Protein AF-0000000068831990 (afdb_homodimer)

Secondary structure (DSSP, 8-state):
-----------------GGGGGSTTTHHHHHTT---STTB--HHHHHHHHHHHHHHHT--HHHHHHHTEEB--TTS-SEEPPPBTTTB-PPEEE--TTS-SSTTS--PPPHHHHHTT--HHHHHHHHHHHHHHHHHTT-SEE--EE----SS-TT-TTGGGSS-S-HHHHHHHHHHHHHHHHHTT---EEEEES----STTTTSSSSSS----GGGPPEEE--HHHIIIIISHHHHHHHHHT--EEEE-SSEETTEEGGG-HIIIIIIIIIIS---PEEEEPTT----HHHHHHTT--EEETTTTTS--SHHHHHHHHHTTSS-THHHHHHHHHHHHHHHHTTGGGSPPP-TT-----HHHHHHHHHHHHHH-EEEEE---SS---SSS--S-SEEEEESGGGS--TTS-GGG-GGGTT--TTS---S---S-BSTT----S----HHHHHHHHHHHSSSPPEEEEE--S-TT-EEEEETTEEEEHHHHHHHT-SEEEEEEE---BTTBPPPTT-PPSTTHHHHHHHHHTT-S-EEEEEE-SS----TTTT-TTEEEEEE-SS--TTHHHHHHHHHTTSS------SSPBPSSGGGS---S--S---SS-EEE-TTTT--THHHHHHHTPPPSB-TT--B-SS-EEEEEEEEEEEEE----SSB-----EEETTEEES-TTSEEEEEEEEEEE-SSS-EEE--EEEEE--TT-SS---S-EEEEE--EEE-TT-EEEEEEEEETGGG-EEETTTTEEEE--SEEEEEEESBTTB--EEEEEE-/--------------TT-TTGGGGTTSHHHHHTT---STTB--HHHHHHHHHHHHHHHT--HHHHHHHTEEB--TTS-SEEPPPBTTTB-PPEEE--TTS-SSTTS--PPPHHHHHTT--HHHHHHHHHHHHHHHHHTT-SEE--EE----SS-TT-TTGGGSS-S-HHHHHHHHHHHHHHHHHTT---EEEEES----STTTTSSSSSS----GGGPPEEE--HHHIIIIISHHHHHHHHHT--EEEE-SSEETTEEGGG-HIIIIIIIIIIS---PEEE--TT----HHHHHHTT--BEET-TTSS--SHHHHHHHHHTTSS-THHHHHHHHHHHHHHHHTTGGGSPPP-TT-----HHHHHHHHHHHHHH-EEEEE---SS---SSS--S-SEEEEESGGGS--TTS-GGG-GGGTT--TTS---S---S-BSTT----S----HHHHHHHHHHHSSSPPEEEEE--S-TT-EEEEETTEEEEHHHHHHHT-SEEEEEEE---BTTBPPPTT-PPSTTHHHHHHHHHTT-S-EEEEEE-SS----TTTT-TTEEEEEE-SS--TTHHHHHHHHHTTSS------SSPBPSSGGGS---S--S---SS-EEE-TTTT--THHHHHHHTPPPSB-TT--B-SS-EEEEEEEEEEEEE----SSB-----EEETTEEES-TTSEEEEEEEEEEE-SSS-EEE--EEEEE--TT-SS---S-EEEEE--EEE-TT-EEEEEEEEETGGG-EEETTTTEEEE--SEEEEEEESBTTB--EEEEEE-

InterPro domains:
  IPR001764 Glycoside hydrolase, family 3, N-terminal [PF00933] (43-336)
  IPR001764 Glycoside hydrolase, family 3, N-terminal [PR00133] (85-101)
  IPR001764 Glycoside hydrolase, family 3, N-terminal [PR00133] (108-127)
  IPR001764 Glycoside hydrolase, family 3, N-terminal [PR00133] (155-171)
  IPR001764 Glycoside hydrolase, family 3, N-terminal [PR00133] (186-202)
  IPR001764 Glycoside hydrolase, family 3, N-terminal [PR00133] (268-286)
  IPR002772 Glycoside hydrolase family 3 C-terminal domain [PF01915] (373-622)
  IPR013783 Immunoglobulin-like fold [G3DSA:2.60.40.10] (649-782)
  IPR017853 Glycoside hydrolase superfamily [SSF51445] (45-372)
  IPR026891 Fibronectin type III-like domain [PF14310] (701-772)
  IPR026891 Fibronectin type III-like domain [SM01217] (701-772)
  IPR036881 Glycoside hydrolase family 3 C-terminal domain superfamily [G3DSA:3.40.50.1700] (359-644)
  IPR036881 Glycoside hydrolase family 3 C-terminal domain superfamily [SSF52279] (373-645)
  IPR036962 Glycoside hydrolase, family 3, N-terminal domain superfamily [G3DSA:3.20.20.300] (15-346)
  IPR050288 Cellulose-degrading glycosyl hydrolase 3 [PTHR42715] (37-781)

pLDDT: mean 91.74, std 15.49, range [17.95, 98.94]

Solvent-accessible surface area (backbone atoms only — not comparable to full-atom values): 77507 Å² total; per-residue (Å²): 144,81,84,79,88,81,76,87,67,92,78,88,71,85,78,75,86,70,77,69,76,67,62,75,66,58,66,71,41,63,80,65,33,58,76,65,71,79,42,54,63,32,70,53,50,48,51,7,41,53,51,19,46,56,56,54,72,73,52,51,69,68,56,51,30,53,42,40,27,20,38,75,55,93,60,67,33,66,20,26,33,49,57,44,87,97,77,40,70,59,47,27,28,23,46,17,43,13,22,48,71,21,46,40,25,57,41,45,50,34,25,39,25,43,45,10,32,50,29,67,66,57,48,30,51,49,21,34,43,46,18,42,52,37,26,70,23,22,32,41,29,42,55,32,42,35,59,33,28,51,47,63,24,76,37,31,16,49,39,29,49,2,37,40,48,45,33,57,58,24,14,54,51,38,20,37,29,23,43,19,15,40,74,40,36,14,38,19,23,44,25,43,48,60,71,53,51,46,27,52,16,27,47,26,34,75,54,60,88,67,75,63,34,82,58,30,18,28,15,34,34,64,53,71,44,35,40,52,70,39,66,41,33,20,53,48,39,20,29,19,40,44,27,30,28,33,26,27,15,48,20,18,50,68,78,31,42,30,27,42,17,39,62,58,40,20,52,45,36,24,43,31,38,36,39,62,34,25,32,28,33,39,75,70,26,64,86,45,36,66,52,18,51,75,16,42,36,38,32,34,33,57,21,52,88,78,62,60,35,36,36,72,52,40,45,49,34,34,74,72,58,79,34,65,71,64,57,58,50,46,34,50,28,22,58,34,17,46,43,50,39,38,49,41,83,73,43,48,76,70,32,54,75,51,79,62,60,52,69,69,53,51,49,50,40,40,52,42,38,37,33,18,26,18,31,76,42,62,52,42,50,97,86,34,84,42,36,61,50,42,77,80,56,53,31,40,30,40,33,28,40,37,28,34,81,25,51,78,21,59,66,52,61,38,79,45,32,63,61,61,53,93,83,54,86,84,58,14,51,61,40,63,51,32,22,73,51,30,27,14,50,37,54,70,41,32,39,51,59,23,36,45,56,56,27,58,71,37,87,74,52,28,37,55,47,40,34,33,54,81,61,74,74,50,59,50,72,68,49,95,85,44,64,47,37,50,58,60,55,49,52,70,70,33,69,33,37,40,38,34,33,35,45,80,36,23,59,26,34,49,43,62,90,72,32,62,50,41,87,54,30,61,58,50,51,53,55,50,36,74,68,35,74,30,22,31,40,39,38,28,29,55,58,67,53,58,53,85,64,66,77,41,84,19,46,16,22,32,38,40,36,30,35,33,26,42,42,27,1,53,28,51,30,32,36,45,55,48,78,37,40,28,35,3,25,34,53,53,44,31,50,65,44,77,82,73,48,65,84,58,62,66,80,72,76,94,40,74,62,32,69,31,70,49,80,61,55,78,41,46,56,55,29,31,29,61,74,70,68,50,79,53,66,40,45,27,35,36,46,41,53,80,43,43,71,46,78,44,79,71,47,75,43,81,48,73,40,90,52,78,45,69,26,24,40,58,58,69,46,28,27,52,90,85,37,81,51,86,54,48,66,14,29,40,30,37,34,36,34,32,41,31,28,72,31,86,44,54,36,45,48,46,56,33,31,29,39,26,73,28,87,68,40,91,60,94,68,56,78,54,40,70,62,38,69,46,55,49,80,34,48,50,71,34,70,50,76,48,78,37,68,34,27,40,52,77,61,33,46,63,34,74,88,77,67,27,34,30,41,58,56,37,56,32,39,41,30,36,23,55,28,76,81,44,54,87,40,73,50,71,49,73,91,128,89,74,75,74,93,73,85,75,89,84,83,78,80,77,71,74,85,68,69,79,73,64,71,68,60,64,70,42,63,78,66,34,57,77,65,71,76,43,54,63,32,68,54,51,47,51,8,41,51,51,20,46,54,56,55,71,72,52,51,70,69,58,50,28,52,44,38,27,18,39,74,55,93,61,66,33,66,21,26,32,51,57,42,87,97,75,40,69,59,47,28,28,23,46,15,43,13,22,47,70,20,46,38,25,56,42,45,50,33,25,39,24,45,44,9,32,50,30,67,64,58,46,30,50,51,20,34,43,47,17,42,52,38,27,67,22,22,32,40,30,42,56,33,42,35,58,34,28,51,48,62,24,74,37,31,17,48,42,29,50,2,37,39,49,43,33,55,58,22,13,53,50,38,21,38,30,24,43,19,14,40,74,40,36,14,38,19,23,43,25,44,48,61,72,53,50,48,26,52,16,27,47,27,34,74,54,57,89,67,75,64,33,83,57,30,19,27,15,34,34,64,54,71,44,35,41,51,70,37,66,40,34,21,54,48,37,20,29,19,40,44,25,29,28,34,27,27,14,48,20,18,49,67,78,32,44,30,27,41,18,38,61,56,40,20,52,45,37,25,43,31,38,36,38,64,35,24,31,27,31,39,75,70,28,64,86,46,38,66,52,19,51,76,16,42,36,38,32,34,32,58,22,52,88,78,62,61,33,36,35,70,52,41,46,49,34,35,74,71,57,79,34,65,69,64,58,59,51,46,33,50,28,24,56,34,17,46,42,51,38,38,49,40,82,72,42,48,76,71,32,54,75,50,80,60,59,51,70,70,54,51,48,51,40,40,52,41,38,36,33,18,26,18,30,77,44,62,52,42,49,99,84,35,83,43,36,62,50,41,77,80,56,54,32,39,30,40,33,30,41,36,28,35,80,25,50,76,21,59,66,52,61,38,81,44,31,60,60,61,52,93,83,54,86,82,58,14,52,61,39,64,54,31,20,73,53,31,27,15,50,36,53,72,40,30,39,49,60,22,35,47,56,55,28,59,69,37,87,73,51,29,37,54,48,40,34,33,53,81,62,75,74,51,58,50,74,68,48,96,83,44,63,47,38,51,58,60,55,48,52,69,68,31,70,34,36,41,38,34,34,36,46,81,34,22,58,28,34,49,43,62,91,71,33,62,49,43,86,57,29,61,59,50,52,52,55,49,36,74,68,36,73,30,24,32,39,39,36,27,29,56,59,66,54,59,51,86,64,67,78,42,83,20,46,15,21,32,38,40,37,30,34,34,25,40,43,27,2,54,28,51,31,31,36,46,56,48,79,37,40,29,34,2,26,34,53,53,46,32,49,64,44,76,83,72,49,65,83,59,62,66,79,73,77,93,39,76,62,34,70,32,69,48,78,61,55,77,42,46,57,56,29,31,30,61,74,69,68,50,79,54,66,42,45,26,34,35,47,40,53,79,41,45,71,48,79,42,80,72,47,73,43,83,47,72,38,88,51,80,45,69,27,23,40,58,58,70,44,27,26,53,90,86,36,81,52,85,55,46,66,12,30,41,30,38,35,37,33,32,41,32,27,73,31,86,43,54,36,45,49,46,55,32,32,28,38,24,74,27,87,68,39,91,60,94,67,54,78,54,38,71,63,39,71,46,55,47,80,33,47,50,69,34,72,49,74,48,77,36,69,34,27,40,51,76,60,32,46,63,33,76,88,77,66,26,33,30,42,60,55,38,56,32,38,43,31,36,22,55,28,77,81,43,54,87,41,71,49,72,49,71,92

Structure (mmCIF, N/CA/C/O backbone):
data_AF-0000000068831990-model_v1
#
loop_
_entity.id
_entity.type
_entity.pdbx_description
1 polymer 'Probable beta-glucosidase G'
#
loop_
_atom_site.group_PDB
_atom_site.id
_atom_site.type_symbol
_atom_site.label_atom_id
_atom_site.label_alt_id
_atom_site.label_comp_id
_atom_site.label_asym_id
_atom_site.label_entity_id
_atom_site.label_seq_id
_atom_site.pdbx_PDB_ins_code
_atom_site.Cartn_x
_atom_site.Cartn_y
_atom_site.Cartn_z
_atom_site.occupancy
_atom_site.B_iso_or_equiv
_atom_site.auth_seq_id
_atom_site.auth_comp_id
_atom_site.auth_asym_id
_atom_site.auth_atom_id
_atom_site.pdbx_PDB_model_num
ATOM 1 N N . MET A 1 1 ? 68.625 -46.031 -69.312 1 20.89 1 MET A N 1
ATOM 2 C CA . MET A 1 1 ? 67.438 -45.281 -69.625 1 20.89 1 MET A CA 1
ATOM 3 C C . MET A 1 1 ? 66.188 -46 -69.125 1 20.89 1 MET A C 1
ATOM 5 O O . MET A 1 1 ? 65.125 -45.406 -69.062 1 20.89 1 MET A O 1
ATOM 9 N N . SER A 1 2 ? 66.062 -47.344 -69.125 1 19.94 2 SER A N 1
ATOM 10 C CA . SER A 1 2 ? 65.188 -48.469 -69.375 1 19.94 2 SER A CA 1
ATOM 11 C C . SER A 1 2 ? 64.125 -48.656 -68.312 1 19.94 2 SER A C 1
ATOM 13 O O . SER A 1 2 ? 63 -49.031 -68.562 1 19.94 2 SER A O 1
ATOM 15 N N . PRO A 1 3 ? 64.312 -48.688 -66.938 1 21.81 3 PRO A N 1
ATOM 16 C CA . PRO A 1 3 ? 63.938 -49.812 -66.125 1 21.81 3 PRO A CA 1
ATOM 17 C C . PRO A 1 3 ? 62.562 -49.656 -65.5 1 21.81 3 PRO A C 1
ATOM 19 O O . PRO A 1 3 ? 62 -50.594 -64.938 1 21.81 3 PRO A O 1
ATOM 22 N N . PRO A 1 4 ? 61.75 -48.375 -65.562 1 19.69 4 PRO A N 1
ATOM 23 C CA . PRO A 1 4 ? 61.281 -48 -64.188 1 19.69 4 PRO A CA 1
ATOM 24 C C . PRO A 1 4 ? 60.062 -48.844 -63.781 1 19.69 4 PRO A C 1
ATOM 26 O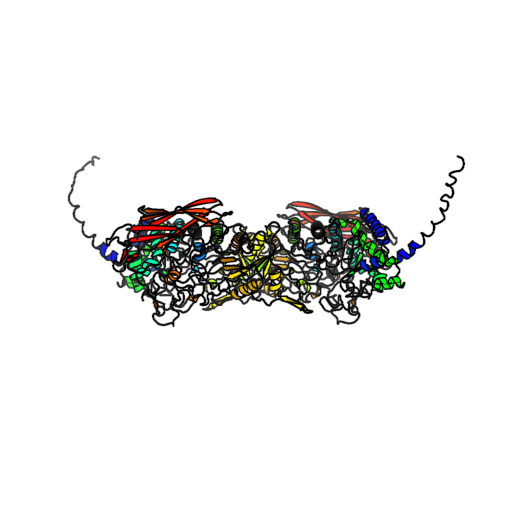 O . PRO A 1 4 ? 60.062 -49.438 -62.688 1 19.69 4 PRO A O 1
ATOM 29 N N . PHE A 1 5 ? 58.688 -48.281 -63.75 1 22.16 5 PHE A N 1
ATOM 30 C CA . PHE A 1 5 ? 57.875 -47.875 -62.625 1 22.16 5 PHE A CA 1
ATOM 31 C C . PHE A 1 5 ? 56.719 -48.875 -62.438 1 22.16 5 PHE A C 1
ATOM 33 O O . PHE A 1 5 ? 55.75 -48.875 -63.188 1 22.16 5 PHE A O 1
ATOM 40 N N . THR A 1 6 ? 56.875 -50.188 -62 1 21.08 6 THR A N 1
ATOM 41 C CA . THR A 1 6 ? 56.031 -51.375 -62.062 1 21.08 6 THR A CA 1
ATOM 42 C C . THR A 1 6 ? 54.812 -51.219 -61.125 1 21.08 6 THR A C 1
ATOM 44 O O . THR A 1 6 ? 54.062 -52.188 -60.938 1 21.08 6 THR A O 1
ATOM 47 N N . LEU A 1 7 ? 54.438 -50.031 -60.375 1 20.3 7 LEU A N 1
ATOM 48 C CA . LEU A 1 7 ? 53.938 -50.188 -59 1 20.3 7 LEU A CA 1
ATOM 49 C C . LEU A 1 7 ? 52.5 -50.656 -59 1 20.3 7 LEU A C 1
ATOM 51 O O . LEU A 1 7 ? 52.031 -51.156 -57.969 1 20.3 7 LEU A O 1
ATOM 55 N N . VAL A 1 8 ? 51.531 -50.562 -60.062 1 21.75 8 VAL A N 1
ATOM 56 C CA . VAL A 1 8 ? 50.25 -49.969 -59.719 1 21.75 8 VAL A CA 1
ATOM 57 C C . VAL A 1 8 ? 49.312 -51.031 -59.188 1 21.75 8 VAL A C 1
ATOM 59 O O . VAL A 1 8 ? 48.281 -51.344 -59.781 1 21.75 8 VAL A O 1
ATOM 62 N N . LEU A 1 9 ? 49.781 -52.25 -58.562 1 19.52 9 LEU A N 1
ATOM 63 C CA . LEU A 1 9 ? 49.062 -53.5 -58.656 1 19.52 9 LEU A CA 1
ATOM 64 C C . LEU A 1 9 ? 47.719 -53.406 -57.938 1 19.52 9 LEU A C 1
ATOM 66 O O . LEU A 1 9 ? 46.688 -53.781 -58.469 1 19.52 9 LEU A O 1
ATOM 70 N N . VAL A 1 10 ? 47.594 -53.531 -56.562 1 22.2 10 VAL A N 1
ATOM 71 C CA . VAL A 1 10 ? 47 -54.656 -55.875 1 22.2 10 VAL A CA 1
ATOM 72 C C . VAL A 1 10 ? 45.562 -54.281 -55.438 1 22.2 10 VAL A C 1
ATOM 74 O O . VAL A 1 10 ? 45.375 -53.531 -54.469 1 22.2 10 VAL A O 1
ATOM 77 N N . ALA A 1 11 ? 44.594 -53.688 -56.312 1 20.44 11 ALA A N 1
ATOM 78 C CA . ALA A 1 11 ? 43.312 -53.062 -56.031 1 20.44 11 ALA A CA 1
ATOM 79 C C . ALA A 1 11 ? 42.438 -53.938 -55.188 1 20.44 11 ALA A C 1
ATOM 81 O O . ALA A 1 11 ? 42.594 -55.156 -55.156 1 20.44 11 ALA A O 1
ATOM 82 N N . LEU A 1 12 ? 41.125 -53.438 -54.688 1 20.97 12 LEU A N 1
ATOM 83 C CA . LEU A 1 12 ? 40.156 -53.125 -53.656 1 20.97 12 LEU A CA 1
ATOM 84 C C . LEU A 1 12 ? 39.031 -54.156 -53.625 1 20.97 12 LEU A C 1
ATOM 86 O O . LEU A 1 12 ? 38.031 -53.969 -54.312 1 20.97 12 LEU A O 1
ATOM 90 N N . PHE A 1 13 ? 39.281 -55.531 -53.812 1 20.08 13 PHE A N 1
ATOM 91 C CA . PHE A 1 13 ? 38.188 -56.406 -54.125 1 20.08 13 PHE A CA 1
ATOM 92 C C . PHE A 1 13 ? 37.156 -56.406 -53 1 20.08 13 PHE A C 1
ATOM 94 O O . PHE A 1 13 ? 35.969 -56.75 -53.219 1 20.08 13 PHE A O 1
ATOM 101 N N . ALA A 1 14 ? 37.438 -56.375 -51.656 1 20.94 14 ALA A N 1
ATOM 102 C CA . ALA A 1 14 ? 36.75 -57.344 -50.812 1 20.94 14 ALA A CA 1
ATOM 103 C C . ALA A 1 14 ? 35.375 -56.875 -50.406 1 20.94 14 ALA A C 1
ATOM 105 O O . ALA A 1 14 ? 35.219 -56.031 -49.5 1 20.94 14 ALA A O 1
ATOM 106 N N . TYR A 1 15 ? 34.406 -56.375 -51.25 1 21.58 15 TYR A N 1
ATOM 107 C CA . TYR A 1 15 ? 33.125 -55.812 -50.906 1 21.58 15 TYR A CA 1
ATOM 108 C C . TYR A 1 15 ? 32.219 -56.844 -50.25 1 21.58 15 TYR A C 1
ATOM 110 O O . TYR A 1 15 ? 31.391 -57.469 -50.906 1 21.58 15 TYR A O 1
ATOM 118 N N . LEU A 1 16 ? 32.812 -57.75 -49.312 1 21.42 16 LEU A N 1
ATOM 119 C CA . LEU A 1 16 ? 32 -58.906 -48.875 1 21.42 16 LEU A CA 1
ATOM 120 C C . LEU A 1 16 ? 30.656 -58.438 -48.312 1 21.42 16 LEU A C 1
ATOM 122 O O . LEU A 1 16 ? 30.516 -57.281 -47.906 1 21.42 16 LEU A O 1
ATOM 126 N N . ASN A 1 17 ? 29.859 -59.438 -47.594 1 23.11 17 ASN A N 1
ATOM 127 C CA . ASN A 1 17 ? 28.547 -60.031 -47.344 1 23.11 17 ASN A CA 1
ATOM 128 C C . ASN A 1 17 ? 27.875 -59.438 -46.125 1 23.11 17 ASN A C 1
ATOM 130 O O . ASN A 1 17 ? 27.719 -60.094 -45.094 1 23.11 17 ASN A O 1
ATOM 134 N N . ALA A 1 18 ? 28.047 -58.156 -45.75 1 25.09 18 ALA A N 1
ATOM 135 C CA . ALA A 1 18 ? 27.734 -57.719 -44.375 1 25.09 18 ALA A CA 1
ATOM 136 C C . ALA A 1 18 ? 26.219 -57.656 -44.188 1 25.09 18 ALA A C 1
ATOM 138 O O . ALA A 1 18 ? 25.75 -57.219 -43.125 1 25.09 18 ALA A O 1
ATOM 139 N N . SER A 1 19 ? 25.406 -57.906 -45.188 1 21.94 19 SER A N 1
ATOM 140 C CA . SER A 1 19 ? 24.219 -57.094 -44.938 1 21.94 19 SER A CA 1
ATOM 141 C C . SER A 1 19 ? 23.328 -57.719 -43.875 1 21.94 19 SER A C 1
ATOM 143 O O . SER A 1 19 ? 22.266 -57.156 -43.562 1 21.94 19 SER A O 1
ATOM 145 N N . THR A 1 20 ? 23.672 -58.969 -43.375 1 22.53 20 THR A N 1
ATOM 146 C CA . THR A 1 20 ? 22.406 -59.562 -42.969 1 22.53 20 THR A CA 1
ATOM 147 C C . THR A 1 20 ? 21.922 -58.969 -41.656 1 22.53 20 THR A C 1
ATOM 149 O O . THR A 1 20 ? 20.766 -59.125 -41.281 1 22.53 20 THR A O 1
ATOM 152 N N . ALA A 1 21 ? 22.906 -58.844 -40.656 1 25.48 21 ALA A N 1
ATOM 153 C CA . ALA A 1 21 ? 22.484 -59.125 -39.281 1 25.48 21 ALA A CA 1
ATOM 154 C C . ALA A 1 21 ? 21.547 -58.062 -38.75 1 25.48 21 ALA A C 1
ATOM 156 O O . ALA A 1 21 ? 21.625 -57.688 -37.562 1 25.48 21 ALA A O 1
ATOM 157 N N . HIS A 1 22 ? 21.047 -57.375 -39.625 1 24.16 22 HIS A N 1
ATOM 158 C CA . HIS A 1 22 ? 20.375 -56.188 -39.094 1 24.16 22 HIS A CA 1
ATOM 159 C C . HIS A 1 22 ? 19.156 -56.594 -38.25 1 24.16 22 HIS A C 1
ATOM 161 O O . HIS A 1 22 ? 18.469 -55.719 -37.719 1 24.16 22 HIS A O 1
ATOM 167 N N . ALA A 1 23 ? 18.75 -57.875 -38.469 1 30.44 23 ALA A N 1
ATOM 168 C CA . ALA A 1 23 ? 17.359 -58.094 -38.062 1 30.44 23 ALA A CA 1
ATOM 169 C C . ALA A 1 23 ? 17.234 -58.219 -36.531 1 30.44 23 ALA A C 1
ATOM 171 O O . ALA A 1 23 ? 16.141 -58.125 -36 1 30.44 23 ALA A O 1
ATOM 172 N N . ALA A 1 24 ? 18.266 -58.875 -36.094 1 33.75 24 ALA A N 1
ATOM 173 C CA . ALA A 1 24 ? 18.031 -59.406 -34.75 1 33.75 24 ALA A CA 1
ATOM 174 C C . ALA A 1 24 ? 17.891 -58.281 -33.719 1 33.75 24 ALA A C 1
ATOM 176 O O . ALA A 1 24 ? 17.641 -58.531 -32.531 1 33.75 24 ALA A O 1
ATOM 177 N N . SER A 1 25 ? 18.375 -57.156 -34.031 1 29.3 25 SER A N 1
ATOM 178 C CA . SER A 1 25 ? 18.438 -56.062 -33.094 1 29.3 25 SER A CA 1
ATOM 179 C C . SER A 1 25 ? 17.047 -55.531 -32.781 1 29.3 25 SER A C 1
ATOM 181 O O . SER A 1 25 ? 16.875 -54.656 -31.938 1 29.3 25 SER A O 1
ATOM 183 N N . SER A 1 26 ? 15.984 -55.75 -33.531 1 32.69 26 SER A N 1
ATOM 184 C CA . SER A 1 26 ? 14.711 -55.062 -33.375 1 32.69 26 SER A CA 1
ATOM 185 C C . SER A 1 26 ? 13.906 -55.625 -32.188 1 32.69 26 SER A C 1
ATOM 187 O O . SER A 1 26 ? 13.07 -54.906 -31.625 1 32.69 26 SER A O 1
ATOM 189 N N . ALA A 1 27 ? 13.922 -56.906 -31.875 1 38.16 27 ALA A N 1
ATOM 190 C CA . ALA A 1 27 ? 12.984 -57.531 -30.953 1 38.16 27 ALA A CA 1
ATOM 191 C C . ALA A 1 27 ? 13.297 -57.156 -29.5 1 38.16 27 ALA A C 1
ATOM 193 O O . ALA A 1 27 ? 12.391 -56.969 -28.703 1 38.16 27 ALA A O 1
ATOM 194 N N . HIS A 1 28 ? 14.477 -57.188 -29.172 1 35.44 28 HIS A N 1
ATOM 195 C CA . HIS A 1 28 ? 14.852 -56.812 -27.812 1 35.44 28 HIS A CA 1
ATOM 196 C C . HIS A 1 28 ? 14.625 -55.312 -27.578 1 35.44 28 HIS A C 1
ATOM 198 O O . HIS A 1 28 ? 14.562 -54.875 -26.422 1 35.44 28 HIS A O 1
ATOM 204 N N . ALA A 1 29 ? 14.633 -54.5 -28.438 1 42.06 29 ALA A N 1
ATOM 205 C CA . ALA A 1 29 ? 14.344 -53.062 -28.359 1 42.06 29 ALA A CA 1
ATOM 206 C C . ALA A 1 29 ? 12.93 -52.812 -27.859 1 42.06 29 ALA A C 1
ATOM 208 O O . ALA A 1 29 ? 12.688 -51.844 -27.125 1 42.06 29 ALA A O 1
ATOM 209 N N . SER A 1 30 ? 11.992 -53.719 -28.172 1 43.09 30 SER A N 1
ATOM 210 C CA . SER A 1 30 ? 10.578 -53.5 -27.906 1 43.09 30 SER A CA 1
ATOM 211 C C . SER A 1 30 ? 10.266 -53.656 -26.422 1 43.09 30 SER A C 1
ATOM 213 O O . SER A 1 30 ? 9.367 -52.969 -25.906 1 43.09 30 SER A O 1
ATOM 215 N N . LYS A 1 31 ? 10.93 -54.469 -25.641 1 53.66 31 LYS A N 1
ATOM 216 C CA . LYS A 1 31 ? 10.492 -54.781 -24.297 1 53.66 31 LYS A CA 1
ATOM 217 C C . LYS A 1 31 ? 10.953 -53.719 -23.297 1 53.66 31 LYS A C 1
ATOM 219 O O . LYS A 1 31 ? 10.43 -53.625 -22.188 1 53.66 31 LYS A O 1
ATOM 224 N N . ILE A 1 32 ? 12 -52.969 -23.672 1 66.75 32 ILE A N 1
ATOM 225 C CA . ILE A 1 32 ? 12.461 -52.031 -22.656 1 66.75 32 ILE A CA 1
ATOM 226 C C . ILE A 1 32 ? 12.07 -50.625 -23.031 1 66.75 32 ILE A C 1
ATOM 228 O O . ILE A 1 32 ? 12.445 -49.656 -22.359 1 66.75 32 ILE A O 1
ATOM 232 N N . GLY A 1 33 ? 11.133 -50.375 -24.047 1 83.19 33 GLY A N 1
ATOM 233 C CA . GLY A 1 33 ? 10.648 -49.031 -24.375 1 83.19 33 GLY A CA 1
ATOM 234 C C . GLY A 1 33 ? 11.711 -48.156 -25 1 83.19 33 GLY A C 1
ATOM 235 O O . GLY A 1 33 ? 11.75 -46.938 -24.766 1 83.19 33 GLY A O 1
ATOM 236 N N . THR A 1 34 ? 12.664 -48.75 -25.766 1 92.62 34 THR A N 1
ATOM 237 C CA . THR A 1 34 ? 13.711 -47.969 -26.422 1 92.62 34 THR A CA 1
ATOM 238 C C . THR A 1 34 ? 13.109 -46.969 -27.406 1 92.62 34 THR A C 1
ATOM 240 O O . THR A 1 34 ? 12.195 -47.312 -28.172 1 92.62 34 THR A O 1
ATOM 243 N N . LEU A 1 35 ? 13.648 -45.75 -27.375 1 95.5 35 LEU A N 1
ATOM 244 C CA . LEU A 1 35 ? 13.125 -44.688 -28.219 1 95.5 35 LEU A CA 1
ATOM 245 C C . LEU A 1 35 ? 13.461 -44.938 -29.688 1 95.5 35 LEU A C 1
ATOM 247 O O . LEU A 1 35 ? 14.602 -45.281 -30.016 1 95.5 35 LEU A O 1
ATOM 251 N N . THR A 1 36 ? 12.5 -44.875 -30.531 1 94.94 36 THR A N 1
ATOM 252 C CA . THR A 1 36 ? 12.672 -44.938 -31.969 1 94.94 36 THR A CA 1
ATOM 253 C C . THR A 1 36 ? 12.062 -43.719 -32.656 1 94.94 36 THR A C 1
ATOM 255 O O . THR A 1 36 ? 11.391 -42.906 -31.984 1 94.94 36 THR A O 1
ATOM 258 N N . ALA A 1 37 ? 12.305 -43.562 -33.875 1 94.56 37 ALA A N 1
ATOM 259 C CA . ALA A 1 37 ? 11.781 -42.438 -34.625 1 94.56 37 ALA A CA 1
ATOM 260 C C . ALA A 1 37 ? 10.281 -42.562 -34.844 1 94.56 37 ALA A C 1
ATOM 262 O O . ALA A 1 37 ? 9.602 -41.594 -35.188 1 94.56 37 ALA A O 1
ATOM 263 N N . HIS A 1 38 ? 9.859 -43.781 -34.75 1 92.56 38 HIS A N 1
ATOM 264 C CA . HIS A 1 38 ? 8.445 -44.062 -35 1 92.56 38 HIS A CA 1
ATOM 265 C C . HIS A 1 38 ? 7.559 -43.25 -34.062 1 92.56 38 HIS A C 1
ATOM 267 O O . HIS A 1 38 ? 7.766 -43.25 -32.844 1 92.56 38 HIS A O 1
ATOM 273 N N . GLY A 1 39 ? 6.613 -42.531 -34.688 1 94.31 39 GLY A N 1
ATOM 274 C CA . GLY A 1 39 ? 5.645 -41.781 -33.906 1 94.31 39 GLY A CA 1
ATOM 275 C C . GLY A 1 39 ? 5.871 -40.281 -33.969 1 94.31 39 GLY A C 1
ATOM 276 O O . GLY A 1 39 ? 4.969 -39.5 -33.656 1 94.31 39 GLY A O 1
ATOM 277 N N . PHE A 1 40 ? 7.125 -39.812 -34.25 1 97.19 40 PHE A N 1
ATOM 278 C CA . PHE A 1 40 ? 7.344 -38.375 -34.406 1 97.19 40 PHE A CA 1
ATOM 279 C C . PHE A 1 40 ? 6.543 -37.844 -35.594 1 97.19 40 PHE A C 1
ATOM 281 O O . PHE A 1 40 ? 6.457 -38.5 -36.625 1 97.19 40 PHE A O 1
ATOM 288 N N . THR A 1 41 ? 5.973 -36.75 -35.406 1 96.94 41 THR A N 1
ATOM 289 C CA . THR A 1 41 ? 5.18 -36.125 -36.469 1 96.94 41 THR A CA 1
ATOM 290 C C . THR A 1 41 ? 5.824 -34.812 -36.938 1 96.94 41 THR A C 1
ATOM 292 O O . THR A 1 41 ? 5.297 -34.156 -37.812 1 96.94 41 THR A O 1
ATOM 295 N N . ASP A 1 42 ? 6.879 -34.406 -36.344 1 95.75 42 ASP A N 1
ATOM 296 C CA . ASP A 1 42 ? 7.574 -33.188 -36.656 1 95.75 42 ASP A CA 1
ATOM 297 C C . ASP A 1 42 ? 9.023 -33.438 -37.062 1 95.75 42 ASP A C 1
ATOM 299 O O . ASP A 1 42 ? 9.773 -34.062 -36.312 1 95.75 42 ASP A O 1
ATOM 303 N N . GLU A 1 43 ? 9.461 -32.875 -38.125 1 96.19 43 GLU A N 1
ATOM 304 C CA . GLU A 1 43 ? 10.781 -33.125 -38.688 1 96.19 43 GLU A CA 1
ATOM 305 C C . GLU A 1 43 ? 11.898 -32.625 -37.781 1 96.19 43 GLU A C 1
ATOM 307 O O . GLU A 1 43 ? 12.969 -33.25 -37.719 1 96.19 43 GLU A O 1
ATOM 312 N N . LYS A 1 44 ? 11.641 -31.578 -37.125 1 96.31 44 LYS A N 1
ATOM 313 C CA . LYS A 1 44 ? 12.664 -31.062 -36.219 1 96.31 44 LYS A CA 1
ATOM 314 C C . LYS A 1 44 ? 12.977 -32.031 -35.125 1 96.31 44 LYS A C 1
ATOM 316 O O . LYS A 1 44 ? 14.125 -32.156 -34.688 1 96.31 44 LYS A O 1
ATOM 321 N N . TRP A 1 45 ? 12.047 -32.75 -34.688 1 97.94 45 TRP A N 1
ATOM 322 C CA . TRP A 1 45 ? 12.234 -33.719 -33.594 1 97.94 45 TRP A CA 1
ATOM 323 C C . TRP A 1 45 ? 12.883 -34.969 -34.125 1 97.94 45 TRP A C 1
ATOM 325 O O . TRP A 1 45 ? 13.656 -35.625 -33.406 1 97.94 45 TRP A O 1
ATOM 335 N N . ILE A 1 46 ? 12.555 -35.375 -35.312 1 97.81 46 ILE A N 1
ATOM 336 C CA . ILE A 1 46 ? 13.242 -36.5 -35.938 1 97.81 46 ILE A CA 1
ATOM 337 C C . ILE A 1 46 ? 14.734 -36.188 -36.062 1 97.81 46 ILE A C 1
ATOM 339 O O . ILE A 1 46 ? 15.586 -37 -35.719 1 97.81 46 ILE A O 1
ATOM 343 N N . LYS A 1 47 ? 14.961 -35 -36.562 1 98.12 47 LYS A N 1
ATOM 344 C CA . LYS A 1 47 ? 16.344 -34.562 -36.688 1 98.12 47 LYS A CA 1
ATOM 345 C C . LYS A 1 47 ? 17.047 -34.5 -35.344 1 98.12 47 LYS A C 1
ATOM 347 O O . LYS A 1 47 ? 18.203 -34.906 -35.219 1 98.12 47 LYS A O 1
ATOM 352 N N . GLY A 1 48 ? 16.375 -34 -34.344 1 98.25 48 GLY A N 1
ATOM 353 C CA . GLY A 1 48 ? 16.922 -33.969 -33 1 98.25 48 GLY A CA 1
ATOM 354 C C . GLY A 1 48 ? 17.266 -35.344 -32.469 1 98.25 48 GLY A C 1
ATOM 355 O O . GLY A 1 48 ? 18.328 -35.531 -31.859 1 98.25 48 GLY A O 1
ATOM 356 N N . PHE A 1 49 ? 16.438 -36.281 -32.719 1 97.88 49 PHE A N 1
ATOM 357 C CA . PHE A 1 49 ? 16.656 -37.688 -32.344 1 97.88 49 PHE A CA 1
ATOM 358 C C . PHE A 1 49 ? 17.891 -38.25 -33 1 97.88 49 PHE A C 1
ATOM 360 O O . PHE A 1 49 ? 18.734 -38.875 -32.344 1 97.88 49 PHE A O 1
ATOM 367 N N . GLU A 1 50 ? 18.031 -37.938 -34.25 1 98.25 50 GLU A N 1
ATOM 368 C CA . GLU A 1 50 ? 19.188 -38.438 -35 1 98.25 50 GLU A CA 1
ATOM 369 C C . GLU A 1 50 ? 20.484 -37.812 -34.5 1 98.25 50 GLU A C 1
ATOM 371 O O . GLU A 1 50 ? 21.5 -38.5 -34.375 1 98.25 50 GLU A O 1
ATOM 376 N N . MET A 1 51 ? 20.406 -36.625 -34.281 1 98.06 51 MET A N 1
ATOM 377 C CA . MET A 1 51 ? 21.578 -35.938 -33.75 1 98.06 51 MET A CA 1
ATOM 378 C C . MET A 1 51 ? 21.953 -36.438 -32.375 1 98.06 51 MET A C 1
ATOM 380 O O . MET A 1 51 ? 23.141 -36.625 -32.062 1 98.06 51 MET A O 1
ATOM 384 N N . ALA A 1 52 ? 20.938 -36.688 -31.531 1 98.25 52 ALA A N 1
ATOM 385 C CA . ALA A 1 52 ? 21.188 -37.25 -30.203 1 98.25 52 ALA A CA 1
ATOM 386 C C . ALA A 1 52 ? 21.875 -38.594 -30.312 1 98.25 52 ALA A C 1
ATOM 388 O O . ALA A 1 52 ? 22.859 -38.875 -29.609 1 98.25 52 ALA A O 1
ATOM 389 N N . LYS A 1 53 ? 21.422 -39.406 -31.172 1 97.31 53 LYS A N 1
ATOM 390 C CA . LYS A 1 53 ? 22 -40.75 -31.375 1 97.31 53 LYS A CA 1
ATOM 391 C C . LYS A 1 53 ? 23.453 -40.625 -31.812 1 97.31 53 LYS A C 1
ATOM 393 O O . LYS A 1 53 ? 24.312 -41.406 -31.359 1 97.31 53 LYS A O 1
ATOM 398 N N . ALA A 1 54 ? 23.688 -39.719 -32.688 1 97.38 54 ALA A N 1
ATOM 399 C CA . ALA A 1 54 ? 25.031 -39.531 -33.219 1 97.38 54 ALA A CA 1
ATOM 400 C C . ALA A 1 54 ? 26 -39.125 -32.094 1 97.38 54 ALA A C 1
ATOM 402 O O . ALA A 1 54 ? 27.125 -39.594 -32.031 1 97.38 54 ALA A O 1
ATOM 403 N N . VAL A 1 55 ? 25.594 -38.25 -31.219 1 97.12 55 VAL A N 1
ATOM 404 C CA . VAL A 1 55 ? 26.422 -37.781 -30.109 1 97.12 55 VAL A CA 1
ATOM 405 C C . VAL A 1 55 ? 26.688 -38.938 -29.141 1 97.12 55 VAL A C 1
ATOM 407 O O . VAL A 1 55 ? 27.828 -39.125 -28.703 1 97.12 55 VAL A O 1
ATOM 410 N N . VAL A 1 56 ? 25.609 -39.688 -28.859 1 96.5 56 VAL A N 1
ATOM 411 C CA . VAL A 1 56 ? 25.719 -40.75 -27.891 1 96.5 56 VAL A CA 1
ATOM 412 C C . VAL A 1 56 ? 26.641 -41.844 -28.422 1 96.5 56 VAL A C 1
ATOM 414 O O . VAL A 1 56 ? 27.406 -42.438 -27.656 1 96.5 56 VAL A O 1
ATOM 417 N N . ALA A 1 57 ? 26.641 -42.125 -29.703 1 95.31 57 ALA A N 1
ATOM 418 C CA . ALA A 1 57 ? 27.469 -43.156 -30.328 1 95.31 57 ALA A CA 1
ATOM 419 C C . ALA A 1 57 ? 28.953 -42.844 -30.141 1 95.31 57 ALA A C 1
ATOM 421 O O . ALA A 1 57 ? 29.781 -43.75 -30.109 1 95.31 57 ALA A O 1
ATOM 422 N N . GLY A 1 58 ? 29.297 -41.594 -29.969 1 93.88 58 GLY A N 1
ATOM 423 C CA . GLY A 1 58 ? 30.672 -41.188 -29.828 1 93.88 58 GLY A CA 1
ATOM 424 C C . GLY A 1 58 ? 31.125 -41.094 -28.391 1 93.88 58 GLY A C 1
ATOM 425 O O . GLY A 1 58 ? 32.281 -40.75 -28.109 1 93.88 58 GLY A O 1
ATOM 426 N N . MET A 1 59 ? 30.328 -41.5 -27.391 1 95.06 59 MET A N 1
ATOM 427 C CA . MET A 1 59 ? 30.641 -41.312 -25.969 1 95.06 59 MET A CA 1
ATOM 428 C C . MET A 1 59 ? 31.281 -42.594 -25.406 1 95.06 59 MET A C 1
ATOM 430 O O . MET A 1 59 ? 30.891 -43.688 -25.766 1 95.06 59 MET A O 1
ATOM 434 N N . SER A 1 60 ? 32.25 -42.312 -24.453 1 92.94 60 SER A N 1
ATOM 435 C CA . SER A 1 60 ? 32.75 -43.438 -23.656 1 92.94 60 SER A CA 1
ATOM 436 C C . SER A 1 60 ? 31.75 -43.781 -22.547 1 92.94 60 SER A C 1
ATOM 438 O O . SER A 1 60 ? 30.844 -43.031 -22.234 1 92.94 60 SER A O 1
ATOM 440 N N . LEU A 1 61 ? 31.922 -44.938 -22.062 1 91.94 61 LEU A N 1
ATOM 441 C CA . LEU A 1 61 ? 31.047 -45.344 -20.953 1 91.94 61 LEU A CA 1
ATOM 442 C C . LEU A 1 61 ? 31.172 -44.375 -19.781 1 91.94 61 LEU A C 1
ATOM 444 O O . LEU A 1 61 ? 30.172 -44.094 -19.125 1 91.94 61 LEU A O 1
ATOM 448 N N . GLU A 1 62 ? 32.406 -43.938 -19.562 1 90.19 62 GLU A N 1
ATOM 449 C CA . GLU A 1 62 ? 32.625 -43 -18.469 1 90.19 62 GLU A CA 1
ATOM 450 C C . GLU A 1 62 ? 31.875 -41.688 -18.703 1 90.19 62 GLU A C 1
ATOM 452 O O . GLU A 1 62 ? 31.266 -41.156 -17.781 1 90.19 62 GLU A O 1
ATOM 457 N N . GLN A 1 63 ? 31.891 -41.219 -19.875 1 91.5 63 GLN A N 1
ATOM 458 C CA . GLN A 1 63 ? 31.156 -40.031 -20.219 1 91.5 63 GLN A CA 1
ATOM 459 C C . GLN A 1 63 ? 29.656 -40.219 -20.062 1 91.5 63 GLN A C 1
ATOM 461 O O . GLN A 1 63 ? 28.953 -39.344 -19.562 1 91.5 63 GLN A O 1
ATOM 466 N N . LYS A 1 64 ? 29.203 -41.344 -20.484 1 92.88 64 LYS A N 1
ATOM 467 C CA . LYS A 1 64 ? 27.781 -41.656 -20.406 1 92.88 64 LYS A CA 1
ATOM 468 C C . LYS A 1 64 ? 27.312 -41.75 -18.953 1 92.88 64 LYS A C 1
ATOM 470 O O . LYS A 1 64 ? 26.297 -41.125 -18.594 1 92.88 64 LYS A O 1
ATOM 475 N N . VAL A 1 65 ? 28 -42.406 -18.141 1 89.5 65 VAL A N 1
ATOM 476 C CA . VAL A 1 65 ? 27.656 -42.594 -16.734 1 89.5 65 VAL A CA 1
ATOM 477 C C . VAL A 1 65 ? 27.641 -41.219 -16.031 1 89.5 65 VAL A C 1
ATOM 479 O O . VAL A 1 65 ? 26.734 -40.938 -15.234 1 89.5 65 VAL A O 1
ATOM 482 N N . ASN A 1 66 ? 28.562 -40.406 -16.328 1 86.56 66 ASN A N 1
ATOM 483 C CA . ASN A 1 66 ? 28.672 -39.094 -15.703 1 86.56 66 ASN A CA 1
ATOM 484 C C . ASN A 1 66 ? 27.516 -38.188 -16.109 1 86.56 66 ASN A C 1
ATOM 486 O O . ASN A 1 66 ? 27.125 -37.281 -15.359 1 86.56 66 ASN A O 1
ATOM 490 N N . PHE A 1 67 ? 26.953 -38.438 -17.172 1 90.38 67 PHE A N 1
ATOM 491 C CA . PHE A 1 67 ? 25.922 -37.562 -17.75 1 90.38 67 PHE A CA 1
ATOM 492 C C . PHE A 1 67 ? 24.562 -37.875 -17.156 1 90.38 67 PHE A C 1
ATOM 494 O O . PHE A 1 67 ? 23.641 -37.062 -17.219 1 90.38 67 PHE A O 1
ATOM 501 N N . THR A 1 68 ? 24.312 -39.031 -16.547 1 85.56 68 THR A N 1
ATOM 502 C CA . THR A 1 68 ? 22.969 -39.469 -16.172 1 85.56 68 THR A CA 1
ATOM 503 C C . THR A 1 68 ? 22.609 -38.938 -14.789 1 85.56 68 THR A C 1
ATOM 505 O O . THR A 1 68 ? 21.5 -39.219 -14.289 1 85.56 68 THR A O 1
ATOM 508 N N . GLY A 1 69 ? 23.344 -38.188 -14.164 1 83.19 69 GLY A N 1
ATOM 509 C CA . GLY A 1 69 ? 23.047 -37.562 -12.883 1 83.19 69 GLY A CA 1
ATOM 510 C C . GLY A 1 69 ? 22.859 -36.062 -12.977 1 83.19 69 GLY A C 1
ATOM 511 O O . GLY A 1 69 ? 23.594 -35.375 -13.695 1 83.19 69 GLY A O 1
ATOM 512 N N . LEU A 1 70 ? 21.703 -35.594 -12.289 1 86.31 70 LEU A N 1
ATOM 513 C CA . LEU A 1 70 ? 21.516 -34.156 -12.133 1 86.31 70 LEU A CA 1
ATOM 514 C C . LEU A 1 70 ? 22.062 -33.688 -10.797 1 86.31 70 LEU A C 1
ATOM 516 O O . LEU A 1 70 ? 21.656 -34.188 -9.742 1 86.31 70 LEU A O 1
ATOM 520 N N . TRP A 1 71 ? 22.922 -32.75 -10.836 1 83.31 71 TRP A N 1
ATOM 521 C CA . TRP A 1 71 ? 23.625 -32.281 -9.641 1 83.31 71 TRP A CA 1
ATOM 522 C C . TRP A 1 71 ? 23.172 -30.891 -9.266 1 83.31 71 TRP A C 1
ATOM 524 O O . TRP A 1 71 ? 22.766 -30.109 -10.133 1 83.31 71 TRP A O 1
ATOM 534 N N . LEU A 1 72 ? 23.203 -30.703 -7.898 1 77.38 72 LEU A N 1
ATOM 535 C CA . LEU A 1 72 ? 22.953 -29.359 -7.418 1 77.38 72 LEU A CA 1
ATOM 536 C C . LEU A 1 72 ? 24.172 -28.469 -7.613 1 77.38 72 LEU A C 1
ATOM 538 O O . LEU A 1 72 ? 25.297 -28.922 -7.402 1 77.38 72 LEU A O 1
ATOM 542 N N . THR A 1 73 ? 23.906 -27.281 -8.266 1 68.44 73 THR A N 1
ATOM 543 C CA . THR A 1 73 ? 25.047 -26.359 -8.43 1 68.44 73 THR A CA 1
ATOM 544 C C . THR A 1 73 ? 24.703 -24.984 -7.859 1 68.44 73 THR A C 1
ATOM 546 O O . THR A 1 73 ? 23.594 -24.766 -7.391 1 68.44 73 THR A O 1
ATOM 549 N N . SER A 1 74 ? 25.75 -24.141 -7.855 1 74.06 74 SER A N 1
ATOM 550 C CA . SER A 1 74 ? 25.641 -22.766 -7.383 1 74.06 74 SER A CA 1
ATOM 551 C C . SER A 1 74 ? 25.031 -21.859 -8.445 1 74.06 74 SER A C 1
ATOM 553 O O . SER A 1 74 ? 24.844 -20.656 -8.219 1 74.06 74 SER A O 1
ATOM 555 N N . THR A 1 75 ? 24.625 -22.422 -9.586 1 71.94 75 THR A N 1
ATOM 556 C CA . THR A 1 75 ? 24.156 -21.625 -10.711 1 71.94 75 THR A CA 1
ATOM 557 C C . THR A 1 75 ? 22.688 -21.234 -10.508 1 71.94 75 THR A C 1
ATOM 559 O O . THR A 1 75 ? 22.156 -20.406 -11.258 1 71.94 75 THR A O 1
ATOM 562 N N . GLY A 1 76 ? 22.062 -21.766 -9.539 1 84.88 76 GLY A N 1
ATOM 563 C CA . GLY A 1 76 ? 20.656 -21.484 -9.32 1 84.88 76 GLY A CA 1
ATOM 564 C C . GLY A 1 76 ? 19.75 -22.516 -9.961 1 84.88 76 GLY A C 1
ATOM 565 O O . GLY A 1 76 ? 18.547 -22.547 -9.695 1 84.88 76 GLY A O 1
ATOM 566 N N . CYS A 1 77 ? 20.375 -23.422 -10.805 1 91.69 77 CYS A N 1
ATOM 567 C CA . CYS A 1 77 ? 19.609 -24.547 -11.336 1 91.69 77 CYS A CA 1
ATOM 568 C C . CYS A 1 77 ? 19.234 -25.531 -10.234 1 91.69 77 CYS A C 1
ATOM 570 O O . CYS A 1 77 ? 20.031 -25.781 -9.32 1 91.69 77 CYS A O 1
ATOM 572 N N . SER A 1 78 ? 18.062 -26.031 -10.289 1 89.75 78 SER A N 1
ATOM 573 C CA . SER A 1 78 ? 17.656 -27.047 -9.32 1 89.75 78 SER A CA 1
ATOM 574 C C . SER A 1 78 ? 18.375 -28.359 -9.555 1 89.75 78 SER A C 1
ATOM 576 O O . SER A 1 78 ? 18.516 -29.172 -8.641 1 89.75 78 SER A O 1
ATOM 578 N N . GLY A 1 79 ? 18.781 -28.641 -10.773 1 90.75 79 GLY A N 1
ATOM 579 C CA . GLY A 1 79 ? 19.594 -29.75 -11.234 1 90.75 79 GLY A CA 1
ATOM 580 C C . GLY A 1 79 ? 20.266 -29.484 -12.57 1 90.75 79 GLY A C 1
ATOM 581 O O . GLY A 1 79 ? 19.734 -28.75 -13.398 1 90.75 79 GLY A O 1
ATOM 582 N N . GLN A 1 80 ? 21.469 -30.016 -12.688 1 92.31 80 GLN A N 1
ATOM 583 C CA . GLN A 1 80 ? 22.141 -29.844 -13.969 1 92.31 80 GLN A CA 1
ATOM 584 C C . GLN A 1 80 ? 22.969 -31.078 -14.328 1 92.31 80 GLN A C 1
ATOM 586 O O . GLN A 1 80 ? 23.484 -31.75 -13.445 1 92.31 80 GLN A O 1
ATOM 591 N N . THR A 1 81 ? 23.094 -31.344 -15.586 1 92.5 81 THR A N 1
ATOM 592 C CA . THR A 1 81 ? 23.969 -32.406 -16.062 1 92.5 81 THR A CA 1
ATOM 593 C C . THR A 1 81 ? 25.422 -31.953 -16.078 1 92.5 81 THR A C 1
ATOM 595 O O . THR A 1 81 ? 25.703 -30.766 -15.938 1 92.5 81 THR A O 1
ATOM 598 N N . ARG A 1 82 ? 26.281 -32.906 -16.203 1 90.06 82 ARG A N 1
ATOM 599 C CA . ARG A 1 82 ? 27.641 -32.562 -16.625 1 90.06 82 ARG A CA 1
ATOM 600 C C . ARG A 1 82 ? 27.703 -32.281 -18.125 1 90.06 82 ARG A C 1
ATOM 602 O O . ARG A 1 82 ? 26.844 -32.75 -18.875 1 90.06 82 ARG A O 1
ATOM 609 N N . PRO A 1 83 ? 28.656 -31.516 -18.531 1 91.88 83 PRO A N 1
ATOM 610 C CA . PRO A 1 83 ? 28.766 -31.25 -19.969 1 91.88 83 PRO A CA 1
ATOM 611 C C . PRO A 1 83 ? 29.359 -32.438 -20.75 1 91.88 83 PRO A C 1
ATOM 613 O O . PRO A 1 83 ? 30.047 -33.281 -20.156 1 91.88 83 PRO A O 1
ATOM 616 N N . ILE A 1 84 ? 28.969 -32.531 -21.938 1 92.44 84 ILE A N 1
ATOM 617 C CA . ILE A 1 84 ? 29.703 -33.312 -22.922 1 92.44 84 ILE A CA 1
ATOM 618 C C . ILE A 1 84 ? 30.641 -32.406 -23.719 1 92.44 84 ILE A C 1
ATOM 620 O O . ILE A 1 84 ? 30.188 -31.672 -24.594 1 92.44 84 ILE A O 1
ATOM 624 N N . GLU A 1 85 ? 31.906 -32.531 -23.453 1 89.38 85 GLU A N 1
ATOM 625 C CA . GLU A 1 85 ? 32.906 -31.578 -23.922 1 89.38 85 GLU A CA 1
ATOM 626 C C . GLU A 1 85 ? 32.812 -31.375 -25.438 1 89.38 85 GLU A C 1
ATOM 628 O O . GLU A 1 85 ? 32.844 -32.344 -26.203 1 89.38 85 GLU A O 1
ATOM 633 N N . GLY A 1 86 ? 32.688 -30.141 -25.797 1 86.44 86 GLY A N 1
ATOM 634 C CA . GLY A 1 86 ? 32.688 -29.719 -27.188 1 86.44 86 GLY A CA 1
ATOM 635 C C . GLY A 1 86 ? 31.391 -30.016 -27.922 1 86.44 86 GLY A C 1
ATOM 636 O O . GLY A 1 86 ? 31.219 -29.625 -29.078 1 86.44 86 GLY A O 1
ATOM 637 N N . LYS A 1 87 ? 30.406 -30.578 -27.172 1 90.31 87 LYS A N 1
ATOM 638 C CA . LYS A 1 87 ? 29.203 -31 -27.891 1 90.31 87 LYS A CA 1
ATOM 639 C C . LYS A 1 87 ? 27.953 -30.453 -27.203 1 90.31 87 LYS A C 1
ATOM 641 O O . LYS A 1 87 ? 27.078 -29.906 -27.875 1 90.31 87 LYS A O 1
ATOM 646 N N . VAL A 1 88 ? 27.812 -30.672 -25.906 1 94.56 88 VAL A N 1
ATOM 647 C CA . VAL A 1 88 ? 26.625 -30.281 -25.141 1 94.56 88 VAL A CA 1
ATOM 648 C C . VAL A 1 88 ? 27.047 -29.609 -23.844 1 94.56 88 VAL A C 1
ATOM 650 O O . VAL A 1 88 ? 27.844 -30.172 -23.094 1 94.56 88 VAL A O 1
ATOM 653 N N . PRO A 1 89 ? 26.625 -28.422 -23.594 1 94.31 89 PRO A N 1
ATOM 654 C CA . PRO A 1 89 ? 26.906 -27.812 -22.281 1 94.31 89 PRO A CA 1
ATOM 655 C C . PRO A 1 89 ? 26.141 -28.484 -21.141 1 94.31 89 PRO A C 1
ATOM 657 O O . PRO A 1 89 ? 25.438 -29.469 -21.359 1 94.31 89 PRO A O 1
ATOM 660 N N . MET A 1 90 ? 26.406 -27.953 -19.969 1 93.38 90 MET A N 1
ATOM 661 C CA . MET A 1 90 ? 25.562 -28.391 -18.859 1 93.38 90 MET A CA 1
ATOM 662 C C . MET A 1 90 ? 24.109 -28.016 -19.109 1 93.38 90 MET A C 1
ATOM 664 O O . MET A 1 90 ? 23.812 -26.891 -19.484 1 93.38 90 MET A O 1
ATOM 668 N N . LEU A 1 91 ? 23.25 -28.953 -18.984 1 96.38 91 LEU A N 1
ATOM 669 C CA . LEU A 1 91 ? 21.828 -28.703 -19.156 1 96.38 91 LEU A CA 1
ATOM 670 C C . LEU A 1 91 ? 21.172 -28.359 -17.812 1 96.38 91 LEU A C 1
ATOM 672 O O . LEU A 1 91 ? 21.203 -29.172 -16.875 1 96.38 91 LEU A O 1
ATOM 676 N N . CYS A 1 92 ? 20.531 -27.203 -17.781 1 96.44 92 CYS A N 1
ATOM 677 C CA . CYS A 1 92 ? 19.984 -26.656 -16.547 1 96.44 92 CYS A CA 1
ATOM 678 C C . CYS A 1 92 ? 18.5 -27.016 -16.406 1 96.44 92 CYS A C 1
ATOM 680 O O . CYS A 1 92 ? 17.688 -26.656 -17.266 1 96.44 92 CYS A O 1
ATOM 682 N N . PHE A 1 93 ? 18.156 -27.719 -15.336 1 96.31 93 PHE A N 1
ATOM 683 C CA . PHE A 1 93 ? 16.797 -27.891 -14.859 1 96.31 93 PHE A CA 1
ATOM 684 C C . PHE A 1 93 ? 16.453 -26.859 -13.805 1 96.31 93 PHE A C 1
ATOM 686 O O . PHE A 1 93 ? 17.156 -26.719 -12.805 1 96.31 93 PHE A O 1
ATOM 693 N N . ALA A 1 94 ? 15.359 -26.156 -14.102 1 94.69 94 ALA A N 1
ATOM 694 C CA . ALA A 1 94 ? 15.102 -25.016 -13.234 1 94.69 94 ALA A CA 1
ATOM 695 C C . ALA A 1 94 ? 13.672 -25.031 -12.695 1 94.69 94 ALA A C 1
ATOM 697 O O . ALA A 1 94 ? 12.742 -25.391 -13.414 1 94.69 94 ALA A O 1
ATOM 698 N N . ASP A 1 95 ? 13.508 -24.797 -11.43 1 89.75 95 ASP A N 1
ATOM 699 C CA . ASP A 1 95 ? 12.219 -24.453 -10.82 1 89.75 95 ASP A CA 1
ATOM 700 C C . ASP A 1 95 ? 11.805 -23.031 -11.164 1 89.75 95 ASP A C 1
ATOM 702 O O . ASP A 1 95 ? 12.648 -22.188 -11.492 1 89.75 95 ASP A O 1
ATOM 706 N N . THR A 1 96 ? 10.359 -22.625 -11.25 1 92.19 96 THR A N 1
ATOM 707 C CA . THR A 1 96 ? 9.234 -23.328 -10.648 1 92.19 96 THR A CA 1
ATOM 708 C C . THR A 1 96 ? 8.016 -23.281 -11.562 1 92.19 96 THR A C 1
ATOM 710 O O . THR A 1 96 ? 8.039 -22.625 -12.602 1 92.19 96 THR A O 1
ATOM 713 N N . PRO A 1 97 ? 6.887 -23.859 -10.992 1 95.88 97 PRO A N 1
ATOM 714 C CA . PRO A 1 97 ? 5.617 -23.797 -11.719 1 95.88 97 PRO A CA 1
ATOM 715 C C . PRO A 1 97 ? 5.078 -22.375 -11.836 1 95.88 97 PRO A C 1
ATOM 717 O O . PRO A 1 97 ? 4.168 -22.125 -12.633 1 95.88 97 PRO A O 1
ATOM 720 N N . THR A 1 98 ? 5.637 -21.484 -11.086 1 96.81 98 THR A N 1
ATOM 721 C CA . THR A 1 98 ? 5.086 -20.125 -11.117 1 96.81 98 THR A CA 1
ATOM 722 C C . THR A 1 98 ? 6.133 -19.125 -11.602 1 96.81 98 THR A C 1
ATOM 724 O O . THR A 1 98 ? 5.996 -17.922 -11.383 1 96.81 98 THR A O 1
ATOM 727 N N . GLY A 1 99 ? 7.238 -19.625 -12.156 1 96.62 99 GLY A N 1
ATOM 728 C CA . GLY A 1 99 ? 8.234 -18.75 -12.758 1 96.62 99 GLY A CA 1
ATOM 729 C C . GLY A 1 99 ? 9.648 -19.062 -12.312 1 96.62 99 GLY A C 1
ATOM 730 O O . GLY A 1 99 ? 9.867 -19.984 -11.531 1 96.62 99 GLY A O 1
ATOM 731 N N . VAL A 1 100 ? 10.602 -18.266 -12.844 1 96.12 100 VAL A N 1
ATOM 732 C CA . VAL A 1 100 ? 12.008 -18.422 -12.484 1 96.12 100 VAL A CA 1
ATOM 733 C C . VAL A 1 100 ? 12.18 -18.188 -10.984 1 96.12 100 VAL A C 1
ATOM 735 O O . VAL A 1 100 ? 11.578 -17.281 -10.414 1 96.12 100 VAL A O 1
ATOM 738 N N . ASN A 1 101 ? 12.953 -19.031 -10.344 1 93.31 101 ASN A N 1
ATOM 739 C CA . ASN A 1 101 ? 13.203 -18.906 -8.914 1 93.31 101 ASN A CA 1
ATOM 740 C C . ASN A 1 101 ? 14.109 -17.719 -8.602 1 93.31 101 ASN A C 1
ATOM 742 O O . ASN A 1 101 ? 15.203 -17.906 -8.055 1 93.31 101 ASN A O 1
ATOM 746 N N . SER A 1 102 ? 13.609 -16.547 -8.93 1 93.56 102 SER A N 1
ATOM 747 C CA . SER A 1 102 ? 14.328 -15.289 -8.766 1 93.56 102 SER A CA 1
ATOM 748 C C . SER A 1 102 ? 13.375 -14.117 -8.609 1 93.56 102 SER A C 1
ATOM 750 O O . SER A 1 102 ? 12.375 -14.023 -9.336 1 93.56 102 SER A O 1
ATOM 752 N N . ARG A 1 103 ? 13.664 -13.242 -7.691 1 93.62 103 ARG A N 1
ATOM 753 C CA . ARG A 1 103 ? 12.805 -12.07 -7.5 1 93.62 103 ARG A CA 1
ATOM 754 C C . ARG A 1 103 ? 12.977 -11.078 -8.641 1 93.62 103 ARG A C 1
ATOM 756 O O . ARG A 1 103 ? 12.242 -10.094 -8.734 1 93.62 103 ARG A O 1
ATOM 763 N N . TYR A 1 104 ? 13.945 -11.344 -9.57 1 96 104 TYR A N 1
ATOM 764 C CA . TYR A 1 104 ? 14.242 -10.438 -10.672 1 96 104 TYR A CA 1
ATOM 765 C C . TYR A 1 104 ? 13.453 -10.82 -11.922 1 96 104 TYR A C 1
ATOM 767 O O . TYR A 1 104 ? 13.703 -10.297 -13.008 1 96 104 TYR A O 1
ATOM 775 N N . SER A 1 105 ? 12.523 -11.766 -11.734 1 96.75 105 SER A N 1
ATOM 776 C CA . SER A 1 105 ? 11.633 -12.242 -12.789 1 96.75 105 SER A CA 1
ATOM 777 C C . SER A 1 105 ? 10.172 -12.109 -12.375 1 96.75 105 SER A C 1
ATOM 779 O O . SER A 1 105 ? 9.867 -11.641 -11.273 1 96.75 105 SER A O 1
ATOM 781 N N . THR A 1 106 ? 9.266 -12.445 -13.312 1 97.81 106 THR A N 1
ATOM 782 C CA . THR A 1 106 ? 7.832 -12.414 -13.055 1 97.81 106 THR A CA 1
ATOM 783 C C . THR A 1 106 ? 7.41 -13.594 -12.18 1 97.81 106 THR A C 1
ATOM 785 O O . THR A 1 106 ? 7.875 -14.719 -12.383 1 97.81 106 THR A O 1
ATOM 788 N N . GLN A 1 107 ? 6.684 -13.328 -11.141 1 97.44 107 GLN A N 1
ATOM 789 C CA . GLN A 1 107 ? 5.918 -14.398 -10.508 1 97.44 107 GLN A CA 1
ATOM 790 C C . GLN A 1 107 ? 4.586 -14.609 -11.219 1 97.44 107 GLN A C 1
ATOM 792 O O . GLN A 1 107 ? 3.674 -13.789 -11.109 1 97.44 107 GLN A O 1
ATOM 797 N N . PHE A 1 108 ? 4.5 -15.641 -11.938 1 98.44 108 PHE A N 1
ATOM 798 C CA . PHE A 1 108 ? 3.301 -15.914 -12.719 1 98.44 108 PHE A CA 1
ATOM 799 C C . PHE A 1 108 ? 2.211 -16.516 -11.836 1 98.44 108 PHE A C 1
ATOM 801 O O . PHE A 1 108 ? 2.502 -17.109 -10.789 1 98.44 108 PHE A O 1
ATOM 808 N N . PRO A 1 109 ? 0.936 -16.359 -12.25 1 98.31 109 PRO A N 1
ATOM 809 C CA . PRO A 1 109 ? -0.169 -16.938 -11.477 1 98.31 109 PRO A CA 1
ATOM 810 C C . PRO A 1 109 ? -0.068 -18.453 -11.328 1 98.31 109 PRO A C 1
ATOM 812 O O . PRO A 1 109 ? 0.329 -19.141 -12.273 1 98.31 109 PRO A O 1
ATOM 815 N N . ALA A 1 110 ? -0.415 -18.969 -10.172 1 97.69 110 ALA A N 1
ATOM 816 C CA . ALA A 1 110 ? -0.454 -20.406 -9.914 1 97.69 110 ALA A CA 1
ATOM 817 C C . ALA A 1 110 ? -1.376 -21.109 -10.898 1 97.69 110 ALA A C 1
ATOM 819 O O . ALA A 1 110 ? -2.232 -20.484 -11.523 1 97.69 110 ALA A O 1
ATOM 820 N N . GLY A 1 111 ? -1.158 -22.438 -11.023 1 97.75 111 GLY A N 1
ATOM 821 C CA . GLY A 1 111 ? -2.01 -23.219 -11.898 1 97.75 111 GLY A CA 1
ATOM 822 C C . GLY A 1 111 ? -3.486 -23.078 -11.578 1 97.75 111 GLY A C 1
ATOM 823 O O . GLY A 1 111 ? -4.305 -22.891 -12.484 1 97.75 111 GLY A O 1
ATOM 824 N N . VAL A 1 112 ? -3.807 -23.062 -10.328 1 97.38 112 VAL A N 1
ATOM 825 C CA . VAL A 1 112 ? -5.203 -23 -9.906 1 97.38 112 VAL A CA 1
ATOM 826 C C . VAL A 1 112 ? -5.816 -21.672 -10.305 1 97.38 112 VAL A C 1
ATOM 828 O O . VAL A 1 112 ? -6.977 -21.609 -10.711 1 97.38 112 VAL A O 1
ATOM 831 N N . THR A 1 113 ? -5.035 -20.578 -10.156 1 98.5 113 THR A N 1
ATOM 832 C CA . THR A 1 113 ? -5.508 -19.266 -10.555 1 98.5 113 THR A CA 1
ATOM 833 C C . THR A 1 113 ? -5.684 -19.188 -12.07 1 98.5 113 THR A C 1
ATOM 835 O O . THR A 1 113 ? -6.684 -18.656 -12.562 1 98.5 113 THR A O 1
ATOM 838 N N . THR A 1 114 ? -4.781 -19.734 -12.766 1 98.62 114 THR A N 1
ATOM 839 C CA . THR A 1 114 ? -4.801 -19.703 -14.219 1 98.62 114 THR A CA 1
ATOM 840 C C . THR A 1 114 ? -5.984 -20.5 -14.766 1 98.62 114 THR A C 1
ATOM 842 O O . THR A 1 114 ? -6.715 -20.016 -15.633 1 98.62 114 THR A O 1
ATOM 845 N N . ILE A 1 115 ? -6.203 -21.641 -14.219 1 98.06 115 ILE A N 1
ATOM 846 C CA . ILE A 1 115 ? -7.246 -22.5 -14.773 1 98.06 115 ILE A CA 1
ATOM 847 C C . ILE A 1 115 ? -8.617 -21.953 -14.391 1 98.06 115 ILE A C 1
ATOM 849 O O . ILE A 1 115 ? -9.617 -22.25 -15.055 1 98.06 115 ILE A O 1
ATOM 853 N N . ALA A 1 116 ? -8.68 -21.156 -13.367 1 98.62 116 ALA A N 1
ATOM 854 C CA . ALA A 1 116 ? -9.938 -20.516 -12.961 1 98.62 116 ALA A CA 1
ATOM 855 C C . ALA A 1 116 ? -10.406 -19.516 -14.016 1 98.62 116 ALA A C 1
ATOM 857 O O . ALA A 1 116 ? -11.562 -19.078 -14 1 98.62 116 ALA A O 1
ATOM 858 N N . THR A 1 117 ? -9.57 -19.125 -14.922 1 98.69 117 THR A N 1
ATOM 859 C CA . THR A 1 117 ? -9.977 -18.25 -16.016 1 98.69 117 THR A CA 1
ATOM 860 C C . THR A 1 117 ? -10.805 -19.031 -17.047 1 98.69 117 THR A C 1
ATOM 862 O O . THR A 1 117 ? -11.555 -18.438 -17.828 1 98.69 117 THR A O 1
ATOM 865 N N . TRP A 1 118 ? -10.508 -20.359 -17.141 1 98.56 118 TRP A N 1
ATOM 866 C CA . TRP A 1 118 ? -11.109 -21.219 -18.156 1 98.56 118 TRP A CA 1
ATOM 867 C C . TRP A 1 118 ? -10.852 -20.688 -19.562 1 98.56 118 TRP A C 1
ATOM 869 O O . TRP A 1 118 ? -11.711 -20.797 -20.438 1 98.56 118 TRP A O 1
ATOM 879 N N . SER A 1 119 ? -9.766 -19.984 -19.703 1 98.62 119 SER A N 1
ATOM 880 C CA . SER A 1 119 ? -9.391 -19.375 -20.969 1 98.62 119 SER A CA 1
ATOM 881 C C . SER A 1 119 ? -8.203 -20.109 -21.594 1 98.62 119 SER A C 1
ATOM 883 O O . SER A 1 119 ? -7.074 -20 -21.109 1 98.62 119 SER A O 1
ATOM 885 N N . ARG A 1 120 ? -8.469 -20.797 -22.703 1 98.38 120 ARG A N 1
ATOM 886 C CA . ARG A 1 120 ? -7.391 -21.453 -23.422 1 98.38 120 ARG A CA 1
ATOM 887 C C . ARG A 1 120 ? -6.328 -20.453 -23.859 1 98.38 120 ARG A C 1
ATOM 889 O O . ARG A 1 120 ? -5.133 -20.75 -23.812 1 98.38 120 ARG A O 1
ATOM 896 N N . ASP A 1 121 ? -6.746 -19.297 -24.203 1 98.44 121 ASP A N 1
ATOM 897 C CA . ASP A 1 121 ? -5.836 -18.234 -24.625 1 98.44 121 ASP A CA 1
ATOM 898 C C . ASP A 1 121 ? -4.902 -17.828 -23.484 1 98.44 121 ASP A C 1
ATOM 900 O O . ASP A 1 121 ? -3.688 -17.719 -23.672 1 98.44 121 ASP A O 1
ATOM 904 N N . LEU A 1 122 ? -5.469 -17.609 -22.297 1 98.75 122 LEU A N 1
ATOM 905 C CA . LEU A 1 122 ? -4.664 -17.141 -21.172 1 98.75 122 LEU A CA 1
ATOM 906 C C . LEU A 1 122 ? -3.717 -18.234 -20.688 1 98.75 122 LEU A C 1
ATOM 908 O O . LEU A 1 122 ? -2.604 -17.938 -20.25 1 98.75 122 LEU A O 1
ATOM 912 N N . ILE A 1 123 ? -4.145 -19.5 -20.75 1 98.62 123 ILE A N 1
ATOM 913 C CA . ILE A 1 123 ? -3.25 -20.609 -20.438 1 98.62 123 ILE A CA 1
ATOM 914 C C . ILE A 1 123 ? -2.049 -20.594 -21.375 1 98.62 123 ILE A C 1
ATOM 916 O O . ILE A 1 123 ? -0.903 -20.688 -20.938 1 98.62 123 ILE A O 1
ATOM 920 N N . SER A 1 124 ? -2.311 -20.406 -22.641 1 98.69 124 SER A N 1
ATOM 921 C CA . SER A 1 124 ? -1.262 -20.359 -23.656 1 98.69 124 SER A CA 1
ATOM 922 C C . SER A 1 124 ? -0.338 -19.172 -23.453 1 98.69 124 SER A C 1
ATOM 924 O O . SER A 1 124 ? 0.885 -19.297 -23.547 1 98.69 124 SER A O 1
ATOM 926 N N . ARG A 1 125 ? -0.912 -18.016 -23.172 1 98.75 125 ARG A N 1
ATOM 927 C CA . ARG A 1 125 ? -0.118 -16.797 -22.984 1 98.75 125 ARG A CA 1
ATOM 928 C C . ARG A 1 125 ? 0.778 -16.922 -21.766 1 98.75 125 ARG A C 1
ATOM 930 O O . ARG A 1 125 ? 1.908 -16.422 -21.766 1 98.75 125 ARG A O 1
ATOM 937 N N . ARG A 1 126 ? 0.277 -17.484 -20.703 1 98.69 126 ARG A N 1
ATOM 938 C CA . ARG A 1 126 ? 1.088 -17.719 -19.516 1 98.69 126 ARG A CA 1
ATOM 939 C C . ARG A 1 126 ? 2.295 -18.594 -19.844 1 98.69 126 ARG A C 1
ATOM 941 O O . ARG A 1 126 ? 3.416 -18.297 -19.438 1 98.69 126 ARG A O 1
ATOM 948 N N . ALA A 1 127 ? 2.01 -19.656 -20.578 1 98.75 127 ALA A N 1
ATOM 949 C CA . ALA A 1 127 ? 3.078 -20.594 -20.922 1 98.75 127 ALA A CA 1
ATOM 950 C C . ALA A 1 127 ? 4.109 -19.922 -21.828 1 98.75 127 ALA A C 1
ATOM 952 O O . ALA A 1 127 ? 5.316 -20.109 -21.656 1 98.75 127 ALA A O 1
ATOM 953 N N . ASP A 1 128 ? 3.656 -19.188 -22.781 1 98.75 128 ASP A N 1
ATOM 954 C CA . ASP A 1 128 ? 4.531 -18.469 -23.703 1 98.75 128 ASP A CA 1
ATOM 955 C C . ASP A 1 128 ? 5.426 -17.484 -22.969 1 98.75 128 ASP A C 1
ATOM 957 O O . ASP A 1 128 ? 6.645 -17.469 -23.156 1 98.75 128 ASP A O 1
ATOM 961 N N . ALA A 1 129 ? 4.809 -16.719 -22.094 1 98.75 129 ALA A N 1
ATOM 962 C CA . ALA A 1 129 ? 5.551 -15.703 -21.344 1 98.75 129 ALA A CA 1
ATOM 963 C C . ALA A 1 129 ? 6.539 -16.344 -20.375 1 98.75 129 ALA A C 1
ATOM 965 O O . ALA A 1 129 ? 7.684 -15.898 -20.25 1 98.75 129 ALA A O 1
ATOM 966 N N . MET A 1 130 ? 6.121 -17.312 -19.703 1 98.62 130 MET A N 1
ATOM 967 C CA . MET A 1 130 ? 6.98 -18.016 -18.75 1 98.62 130 MET A CA 1
ATOM 968 C C . MET A 1 130 ? 8.125 -18.719 -19.469 1 98.62 130 MET A C 1
ATOM 970 O O . MET A 1 130 ? 9.273 -18.656 -19.031 1 98.62 130 MET A O 1
ATOM 974 N N . GLY A 1 131 ? 7.828 -19.391 -20.562 1 98.75 131 GLY A N 1
ATOM 975 C CA . GLY A 1 131 ? 8.867 -20 -21.391 1 98.75 131 GLY A CA 1
ATOM 976 C C . GLY A 1 131 ? 9.906 -19.016 -21.875 1 98.75 131 GLY A C 1
ATOM 977 O O . GLY A 1 131 ? 11.102 -19.297 -21.859 1 98.75 131 GLY A O 1
ATOM 978 N N . HIS A 1 132 ? 9.391 -17.859 -22.234 1 98.69 132 HIS A N 1
ATOM 979 C CA . HIS A 1 132 ? 10.289 -16.797 -22.688 1 98.69 132 HIS A CA 1
ATOM 980 C C . HIS A 1 132 ? 11.242 -16.375 -21.562 1 98.69 132 HIS A C 1
ATOM 982 O O . HIS A 1 132 ? 12.438 -16.219 -21.797 1 98.69 132 HIS A O 1
ATOM 988 N N . GLU A 1 133 ? 10.75 -16.266 -20.375 1 98.56 133 GLU A N 1
ATOM 989 C CA . GLU A 1 133 ? 11.609 -15.836 -19.281 1 98.56 133 GLU A CA 1
ATOM 990 C C . GLU A 1 133 ? 12.625 -16.906 -18.922 1 98.56 133 GLU A C 1
ATOM 992 O O . GLU A 1 133 ? 13.789 -16.609 -18.656 1 98.56 133 GLU A O 1
ATOM 997 N N . PHE A 1 134 ? 12.211 -18.125 -18.906 1 98.62 134 PHE A N 1
ATOM 998 C CA . PHE A 1 134 ? 13.164 -19.203 -18.672 1 98.62 134 PHE A CA 1
ATOM 999 C C . PHE A 1 134 ? 14.234 -19.219 -19.75 1 98.62 134 PHE A C 1
ATOM 1001 O O . PHE A 1 134 ? 15.406 -19.484 -19.469 1 98.62 134 PHE A O 1
ATOM 1008 N N . SER A 1 135 ? 13.867 -18.938 -21 1 98.69 135 SER A N 1
ATOM 1009 C CA . SER A 1 135 ? 14.844 -18.891 -22.094 1 98.69 135 SER A CA 1
ATOM 1010 C C . SER A 1 135 ? 15.852 -17.766 -21.875 1 98.69 135 SER A C 1
ATOM 1012 O O . SER A 1 135 ? 17.031 -17.922 -22.172 1 98.69 135 SER A O 1
ATOM 1014 N N . LEU A 1 136 ? 15.398 -16.703 -21.312 1 98.19 136 LEU A N 1
ATOM 1015 C CA . LEU A 1 136 ? 16.25 -15.539 -21.109 1 98.19 136 LEU A CA 1
ATOM 1016 C C . LEU A 1 136 ? 17.312 -15.828 -20.047 1 98.19 136 LEU A C 1
ATOM 1018 O O . LEU A 1 136 ? 18.406 -15.266 -20.078 1 98.19 136 LEU A O 1
ATOM 1022 N N . VAL A 1 137 ? 17 -16.719 -19.109 1 97.75 137 VAL A N 1
ATOM 1023 C CA . VAL A 1 137 ? 17.969 -17 -18.062 1 97.75 137 VAL A CA 1
ATOM 1024 C C . VAL A 1 137 ? 18.781 -18.234 -18.438 1 97.75 137 VAL A C 1
ATOM 1026 O O . VAL A 1 137 ? 19.625 -18.688 -17.656 1 97.75 137 VAL A O 1
ATOM 1029 N N . GLY A 1 138 ? 18.531 -18.859 -19.562 1 97.75 138 GLY A N 1
ATOM 1030 C CA . GLY A 1 138 ? 19.328 -19.953 -20.094 1 97.75 138 GLY A CA 1
ATOM 1031 C C . GLY A 1 138 ? 18.938 -21.297 -19.5 1 97.75 138 GLY A C 1
ATOM 1032 O O . GLY A 1 138 ? 19.734 -22.25 -19.516 1 97.75 138 GLY A O 1
ATOM 1033 N N . ALA A 1 139 ? 17.797 -21.422 -18.922 1 97.81 139 ALA A N 1
ATOM 1034 C CA . ALA A 1 139 ? 17.344 -22.688 -18.375 1 97.81 139 ALA A CA 1
ATOM 1035 C C . ALA A 1 139 ? 16.828 -23.609 -19.469 1 97.81 139 ALA A C 1
ATOM 1037 O O . ALA A 1 139 ? 15.969 -23.203 -20.266 1 97.81 139 ALA A O 1
ATOM 1038 N N . HIS A 1 140 ? 17.312 -24.766 -19.531 1 98.25 140 HIS A N 1
ATOM 1039 C CA . HIS A 1 140 ? 16.969 -25.688 -20.609 1 98.25 140 HIS A CA 1
ATOM 1040 C C . HIS A 1 140 ? 15.625 -26.344 -20.359 1 98.25 140 HIS A C 1
ATOM 1042 O O . HIS A 1 140 ? 14.828 -26.516 -21.281 1 98.25 140 HIS A O 1
ATOM 1048 N N . THR A 1 141 ? 15.43 -26.719 -19.109 1 98.19 141 THR A N 1
ATOM 1049 C CA . THR A 1 141 ? 14.219 -27.453 -18.766 1 98.19 141 THR A CA 1
ATOM 1050 C C . THR A 1 141 ? 13.555 -26.859 -17.531 1 98.19 141 THR A C 1
ATOM 1052 O O . THR A 1 141 ? 13.891 -27.25 -16.406 1 98.19 141 THR A O 1
ATOM 1055 N N . PRO A 1 142 ? 12.547 -26.031 -17.719 1 97.94 142 PRO A N 1
ATOM 1056 C CA . PRO A 1 142 ? 11.727 -25.609 -16.578 1 97.94 142 PRO A CA 1
ATOM 1057 C C . PRO A 1 142 ? 10.898 -26.734 -16 1 97.94 142 PRO A C 1
ATOM 1059 O O . PRO A 1 142 ? 10.195 -27.438 -16.734 1 97.94 142 PRO A O 1
ATOM 1062 N N . MET A 1 143 ? 11.023 -26.922 -14.781 1 97 143 MET A N 1
ATOM 1063 C CA . MET A 1 143 ? 10.188 -27.906 -14.086 1 97 143 MET A CA 1
ATOM 1064 C C . MET A 1 143 ? 8.867 -27.266 -13.656 1 97 143 MET A C 1
ATOM 1066 O O . MET A 1 143 ? 8.594 -27.141 -12.461 1 97 143 MET A O 1
ATOM 1070 N N . ALA A 1 144 ? 7.973 -27.016 -14.656 1 97.25 144 ALA A N 1
ATOM 1071 C CA . ALA A 1 144 ? 6.965 -25.984 -14.398 1 97.25 144 ALA A CA 1
ATOM 1072 C C . ALA A 1 144 ? 5.562 -26.516 -14.672 1 97.25 144 ALA A C 1
ATOM 1074 O O . ALA A 1 144 ? 4.57 -25.922 -14.242 1 97.25 144 ALA A O 1
ATOM 1075 N N . ILE A 1 145 ? 5.398 -27.594 -15.406 1 98.38 145 ILE A N 1
ATOM 1076 C CA . ILE A 1 145 ? 4.066 -28.016 -15.82 1 98.38 145 ILE A CA 1
ATOM 1077 C C . ILE A 1 145 ? 3.564 -29.125 -14.891 1 98.38 145 ILE A C 1
ATOM 1079 O O . ILE A 1 145 ? 4.066 -30.25 -14.922 1 98.38 145 ILE A O 1
ATOM 1083 N N . VAL A 1 146 ? 2.574 -28.75 -14.117 1 97.81 146 VAL A N 1
ATOM 1084 C CA . VAL A 1 146 ? 2.092 -29.672 -13.094 1 97.81 146 VAL A CA 1
ATOM 1085 C C . VAL A 1 146 ? 0.763 -30.281 -13.531 1 97.81 146 VAL A C 1
ATOM 1087 O O . VAL A 1 146 ? -0.245 -29.578 -13.641 1 97.81 146 VAL A O 1
ATOM 1090 N N . ALA A 1 147 ? 0.848 -31.578 -13.828 1 94.94 147 ALA A N 1
ATOM 1091 C CA . ALA A 1 147 ? -0.341 -32.344 -14.188 1 94.94 147 ALA A CA 1
ATOM 1092 C C . ALA A 1 147 ? -0.848 -33.156 -13.008 1 94.94 147 ALA A C 1
ATOM 1094 O O . ALA A 1 147 ? -0.541 -34.344 -12.883 1 94.94 147 ALA A O 1
ATOM 1095 N N . GLY A 1 148 ? -1.483 -32.719 -11.984 1 83.69 148 GLY A N 1
ATOM 1096 C CA . GLY A 1 148 ? -1.916 -33.25 -10.695 1 83.69 148 GLY A CA 1
ATOM 1097 C C . GLY A 1 148 ? -1.376 -32.438 -9.523 1 83.69 148 GLY A C 1
ATOM 1098 O O . GLY A 1 148 ? -0.594 -31.5 -9.719 1 83.69 148 GLY A O 1
ATOM 1099 N N . PRO A 1 149 ? -1.717 -32.719 -8.398 1 92.56 149 PRO A N 1
ATOM 1100 C CA . PRO A 1 149 ? -2.76 -33.656 -7.984 1 92.56 149 PRO A CA 1
ATOM 1101 C C . PRO A 1 149 ? -4.109 -33.375 -8.641 1 92.56 149 PRO A C 1
ATOM 1103 O O . PRO A 1 149 ? -4.398 -32.219 -8.984 1 92.56 149 PRO A O 1
ATOM 1106 N N . MET A 1 150 ? -4.855 -34.406 -8.781 1 93.75 150 MET A N 1
ATOM 1107 C CA . MET A 1 150 ? -6.105 -34.312 -9.531 1 93.75 150 MET A CA 1
ATOM 1108 C C . MET A 1 150 ? -7.285 -34.062 -8.602 1 93.75 150 MET A C 1
ATOM 1110 O O . MET A 1 150 ? -8.445 -34.188 -9.008 1 93.75 150 MET A O 1
ATOM 1114 N N . GLY A 1 151 ? -7.055 -33.781 -7.352 1 90.81 151 GLY A N 1
ATOM 1115 C CA . GLY A 1 151 ? -8.109 -33.312 -6.465 1 90.81 151 GLY A CA 1
ATOM 1116 C C . GLY A 1 151 ? -8.797 -34.438 -5.711 1 90.81 151 GLY A C 1
ATOM 1117 O O . GLY A 1 151 ? -9.898 -34.25 -5.191 1 90.81 151 GLY A O 1
ATOM 1118 N N . ARG A 1 152 ? -8.211 -35.594 -5.703 1 93.31 152 ARG A N 1
ATOM 1119 C CA . ARG A 1 152 ? -8.75 -36.688 -4.91 1 93.31 152 ARG A CA 1
ATOM 1120 C C . ARG A 1 152 ? -8.945 -36.281 -3.455 1 93.31 152 ARG A C 1
ATOM 1122 O O . ARG A 1 152 ? -9.922 -36.656 -2.814 1 93.31 152 ARG A O 1
ATOM 1129 N N . SER A 1 153 ? -7.988 -35.562 -2.977 1 93.5 153 SER A N 1
ATOM 1130 C CA . SER A 1 153 ? -8.062 -35.031 -1.623 1 93.5 153 SER A CA 1
ATOM 1131 C C . SER A 1 153 ? -8.062 -33.5 -1.635 1 93.5 153 SER A C 1
ATOM 1133 O O . SER A 1 153 ? -7.113 -32.875 -2.121 1 93.5 153 SER A O 1
ATOM 1135 N N . VAL A 1 154 ? -9.031 -32.906 -0.967 1 94.81 154 VAL A N 1
ATOM 1136 C CA . VAL A 1 154 ? -9.133 -31.453 -0.911 1 94.81 154 VAL A CA 1
ATOM 1137 C C . VAL A 1 154 ? -8.094 -30.906 0.068 1 94.81 154 VAL A C 1
ATOM 1139 O O . VAL A 1 154 ? -7.824 -29.703 0.087 1 94.81 154 VAL A O 1
ATOM 1142 N N . PHE A 1 155 ? -7.391 -31.781 0.818 1 95 155 PHE A N 1
ATOM 1143 C CA . PHE A 1 155 ? -6.445 -31.375 1.849 1 95 155 PHE A CA 1
ATOM 1144 C C . PHE A 1 155 ? -5.027 -31.312 1.288 1 95 155 PHE A C 1
ATOM 1146 O O . PHE A 1 155 ? -4.105 -30.844 1.963 1 95 155 PHE A O 1
ATOM 1153 N N . ASP A 1 156 ? -4.879 -31.797 0.065 1 95.06 156 ASP A N 1
ATOM 1154 C CA . ASP A 1 156 ? -3.537 -31.875 -0.507 1 95.06 156 ASP A CA 1
ATOM 1155 C C . ASP A 1 156 ? -2.875 -30.5 -0.531 1 95.06 156 ASP A C 1
ATOM 1157 O O . ASP A 1 156 ? -3.504 -29.5 -0.908 1 95.06 156 ASP A O 1
ATOM 1161 N N . GLY A 1 157 ? -1.613 -30.453 -0.163 1 94.12 157 GLY A N 1
ATOM 1162 C CA . GLY A 1 157 ? -0.893 -29.203 -0.025 1 94.12 157 GLY A CA 1
ATOM 1163 C C . GLY A 1 157 ? -0.364 -28.672 -1.344 1 94.12 157 GLY A C 1
ATOM 1164 O O . GLY A 1 157 ? 0.12 -27.531 -1.413 1 94.12 157 GLY A O 1
ATOM 1165 N N . ARG A 1 158 ? -0.54 -29.375 -2.467 1 94.69 158 ARG A N 1
ATOM 1166 C CA . ARG A 1 158 ? 0.11 -28.953 -3.703 1 94.69 158 ARG A CA 1
ATOM 1167 C C . ARG A 1 158 ? -0.896 -28.859 -4.844 1 94.69 158 ARG A C 1
ATOM 1169 O O . ARG A 1 158 ? -0.516 -28.641 -6 1 94.69 158 ARG A O 1
ATOM 1176 N N . THR A 1 159 ? -2.172 -28.953 -4.57 1 93.31 159 THR A N 1
ATOM 1177 C CA . THR A 1 159 ? -3.184 -28.906 -5.621 1 93.31 159 THR A CA 1
ATOM 1178 C C . THR A 1 159 ? -3.137 -27.562 -6.344 1 93.31 159 THR A C 1
ATOM 1180 O O . THR A 1 159 ? -3.414 -27.484 -7.543 1 93.31 159 THR A O 1
ATOM 1183 N N . TRP A 1 160 ? -2.689 -26.5 -5.672 1 95.62 160 TRP A N 1
ATOM 1184 C CA . TRP A 1 160 ? -2.682 -25.141 -6.219 1 95.62 160 TRP A CA 1
ATOM 1185 C C . TRP A 1 160 ? -1.716 -25.031 -7.391 1 95.62 160 TRP A C 1
ATOM 1187 O O . TRP A 1 160 ? -1.813 -24.109 -8.203 1 95.62 160 TRP A O 1
ATOM 1197 N N . GLU A 1 161 ? -0.779 -25.984 -7.527 1 96.19 161 GLU A N 1
ATOM 1198 C CA . GLU A 1 161 ? 0.257 -25.906 -8.555 1 96.19 161 GLU A CA 1
ATOM 1199 C C . GLU A 1 161 ? -0.291 -26.328 -9.914 1 96.19 161 GLU A C 1
ATOM 1201 O O . GLU A 1 161 ? 0.269 -25.953 -10.953 1 96.19 161 GLU A O 1
ATOM 1206 N N . GLY A 1 162 ? -1.353 -27.094 -9.93 1 95.06 162 GLY A N 1
ATOM 1207 C CA . GLY A 1 162 ? -1.798 -27.703 -11.172 1 95.06 162 GLY A CA 1
ATOM 1208 C C . GLY A 1 162 ? -3.025 -27.031 -11.758 1 95.06 162 GLY A C 1
ATOM 1209 O O . GLY A 1 162 ? -3.383 -25.922 -11.359 1 95.06 162 GLY A O 1
ATOM 1210 N N . PHE A 1 163 ? -3.555 -27.703 -12.797 1 94.5 163 PHE A N 1
ATOM 1211 C CA . PHE A 1 163 ? -4.594 -27.141 -13.648 1 94.5 163 PHE A CA 1
ATOM 1212 C C . PHE A 1 163 ? -5.941 -27.797 -13.367 1 94.5 163 PHE A C 1
ATOM 1214 O O . PHE A 1 163 ? -6.625 -28.25 -14.289 1 94.5 163 PHE A O 1
ATOM 1221 N N . GLY A 1 164 ? -6.32 -27.953 -12.133 1 85.5 164 GLY A N 1
ATOM 1222 C CA . GLY A 1 164 ? -7.68 -28.344 -11.797 1 85.5 164 GLY A CA 1
ATOM 1223 C C . GLY A 1 164 ? -7.828 -29.828 -11.539 1 85.5 164 GLY A C 1
ATOM 1224 O O . GLY A 1 164 ? -6.836 -30.562 -11.484 1 85.5 164 GLY A O 1
ATOM 1225 N N . VAL A 1 165 ? -9.133 -30.25 -11.484 1 91.25 165 VAL A N 1
ATOM 1226 C CA . VAL A 1 165 ? -9.445 -31.578 -10.953 1 91.25 165 VAL A CA 1
ATOM 1227 C C . VAL A 1 165 ? -10.039 -32.438 -12.062 1 91.25 165 VAL A C 1
ATOM 1229 O O . VAL A 1 165 ? -10.391 -33.594 -11.82 1 91.25 165 VAL A O 1
ATOM 1232 N N . ASP A 1 166 ? -10.188 -31.891 -13.234 1 96.94 166 ASP A N 1
ATOM 1233 C CA . ASP A 1 166 ? -10.773 -32.625 -14.359 1 96.94 166 ASP A CA 1
ATOM 1234 C C . ASP A 1 166 ? -9.703 -33.031 -15.359 1 96.94 166 ASP A C 1
ATOM 1236 O O . ASP A 1 166 ? -8.891 -32.219 -15.789 1 96.94 166 ASP A O 1
ATOM 1240 N N . PRO A 1 167 ? -9.727 -34.312 -15.75 1 97.69 167 PRO A N 1
ATOM 1241 C CA . PRO A 1 167 ? -8.656 -34.781 -16.609 1 97.69 167 PRO A CA 1
ATOM 1242 C C . PRO A 1 167 ? -8.664 -34.125 -18 1 97.69 167 PRO A C 1
ATOM 1244 O O . PRO A 1 167 ? -7.602 -33.906 -18.578 1 97.69 167 PRO A O 1
ATOM 1247 N N . TYR A 1 168 ? -9.859 -33.844 -18.609 1 98.06 168 TYR A N 1
ATOM 1248 C CA . TYR A 1 168 ? -9.938 -33.188 -19.906 1 98.06 168 TYR A CA 1
ATOM 1249 C C . TYR A 1 168 ? -9.328 -31.781 -19.828 1 98.06 168 TYR A C 1
ATOM 1251 O O . TYR A 1 168 ? -8.477 -31.438 -20.656 1 98.06 168 TYR A O 1
ATOM 1259 N N . MET A 1 169 ? -9.766 -31.031 -18.812 1 97.56 169 MET A N 1
ATOM 1260 C CA . MET A 1 169 ? -9.258 -29.672 -18.625 1 97.56 169 MET A CA 1
ATOM 1261 C C . MET A 1 169 ? -7.762 -29.688 -18.344 1 97.56 169 MET A C 1
ATOM 1263 O O . MET A 1 169 ? -7.016 -28.891 -18.922 1 97.56 169 MET A O 1
ATOM 1267 N N . SER A 1 170 ? -7.34 -30.516 -17.453 1 97.88 170 SER A N 1
ATOM 1268 C CA . SER A 1 170 ? -5.918 -30.625 -17.141 1 97.88 170 SER A CA 1
ATOM 1269 C C . SER A 1 170 ? -5.113 -31.016 -18.375 1 97.88 170 SER A C 1
ATOM 1271 O O . SER A 1 170 ? -3.979 -30.578 -18.547 1 97.88 170 SER A O 1
ATOM 1273 N N . GLY A 1 171 ? -5.688 -31.922 -19.188 1 98.44 171 GLY A N 1
ATOM 1274 C CA . GLY A 1 171 ? -5.031 -32.312 -20.422 1 98.44 171 GLY A CA 1
ATOM 1275 C C . GLY A 1 171 ? -4.84 -31.156 -21.375 1 98.44 171 GLY A C 1
ATOM 1276 O O . GLY A 1 171 ? -3.756 -30.969 -21.938 1 98.44 171 GLY A O 1
ATOM 1277 N N . VAL A 1 172 ? -5.895 -30.375 -21.547 1 98.12 172 VAL A N 1
ATOM 1278 C CA . VAL A 1 172 ? -5.836 -29.203 -22.422 1 98.12 172 VAL A CA 1
ATOM 1279 C C . VAL A 1 172 ? -4.762 -28.25 -21.922 1 98.12 172 VAL A C 1
ATOM 1281 O O . VAL A 1 172 ? -3.914 -27.797 -22.703 1 98.12 172 VAL A O 1
ATOM 1284 N N . ALA A 1 173 ? -4.785 -27.984 -20.641 1 98.5 173 ALA A N 1
ATOM 1285 C CA . ALA A 1 173 ? -3.848 -27.031 -20.062 1 98.5 173 ALA A CA 1
ATOM 1286 C C . ALA A 1 173 ? -2.412 -27.547 -20.172 1 98.5 173 ALA A C 1
ATOM 1288 O O . ALA A 1 173 ? -1.489 -26.766 -20.422 1 98.5 173 ALA A O 1
ATOM 1289 N N . THR A 1 174 ? -2.193 -28.781 -19.938 1 98.69 174 THR A N 1
ATOM 1290 C CA . THR A 1 174 ? -0.87 -29.391 -20.031 1 98.69 174 THR A CA 1
ATOM 1291 C C . THR A 1 174 ? -0.316 -29.281 -21.438 1 98.69 174 THR A C 1
ATOM 1293 O O . THR A 1 174 ? 0.826 -28.859 -21.641 1 98.69 174 THR A O 1
ATOM 1296 N N . ALA A 1 175 ? -1.128 -29.641 -22.406 1 98.75 175 ALA A N 1
ATOM 1297 C CA . ALA A 1 175 ? -0.692 -29.594 -23.797 1 98.75 175 ALA A CA 1
ATOM 1298 C C . ALA A 1 175 ? -0.32 -28.172 -24.203 1 98.75 175 ALA A C 1
ATOM 1300 O O . ALA A 1 175 ? 0.734 -27.938 -24.812 1 98.75 175 ALA A O 1
ATOM 1301 N N . LEU A 1 176 ? -1.2 -27.188 -23.875 1 98.62 176 LEU A N 1
ATOM 1302 C CA . LEU A 1 176 ? -0.956 -25.797 -24.219 1 98.62 176 LEU A CA 1
ATOM 1303 C C . LEU A 1 176 ? 0.304 -25.281 -23.531 1 98.62 176 LEU A C 1
ATOM 1305 O O . LEU A 1 176 ? 1.03 -24.453 -24.094 1 98.62 176 LEU A O 1
ATOM 1309 N N . SER A 1 177 ? 0.562 -25.734 -22.344 1 98.81 177 SER A N 1
ATOM 1310 C CA . SER A 1 177 ? 1.763 -25.328 -21.609 1 98.81 177 SER A CA 1
ATOM 1311 C C . SER A 1 177 ? 3.021 -25.875 -22.281 1 98.81 177 SER A C 1
ATOM 1313 O O . SER A 1 177 ? 4 -25.141 -22.469 1 98.81 177 SER A O 1
ATOM 1315 N N . VAL A 1 178 ? 2.996 -27.141 -22.656 1 98.81 178 VAL A N 1
ATOM 1316 C CA . VAL A 1 178 ? 4.137 -27.734 -23.344 1 98.81 178 VAL A CA 1
ATOM 1317 C C . VAL A 1 178 ? 4.441 -26.969 -24.625 1 98.81 178 VAL A C 1
ATOM 1319 O O . VAL A 1 178 ? 5.594 -26.609 -24.891 1 98.81 178 VAL A O 1
ATOM 1322 N N . GLU A 1 179 ? 3.43 -26.703 -25.359 1 98.62 179 GLU A N 1
ATOM 1323 C CA . GLU A 1 179 ? 3.592 -25.969 -26.609 1 98.62 179 GLU A CA 1
ATOM 1324 C C . GLU A 1 179 ? 4.188 -24.578 -26.375 1 98.62 179 GLU A C 1
ATOM 1326 O O . GLU A 1 179 ? 5.094 -24.156 -27.078 1 98.62 179 GLU A O 1
ATOM 1331 N N . GLY A 1 180 ? 3.637 -23.875 -25.359 1 98.5 180 GLY A N 1
ATOM 1332 C CA . GLY A 1 180 ? 4.125 -22.547 -25.047 1 98.5 180 GLY A CA 1
ATOM 1333 C C . GLY A 1 180 ? 5.586 -22.531 -24.641 1 98.5 180 GLY A C 1
ATOM 1334 O O . GLY A 1 180 ? 6.348 -21.672 -25.094 1 98.5 180 GLY A O 1
ATOM 1335 N N . PHE A 1 181 ? 5.996 -23.438 -23.797 1 98.62 181 PHE A N 1
ATOM 1336 C CA . PHE A 1 181 ? 7.387 -23.516 -23.375 1 98.62 181 PHE A CA 1
ATOM 1337 C C . PHE A 1 181 ? 8.297 -23.828 -24.547 1 98.62 181 PHE A C 1
ATOM 1339 O O . PHE A 1 181 ? 9.305 -23.141 -24.766 1 98.62 181 PHE A O 1
ATOM 1346 N N . GLN A 1 182 ? 7.938 -24.781 -25.359 1 97.62 182 GLN A N 1
ATOM 1347 C CA . GLN A 1 182 ? 8.828 -25.281 -26.391 1 97.62 182 GLN A CA 1
ATOM 1348 C C . GLN A 1 182 ? 8.883 -24.328 -27.578 1 97.62 182 GLN A C 1
ATOM 1350 O O . GLN A 1 182 ? 9.867 -24.312 -28.328 1 97.62 182 GLN A O 1
ATOM 1355 N N . LYS A 1 183 ? 7.828 -23.516 -27.719 1 97.56 183 LYS A N 1
ATOM 1356 C CA . LYS A 1 183 ? 7.875 -22.422 -28.688 1 97.56 183 LYS A CA 1
ATOM 1357 C C . LYS A 1 183 ? 9.023 -21.453 -28.375 1 97.56 183 LYS A C 1
ATOM 1359 O O . LYS A 1 183 ? 9.57 -20.828 -29.281 1 97.56 183 LYS A O 1
ATOM 1364 N N . ASN A 1 184 ? 9.422 -21.422 -27.109 1 98.25 184 ASN A N 1
ATOM 1365 C CA . ASN A 1 184 ? 10.469 -20.5 -26.672 1 98.25 184 ASN A CA 1
ATOM 1366 C C . ASN A 1 184 ? 11.812 -21.203 -26.531 1 98.25 184 ASN A C 1
ATOM 1368 O O . ASN A 1 184 ? 12.75 -20.656 -25.938 1 98.25 184 ASN A O 1
ATOM 1372 N N . GLY A 1 185 ? 11.875 -22.422 -26.984 1 98.38 185 GLY A N 1
ATOM 1373 C CA . GLY A 1 185 ? 13.141 -23.141 -27.031 1 98.38 185 GLY A CA 1
ATOM 1374 C C . GLY A 1 185 ? 13.484 -23.844 -25.734 1 98.38 185 GLY A C 1
ATOM 1375 O O . GLY A 1 185 ? 14.609 -24.312 -25.562 1 98.38 185 GLY A O 1
ATOM 1376 N N . VAL A 1 186 ? 12.617 -23.859 -24.812 1 98.69 186 VAL A N 1
ATOM 1377 C CA . VAL A 1 186 ? 12.852 -24.594 -23.578 1 98.69 186 VAL A CA 1
ATOM 1378 C C . VAL A 1 186 ? 11.938 -25.812 -23.516 1 98.69 186 VAL A C 1
ATOM 1380 O O . VAL A 1 186 ? 10.844 -25.812 -24.078 1 98.69 186 VAL A O 1
ATOM 1383 N N . SER A 1 187 ? 12.391 -26.859 -22.859 1 98.31 187 SER A N 1
ATOM 1384 C CA . SER A 1 187 ? 11.68 -28.141 -22.875 1 98.31 187 SER A CA 1
ATOM 1385 C C . SER A 1 187 ? 10.508 -28.125 -21.891 1 98.31 187 SER A C 1
ATOM 1387 O O . SER A 1 187 ? 10.625 -27.578 -20.781 1 98.31 187 SER A O 1
ATOM 1389 N N . GLY A 1 188 ? 9.391 -28.672 -22.328 1 98.38 188 GLY A N 1
ATOM 1390 C CA . GLY A 1 188 ? 8.289 -28.891 -21.406 1 98.38 188 GLY A CA 1
ATOM 1391 C C . GLY A 1 188 ? 8.477 -30.109 -20.531 1 98.38 188 GLY A C 1
ATOM 1392 O O . GLY A 1 188 ? 8.68 -31.219 -21.031 1 98.38 188 GLY A O 1
ATOM 1393 N N . MET A 1 189 ? 8.469 -29.922 -19.266 1 98.44 189 MET A N 1
ATOM 1394 C CA . MET A 1 189 ? 8.484 -31.031 -18.328 1 98.44 189 MET A CA 1
ATOM 1395 C C . MET A 1 189 ? 7.156 -31.141 -17.578 1 98.44 189 MET A C 1
ATOM 1397 O O . MET A 1 189 ? 6.73 -30.203 -16.922 1 98.44 189 MET A O 1
ATOM 1401 N N . ILE A 1 190 ? 6.512 -32.281 -17.719 1 98.5 190 ILE A N 1
ATOM 1402 C CA . ILE A 1 190 ? 5.258 -32.531 -17.031 1 98.5 190 ILE A CA 1
ATOM 1403 C C . ILE A 1 190 ? 5.523 -33.344 -15.758 1 98.5 190 ILE A C 1
ATOM 1405 O O . ILE A 1 190 ? 6.355 -34.25 -15.758 1 98.5 190 ILE A O 1
ATOM 1409 N N . LYS A 1 191 ? 4.855 -33 -14.672 1 97.38 191 LYS A N 1
ATOM 1410 C CA . LYS A 1 191 ? 5.098 -33.656 -13.383 1 97.38 191 LYS A CA 1
ATOM 1411 C C . LYS A 1 191 ? 3.84 -33.625 -12.516 1 97.38 191 LYS A C 1
ATOM 1413 O O . LYS A 1 191 ? 2.924 -32.844 -12.758 1 97.38 191 LYS A O 1
ATOM 1418 N N . HIS A 1 192 ? 3.686 -34.438 -11.477 1 96.88 192 HIS A N 1
ATOM 1419 C CA . HIS A 1 192 ? 4.48 -35.625 -11.18 1 96.88 192 HIS A CA 1
ATOM 1420 C C . HIS A 1 192 ? 3.811 -36.906 -11.711 1 96.88 192 HIS A C 1
ATOM 1422 O O . HIS A 1 192 ? 2.641 -37.156 -11.422 1 96.88 192 HIS A O 1
ATOM 1428 N N . TYR A 1 193 ? 4.539 -37.719 -12.305 1 97.81 193 TYR A N 1
ATOM 1429 C CA . TYR A 1 193 ? 3.996 -38.906 -13 1 97.81 193 TYR A CA 1
ATOM 1430 C C . TYR A 1 193 ? 3.994 -40.125 -12.102 1 97.81 193 TYR A C 1
ATOM 1432 O O . TYR A 1 193 ? 5.035 -40.75 -11.891 1 97.81 193 TYR A O 1
ATOM 1440 N N . PHE A 1 194 ? 2.887 -40.688 -11.594 1 96 194 PHE A N 1
ATOM 1441 C CA . PHE A 1 194 ? 1.604 -40.062 -11.258 1 96 194 PHE A CA 1
ATOM 1442 C C . PHE A 1 194 ? 1.087 -40.594 -9.922 1 96 194 PHE A C 1
ATOM 1444 O O . PHE A 1 194 ? 1.792 -41.312 -9.219 1 96 194 PHE A O 1
ATOM 1451 N N . GLY A 1 195 ? 0.04 -40.156 -9.523 1 95.75 195 GLY A N 1
ATOM 1452 C CA . GLY A 1 195 ? -0.643 -40.688 -8.344 1 95.75 195 GLY A CA 1
ATOM 1453 C C . GLY A 1 195 ? -0.184 -40.031 -7.055 1 95.75 195 GLY A C 1
ATOM 1454 O O . GLY A 1 195 ? -0.409 -40.562 -5.965 1 95.75 195 GLY A O 1
ATOM 1455 N N . ASN A 1 196 ? 0.534 -38.938 -7.152 1 95.19 196 ASN A N 1
ATOM 1456 C CA . ASN A 1 196 ? 0.972 -38.156 -6 1 95.19 196 ASN A CA 1
ATOM 1457 C C . ASN A 1 196 ? -0.151 -37.281 -5.457 1 95.19 196 ASN A C 1
ATOM 1459 O O . ASN A 1 196 ? -0.126 -36.062 -5.629 1 95.19 196 ASN A O 1
ATOM 1463 N N . GLU A 1 197 ? -1.079 -37.812 -4.676 1 96 197 GLU A N 1
ATOM 1464 C CA . GLU A 1 197 ? -2.361 -37.188 -4.426 1 96 197 GLU A CA 1
ATOM 1465 C C . GLU A 1 197 ? -2.502 -36.781 -2.957 1 96 197 GLU A C 1
ATOM 1467 O O . GLU A 1 197 ? -3.607 -36.5 -2.488 1 96 197 GLU A O 1
ATOM 1472 N N . GLN A 1 198 ? -1.467 -36.812 -2.129 1 95.75 198 GLN A N 1
ATOM 1473 C CA . GLN A 1 198 ? -1.383 -36.312 -0.766 1 95.75 198 GLN A CA 1
ATOM 1474 C C . GLN A 1 198 ? 0.069 -36.094 -0.35 1 95.75 198 GLN A C 1
ATOM 1476 O O . GLN A 1 198 ? 0.987 -36.625 -0.967 1 95.75 198 GLN A O 1
ATOM 1481 N N . GLU A 1 199 ? 0.245 -35.25 0.666 1 94.75 199 GLU A N 1
ATOM 1482 C CA . GLU A 1 199 ? 1.593 -34.969 1.15 1 94.75 199 GLU A CA 1
ATOM 1483 C C . GLU A 1 199 ? 1.992 -35.938 2.258 1 94.75 199 GLU A C 1
ATOM 1485 O O . GLU A 1 199 ? 3.164 -36.312 2.379 1 94.75 199 GLU A O 1
ATOM 1490 N N . TYR A 1 200 ? 1.02 -36.312 3.043 1 95.44 200 TYR A N 1
ATOM 1491 C CA . TYR A 1 200 ? 1.283 -37.25 4.125 1 95.44 200 TYR A CA 1
ATOM 1492 C C . TYR A 1 200 ? 1.876 -38.562 3.586 1 95.44 200 TYR A C 1
ATOM 1494 O O . TYR A 1 200 ? 1.236 -39.25 2.801 1 95.44 200 TYR A O 1
ATOM 1502 N N . LEU A 1 201 ? 3.127 -38.906 3.932 1 95.69 201 LEU A N 1
ATOM 1503 C CA . LEU A 1 201 ? 3.893 -40.094 3.635 1 95.69 201 LEU A CA 1
ATOM 1504 C C . LEU A 1 201 ? 4.273 -40.156 2.16 1 95.69 201 LEU A C 1
ATOM 1506 O O . LEU A 1 201 ? 4.648 -41.219 1.647 1 95.69 201 LEU A O 1
ATOM 1510 N N . ARG A 1 202 ? 4.18 -39.094 1.486 1 93.31 202 ARG A N 1
ATOM 1511 C CA . ARG A 1 202 ? 4.582 -39.031 0.085 1 93.31 202 ARG A CA 1
ATOM 1512 C C . ARG A 1 202 ? 6.02 -39.531 -0.087 1 93.31 202 ARG A C 1
ATOM 1514 O O . ARG A 1 202 ? 6.328 -40.25 -1.051 1 93.31 202 ARG A O 1
ATOM 1521 N N . ILE A 1 203 ? 6.871 -39.125 0.896 1 92.69 203 ILE A N 1
ATOM 1522 C CA . ILE A 1 203 ? 8.266 -39.562 0.888 1 92.69 203 ILE A CA 1
ATOM 1523 C C . ILE A 1 203 ? 8.523 -40.469 2.098 1 92.69 203 ILE A C 1
ATOM 1525 O O . ILE A 1 203 ? 9.656 -40.531 2.59 1 92.69 203 ILE A O 1
ATOM 1529 N N . GLY A 1 204 ? 7.473 -40.906 2.676 1 93.81 204 GLY A N 1
ATOM 1530 C CA . GLY A 1 204 ? 7.57 -41.875 3.76 1 93.81 204 GLY A CA 1
ATOM 1531 C C . GLY A 1 204 ? 7.605 -41.25 5.133 1 93.81 204 GLY A C 1
ATOM 1532 O O . GLY A 1 204 ? 7.855 -41.906 6.133 1 93.81 204 GLY A O 1
ATOM 1533 N N . VAL A 1 205 ? 7.422 -39.969 5.18 1 91.56 205 VAL A N 1
ATOM 1534 C CA . VAL A 1 205 ? 7.391 -39.25 6.457 1 91.56 205 VAL A CA 1
ATOM 1535 C C . VAL A 1 205 ? 6.113 -38.406 6.555 1 91.56 205 VAL A C 1
ATOM 1537 O O . VAL A 1 205 ? 5.469 -38.125 5.539 1 91.56 205 VAL A O 1
ATOM 1540 N N . ALA A 1 206 ? 5.762 -38.031 7.77 1 90.25 206 ALA A N 1
ATOM 1541 C CA . ALA A 1 206 ? 4.484 -37.375 8.023 1 90.25 206 ALA A CA 1
ATOM 1542 C C . ALA A 1 206 ? 4.449 -35.969 7.391 1 90.25 206 ALA A C 1
ATOM 1544 O O . ALA A 1 206 ? 3.381 -35.5 7.012 1 90.25 206 ALA A O 1
ATOM 1545 N N . GLY A 1 207 ? 5.574 -35.344 7.348 1 87.44 207 GLY A N 1
ATOM 1546 C CA . GLY A 1 207 ? 5.688 -34 6.785 1 87.44 207 GLY A CA 1
ATOM 1547 C C . GLY A 1 207 ? 7.125 -33.562 6.547 1 87.44 207 GLY A C 1
ATOM 1548 O O . GLY A 1 207 ? 8.055 -34.188 7.086 1 87.44 207 GLY A O 1
ATOM 1549 N N . GLY A 1 208 ? 7.199 -32.469 5.637 1 82.75 208 GLY A N 1
ATOM 1550 C CA . GLY A 1 208 ? 8.531 -31.938 5.402 1 82.75 208 GLY A CA 1
ATOM 1551 C C . GLY A 1 208 ? 9.195 -32.5 4.164 1 82.75 208 GLY A C 1
ATOM 1552 O O . GLY A 1 208 ? 8.523 -33 3.258 1 82.75 208 GLY A O 1
ATOM 1553 N N . TYR A 1 209 ? 10.578 -32.344 4.16 1 76.88 209 TYR A N 1
ATOM 1554 C CA . TYR A 1 209 ? 11.281 -32.594 2.912 1 76.88 209 TYR A CA 1
ATOM 1555 C C . TYR A 1 209 ? 12.359 -33.656 3.098 1 76.88 209 TYR A C 1
ATOM 1557 O O . TYR A 1 209 ? 12.93 -34.156 2.123 1 76.88 209 TYR A O 1
ATOM 1565 N N . PHE A 1 210 ? 12.711 -34.125 4.211 1 75.75 210 PHE A N 1
ATOM 1566 C CA . PHE A 1 210 ? 13.797 -35.062 4.465 1 75.75 210 PHE A CA 1
ATOM 1567 C C . PHE A 1 210 ? 13.758 -35.562 5.91 1 75.75 210 PHE A C 1
ATOM 1569 O O . PHE A 1 210 ? 13.273 -34.844 6.797 1 75.75 210 PHE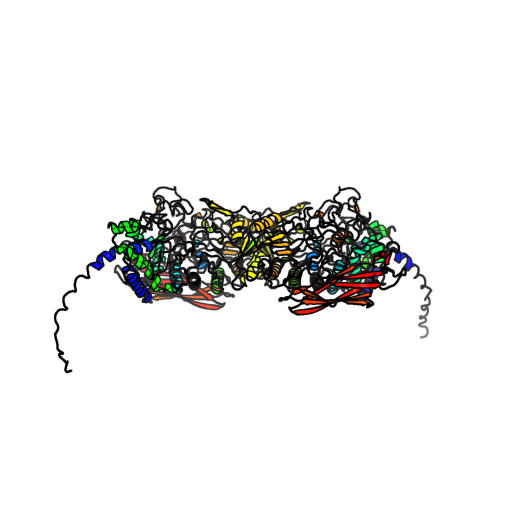 A O 1
ATOM 1576 N N . PRO A 1 211 ? 14.273 -36.625 6.102 1 79.62 211 PRO A N 1
ATOM 1577 C CA . PRO A 1 211 ? 14.719 -37.656 5.137 1 79.62 211 PRO A CA 1
ATOM 1578 C C . PRO A 1 211 ? 13.562 -38.438 4.539 1 79.62 211 PRO A C 1
ATOM 1580 O O . PRO A 1 211 ? 12.492 -38.531 5.141 1 79.62 211 PRO A O 1
ATOM 1583 N N . SER A 1 212 ? 13.852 -39 3.344 1 86.06 212 SER A N 1
ATOM 1584 C CA . SER A 1 212 ? 12.859 -39.875 2.748 1 86.06 212 SER A CA 1
ATOM 1585 C C . SER A 1 212 ? 13.047 -41.312 3.223 1 86.06 212 SER A C 1
ATOM 1587 O O . SER A 1 212 ? 14.141 -41.688 3.648 1 86.06 212 SER A O 1
ATOM 1589 N N . ASN A 1 213 ? 11.969 -42.031 3.285 1 91.69 213 ASN A N 1
ATOM 1590 C CA . ASN A 1 213 ? 11.969 -43.438 3.672 1 91.69 213 ASN A CA 1
ATOM 1591 C C . ASN A 1 213 ? 11.133 -44.281 2.711 1 91.69 213 ASN A C 1
ATOM 1593 O O . ASN A 1 213 ? 9.906 -44.188 2.705 1 91.69 213 ASN A O 1
ATOM 1597 N N . LYS A 1 214 ? 11.812 -45.188 1.963 1 91.75 214 LYS A N 1
ATOM 1598 C CA . LYS A 1 214 ? 11.141 -45.969 0.926 1 91.75 214 LYS A CA 1
ATOM 1599 C C . LYS A 1 214 ? 10.117 -46.938 1.533 1 91.75 214 LYS A C 1
ATOM 1601 O O . LYS A 1 214 ? 9.086 -47.219 0.923 1 91.75 214 LYS A O 1
ATOM 1606 N N . ASP A 1 215 ? 10.367 -47.438 2.748 1 94.75 215 ASP A N 1
ATOM 1607 C CA . ASP A 1 215 ? 9.547 -48.469 3.342 1 94.75 215 ASP A CA 1
ATOM 1608 C C . ASP A 1 215 ? 8.211 -47.938 3.816 1 94.75 215 ASP A C 1
ATOM 1610 O O . ASP A 1 215 ? 7.223 -48.656 3.9 1 94.75 215 ASP A O 1
ATOM 1614 N N . THR A 1 216 ? 8.195 -46.719 4.129 1 96.19 216 THR A N 1
ATOM 1615 C CA . THR A 1 216 ? 6.98 -46.125 4.672 1 96.19 216 THR A CA 1
ATOM 1616 C C . THR A 1 216 ? 6.367 -45.156 3.676 1 96.19 216 THR A C 1
ATOM 1618 O O . THR A 1 216 ? 5.469 -44.375 4.027 1 96.19 216 THR A O 1
ATOM 1621 N N . THR A 1 217 ? 6.883 -45.156 2.459 1 96.5 217 THR A N 1
ATOM 1622 C CA . THR A 1 217 ? 6.285 -44.375 1.393 1 96.5 217 THR A CA 1
ATOM 1623 C C . THR A 1 217 ? 4.922 -44.938 0.998 1 96.5 217 THR A C 1
ATOM 1625 O O . THR A 1 217 ? 4.77 -46.125 0.823 1 96.5 217 THR A O 1
ATOM 1628 N N . ILE A 1 218 ? 3.969 -44.062 0.892 1 97.25 218 ILE A N 1
ATOM 1629 C CA . ILE A 1 218 ? 2.582 -44.438 0.659 1 97.25 218 ILE A CA 1
ATOM 1630 C C . ILE A 1 218 ? 2.443 -45.031 -0.736 1 97.25 218 ILE A C 1
ATOM 1632 O O . ILE A 1 218 ? 3.096 -44.594 -1.682 1 97.25 218 ILE A O 1
ATOM 1636 N N . SER A 1 219 ? 1.631 -46.094 -0.855 1 97.75 219 SER A N 1
ATOM 1637 C CA . SER A 1 219 ? 1.313 -46.719 -2.141 1 97.75 219 SER A CA 1
ATOM 1638 C C . SER A 1 219 ? -0.052 -46.25 -2.646 1 97.75 219 SER A C 1
ATOM 1640 O O . SER A 1 219 ? -1.071 -46.5 -1.995 1 97.75 219 SER A O 1
ATOM 1642 N N . SER A 1 220 ? -0.091 -45.625 -3.707 1 97.56 220 SER A N 1
ATOM 1643 C CA . SER A 1 220 ? -1.335 -45.375 -4.422 1 97.56 220 SER A CA 1
ATOM 1644 C C . SER A 1 220 ? -1.772 -46.562 -5.234 1 97.56 220 SER A C 1
ATOM 1646 O O . SER A 1 220 ? -1.158 -46.906 -6.25 1 97.56 220 SER A O 1
ATOM 1648 N N . ASN A 1 221 ? -2.764 -47.188 -4.785 1 97.88 221 ASN A N 1
ATOM 1649 C CA . ASN A 1 221 ? -3.299 -48.312 -5.504 1 97.88 221 ASN A CA 1
ATOM 1650 C C . ASN A 1 221 ? -4.469 -47.938 -6.398 1 97.88 221 ASN A C 1
ATOM 1652 O O . ASN A 1 221 ? -5.582 -47.719 -5.914 1 97.88 221 ASN A O 1
ATOM 1656 N N . ILE A 1 222 ? -4.223 -47.969 -7.633 1 97.94 222 ILE A N 1
ATOM 1657 C CA . ILE A 1 222 ? -5.156 -47.438 -8.625 1 97.94 222 ILE A CA 1
ATOM 1658 C C . ILE A 1 222 ? -5.449 -48.5 -9.68 1 97.94 222 ILE A C 1
ATOM 1660 O O . ILE A 1 222 ? -4.531 -49.125 -10.188 1 97.94 222 ILE A O 1
ATOM 1664 N N . ASP A 1 223 ? -6.691 -48.688 -10 1 97.44 223 ASP A N 1
ATOM 1665 C CA . ASP A 1 223 ? -7.043 -49.656 -11.039 1 97.44 223 ASP A CA 1
ATOM 1666 C C . ASP A 1 223 ? -6.734 -49.094 -12.43 1 97.44 223 ASP A C 1
ATOM 1668 O O . ASP A 1 223 ? -6.57 -47.875 -12.602 1 97.44 223 ASP A O 1
ATOM 1672 N N . ALA A 1 224 ? -6.727 -49.906 -13.477 1 97.62 224 ALA A N 1
ATOM 1673 C CA . ALA A 1 224 ? -6.25 -49.562 -14.82 1 97.62 224 ALA A CA 1
ATOM 1674 C C . ALA A 1 224 ? -7.164 -48.562 -15.484 1 97.62 224 ALA A C 1
ATOM 1676 O O . ALA A 1 224 ? -6.695 -47.656 -16.203 1 97.62 224 ALA A O 1
ATOM 1677 N N . ALA A 1 225 ? -8.453 -48.719 -15.312 1 98 225 ALA A N 1
ATOM 1678 C CA . ALA A 1 225 ? -9.391 -47.781 -15.93 1 98 225 ALA A CA 1
ATOM 1679 C C . ALA A 1 225 ? -9.188 -46.344 -15.375 1 98 225 ALA A C 1
ATOM 1681 O O . ALA A 1 225 ? -9.133 -45.375 -16.141 1 98 225 ALA A O 1
ATOM 1682 N N . THR A 1 226 ? -9.133 -46.281 -14.047 1 97.62 226 THR A N 1
ATOM 1683 C CA . THR A 1 226 ? -8.922 -45 -13.383 1 97.62 226 THR A CA 1
ATOM 1684 C C . THR A 1 226 ? -7.578 -44.406 -13.789 1 97.62 226 THR A C 1
ATOM 1686 O O . THR A 1 226 ? -7.48 -43.188 -14.023 1 97.62 226 THR A O 1
ATOM 1689 N N . VAL A 1 227 ? -6.508 -45.188 -13.875 1 98.25 227 VAL A N 1
ATOM 1690 C CA . VAL A 1 227 ? -5.191 -44.719 -14.297 1 98.25 227 VAL A CA 1
ATOM 1691 C C . VAL A 1 227 ? -5.305 -44 -15.648 1 98.25 227 VAL A C 1
ATOM 1693 O O . VAL A 1 227 ? -4.805 -42.906 -15.82 1 98.25 227 VAL A O 1
ATOM 1696 N N . HIS A 1 228 ? -6.016 -44.625 -16.594 1 98.44 228 HIS A N 1
ATOM 1697 C CA . HIS A 1 228 ? -6.055 -44.125 -17.969 1 98.44 228 HIS A CA 1
ATOM 1698 C C . HIS A 1 228 ? -7.031 -42.969 -18.094 1 98.44 228 HIS A C 1
ATOM 1700 O O . HIS A 1 228 ? -6.734 -41.969 -18.766 1 98.44 228 HIS A O 1
ATOM 1706 N N . GLU A 1 229 ? -8.164 -43.031 -17.484 1 98.25 229 GLU A N 1
ATOM 1707 C CA . GLU A 1 229 ? -9.258 -42.094 -17.703 1 98.25 229 GLU A CA 1
ATOM 1708 C C . GLU A 1 229 ? -9.07 -40.844 -16.859 1 98.25 229 GLU A C 1
ATOM 1710 O O . GLU A 1 229 ? -9.672 -39.812 -17.141 1 98.25 229 GLU A O 1
ATOM 1715 N N . GLU A 1 230 ? -8.242 -40.938 -15.82 1 97.31 230 GLU A N 1
ATOM 1716 C CA . GLU A 1 230 ? -8.078 -39.812 -14.914 1 97.31 230 GLU A CA 1
ATOM 1717 C C . GLU A 1 230 ? -6.617 -39.375 -14.859 1 97.31 230 GLU A C 1
ATOM 1719 O O . GLU A 1 230 ? -6.285 -38.25 -15.312 1 97.31 230 GLU A O 1
ATOM 1724 N N . TYR A 1 231 ? -5.699 -40.156 -14.508 1 97.75 231 TYR A N 1
ATOM 1725 C CA . TYR A 1 231 ? -4.379 -39.719 -14.078 1 97.75 231 TYR A CA 1
ATOM 1726 C C . TYR A 1 231 ? -3.404 -39.656 -15.25 1 97.75 231 TYR A C 1
ATOM 1728 O O . TYR A 1 231 ? -2.488 -38.844 -15.273 1 97.75 231 TYR A O 1
ATOM 1736 N N . LEU A 1 232 ? -3.547 -40.5 -16.266 1 98.12 232 LEU A N 1
ATOM 1737 C CA . LEU A 1 232 ? -2.643 -40.562 -17.406 1 98.12 232 LEU A CA 1
ATOM 1738 C C . LEU A 1 232 ? -3.09 -39.562 -18.484 1 98.12 232 LEU A C 1
ATOM 1740 O O . LEU A 1 232 ? -2.316 -39.25 -19.391 1 98.12 232 LEU A O 1
ATOM 1744 N N . TRP A 1 233 ? -4.328 -39.156 -18.406 1 98.25 233 TRP A N 1
ATOM 1745 C CA . TRP A 1 233 ? -4.938 -38.375 -19.469 1 98.25 233 TRP A CA 1
ATOM 1746 C C . TRP A 1 233 ? -4.105 -37.125 -19.766 1 98.25 233 TRP A C 1
ATOM 1748 O O . TRP A 1 233 ? -3.732 -36.906 -20.922 1 98.25 233 TRP A O 1
ATOM 1758 N N . PRO A 1 234 ? -3.727 -36.312 -18.75 1 98.38 234 PRO A N 1
ATOM 1759 C CA . PRO A 1 234 ? -2.932 -35.125 -19.062 1 98.38 234 PRO A CA 1
ATOM 1760 C C . PRO A 1 234 ? -1.552 -35.469 -19.625 1 98.38 234 PRO A C 1
ATOM 1762 O O . PRO A 1 234 ? -1.015 -34.719 -20.453 1 98.38 234 PRO A O 1
ATOM 1765 N N . PHE A 1 235 ? -0.96 -36.5 -19.188 1 98.56 235 PHE A N 1
ATOM 1766 C CA . PHE A 1 235 ? 0.359 -36.906 -19.656 1 98.56 235 PHE A CA 1
ATOM 1767 C C . PHE A 1 235 ? 0.3 -37.344 -21.109 1 98.56 235 PHE A C 1
ATOM 1769 O O . PHE A 1 235 ? 1.213 -37.062 -21.891 1 98.56 235 PHE A O 1
ATOM 1776 N N . ALA A 1 236 ? -0.762 -38.031 -21.438 1 98.75 236 ALA A N 1
ATOM 1777 C CA . ALA A 1 236 ? -0.938 -38.406 -22.844 1 98.75 236 ALA A CA 1
ATOM 1778 C C . ALA A 1 236 ? -0.992 -37.188 -23.734 1 98.75 236 ALA A C 1
ATOM 1780 O O . ALA A 1 236 ? -0.345 -37.156 -24.781 1 98.75 236 ALA A O 1
ATOM 1781 N N . GLU A 1 237 ? -1.81 -36.25 -23.297 1 98.56 237 GLU A N 1
ATOM 1782 C CA . GLU A 1 237 ? -1.912 -35 -24.047 1 98.56 237 GLU A CA 1
ATOM 1783 C C . GLU A 1 237 ? -0.564 -34.281 -24.125 1 98.56 237 GLU A C 1
ATOM 1785 O O . GLU A 1 237 ? -0.22 -33.719 -25.156 1 98.56 237 GLU A O 1
ATOM 1790 N N . GLY A 1 238 ? 0.198 -34.281 -23.031 1 98.69 238 GLY A N 1
ATOM 1791 C CA . GLY A 1 238 ? 1.513 -33.656 -22.984 1 98.69 238 GLY A CA 1
ATOM 1792 C C . GLY A 1 238 ? 2.52 -34.344 -23.906 1 98.69 238 GLY A C 1
ATOM 1793 O O . GLY A 1 238 ? 3.318 -33.656 -24.562 1 98.69 238 GLY A O 1
ATOM 1794 N N . VAL A 1 239 ? 2.488 -35.625 -23.953 1 98.56 239 VAL A N 1
ATOM 1795 C CA . VAL A 1 239 ? 3.375 -36.406 -24.812 1 98.56 239 VAL A CA 1
ATOM 1796 C C . VAL A 1 239 ? 3.092 -36.062 -26.281 1 98.56 239 VAL A C 1
ATOM 1798 O O . VAL A 1 239 ? 4.016 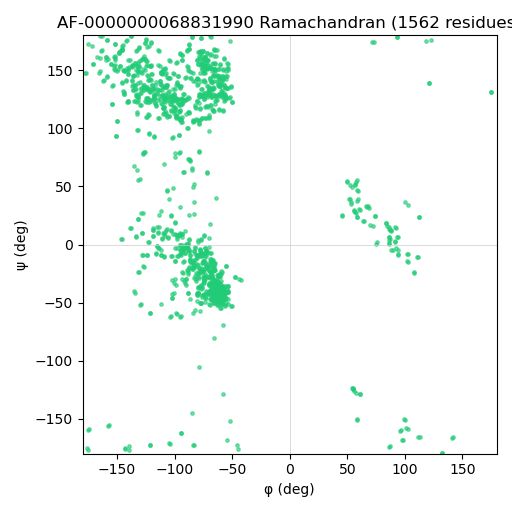-35.812 -27.062 1 98.56 239 VAL A O 1
ATOM 1801 N N . ARG A 1 240 ? 1.837 -36 -26.594 1 98.62 240 ARG A N 1
ATOM 1802 C CA . ARG A 1 240 ? 1.461 -35.688 -27.969 1 98.62 240 ARG A CA 1
ATOM 1803 C C . ARG A 1 240 ? 1.916 -34.25 -28.344 1 98.62 240 ARG A C 1
ATOM 1805 O O . ARG A 1 240 ? 2.281 -34 -29.484 1 98.62 240 ARG A O 1
ATOM 1812 N N . ALA A 1 241 ? 1.868 -33.344 -27.375 1 98.62 241 ALA A N 1
ATOM 1813 C CA . ALA A 1 241 ? 2.324 -31.969 -27.578 1 98.62 241 ALA A CA 1
ATOM 1814 C C . ALA A 1 241 ? 3.844 -31.906 -27.688 1 98.62 241 ALA A C 1
ATOM 1816 O O . ALA A 1 241 ? 4.398 -30.922 -28.156 1 98.62 241 ALA A O 1
ATOM 1817 N N . GLY A 1 242 ? 4.547 -32.969 -27.188 1 98.56 242 GLY A N 1
ATOM 1818 C CA . GLY A 1 242 ? 5.988 -33.031 -27.375 1 98.56 242 GLY A CA 1
ATOM 1819 C C . GLY A 1 242 ? 6.773 -32.875 -26.094 1 98.56 242 GLY A C 1
ATOM 1820 O O . GLY A 1 242 ? 7.938 -32.469 -26.109 1 98.56 242 GLY A O 1
ATOM 1821 N N . ALA A 1 243 ? 6.207 -33.156 -24.984 1 98.62 243 ALA A N 1
ATOM 1822 C CA . ALA A 1 243 ? 6.914 -32.969 -23.719 1 98.62 243 ALA A CA 1
ATOM 1823 C C . ALA A 1 243 ? 8.289 -33.625 -23.766 1 98.62 243 ALA A C 1
ATOM 1825 O O . ALA A 1 243 ? 8.398 -34.844 -23.922 1 98.62 243 ALA A O 1
ATOM 1826 N N . GLY A 1 244 ? 9.281 -32.812 -23.531 1 98.44 244 GLY A N 1
ATOM 1827 C CA . GLY A 1 244 ? 10.641 -33.344 -23.594 1 98.44 244 GLY A CA 1
ATOM 1828 C C . GLY A 1 244 ? 11.055 -34.094 -22.344 1 98.44 244 GLY A C 1
ATOM 1829 O O . GLY A 1 244 ? 11.945 -34.938 -22.391 1 98.44 244 GLY A O 1
ATOM 1830 N N . HIS A 1 245 ? 10.43 -33.75 -21.297 1 98.38 245 HIS A N 1
ATOM 1831 C CA . HIS A 1 245 ? 10.789 -34.375 -20.031 1 98.38 245 HIS A CA 1
ATOM 1832 C C . HIS A 1 245 ? 9.555 -34.688 -19.203 1 98.38 245 HIS A C 1
ATOM 1834 O O . HIS A 1 245 ? 8.523 -34.031 -19.328 1 98.38 245 HIS A O 1
ATOM 1840 N N . ILE A 1 246 ? 9.648 -35.688 -18.359 1 98.44 246 ILE A N 1
ATOM 1841 C CA . ILE A 1 246 ? 8.625 -36.094 -17.391 1 98.44 246 ILE A CA 1
ATOM 1842 C C . ILE A 1 246 ? 9.281 -36.406 -16.047 1 98.44 246 ILE A C 1
ATOM 1844 O O . ILE A 1 246 ? 10.344 -37.031 -16 1 98.44 246 ILE A O 1
ATOM 1848 N N . MET A 1 247 ? 8.68 -35.938 -15.016 1 98 247 MET A N 1
ATOM 1849 C CA . MET A 1 247 ? 9.188 -36.219 -13.68 1 98 247 MET A CA 1
ATOM 1850 C C . MET A 1 247 ? 8.336 -37.312 -13.008 1 98 247 MET A C 1
ATOM 1852 O O . MET A 1 247 ? 7.117 -37.156 -12.898 1 98 247 MET A O 1
ATOM 1856 N N . SER A 1 248 ? 9 -38.344 -12.547 1 97.31 248 SER A N 1
ATOM 1857 C CA . SER A 1 248 ? 8.289 -39.375 -11.805 1 97.31 248 SER A CA 1
ATOM 1858 C C . SER A 1 248 ? 7.879 -38.875 -10.422 1 97.31 248 SER A C 1
ATOM 1860 O O . SER A 1 248 ? 8.469 -37.906 -9.898 1 97.31 248 SER A O 1
ATOM 1862 N N . SER A 1 249 ? 6.828 -39.469 -9.891 1 96.5 249 SER A N 1
ATOM 1863 C CA . SER A 1 249 ? 6.328 -39.062 -8.586 1 96.5 249 SER A CA 1
ATOM 1864 C C . SER A 1 249 ? 7.078 -39.781 -7.461 1 96.5 249 SER A C 1
ATOM 1866 O O . SER A 1 249 ? 7.934 -40.625 -7.719 1 96.5 249 SER A O 1
ATOM 1868 N N . TYR A 1 250 ? 6.742 -39.469 -6.23 1 94.88 250 TYR A N 1
ATOM 1869 C CA . TYR A 1 250 ? 7.418 -39.969 -5.039 1 94.88 250 TYR A CA 1
ATOM 1870 C C . TYR A 1 250 ? 6.816 -41.281 -4.586 1 94.88 250 TYR A C 1
ATOM 1872 O O . TYR A 1 250 ? 7.539 -42.188 -4.164 1 94.88 250 TYR A O 1
ATOM 1880 N N . ASN A 1 251 ? 5.559 -41.375 -4.617 1 96.12 251 ASN A N 1
ATOM 1881 C CA . ASN A 1 251 ? 4.758 -42.438 -4.035 1 96.12 251 ASN A CA 1
ATOM 1882 C C . ASN A 1 251 ? 5.027 -43.781 -4.719 1 96.12 251 ASN A C 1
ATOM 1884 O O . ASN A 1 251 ? 5.738 -43.844 -5.727 1 96.12 251 ASN A O 1
ATOM 1888 N N . LYS A 1 252 ? 4.543 -44.781 -4.074 1 97.56 252 LYS A N 1
ATOM 1889 C CA . LYS A 1 252 ? 4.449 -46.094 -4.746 1 97.56 252 LYS A CA 1
ATOM 1890 C C . LYS A 1 252 ? 3.176 -46.188 -5.582 1 97.56 252 LYS A C 1
ATOM 1892 O O . LYS A 1 252 ? 2.186 -45.5 -5.293 1 97.56 252 LYS A O 1
ATOM 1897 N N . LEU A 1 253 ? 3.283 -46.906 -6.641 1 97.94 253 LEU A N 1
ATOM 1898 C CA . LEU A 1 253 ? 2.145 -47.25 -7.48 1 97.94 253 LEU A CA 1
ATOM 1899 C C . LEU A 1 253 ? 1.874 -48.75 -7.43 1 97.94 253 LEU A C 1
ATOM 1901 O O . LEU A 1 253 ? 2.645 -49.562 -7.973 1 97.94 253 LEU A O 1
ATOM 1905 N N . ASN A 1 254 ? 0.775 -49.062 -6.758 1 97.25 254 ASN A N 1
ATOM 1906 C CA . ASN A 1 254 ? 0.398 -50.469 -6.582 1 97.25 254 ASN A CA 1
ATOM 1907 C C . ASN A 1 254 ? 1.553 -51.312 -6.023 1 97.25 254 ASN A C 1
ATOM 1909 O O . ASN A 1 254 ? 1.871 -52.375 -6.551 1 97.25 254 ASN A O 1
ATOM 1913 N N . GLY A 1 255 ? 2.215 -50.688 -5.148 1 96.56 255 GLY A N 1
ATOM 1914 C CA . GLY A 1 255 ? 3.186 -51.438 -4.352 1 96.56 255 GLY A CA 1
ATOM 1915 C C . GLY A 1 255 ? 4.617 -51.219 -4.797 1 96.56 255 GLY A C 1
ATOM 1916 O O . GLY A 1 255 ? 5.559 -51.625 -4.117 1 96.56 255 GLY A O 1
ATOM 1917 N N . THR A 1 256 ? 4.793 -50.562 -5.891 1 96.75 256 THR A N 1
ATOM 1918 C CA . THR A 1 256 ? 6.133 -50.312 -6.418 1 96.75 256 THR A CA 1
ATOM 1919 C C . THR A 1 256 ? 6.418 -48.844 -6.512 1 96.75 256 THR A C 1
ATOM 1921 O O . THR A 1 256 ? 5.559 -48.062 -6.922 1 96.75 256 THR A O 1
ATOM 1924 N N . LEU A 1 257 ? 7.664 -48.469 -6.098 1 96.75 257 LEU A N 1
ATOM 1925 C CA . LEU A 1 257 ? 8.016 -47.062 -6.211 1 96.75 257 LEU A CA 1
ATOM 1926 C C . LEU A 1 257 ? 7.832 -46.562 -7.641 1 96.75 257 LEU A C 1
ATOM 1928 O O . LEU A 1 257 ? 8.289 -47.188 -8.586 1 96.75 257 LEU A O 1
ATOM 1932 N N . ALA A 1 258 ? 7.199 -45.375 -7.738 1 97.81 258 ALA A N 1
ATOM 1933 C CA . ALA A 1 258 ? 6.883 -44.844 -9.055 1 97.81 258 ALA A CA 1
ATOM 1934 C C . ALA A 1 258 ? 8.148 -44.688 -9.898 1 97.81 258 ALA A C 1
ATOM 1936 O O . ALA A 1 258 ? 8.141 -44.969 -11.102 1 97.81 258 ALA A O 1
ATOM 1937 N N . SER A 1 259 ? 9.234 -44.312 -9.289 1 96.62 259 SER A N 1
ATOM 1938 C CA . SER A 1 259 ? 10.492 -44.062 -9.992 1 96.62 259 SER A CA 1
ATOM 1939 C C . SER A 1 259 ? 11.188 -45.375 -10.344 1 96.62 259 SER A C 1
ATOM 1941 O O . SER A 1 259 ? 12.203 -45.375 -11.039 1 96.62 259 SER A O 1
ATOM 1943 N N . GLU A 1 260 ? 10.648 -46.438 -9.922 1 96.5 260 GLU A N 1
ATOM 1944 C CA . GLU A 1 260 ? 11.234 -47.75 -10.164 1 96.5 260 GLU A CA 1
ATOM 1945 C C . GLU A 1 260 ? 10.195 -48.719 -10.688 1 96.5 260 GLU A C 1
ATOM 1947 O O . GLU A 1 260 ? 10.359 -49.938 -10.562 1 96.5 260 GLU A O 1
ATOM 1952 N N . SER A 1 261 ? 9.172 -48.219 -11.227 1 97.69 261 SER A N 1
ATOM 1953 C CA . SER A 1 261 ? 8.07 -49.031 -11.688 1 97.69 261 SER A CA 1
ATOM 1954 C C . SER A 1 261 ? 8.141 -49.281 -13.195 1 97.69 261 SER A C 1
ATOM 1956 O O . SER A 1 261 ? 7.863 -48.375 -13.984 1 97.69 261 SER A O 1
ATOM 1958 N N . CYS A 1 262 ? 8.391 -50.5 -13.547 1 97.19 262 CYS A N 1
ATOM 1959 C CA . CYS A 1 262 ? 8.406 -50.844 -14.961 1 97.19 262 CYS A CA 1
ATOM 1960 C C . CYS A 1 262 ? 7.035 -50.625 -15.594 1 97.19 262 CYS A C 1
ATOM 1962 O O . CYS A 1 262 ? 6.941 -50.125 -16.719 1 97.19 262 CYS A O 1
ATOM 1964 N N . HIS A 1 263 ? 6.039 -50.969 -14.867 1 97.5 263 HIS A N 1
ATOM 1965 C CA . HIS A 1 263 ? 4.684 -50.812 -15.383 1 97.5 263 HIS A CA 1
ATOM 1966 C C . HIS A 1 263 ? 4.395 -49.344 -15.688 1 97.5 263 HIS A C 1
ATOM 1968 O O . HIS A 1 263 ? 3.855 -49 -16.75 1 97.5 263 HIS A O 1
ATOM 1974 N N . ALA A 1 264 ? 4.727 -48.469 -14.781 1 98.06 264 ALA A N 1
ATOM 1975 C CA . ALA A 1 264 ? 4.422 -47.062 -14.953 1 98.06 264 ALA A CA 1
ATOM 1976 C C . ALA A 1 264 ? 5.34 -46.406 -15.992 1 98.06 264 ALA A C 1
ATOM 1978 O O . ALA A 1 264 ? 4.871 -45.75 -16.922 1 98.06 264 ALA A O 1
ATOM 1979 N N . LEU A 1 265 ? 6.648 -46.656 -15.938 1 98.31 265 LEU A N 1
ATOM 1980 C CA . LEU A 1 265 ? 7.613 -45.875 -16.719 1 98.31 265 LEU A CA 1
ATOM 1981 C C . LEU A 1 265 ? 7.84 -46.5 -18.094 1 98.31 265 LEU A C 1
ATOM 1983 O O . LEU A 1 265 ? 8.125 -45.781 -19.047 1 98.31 265 LEU A O 1
ATOM 1987 N N . VAL A 1 266 ? 7.707 -47.781 -18.203 1 97.5 266 VAL A N 1
ATOM 1988 C CA . VAL A 1 266 ? 7.98 -48.438 -19.484 1 97.5 266 VAL A CA 1
ATOM 1989 C C . VAL A 1 266 ? 6.664 -48.781 -20.172 1 97.5 266 VAL A C 1
ATOM 1991 O O . VAL A 1 266 ? 6.266 -48.125 -21.141 1 97.5 266 VAL A O 1
ATOM 1994 N N . ASP A 1 267 ? 5.859 -49.625 -19.516 1 97.75 267 ASP A N 1
ATOM 1995 C CA . ASP A 1 267 ? 4.652 -50.125 -20.172 1 97.75 267 ASP A CA 1
ATOM 1996 C C . ASP A 1 267 ? 3.711 -48.969 -20.531 1 97.75 267 ASP A C 1
ATOM 1998 O O . ASP A 1 267 ? 3.281 -48.875 -21.688 1 97.75 267 ASP A O 1
ATOM 2002 N N . LEU A 1 268 ? 3.389 -48.219 -19.562 1 98.25 268 LEU A N 1
ATOM 2003 C CA . LEU A 1 268 ? 2.406 -47.156 -19.781 1 98.25 268 LEU A CA 1
ATOM 2004 C C . LEU A 1 268 ? 3.037 -45.969 -20.5 1 98.25 268 LEU A C 1
ATOM 2006 O O . LEU A 1 268 ? 2.523 -45.5 -21.516 1 98.25 268 LEU A O 1
ATOM 2010 N N . LEU A 1 269 ? 4.152 -45.438 -20.062 1 98.44 269 LEU A N 1
ATOM 2011 C CA . LEU A 1 269 ? 4.699 -44.188 -20.547 1 98.44 269 LEU A CA 1
ATOM 2012 C C . LEU A 1 269 ? 5.477 -44.375 -21.844 1 98.44 269 LEU A C 1
ATOM 2014 O O . LEU A 1 269 ? 5.137 -43.812 -22.875 1 98.44 269 LEU A O 1
ATOM 2018 N N . LYS A 1 270 ? 6.473 -45.219 -21.891 1 97.88 270 LYS A N 1
ATOM 2019 C CA . LYS A 1 270 ? 7.379 -45.312 -23.031 1 97.88 270 LYS A CA 1
ATOM 2020 C C . LYS A 1 270 ? 6.781 -46.188 -24.141 1 97.88 270 LYS A C 1
ATOM 2022 O O . LYS A 1 270 ? 7.027 -45.938 -25.312 1 97.88 270 LYS A O 1
ATOM 2027 N N . VAL A 1 271 ? 5.969 -47.125 -23.734 1 97.44 271 VAL A N 1
ATOM 2028 C CA . VAL A 1 271 ? 5.426 -48.031 -24.75 1 97.44 271 VAL A CA 1
ATOM 2029 C C . VAL A 1 271 ? 4.027 -47.594 -25.156 1 97.44 271 VAL A C 1
ATOM 2031 O O . VAL A 1 271 ? 3.807 -47.188 -26.297 1 97.44 271 VAL A O 1
ATOM 2034 N N . GLU A 1 272 ? 3.152 -47.531 -24.25 1 97.69 272 GLU A N 1
ATOM 2035 C CA . GLU A 1 272 ? 1.768 -47.188 -24.578 1 97.69 272 GLU A CA 1
ATOM 2036 C C . GLU A 1 272 ? 1.629 -45.75 -25.016 1 97.69 272 GLU A C 1
ATOM 2038 O O . GLU A 1 272 ? 1.058 -45.469 -26.078 1 97.69 272 GLU A O 1
ATOM 2043 N N . LEU A 1 273 ? 2.117 -44.812 -24.266 1 98.25 273 LEU A N 1
ATOM 2044 C CA . LEU A 1 273 ? 2.023 -43.406 -24.641 1 98.25 273 LEU A CA 1
ATOM 2045 C C . LEU A 1 273 ? 3.104 -43.031 -25.656 1 98.25 273 LEU A C 1
ATOM 2047 O O . LEU A 1 273 ? 3.066 -41.938 -26.234 1 98.25 273 LEU A O 1
ATOM 2051 N N . ASN A 1 274 ? 4.047 -44 -25.781 1 97.94 274 ASN A N 1
ATOM 2052 C CA . ASN A 1 274 ? 5.109 -43.812 -26.766 1 97.94 274 ASN A CA 1
ATOM 2053 C C . ASN A 1 274 ? 5.906 -42.531 -26.484 1 97.94 274 ASN A C 1
ATOM 2055 O O . ASN A 1 274 ? 6.266 -41.812 -27.422 1 97.94 274 ASN A O 1
ATOM 2059 N N . ALA A 1 275 ? 6.152 -42.25 -25.281 1 98.38 275 ALA A N 1
ATOM 2060 C CA . ALA A 1 275 ? 6.828 -41 -24.906 1 98.38 275 ALA A CA 1
ATOM 2061 C C . ALA A 1 275 ? 8.289 -41.031 -25.328 1 98.38 275 ALA A C 1
ATOM 2063 O O . ALA A 1 275 ? 8.969 -42.031 -25.203 1 98.38 275 ALA A O 1
ATOM 2064 N N . HIS A 1 276 ? 8.727 -39.938 -25.922 1 98.12 276 HIS A N 1
ATOM 2065 C CA . HIS A 1 276 ? 10.148 -39.75 -26.203 1 98.12 276 HIS A CA 1
ATOM 2066 C C . HIS A 1 276 ? 10.844 -39.031 -25.031 1 98.12 276 HIS A C 1
ATOM 2068 O O . HIS A 1 276 ? 12.07 -38.906 -25.047 1 98.12 276 HIS A O 1
ATOM 2074 N N . SER A 1 277 ? 10.172 -38.656 -23.984 1 98.31 277 SER A N 1
ATOM 2075 C CA . SER A 1 277 ? 10.617 -37.812 -22.875 1 98.31 277 SER A CA 1
ATOM 2076 C C . SER A 1 277 ? 11.672 -38.531 -22.047 1 98.31 277 SER A C 1
ATOM 2078 O O . SER A 1 277 ? 11.586 -39.75 -21.828 1 98.31 277 SER A O 1
ATOM 2080 N N . ALA A 1 278 ? 12.641 -37.812 -21.625 1 98 278 ALA A N 1
ATOM 2081 C CA . ALA A 1 278 ? 13.484 -38.344 -20.547 1 98 278 ALA A CA 1
ATOM 2082 C C . ALA A 1 278 ? 12.758 -38.312 -19.203 1 98 278 ALA A C 1
ATOM 2084 O O . ALA A 1 278 ? 12.18 -37.281 -18.844 1 98 278 ALA A O 1
ATOM 2085 N N . VAL A 1 279 ? 12.742 -39.438 -18.547 1 97.88 279 VAL A N 1
ATOM 2086 C CA . VAL A 1 279 ? 12.109 -39.5 -17.234 1 97.88 279 VAL A CA 1
ATOM 2087 C C . VAL A 1 279 ? 13.133 -39.188 -16.141 1 97.88 279 VAL A C 1
ATOM 2089 O O . VAL A 1 279 ? 14.172 -39.844 -16.047 1 97.88 279 VAL A O 1
ATOM 2092 N N . VAL A 1 280 ? 12.805 -38.219 -15.336 1 96.44 280 VAL A N 1
ATOM 2093 C CA . VAL A 1 280 ? 13.68 -37.75 -14.258 1 96.44 280 VAL A CA 1
ATOM 2094 C C . VAL A 1 280 ? 12.984 -37.969 -12.914 1 96.44 280 VAL A C 1
ATOM 2096 O O . VAL A 1 280 ? 11.805 -37.625 -12.766 1 96.44 280 VAL A O 1
ATOM 2099 N N . SER A 1 281 ? 13.703 -38.5 -11.969 1 94.38 281 SER A N 1
ATOM 2100 C CA . SER A 1 281 ? 13.125 -38.594 -10.633 1 94.38 281 SER A CA 1
ATOM 2101 C C . SER A 1 281 ? 13.102 -37.25 -9.945 1 94.38 281 SER A C 1
ATOM 2103 O O . SER A 1 281 ? 13.898 -36.344 -10.289 1 94.38 281 SER A O 1
ATOM 2105 N N . ASP A 1 282 ? 12.172 -37.094 -9 1 91.62 282 ASP A N 1
ATOM 2106 C CA . ASP A 1 282 ? 12.281 -35.969 -8.062 1 91.62 282 ASP A CA 1
ATOM 2107 C C . ASP A 1 282 ? 13.328 -36.25 -6.992 1 91.62 282 ASP A C 1
ATOM 2109 O O . ASP A 1 282 ? 13.844 -37.375 -6.898 1 91.62 282 ASP A O 1
ATOM 2113 N N . TRP A 1 283 ? 13.672 -35.219 -6.301 1 86.88 283 TRP A N 1
ATOM 2114 C CA . TRP A 1 283 ? 14.68 -35.375 -5.25 1 86.88 283 TRP A CA 1
ATOM 2115 C C . TRP A 1 283 ? 14.219 -36.344 -4.188 1 86.88 283 TRP A C 1
ATOM 2117 O O . TRP A 1 283 ? 13.172 -36.156 -3.561 1 86.88 283 TRP A O 1
ATOM 2127 N N . GLY A 1 284 ? 14.945 -37.406 -4.082 1 83.94 284 GLY A N 1
ATOM 2128 C CA . GLY A 1 284 ? 14.664 -38.406 -3.041 1 83.94 284 GLY A CA 1
ATOM 2129 C C . GLY A 1 284 ? 13.609 -39.406 -3.439 1 83.94 284 GLY A C 1
ATOM 2130 O O . GLY A 1 284 ? 13.125 -40.156 -2.604 1 83.94 284 GLY A O 1
ATOM 2131 N N . ALA A 1 285 ? 13.305 -39.5 -4.691 1 91.31 285 ALA A N 1
ATOM 2132 C CA . ALA A 1 285 ? 12.195 -40.344 -5.117 1 91.31 285 ALA A CA 1
ATOM 2133 C C . ALA A 1 285 ? 12.695 -41.688 -5.633 1 91.31 285 ALA A C 1
ATOM 2135 O O . ALA A 1 285 ? 11.906 -42.625 -5.805 1 91.31 285 ALA A O 1
ATOM 2136 N N . ALA A 1 286 ? 13.969 -41.844 -5.914 1 91.75 286 ALA A N 1
ATOM 2137 C CA . ALA A 1 286 ? 14.562 -43.094 -6.332 1 91.75 286 ALA A CA 1
ATOM 2138 C C . ALA A 1 286 ? 15.516 -43.656 -5.266 1 91.75 286 ALA A C 1
ATOM 2140 O O . ALA A 1 286 ? 16.219 -42.875 -4.613 1 91.75 286 ALA A O 1
ATOM 2141 N N . TYR A 1 287 ? 15.586 -45.062 -5.207 1 90.19 287 TYR A N 1
ATOM 2142 C CA . TYR A 1 287 ? 16.312 -45.625 -4.07 1 90.19 287 TYR A CA 1
ATOM 2143 C C . TYR A 1 287 ? 17.328 -46.688 -4.527 1 90.19 287 TYR A C 1
ATOM 2145 O O . TYR A 1 287 ? 18.281 -46.969 -3.809 1 90.19 287 TYR A O 1
ATOM 2153 N N . ASP A 1 288 ? 17.109 -47.281 -5.672 1 92.06 288 ASP A N 1
ATOM 2154 C CA . ASP A 1 288 ? 17.953 -48.375 -6.133 1 92.06 288 ASP A CA 1
ATOM 2155 C C . ASP A 1 288 ? 18.391 -48.188 -7.586 1 92.06 288 ASP A C 1
ATOM 2157 O O . ASP A 1 288 ? 17.547 -48.062 -8.477 1 92.06 288 ASP A O 1
ATOM 2161 N N . THR A 1 289 ? 19.703 -48.281 -7.84 1 92.75 289 THR A N 1
ATOM 2162 C CA . THR A 1 289 ? 20.266 -47.969 -9.156 1 92.75 289 THR A CA 1
ATOM 2163 C C . THR A 1 289 ? 19.781 -48.969 -10.188 1 92.75 289 THR A C 1
ATOM 2165 O O . THR A 1 289 ? 19.344 -48.594 -11.273 1 92.75 289 THR A O 1
ATOM 2168 N N . VAL A 1 290 ? 19.906 -50.188 -9.898 1 94.06 290 VAL A N 1
ATOM 2169 C CA . VAL A 1 290 ? 19.594 -51.25 -10.867 1 94.06 290 VAL A CA 1
ATOM 2170 C C . VAL A 1 290 ? 18.094 -51.25 -11.164 1 94.06 290 VAL A C 1
ATOM 2172 O O . VAL A 1 290 ? 17.688 -51.25 -12.32 1 94.06 290 VAL A O 1
ATOM 2175 N N . GLU A 1 291 ? 17.281 -51.188 -10.062 1 94 291 GLU A N 1
ATOM 2176 C CA . GLU A 1 291 ? 15.836 -51.188 -10.242 1 94 291 GLU A CA 1
ATOM 2177 C C . GLU A 1 291 ? 15.391 -49.938 -11.016 1 94 291 GLU A C 1
ATOM 2179 O O . GLU A 1 291 ? 14.547 -50.031 -11.906 1 94 291 GLU A O 1
ATOM 2184 N N . ALA A 1 292 ? 15.922 -48.844 -10.688 1 94.44 292 ALA A N 1
ATOM 2185 C CA . ALA A 1 292 ? 15.57 -47.594 -11.359 1 94.44 292 ALA A CA 1
ATOM 2186 C C . ALA A 1 292 ? 15.969 -47.625 -12.836 1 94.44 292 ALA A C 1
ATOM 2188 O O . ALA A 1 292 ? 15.18 -47.25 -13.711 1 94.44 292 ALA A O 1
ATOM 2189 N N . ALA A 1 293 ? 17.156 -48.094 -13.109 1 94.12 293 ALA A N 1
ATOM 2190 C CA . ALA A 1 293 ? 17.703 -48.094 -14.461 1 94.12 293 ALA A CA 1
ATOM 2191 C C . ALA A 1 293 ? 16.938 -49.062 -15.359 1 94.12 293 ALA A C 1
ATOM 2193 O O . ALA A 1 293 ? 16.578 -48.75 -16.484 1 94.12 293 ALA A O 1
ATOM 2194 N N . LYS A 1 294 ? 16.734 -50.219 -14.898 1 94.12 294 LYS A N 1
ATOM 2195 C CA . LYS A 1 294 ? 16.125 -51.281 -15.727 1 94.12 294 LYS A CA 1
ATOM 2196 C C . LYS A 1 294 ? 14.633 -51 -15.922 1 94.12 294 LYS A C 1
ATOM 2198 O O . LYS A 1 294 ? 14.047 -51.438 -16.922 1 94.12 294 LYS A O 1
ATOM 2203 N N . ASN A 1 295 ? 14.062 -50.281 -14.945 1 95.69 295 ASN A N 1
ATOM 2204 C CA . ASN A 1 295 ? 12.617 -50.094 -14.969 1 95.69 295 ASN A CA 1
ATOM 2205 C C . ASN A 1 295 ? 12.242 -48.719 -15.555 1 95.69 295 ASN A C 1
ATOM 2207 O O . ASN A 1 295 ? 11.125 -48.25 -15.344 1 95.69 295 ASN A O 1
ATOM 2211 N N . GLY A 1 296 ? 13.086 -48.062 -16.25 1 95.62 296 GLY A N 1
ATOM 2212 C CA . GLY A 1 296 ? 12.656 -47 -17.156 1 95.62 296 GLY A CA 1
ATOM 2213 C C . GLY A 1 296 ? 13.078 -45.625 -16.688 1 95.62 296 GLY A C 1
ATOM 2214 O O . GLY A 1 296 ? 12.953 -44.656 -17.438 1 95.62 296 GLY A O 1
ATOM 2215 N N . LEU A 1 297 ? 13.594 -45.438 -15.398 1 96.19 297 LEU A N 1
ATOM 2216 C CA . LEU A 1 297 ? 14.102 -44.125 -15 1 96.19 297 LEU A CA 1
ATOM 2217 C C . LEU A 1 297 ? 15.344 -43.781 -15.797 1 96.19 297 LEU A C 1
ATOM 2219 O O . LEU A 1 297 ? 16.234 -44.594 -16.016 1 96.19 297 LEU A O 1
ATOM 2223 N N . ASP A 1 298 ? 15.391 -42.562 -16.266 1 95.94 298 ASP A N 1
ATOM 2224 C CA . ASP A 1 298 ? 16.5 -42.188 -17.141 1 95.94 298 ASP A CA 1
ATOM 2225 C C . ASP A 1 298 ? 17.531 -41.375 -16.375 1 95.94 298 ASP A C 1
ATOM 2227 O O . ASP A 1 298 ? 18.734 -41.594 -16.516 1 95.94 298 ASP A O 1
ATOM 2231 N N . PHE A 1 299 ? 17.031 -40.406 -15.609 1 94.56 299 PHE A N 1
ATOM 2232 C CA . PHE A 1 299 ? 17.922 -39.531 -14.844 1 94.56 299 PHE A CA 1
ATOM 2233 C C . PHE A 1 299 ? 17.438 -39.406 -13.398 1 94.56 299 PHE A C 1
ATOM 2235 O O . PHE A 1 299 ? 16.25 -39.594 -13.125 1 94.56 299 PHE A O 1
ATOM 2242 N N . VAL A 1 300 ? 18.375 -39.125 -12.492 1 91.25 300 VAL A N 1
ATOM 2243 C CA . VAL A 1 300 ? 18.047 -38.969 -11.078 1 91.25 300 VAL A CA 1
ATOM 2244 C C . VAL A 1 300 ? 18.453 -37.562 -10.602 1 91.25 300 VAL A C 1
ATOM 2246 O O . VAL A 1 300 ? 19.609 -37.156 -10.789 1 91.25 300 VAL A O 1
ATOM 2249 N N . GLU A 1 301 ? 17.438 -36.875 -10.062 1 85.5 301 GLU A N 1
ATOM 2250 C CA . GLU A 1 301 ? 17.797 -35.625 -9.383 1 85.5 301 GLU A CA 1
ATOM 2251 C C . GLU A 1 301 ? 18.469 -35.906 -8.039 1 85.5 301 GLU A C 1
ATOM 2253 O O . GLU A 1 301 ? 18 -36.75 -7.27 1 85.5 301 GLU A O 1
ATOM 2258 N N . GLY A 1 302 ? 19.391 -35.031 -7.633 1 70.19 302 GLY A N 1
ATOM 2259 C CA . GLY A 1 302 ? 20.125 -35.219 -6.383 1 70.19 302 GLY A CA 1
ATOM 2260 C C . GLY A 1 302 ? 20.984 -36.438 -6.359 1 70.19 302 GLY A C 1
ATOM 2261 O O . GLY A 1 302 ? 21.188 -37.062 -5.309 1 70.19 302 GLY A O 1
ATOM 2262 N N . GLY A 1 303 ? 21.328 -36.969 -7.551 1 52.47 303 GLY A N 1
ATOM 2263 C CA . GLY A 1 303 ? 22.141 -38.156 -7.645 1 52.47 303 GLY A CA 1
ATOM 2264 C C . GLY A 1 303 ? 23.344 -38.156 -6.734 1 52.47 303 GLY A C 1
ATOM 2265 O O . GLY A 1 303 ? 23.672 -37.125 -6.137 1 52.47 303 GLY A O 1
ATOM 2266 N N . ALA A 1 304 ? 24.25 -39.062 -6.695 1 47.41 304 ALA A N 1
ATOM 2267 C CA . ALA A 1 304 ? 25.375 -39.375 -5.824 1 47.41 304 ALA A CA 1
ATOM 2268 C C . ALA A 1 304 ? 26.297 -38.188 -5.645 1 47.41 304 ALA A C 1
ATOM 2270 O O . ALA A 1 304 ? 26.344 -37.312 -6.504 1 47.41 304 ALA A O 1
ATOM 2271 N N . PRO A 1 305 ? 27.188 -38 -4.449 1 44.47 305 PRO A N 1
ATOM 2272 C CA . PRO A 1 305 ? 27.484 -38.844 -3.281 1 44.47 305 PRO A CA 1
ATOM 2273 C C . PRO A 1 305 ? 26.328 -38.875 -2.281 1 44.47 305 PRO A C 1
ATOM 2275 O O . PRO A 1 305 ? 26.406 -39.562 -1.266 1 44.47 305 PRO A O 1
ATOM 2278 N N . ALA A 1 306 ? 25.219 -38.094 -2.551 1 45.44 306 ALA A N 1
ATOM 2279 C CA . ALA A 1 306 ? 24.312 -38.219 -1.426 1 45.44 306 ALA A CA 1
ATOM 2280 C C . ALA A 1 306 ? 23.547 -39.562 -1.509 1 45.44 306 ALA A C 1
ATOM 2282 O O . ALA A 1 306 ? 23.359 -40.219 -0.497 1 45.44 306 ALA A O 1
ATOM 2283 N N . SER A 1 307 ? 22.953 -39.875 -2.668 1 54.34 307 SER A N 1
ATOM 2284 C CA . SER A 1 307 ? 22.078 -41.031 -2.57 1 54.34 307 SER A CA 1
ATOM 2285 C C . SER A 1 307 ? 22.656 -42.25 -3.291 1 54.34 307 SER A C 1
ATOM 2287 O O . SER A 1 307 ? 22.172 -43.375 -3.139 1 54.34 307 SER A O 1
ATOM 2289 N N . ASN A 1 308 ? 24.062 -42.188 -3.805 1 64.62 308 ASN A N 1
ATOM 2290 C CA . ASN A 1 308 ? 24.719 -43.281 -4.512 1 64.62 308 ASN A CA 1
ATOM 2291 C C . ASN A 1 308 ? 23.797 -43.875 -5.562 1 64.62 308 ASN A C 1
ATOM 2293 O O . ASN A 1 308 ? 23.875 -45.094 -5.832 1 64.62 308 ASN A O 1
ATOM 2297 N N . ILE A 1 309 ? 22.766 -43.188 -6.133 1 83.31 309 ILE A N 1
ATOM 2298 C CA . ILE A 1 309 ? 21.938 -43.75 -7.203 1 83.31 309 ILE A CA 1
ATOM 2299 C C . ILE A 1 309 ? 22.453 -43.25 -8.555 1 83.31 309 ILE A C 1
ATOM 2301 O O . ILE A 1 309 ? 22.797 -42.062 -8.703 1 83.31 309 ILE A O 1
ATOM 2305 N N . PHE A 1 310 ? 22.531 -44.156 -9.547 1 88.44 310 PHE A N 1
ATOM 2306 C CA . PHE A 1 310 ? 23.156 -43.969 -10.852 1 88.44 310 PHE A CA 1
ATOM 2307 C C . PHE A 1 310 ? 24.625 -43.594 -10.695 1 88.44 310 PHE A C 1
ATOM 2309 O O . PHE A 1 310 ? 25.328 -44.125 -9.844 1 88.44 310 PHE A O 1
ATOM 2316 N N . GLY A 1 311 ? 25.281 -42.844 -11.578 1 82.44 311 GLY A N 1
ATOM 2317 C CA . GLY A 1 311 ? 26.703 -42.562 -11.477 1 82.44 311 GLY A CA 1
ATOM 2318 C C . GLY A 1 311 ? 27.547 -43.812 -11.453 1 82.44 311 GLY A C 1
ATOM 2319 O O . GLY A 1 311 ? 27.391 -44.688 -12.312 1 82.44 311 GLY A O 1
ATOM 2320 N N . GLY A 1 312 ? 28.391 -43.844 -10.414 1 83.25 312 GLY A N 1
ATOM 2321 C CA . GLY A 1 312 ? 29.312 -44.969 -10.305 1 83.25 312 GLY A CA 1
ATOM 2322 C C . GLY A 1 312 ? 28.609 -46.281 -10.203 1 83.25 312 GLY A C 1
ATOM 2323 O O . GLY A 1 312 ? 29.078 -47.281 -10.75 1 83.25 312 GLY A O 1
ATOM 2324 N N . ALA A 1 313 ? 27.484 -46.312 -9.516 1 89.12 313 ALA A N 1
ATOM 2325 C CA . ALA A 1 313 ? 26.734 -47.562 -9.352 1 89.12 313 ALA A CA 1
ATOM 2326 C C . ALA A 1 313 ? 26.172 -48.031 -10.688 1 89.12 313 ALA A C 1
ATOM 2328 O O . ALA A 1 313 ? 26.156 -49.25 -10.953 1 89.12 313 ALA A O 1
ATOM 2329 N N . LEU A 1 314 ? 25.719 -47.156 -11.469 1 91.5 314 LEU A N 1
ATOM 2330 C CA . LEU A 1 314 ? 25.219 -47.5 -12.797 1 91.5 314 LEU A CA 1
ATOM 2331 C C . LEU A 1 314 ? 26.359 -48.031 -13.68 1 91.5 314 LEU A C 1
ATOM 2333 O O . LEU A 1 314 ? 26.172 -49.031 -14.375 1 91.5 314 LEU A O 1
ATOM 2337 N N . GLY A 1 315 ? 27.516 -47.406 -13.648 1 90.75 315 GLY A N 1
ATOM 2338 C CA . GLY A 1 315 ? 28.688 -47.875 -14.391 1 90.75 315 GLY A CA 1
ATOM 2339 C C . GLY A 1 315 ? 29.109 -49.281 -14.008 1 90.75 315 GLY A C 1
ATOM 2340 O O . GLY A 1 315 ? 29.422 -50.094 -14.875 1 90.75 315 GLY A O 1
ATOM 2341 N N . ALA A 1 316 ? 29.125 -49.5 -12.797 1 92.56 316 ALA A N 1
ATOM 2342 C CA . ALA A 1 316 ? 29.516 -50.812 -12.289 1 92.56 316 ALA A CA 1
ATOM 2343 C C . ALA A 1 316 ? 28.531 -51.875 -12.75 1 92.56 316 ALA A C 1
ATOM 2345 O O . ALA A 1 316 ? 28.953 -52.969 -13.117 1 92.56 316 ALA A O 1
ATOM 2346 N N . ALA A 1 317 ? 27.266 -51.562 -12.672 1 94.19 317 ALA A N 1
ATOM 2347 C CA . ALA A 1 317 ? 26.234 -52.531 -13.07 1 94.19 317 ALA A CA 1
ATOM 2348 C C . ALA A 1 317 ? 26.344 -52.844 -14.555 1 94.19 317 ALA A C 1
ATOM 2350 O O . ALA A 1 317 ? 26.062 -53.969 -14.977 1 94.19 317 ALA A O 1
ATOM 2351 N N . ILE A 1 318 ? 26.703 -51.906 -15.359 1 93.44 318 ILE A N 1
ATOM 2352 C CA . ILE A 1 318 ? 26.859 -52.125 -16.797 1 93.44 318 ILE A CA 1
ATOM 2353 C C . ILE A 1 318 ? 28.125 -52.938 -17.062 1 93.44 318 ILE A C 1
ATOM 2355 O O . ILE A 1 318 ? 28.109 -53.906 -17.828 1 93.44 318 ILE A O 1
ATOM 2359 N N . LYS A 1 319 ? 29.172 -52.656 -16.422 1 93.94 319 LYS A N 1
ATOM 2360 C CA . LYS A 1 319 ? 30.453 -53.312 -16.625 1 93.94 319 LYS A CA 1
ATOM 2361 C C . LYS A 1 319 ? 30.391 -54.781 -16.219 1 93.94 319 LYS A C 1
ATOM 2363 O O . LYS A 1 319 ? 31 -55.625 -16.859 1 93.94 319 LYS A O 1
ATOM 2368 N N . ASN A 1 320 ? 29.672 -54.969 -15.195 1 95.44 320 ASN A N 1
ATOM 2369 C CA . ASN A 1 320 ? 29.641 -56.344 -14.719 1 95.44 320 ASN A CA 1
ATOM 2370 C C . ASN A 1 320 ? 28.516 -57.156 -15.383 1 95.44 320 ASN A C 1
ATOM 2372 O O . ASN A 1 320 ? 28.297 -58.312 -15.047 1 95.44 320 ASN A O 1
ATOM 2376 N N . GLY A 1 321 ? 27.719 -56.5 -16.25 1 93.56 321 GLY A N 1
ATOM 2377 C CA . GLY A 1 321 ? 26.75 -57.219 -17.062 1 93.56 321 GLY A CA 1
ATOM 2378 C C . GLY A 1 321 ? 25.375 -57.281 -16.438 1 93.56 321 GLY A C 1
ATOM 2379 O O . GLY A 1 321 ? 24.438 -57.812 -17.047 1 93.56 321 GLY A O 1
ATOM 2380 N N . THR A 1 322 ? 25.266 -56.781 -15.25 1 94.5 322 THR A N 1
ATOM 2381 C CA . THR A 1 322 ? 23.969 -56.75 -14.594 1 94.5 322 THR A CA 1
ATOM 2382 C C . THR A 1 322 ? 22.969 -55.938 -15.438 1 94.5 322 THR A C 1
ATOM 2384 O O . THR A 1 322 ? 21.781 -56.281 -15.477 1 94.5 322 THR A O 1
ATOM 2387 N N . LEU A 1 323 ? 23.422 -54.875 -16.016 1 94 323 LEU A N 1
ATOM 2388 C CA . LEU A 1 323 ? 22.625 -54.062 -16.938 1 94 323 LEU A CA 1
ATOM 2389 C C . LEU A 1 323 ? 23.234 -54.062 -18.328 1 94 323 LEU A C 1
ATOM 2391 O O . LEU A 1 323 ? 24.469 -54.031 -18.469 1 94 323 LEU A O 1
ATOM 2395 N N . PRO A 1 324 ? 22.328 -54.188 -19.312 1 91.12 324 PRO A N 1
ATOM 2396 C CA . PRO A 1 324 ? 22.875 -54.094 -20.672 1 91.12 324 PRO A CA 1
ATOM 2397 C C . PRO A 1 324 ? 23.453 -52.719 -21 1 91.12 324 PRO A C 1
ATOM 2399 O O . PRO A 1 324 ? 22.953 -51.719 -20.516 1 91.12 324 PRO A O 1
ATOM 2402 N N . LYS A 1 325 ? 24.422 -52.688 -21.828 1 83.69 325 LYS A N 1
ATOM 2403 C CA . LYS A 1 325 ? 25.141 -51.469 -22.188 1 83.69 325 LYS A CA 1
ATOM 2404 C C . LYS A 1 325 ? 24.219 -50.5 -22.906 1 83.69 325 LYS A C 1
ATOM 2406 O O . LYS A 1 325 ? 24.359 -49.281 -22.75 1 83.69 325 LYS A O 1
ATOM 2411 N N . ASP A 1 326 ? 23.328 -50.969 -23.656 1 88.88 326 ASP A N 1
ATOM 2412 C CA . ASP A 1 326 ? 22.5 -50.125 -24.5 1 88.88 326 ASP A CA 1
ATOM 2413 C C . ASP A 1 326 ? 21.484 -49.344 -23.672 1 88.88 326 ASP A C 1
ATOM 2415 O O . ASP A 1 326 ? 20.906 -48.375 -24.156 1 88.88 326 ASP A O 1
ATOM 2419 N N . ILE A 1 327 ? 21.266 -49.75 -22.469 1 91.81 327 ILE A N 1
ATOM 2420 C CA . ILE A 1 327 ? 20.281 -49.094 -21.625 1 91.81 327 ILE A CA 1
ATOM 2421 C C . ILE A 1 327 ? 20.672 -47.625 -21.375 1 91.81 327 ILE A C 1
ATOM 2423 O O . ILE A 1 327 ? 19.828 -46.75 -21.344 1 91.81 327 ILE A O 1
ATOM 2427 N N . ILE A 1 328 ? 21.906 -47.375 -21.203 1 94.25 328 ILE A N 1
ATOM 2428 C CA . ILE A 1 328 ? 22.375 -46.031 -20.891 1 94.25 328 ILE A CA 1
ATOM 2429 C C . ILE A 1 328 ? 22.312 -45.156 -22.156 1 94.25 328 ILE A C 1
ATOM 2431 O O . ILE A 1 328 ? 22.062 -43.938 -22.062 1 94.25 328 ILE A O 1
ATOM 2435 N N . ASP A 1 329 ? 22.484 -45.75 -23.312 1 95.25 329 ASP A N 1
ATOM 2436 C CA . ASP A 1 329 ? 22.375 -44.969 -24.562 1 95.25 329 ASP A CA 1
ATOM 2437 C C . ASP A 1 329 ? 20.984 -44.406 -24.719 1 95.25 329 ASP A C 1
ATOM 2439 O O . ASP A 1 329 ? 20.828 -43.219 -25.062 1 95.25 329 ASP A O 1
ATOM 2443 N N . ASP A 1 330 ? 20.016 -45.219 -24.469 1 95.56 330 ASP A N 1
ATOM 2444 C CA . ASP A 1 330 ? 18.625 -44.75 -24.609 1 95.56 330 ASP A CA 1
ATOM 2445 C C . ASP A 1 330 ? 18.344 -43.594 -23.672 1 95.56 330 ASP A C 1
ATOM 2447 O O . ASP A 1 330 ? 17.672 -42.625 -24.062 1 95.56 330 ASP A O 1
ATOM 2451 N N . LYS A 1 331 ? 18.828 -43.688 -22.453 1 96.06 331 LYS A N 1
ATOM 2452 C CA . LYS A 1 331 ? 18.625 -42.625 -21.469 1 96.06 331 LYS A CA 1
ATOM 2453 C C . LYS A 1 331 ? 19.188 -41.312 -21.969 1 96.06 331 LYS A C 1
ATOM 2455 O O . LYS A 1 331 ? 18.531 -40.281 -21.859 1 96.06 331 LYS A O 1
ATOM 2460 N N . ILE A 1 332 ? 20.344 -41.281 -22.516 1 96.75 332 ILE A N 1
ATOM 2461 C CA . ILE A 1 332 ? 21.016 -40.062 -22.938 1 96.75 332 ILE A CA 1
ATOM 2462 C C . ILE A 1 332 ? 20.391 -39.562 -24.219 1 96.75 332 ILE A C 1
ATOM 2464 O O . ILE A 1 332 ? 20.266 -38.344 -24.406 1 96.75 332 ILE A O 1
ATOM 2468 N N . VAL A 1 333 ? 19.984 -40.438 -25.125 1 97.44 333 VAL A N 1
ATOM 2469 C CA . VAL A 1 333 ? 19.328 -40.031 -26.344 1 97.44 333 VAL A CA 1
ATOM 2470 C C . VAL A 1 333 ? 18.047 -39.25 -26.016 1 97.44 333 VAL A C 1
ATOM 2472 O O . VAL A 1 333 ? 17.766 -38.219 -26.609 1 97.44 333 VAL A O 1
ATOM 2475 N N . ARG A 1 334 ? 17.297 -39.719 -25.094 1 97.88 334 ARG A N 1
ATOM 2476 C CA . ARG A 1 334 ? 16.062 -39.062 -24.688 1 97.88 334 ARG A CA 1
ATOM 2477 C C . ARG A 1 334 ? 16.359 -37.688 -24.109 1 97.88 334 ARG A C 1
ATOM 2479 O O . ARG A 1 334 ? 15.602 -36.75 -24.359 1 97.88 334 ARG A O 1
ATOM 2486 N N . MET A 1 335 ? 17.422 -37.562 -23.344 1 97.81 335 MET A N 1
ATOM 2487 C CA . MET A 1 335 ? 17.797 -36.281 -22.75 1 97.81 335 MET A CA 1
ATOM 2488 C C . MET A 1 335 ? 18.219 -35.281 -23.812 1 97.81 335 MET A C 1
ATOM 2490 O O . MET A 1 335 ? 17.891 -34.125 -23.734 1 97.81 335 MET A O 1
ATOM 2494 N N . LEU A 1 336 ? 18.891 -35.75 -24.812 1 98.19 336 LEU A N 1
ATOM 2495 C CA . LEU A 1 336 ? 19.516 -34.875 -25.797 1 98.19 336 LEU A CA 1
ATOM 2496 C C . LEU A 1 336 ? 18.547 -34.562 -26.938 1 98.19 336 LEU A C 1
ATOM 2498 O O . LEU A 1 336 ? 18.734 -33.594 -27.672 1 98.19 336 LEU A O 1
ATOM 2502 N N . THR A 1 337 ? 17.562 -35.375 -27.141 1 98.5 337 THR A N 1
ATOM 2503 C CA . THR A 1 337 ? 16.625 -35.156 -28.234 1 98.5 337 THR A CA 1
ATOM 2504 C C . THR A 1 337 ? 15.977 -33.781 -28.141 1 98.5 337 THR A C 1
ATOM 2506 O O . THR A 1 337 ? 16 -33.031 -29.094 1 98.5 337 THR A O 1
ATOM 2509 N N . PRO A 1 338 ? 15.391 -33.375 -27.031 1 98.31 338 PRO A N 1
ATOM 2510 C CA . PRO A 1 338 ? 14.836 -32.031 -26.953 1 98.31 338 PRO A CA 1
ATOM 2511 C C . PRO A 1 338 ? 15.906 -30.953 -27.078 1 98.31 338 PRO A C 1
ATOM 2513 O O . PRO A 1 338 ? 15.641 -29.875 -27.609 1 98.31 338 PRO A O 1
ATOM 2516 N N . TYR A 1 339 ? 17.125 -31.172 -26.594 1 98.06 339 TYR A N 1
ATOM 2517 C CA . TYR A 1 339 ? 18.203 -30.188 -26.719 1 98.06 339 TYR A CA 1
ATOM 2518 C C . TYR A 1 339 ? 18.438 -29.812 -28.172 1 98.06 339 TYR A C 1
ATOM 2520 O O . TYR A 1 339 ? 18.531 -28.625 -28.5 1 98.06 339 TYR A O 1
ATOM 2528 N N . PHE A 1 340 ? 18.469 -30.828 -28.969 1 98.31 340 PHE A N 1
ATOM 2529 C CA . PHE A 1 340 ? 18.75 -30.578 -30.391 1 98.31 340 PHE A CA 1
ATOM 2530 C C . PHE A 1 340 ? 17.484 -30.109 -31.094 1 98.31 340 PHE A C 1
ATOM 2532 O O . PHE A 1 340 ? 17.531 -29.172 -31.906 1 98.31 340 PHE A O 1
ATOM 2539 N N . ALA A 1 341 ? 16.359 -30.703 -30.828 1 98.5 341 ALA A N 1
ATOM 2540 C CA . ALA A 1 341 ? 15.117 -30.375 -31.516 1 98.5 341 ALA A CA 1
ATOM 2541 C C . ALA A 1 341 ? 14.727 -28.922 -31.281 1 98.5 341 ALA A C 1
ATOM 2543 O O . ALA A 1 341 ? 14.164 -28.266 -32.156 1 98.5 341 ALA A O 1
ATOM 2544 N N . LEU A 1 342 ? 15.016 -28.422 -30.094 1 98.44 342 LEU A N 1
ATOM 2545 C CA . LEU A 1 342 ? 14.609 -27.062 -29.719 1 98.44 342 LEU A CA 1
ATOM 2546 C C . LEU A 1 342 ? 15.758 -26.078 -29.906 1 98.44 342 LEU A C 1
ATOM 2548 O O . LEU A 1 342 ? 15.656 -24.922 -29.5 1 98.44 342 LEU A O 1
ATOM 2552 N N . ASP A 1 343 ? 16.844 -26.531 -30.469 1 97.75 343 ASP A N 1
ATOM 2553 C CA . ASP A 1 343 ? 18.031 -25.719 -30.75 1 97.75 343 ASP A CA 1
ATOM 2554 C C . ASP A 1 343 ? 18.5 -24.984 -29.5 1 97.75 343 ASP A C 1
ATOM 2556 O O . ASP A 1 343 ? 18.688 -23.766 -29.516 1 97.75 343 ASP A O 1
ATOM 2560 N N . GLN A 1 344 ? 18.688 -25.656 -28.375 1 98.19 344 GLN A N 1
ATOM 2561 C CA . GLN A 1 344 ? 18.953 -25.047 -27.078 1 98.19 344 GLN A CA 1
ATOM 2562 C C . GLN A 1 344 ? 20.391 -24.547 -27 1 98.19 344 GLN A C 1
ATOM 2564 O O . GLN A 1 344 ? 20.766 -23.844 -26.047 1 98.19 344 GLN A O 1
ATOM 2569 N N . LYS A 1 345 ? 21.203 -24.859 -27.969 1 96.31 345 LYS A N 1
ATOM 2570 C CA . LYS A 1 345 ? 22.516 -24.25 -28.062 1 96.31 345 LYS A CA 1
ATOM 2571 C C . LYS A 1 345 ? 22.422 -22.734 -28.172 1 96.31 345 LYS A C 1
ATOM 2573 O O . LYS A 1 345 ? 23.344 -22.016 -27.781 1 96.31 345 LYS A O 1
ATOM 2578 N N . LYS A 1 346 ? 21.328 -22.281 -28.625 1 96.75 346 LYS A N 1
ATOM 2579 C CA . LYS A 1 346 ? 21.141 -20.859 -28.859 1 96.75 346 LYS A CA 1
ATOM 2580 C C . LYS A 1 346 ? 20.75 -20.141 -27.562 1 96.75 346 LYS A C 1
ATOM 2582 O O . LYS A 1 346 ? 20.812 -18.906 -27.484 1 96.75 346 LYS A O 1
ATOM 2587 N N . LEU A 1 347 ? 20.391 -20.844 -26.547 1 97.81 347 LEU A N 1
ATOM 2588 C CA . LEU A 1 347 ? 20.078 -20.219 -25.266 1 97.81 347 LEU A CA 1
ATOM 2589 C C . LEU A 1 347 ? 21.297 -19.516 -24.688 1 97.81 347 LEU A C 1
ATOM 2591 O O . LEU A 1 347 ? 22.422 -19.969 -24.891 1 97.81 347 LEU A O 1
ATOM 2595 N N . PRO A 1 348 ? 21.109 -18.422 -24.031 1 97.56 348 PRO A N 1
ATOM 2596 C CA . PRO A 1 348 ? 22.234 -17.781 -23.359 1 97.56 348 PRO A CA 1
ATOM 2597 C C . PRO A 1 348 ? 22.797 -18.625 -22.219 1 97.56 348 PRO A C 1
ATOM 2599 O O . PRO A 1 348 ? 22.203 -19.641 -21.844 1 97.56 348 PRO A O 1
ATOM 2602 N N . ALA A 1 349 ? 24.031 -18.219 -21.703 1 96 349 ALA A N 1
ATOM 2603 C CA . ALA A 1 349 ? 24.594 -18.891 -20.516 1 96 349 ALA A CA 1
ATOM 2604 C C . ALA A 1 349 ? 23.641 -18.797 -19.344 1 96 349 ALA A C 1
ATOM 2606 O O . ALA A 1 349 ? 22.969 -17.781 -19.141 1 96 349 ALA A O 1
ATOM 2607 N N . VAL A 1 350 ? 23.609 -19.812 -18.547 1 96.25 350 VAL A N 1
ATOM 2608 C CA . VAL A 1 350 ? 22.703 -19.906 -17.422 1 96.25 350 VAL A CA 1
ATOM 2609 C C . VAL A 1 350 ? 23.016 -18.797 -16.406 1 96.25 350 VAL A C 1
ATOM 2611 O O . VAL A 1 350 ? 24.141 -18.672 -15.945 1 96.25 350 VAL A O 1
ATOM 2614 N N . ASN A 1 351 ? 22.047 -18 -16.078 1 96.25 351 ASN A N 1
ATOM 2615 C CA . ASN A 1 351 ? 22.047 -17 -15.031 1 96.25 351 ASN A CA 1
ATOM 2616 C C . ASN A 1 351 ? 20.641 -16.766 -14.469 1 96.25 351 ASN A C 1
ATOM 2618 O O . ASN A 1 351 ? 19.922 -15.883 -14.93 1 96.25 351 ASN A O 1
ATOM 2622 N N . ILE A 1 352 ? 20.375 -17.516 -13.398 1 95.69 352 ILE A N 1
ATOM 2623 C CA . ILE A 1 352 ? 19.031 -17.516 -12.828 1 95.69 352 ILE A CA 1
ATOM 2624 C C . ILE A 1 352 ? 18.719 -16.125 -12.25 1 95.69 352 ILE A C 1
ATOM 2626 O O . ILE A 1 352 ? 17.547 -15.734 -12.172 1 95.69 352 ILE A O 1
ATOM 2630 N N . GLN A 1 353 ? 19.719 -15.359 -11.938 1 94.38 353 GLN A N 1
ATOM 2631 C CA . GLN A 1 353 ? 19.531 -14.07 -11.273 1 94.38 353 GLN A CA 1
ATOM 2632 C C . GLN A 1 353 ? 19.516 -12.93 -12.289 1 94.38 353 GLN A C 1
ATOM 2634 O O . GLN A 1 353 ? 19.547 -11.758 -11.906 1 94.38 353 GLN A O 1
ATOM 2639 N N . ARG A 1 354 ? 19.5 -13.289 -13.617 1 96.12 354 ARG A N 1
ATOM 2640 C CA . ARG A 1 354 ? 19.406 -12.25 -14.633 1 96.12 354 ARG A CA 1
ATOM 2641 C C . ARG A 1 354 ? 18.141 -11.414 -14.461 1 96.12 354 ARG A C 1
ATOM 2643 O O . ARG A 1 354 ? 17.062 -11.969 -14.25 1 96.12 354 ARG A O 1
ATOM 2650 N N . LYS A 1 355 ? 18.234 -10.117 -14.445 1 96.38 355 LYS A N 1
ATOM 2651 C CA . LYS A 1 355 ? 17.078 -9.234 -14.328 1 96.38 355 LYS A CA 1
ATOM 2652 C C . LYS A 1 355 ? 16.266 -9.203 -15.617 1 96.38 355 LYS A C 1
ATOM 2654 O O . LYS A 1 355 ? 16.672 -8.562 -16.594 1 96.38 355 LYS A O 1
ATOM 2659 N N . ILE A 1 356 ? 15.016 -9.859 -15.523 1 97.31 356 ILE A N 1
ATOM 2660 C CA . ILE A 1 356 ? 14.328 -10.055 -16.797 1 97.31 356 ILE A CA 1
ATOM 2661 C C . ILE A 1 356 ? 12.867 -9.656 -16.656 1 97.31 356 ILE A C 1
ATOM 2663 O O . ILE A 1 356 ? 12.047 -9.953 -17.531 1 97.31 356 ILE A O 1
ATOM 2667 N N . LEU A 1 357 ? 12.484 -9.086 -15.516 1 96.81 357 LEU A N 1
ATOM 2668 C CA . LEU A 1 357 ? 11.117 -8.602 -15.383 1 96.81 357 LEU A CA 1
ATOM 2669 C C . LEU A 1 357 ? 10.742 -7.711 -16.562 1 96.81 357 LEU A C 1
ATOM 2671 O O . LEU A 1 357 ? 11.531 -6.863 -16.984 1 96.81 357 LEU A O 1
ATOM 2675 N N . ASN A 1 358 ? 9.547 -7.887 -17.141 1 95.38 358 ASN A N 1
ATOM 2676 C CA . ASN A 1 358 ? 9.156 -7.102 -18.312 1 95.38 358 ASN A CA 1
ATOM 2677 C C . ASN A 1 358 ? 7.652 -6.836 -18.328 1 95.38 358 ASN A C 1
ATOM 2679 O O . ASN A 1 358 ? 6.883 -7.543 -17.672 1 95.38 358 ASN A O 1
ATOM 2683 N N . LYS A 1 359 ? 7.246 -5.922 -19.172 1 94.62 359 LYS A N 1
ATOM 2684 C CA . LYS A 1 359 ? 5.871 -5.434 -19.188 1 94.62 359 LYS A CA 1
ATOM 2685 C C . LYS A 1 359 ? 4.938 -6.457 -19.828 1 94.62 359 LYS A C 1
ATOM 2687 O O . LYS A 1 359 ? 3.771 -6.566 -19.453 1 94.62 359 LYS A O 1
ATOM 2692 N N . LYS A 1 360 ? 5.414 -7.148 -20.75 1 95.81 360 LYS A N 1
ATOM 2693 C CA . LYS A 1 360 ? 4.582 -8.148 -21.422 1 95.81 360 LYS A CA 1
ATOM 2694 C C . LYS A 1 360 ? 4.117 -9.219 -20.438 1 95.81 360 LYS A C 1
ATOM 2696 O O . LYS A 1 360 ? 2.93 -9.555 -20.391 1 95.81 360 LYS A O 1
ATOM 2701 N N . SER A 1 361 ? 5.059 -9.773 -19.641 1 97.75 361 SER A N 1
ATOM 2702 C CA . SER A 1 361 ? 4.727 -10.797 -18.641 1 97.75 361 SER A CA 1
ATOM 2703 C C . SER A 1 361 ? 3.811 -10.242 -17.562 1 97.75 361 SER A C 1
ATOM 2705 O O . SER A 1 361 ? 2.873 -10.914 -17.125 1 97.75 361 SER A O 1
ATOM 2707 N N . THR A 1 362 ? 4.051 -9 -17.203 1 97 362 THR A N 1
ATOM 2708 C CA . THR A 1 362 ? 3.248 -8.414 -16.125 1 97 362 THR A CA 1
ATOM 2709 C C . THR A 1 362 ? 1.813 -8.18 -16.594 1 97 362 THR A C 1
ATOM 2711 O O . THR A 1 362 ? 0.873 -8.297 -15.812 1 97 362 THR A O 1
ATOM 2714 N N . GLN A 1 363 ? 1.637 -7.867 -17.828 1 98.12 363 GLN A N 1
ATOM 2715 C CA . GLN A 1 363 ? 0.288 -7.719 -18.359 1 98.12 363 GLN A CA 1
ATOM 2716 C C . GLN A 1 363 ? -0.456 -9.055 -18.359 1 98.12 363 GLN A C 1
ATOM 2718 O O . GLN A 1 363 ? -1.653 -9.102 -18.062 1 98.12 363 GLN A O 1
ATOM 2723 N N . VAL A 1 364 ? 0.236 -10.141 -18.672 1 98.69 364 VAL A N 1
ATOM 2724 C CA . VAL A 1 364 ? -0.369 -11.469 -18.609 1 98.69 364 VAL A CA 1
ATOM 2725 C C . VAL A 1 364 ? -0.812 -11.781 -17.188 1 98.69 364 VAL A C 1
ATOM 2727 O O . VAL A 1 364 ? -1.896 -12.328 -16.969 1 98.69 364 VAL A O 1
ATOM 2730 N N . VAL A 1 365 ? 0.015 -11.406 -16.25 1 98.75 365 VAL A N 1
ATOM 2731 C CA . VAL A 1 365 ? -0.304 -11.617 -14.836 1 98.75 365 VAL A CA 1
ATOM 2732 C C . VAL A 1 365 ? -1.589 -10.867 -14.477 1 98.75 365 VAL A C 1
ATOM 2734 O O . VAL A 1 365 ? -2.488 -11.43 -13.852 1 98.75 365 VAL A O 1
ATOM 2737 N N . LEU A 1 366 ? -1.715 -9.625 -14.914 1 98.75 366 LEU A N 1
ATOM 2738 C CA . LEU A 1 366 ? -2.895 -8.82 -14.609 1 98.75 366 LEU A CA 1
ATOM 2739 C C . LEU A 1 366 ? -4.133 -9.398 -15.281 1 98.75 366 LEU A C 1
ATOM 2741 O O . LEU A 1 366 ? -5.199 -9.477 -14.672 1 98.75 366 LEU A O 1
ATOM 2745 N N . ASP A 1 367 ? -4.008 -9.781 -16.547 1 98.75 367 ASP A N 1
ATOM 2746 C CA . ASP A 1 367 ? -5.141 -10.344 -17.266 1 98.75 367 ASP A CA 1
ATOM 2747 C C . ASP A 1 367 ? -5.676 -11.594 -16.578 1 98.75 367 ASP A C 1
ATOM 2749 O O . ASP A 1 367 ? -6.887 -11.75 -16.406 1 98.75 367 ASP A O 1
ATOM 2753 N N . ILE A 1 368 ? -4.781 -12.469 -16.141 1 98.88 368 ILE A N 1
ATOM 2754 C CA . ILE A 1 368 ? -5.199 -13.695 -15.484 1 98.88 368 ILE A CA 1
ATOM 2755 C C . ILE A 1 368 ? -5.785 -13.367 -14.109 1 98.88 368 ILE A C 1
ATOM 2757 O O . ILE A 1 368 ? -6.789 -13.961 -13.703 1 98.88 368 ILE A O 1
ATOM 2761 N N . ALA A 1 369 ? -5.137 -12.438 -13.438 1 98.75 369 ALA A N 1
ATOM 2762 C CA . ALA A 1 369 ? -5.668 -12.031 -12.133 1 98.75 369 ALA A CA 1
ATOM 2763 C C . ALA A 1 369 ? -7.113 -11.555 -12.258 1 98.75 369 ALA A C 1
ATOM 2765 O O . ALA A 1 369 ? -7.98 -12 -11.5 1 98.75 369 ALA A O 1
ATOM 2766 N N . GLU A 1 370 ? -7.406 -10.734 -13.211 1 98.75 370 GLU A N 1
ATOM 2767 C CA . GLU A 1 370 ? -8.742 -10.172 -13.398 1 98.75 370 GLU A CA 1
ATOM 2768 C C . GLU A 1 370 ? -9.734 -11.242 -13.836 1 98.75 370 GLU A C 1
ATOM 2770 O O . GLU A 1 370 ? -10.836 -11.336 -13.297 1 98.75 370 GLU A O 1
ATOM 2775 N N . GLU A 1 371 ? -9.336 -12.102 -14.734 1 98.75 371 GLU A N 1
ATOM 2776 C CA . GLU A 1 371 ? -10.289 -13.016 -15.359 1 98.75 371 GLU A CA 1
ATOM 2777 C C . GLU A 1 371 ? -10.461 -14.289 -14.531 1 98.75 371 GLU A C 1
ATOM 2779 O O . GLU A 1 371 ? -11.352 -15.094 -14.805 1 98.75 371 GLU A O 1
ATOM 2784 N N . SER A 1 372 ? -9.602 -14.445 -13.516 1 98.75 372 SER A N 1
ATOM 2785 C CA . SER A 1 372 ? -9.75 -15.602 -12.648 1 98.75 372 SER A CA 1
ATOM 2786 C C . SER A 1 372 ? -10.703 -15.312 -11.492 1 98.75 372 SER A C 1
ATOM 2788 O O . SER A 1 372 ? -11.211 -16.234 -10.852 1 98.75 372 SER A O 1
ATOM 2790 N N . ILE A 1 373 ? -10.852 -14.07 -11.156 1 98.88 373 ILE A N 1
ATOM 2791 C CA . ILE A 1 373 ? -11.703 -13.727 -10.023 1 98.88 373 ILE A CA 1
ATOM 2792 C C . ILE A 1 373 ? -13.109 -14.281 -10.242 1 98.88 373 ILE A C 1
ATOM 2794 O O . ILE A 1 373 ? -13.742 -13.992 -11.266 1 98.88 373 ILE A O 1
ATOM 2798 N N . THR A 1 374 ? -13.609 -15.086 -9.312 1 98.94 374 THR A N 1
ATOM 2799 C CA . THR A 1 374 ? -14.898 -15.766 -9.414 1 98.94 374 THR A CA 1
ATOM 2800 C C . THR A 1 374 ? -15.891 -15.172 -8.422 1 98.94 374 THR A C 1
ATOM 2802 O O . THR A 1 374 ? -15.648 -15.156 -7.215 1 98.94 374 THR A O 1
ATOM 2805 N N . LEU A 1 375 ? -16.938 -14.625 -8.969 1 98.94 375 LEU A N 1
ATOM 2806 C CA . LEU A 1 375 ? -18.047 -14.141 -8.148 1 98.94 375 LEU A CA 1
ATOM 2807 C C . LEU A 1 375 ? -18.984 -15.281 -7.762 1 98.94 375 LEU A C 1
ATOM 2809 O O . LEU A 1 375 ? -19.609 -15.891 -8.625 1 98.94 375 LEU A O 1
ATOM 2813 N N . LEU A 1 376 ? -19.094 -15.523 -6.48 1 98.88 376 LEU A N 1
ATOM 2814 C CA . LEU A 1 376 ? -19.812 -16.688 -6.008 1 98.88 376 LEU A CA 1
ATOM 2815 C C . LEU A 1 376 ? -21.219 -16.312 -5.547 1 98.88 376 LEU A C 1
ATOM 2817 O O . LEU A 1 376 ? -22.141 -17.125 -5.602 1 98.88 376 LEU A O 1
ATOM 2821 N N . LYS A 1 377 ? -21.312 -15.172 -5.031 1 98.62 377 LYS A N 1
ATOM 2822 C CA . LYS A 1 377 ? -22.547 -14.633 -4.492 1 98.62 377 LYS A CA 1
ATOM 2823 C C . LYS A 1 377 ? -22.672 -13.141 -4.781 1 98.62 377 LYS A C 1
ATOM 2825 O O . LYS A 1 377 ? -21.688 -12.406 -4.73 1 98.62 377 LYS A O 1
ATOM 2830 N N . ASN A 1 378 ? -23.875 -12.766 -5.086 1 98.5 378 ASN A N 1
ATOM 2831 C CA . ASN A 1 378 ? -24.141 -11.352 -5.293 1 98.5 378 ASN A CA 1
ATOM 2832 C C . ASN A 1 378 ? -25.609 -11.016 -5.023 1 98.5 378 ASN A C 1
ATOM 2834 O O . ASN A 1 378 ? -26.5 -11.523 -5.703 1 98.5 378 ASN A O 1
ATOM 2838 N N . ALA A 1 379 ? -25.781 -10.18 -4.133 1 97 379 ALA A N 1
ATOM 2839 C CA . ALA A 1 379 ? -27.141 -9.836 -3.738 1 97 379 ALA A CA 1
ATOM 2840 C C . ALA A 1 379 ? -27.719 -8.758 -4.641 1 97 379 ALA A C 1
ATOM 2842 O O . ALA A 1 379 ? -28.938 -8.547 -4.668 1 97 379 ALA A O 1
ATOM 2843 N N . ARG A 1 380 ? -26.891 -8.102 -5.391 1 94 380 ARG A N 1
ATOM 2844 C CA . ARG A 1 380 ? -27.312 -6.914 -6.121 1 94 380 ARG A CA 1
ATOM 2845 C C . ARG A 1 380 ? -28.359 -7.262 -7.172 1 94 380 ARG A C 1
ATOM 2847 O O . ARG A 1 380 ? -28.172 -8.18 -7.969 1 94 380 ARG A O 1
ATOM 2854 N N . THR A 1 381 ? -29.453 -6.527 -7.105 1 92.5 381 THR A N 1
ATOM 2855 C CA . THR A 1 381 ? -30.547 -6.531 -8.078 1 92.5 381 THR A CA 1
ATOM 2856 C C . THR A 1 381 ? -31.047 -5.117 -8.328 1 92.5 381 THR A C 1
ATOM 2858 O O . THR A 1 381 ? -30.438 -4.145 -7.883 1 92.5 381 THR A O 1
ATOM 2861 N N . LYS A 1 382 ? -32.031 -4.996 -9.094 1 88.81 382 LYS A N 1
ATOM 2862 C CA . LYS A 1 382 ? -32.656 -3.695 -9.281 1 88.81 382 LYS A CA 1
ATOM 2863 C C . LYS A 1 382 ? -33.219 -3.154 -7.965 1 88.81 382 LYS A C 1
ATOM 2865 O O . LYS A 1 382 ? -33.25 -1.941 -7.746 1 88.81 382 LYS A O 1
ATOM 2870 N N . LYS A 1 383 ? -33.562 -4 -7.062 1 91.38 383 LYS A N 1
ATOM 2871 C CA . LYS A 1 383 ? -34.219 -3.627 -5.809 1 91.38 383 LYS A CA 1
ATOM 2872 C C . LYS A 1 383 ? -33.219 -3.578 -4.66 1 91.38 383 LYS A C 1
ATOM 2874 O O . LYS A 1 383 ? -33.375 -2.811 -3.709 1 91.38 383 LYS A O 1
ATOM 2879 N N . ASP A 1 384 ? -32.188 -4.398 -4.746 1 94.06 384 ASP A N 1
ATOM 2880 C CA . ASP A 1 384 ? -31.172 -4.473 -3.713 1 94.06 384 ASP A CA 1
ATOM 2881 C C . ASP A 1 384 ? -29.859 -3.859 -4.195 1 94.06 384 ASP A C 1
ATOM 2883 O O . ASP A 1 384 ? -29.188 -4.41 -5.082 1 94.06 384 ASP A O 1
ATOM 2887 N N . LYS A 1 385 ? -29.469 -2.828 -3.605 1 93 385 LYS A N 1
ATOM 2888 C CA . LYS A 1 385 ? -28.297 -2.094 -4.066 1 93 385 LYS A CA 1
ATOM 2889 C C . LYS A 1 385 ? -27.031 -2.611 -3.396 1 93 385 LYS A C 1
ATOM 2891 O O . LYS A 1 385 ? -25.938 -2.135 -3.686 1 93 385 LYS A O 1
ATOM 2896 N N . ARG A 1 386 ? -27.312 -3.578 -2.498 1 96.31 386 ARG A N 1
ATOM 2897 C CA . ARG A 1 386 ? -26.156 -4.199 -1.854 1 96.31 386 ARG A CA 1
ATOM 2898 C C . ARG A 1 386 ? -25.438 -5.129 -2.818 1 96.31 386 ARG A C 1
ATOM 2900 O O . ARG A 1 386 ? -26.047 -5.684 -3.734 1 96.31 386 ARG A O 1
ATOM 2907 N N . GLY A 1 387 ? -24.047 -5.312 -2.559 1 98.06 387 GLY A N 1
ATOM 2908 C CA . GLY A 1 387 ? -23.234 -6.223 -3.355 1 98.06 387 GLY A CA 1
ATOM 2909 C C . GLY A 1 387 ? -22.422 -5.52 -4.43 1 98.06 387 GLY A C 1
ATOM 2910 O O . GLY A 1 387 ? -21.922 -4.414 -4.211 1 98.06 387 GLY A O 1
ATOM 2911 N N . LEU A 1 388 ? -22.188 -6.262 -5.527 1 98.56 388 LEU A N 1
ATOM 2912 C CA . LEU A 1 388 ? -21.234 -5.797 -6.531 1 98.56 388 LEU A CA 1
ATOM 2913 C C . LEU A 1 388 ? -21.906 -5.648 -7.891 1 98.56 388 LEU A C 1
ATOM 2915 O O . LEU A 1 388 ? -22.891 -6.336 -8.18 1 98.56 388 LEU A O 1
ATOM 2919 N N . PRO A 1 389 ? -21.375 -4.754 -8.766 1 98.19 389 PRO A N 1
ATOM 2920 C CA . PRO A 1 389 ? -20.234 -3.877 -8.492 1 98.19 389 PRO A CA 1
ATOM 2921 C C . PRO A 1 389 ? -20.594 -2.715 -7.566 1 98.19 389 PRO A C 1
ATOM 2923 O O . PRO A 1 389 ? -21.766 -2.369 -7.434 1 98.19 389 PRO A O 1
ATOM 2926 N N . LEU A 1 390 ? -19.547 -2.16 -6.969 1 97.88 390 LEU A N 1
ATOM 2927 C CA . LEU A 1 390 ? -19.766 -0.957 -6.176 1 97.88 390 LEU A CA 1
ATOM 2928 C C . LEU A 1 390 ? -20.172 0.214 -7.059 1 97.88 390 LEU A C 1
ATOM 2930 O O . LEU A 1 390 ? -19.438 0.597 -7.973 1 97.88 390 LEU A O 1
ATOM 2934 N N . GLU A 1 391 ? -21.297 0.737 -6.914 1 94.5 391 GLU A N 1
ATOM 2935 C CA . GLU A 1 391 ? -21.781 1.867 -7.699 1 94.5 391 GLU A CA 1
ATOM 2936 C C . GLU A 1 391 ? -21.562 3.186 -6.965 1 94.5 391 GLU A C 1
ATOM 2938 O O . GLU A 1 391 ? -22.422 3.607 -6.176 1 94.5 391 GLU A O 1
ATOM 2943 N N . LYS A 1 392 ? -20.484 3.818 -7.25 1 93.62 392 LYS A N 1
ATOM 2944 C CA . LYS A 1 392 ? -20.078 5.105 -6.691 1 93.62 392 LYS A CA 1
ATOM 2945 C C . LYS A 1 392 ? -20.172 5.102 -5.168 1 93.62 392 LYS A C 1
ATOM 2947 O O . LYS A 1 392 ? -20.828 5.965 -4.578 1 93.62 392 LYS A O 1
ATOM 2952 N N . PRO A 1 393 ? -19.5 4.09 -4.617 1 96 393 PRO A N 1
ATOM 2953 C CA . PRO A 1 393 ? -19.5 4.07 -3.152 1 96 393 PRO A CA 1
ATOM 2954 C C . PRO A 1 393 ? -18.922 5.348 -2.545 1 96 393 PRO A C 1
ATOM 2956 O O . PRO A 1 393 ? -18.156 6.047 -3.195 1 96 393 PRO A O 1
ATOM 2959 N N . SER A 1 394 ? -19.438 5.676 -1.336 1 96.25 394 SER A N 1
ATOM 2960 C CA . SER A 1 394 ? -18.875 6.812 -0.614 1 96.25 394 SER A CA 1
ATOM 2961 C C . SER A 1 394 ? -17.797 6.371 0.374 1 96.25 394 SER A C 1
ATOM 2963 O O . SER A 1 394 ? -16.625 6.68 0.197 1 96.25 394 SER A O 1
ATOM 2965 N N . ASP A 1 395 ? -18.266 5.48 1.419 1 97.38 395 ASP A N 1
ATOM 2966 C CA . ASP A 1 395 ? -17.375 5.031 2.486 1 97.38 395 ASP A CA 1
ATOM 2967 C C . ASP A 1 395 ? -17.172 3.518 2.43 1 97.38 395 ASP A C 1
ATOM 2969 O O . ASP A 1 395 ? -18.125 2.752 2.59 1 97.38 395 ASP A O 1
ATOM 2973 N N . ILE A 1 396 ? -15.938 3.107 2.252 1 98.5 396 ILE A N 1
ATOM 2974 C CA . ILE A 1 396 ? -15.594 1.692 2.18 1 98.5 396 ILE A CA 1
ATOM 2975 C C . ILE A 1 396 ? -14.656 1.329 3.328 1 98.5 396 ILE A C 1
ATOM 2977 O O . ILE A 1 396 ? -13.664 2.023 3.57 1 98.5 396 ILE A O 1
ATOM 2981 N N . LEU A 1 397 ? -14.938 0.305 4.086 1 98.56 397 LEU A N 1
ATOM 2982 C CA . LEU A 1 397 ? -14.039 -0.224 5.109 1 98.56 397 LEU A CA 1
ATOM 2983 C C . LEU A 1 397 ? -13.406 -1.53 4.648 1 98.56 397 LEU A C 1
ATOM 2985 O O . LEU A 1 397 ? -14.102 -2.457 4.234 1 98.56 397 LEU A O 1
ATOM 2989 N N . ILE A 1 398 ? -12.102 -1.608 4.633 1 98.81 398 ILE A N 1
ATOM 2990 C CA . ILE A 1 398 ? -11.336 -2.814 4.324 1 98.81 398 ILE A CA 1
ATOM 2991 C C . ILE A 1 398 ? -10.914 -3.504 5.621 1 98.81 398 ILE A C 1
ATOM 2993 O O . ILE A 1 398 ? -10.297 -2.883 6.484 1 98.81 398 ILE A O 1
ATOM 2997 N N . VAL A 1 399 ? -11.242 -4.766 5.762 1 98.62 399 VAL A N 1
ATOM 2998 C CA . VAL A 1 399 ? -10.961 -5.488 7 1 98.62 399 VAL A CA 1
ATOM 2999 C C . VAL A 1 399 ? -10.141 -6.738 6.695 1 98.62 399 VAL A C 1
ATOM 3001 O O . VAL A 1 399 ? -10.414 -7.445 5.723 1 98.62 399 VAL A O 1
ATOM 3004 N N . GLY A 1 400 ? -9.094 -7.008 7.473 1 97.88 400 GLY A N 1
ATOM 3005 C CA . GLY A 1 400 ? -8.359 -8.266 7.406 1 97.88 400 GLY A CA 1
ATOM 3006 C C . GLY A 1 400 ? -6.891 -8.078 7.082 1 97.88 400 GLY A C 1
ATOM 3007 O O . GLY A 1 400 ? -6.539 -7.297 6.191 1 97.88 400 GLY A O 1
ATOM 3008 N N . PRO A 1 401 ? -5.992 -8.828 7.75 1 96 401 PRO A N 1
ATOM 3009 C CA . PRO A 1 401 ? -4.551 -8.672 7.543 1 96 401 PRO A CA 1
ATOM 3010 C C . PRO A 1 401 ? -4.113 -9.055 6.129 1 96 401 PRO A C 1
ATOM 3012 O O . PRO A 1 401 ? -3.033 -8.656 5.684 1 96 401 PRO A O 1
ATOM 3015 N N . GLN A 1 402 ? -4.941 -9.758 5.387 1 95.25 402 GLN A N 1
ATOM 3016 C CA . GLN A 1 402 ? -4.598 -10.227 4.047 1 95.25 402 GLN A CA 1
ATOM 3017 C C . GLN A 1 402 ? -4.688 -9.086 3.031 1 95.25 402 GLN A C 1
ATOM 3019 O O . GLN A 1 402 ? -4.219 -9.227 1.898 1 95.25 402 GLN A O 1
ATOM 3024 N N . ALA A 1 403 ? -5.246 -7.965 3.469 1 97.69 403 ALA A N 1
ATOM 3025 C CA . ALA A 1 403 ? -5.445 -6.84 2.559 1 97.69 403 ALA A CA 1
ATOM 3026 C C . ALA A 1 403 ? -4.211 -5.945 2.512 1 97.69 403 ALA A C 1
ATOM 3028 O O . ALA A 1 403 ? -4.141 -5.016 1.707 1 97.69 403 ALA A O 1
ATOM 3029 N N . VAL A 1 404 ? -3.184 -6.234 3.375 1 97.06 404 VAL A N 1
ATOM 3030 C CA . VAL A 1 404 ? -2.049 -5.332 3.535 1 97.06 404 VAL A CA 1
ATOM 3031 C C . VAL A 1 404 ? -0.744 -6.117 3.428 1 97.06 404 VAL A C 1
ATOM 3033 O O . VAL A 1 404 ? -0.753 -7.352 3.42 1 97.06 404 VAL A O 1
ATOM 3036 N N . PRO A 1 405 ? 0.465 -5.367 3.33 1 95.38 405 PRO A N 1
ATOM 3037 C CA . PRO A 1 405 ? 1.754 -6.066 3.352 1 95.38 405 PRO A CA 1
ATOM 3038 C C . PRO A 1 405 ? 1.988 -6.832 4.652 1 95.38 405 PRO A C 1
ATOM 3040 O O . PRO A 1 405 ? 1.619 -6.355 5.727 1 95.38 405 PRO A O 1
ATOM 3043 N N . GLY A 1 406 ? 2.66 -7.996 4.551 1 93.38 406 GLY A N 1
ATOM 3044 C CA . GLY A 1 406 ? 3.031 -8.742 5.746 1 93.38 406 GLY A CA 1
ATOM 3045 C C . GLY A 1 406 ? 4.145 -8.078 6.539 1 93.38 406 GLY A C 1
ATOM 3046 O O . GLY A 1 406 ? 4.918 -7.289 5.992 1 93.38 406 GLY A O 1
ATOM 3047 N N . PRO A 1 407 ? 4.281 -8.391 7.789 1 93.5 407 PRO A N 1
ATOM 3048 C CA . PRO A 1 407 ? 5.219 -7.66 8.648 1 93.5 407 PRO A CA 1
ATOM 3049 C C . PRO A 1 407 ? 6.68 -7.992 8.352 1 93.5 407 PRO A C 1
ATOM 3051 O O . PRO A 1 407 ? 7.574 -7.219 8.703 1 93.5 407 PRO A O 1
ATOM 3054 N N . TYR A 1 408 ? 6.969 -9.125 7.676 1 92.06 408 TYR A N 1
ATOM 3055 C CA . TYR A 1 408 ? 8.344 -9.586 7.516 1 92.06 408 TYR A CA 1
ATOM 3056 C C . TYR A 1 408 ? 8.789 -9.461 6.062 1 92.06 408 TYR A C 1
ATOM 3058 O O . TYR A 1 408 ? 9.859 -9.953 5.695 1 92.06 408 TYR A O 1
ATOM 3066 N N . GLY A 1 409 ? 7.965 -8.883 5.211 1 92.62 409 GLY A N 1
ATOM 3067 C CA . GLY A 1 409 ? 8.289 -8.719 3.805 1 92.62 409 GLY A CA 1
ATOM 3068 C C . GLY A 1 409 ? 7.426 -9.57 2.891 1 92.62 409 GLY A C 1
ATOM 3069 O O . GLY A 1 409 ? 6.344 -10.008 3.285 1 92.62 409 GLY A O 1
ATOM 3070 N N . ILE A 1 410 ? 7.844 -9.688 1.675 1 89.5 410 ILE A N 1
ATOM 3071 C CA . ILE A 1 410 ? 7.145 -10.531 0.713 1 89.5 410 ILE A CA 1
ATOM 3072 C C . ILE A 1 410 ? 7.309 -12 1.1 1 89.5 410 ILE A C 1
ATOM 3074 O O . ILE A 1 410 ? 8.43 -12.516 1.129 1 89.5 410 ILE A O 1
ATOM 3078 N N . THR A 1 411 ? 6.234 -12.555 1.315 1 79.94 411 THR A N 1
ATOM 3079 C CA . THR A 1 411 ? 6.211 -13.914 1.846 1 79.94 411 THR A CA 1
ATOM 3080 C C . THR A 1 411 ? 6.941 -14.875 0.911 1 79.94 411 THR A C 1
ATOM 3082 O O . THR A 1 411 ? 7.691 -15.742 1.364 1 79.94 411 THR A O 1
ATOM 3085 N N . SER A 1 412 ? 6.82 -14.688 -0.328 1 80.25 412 SER A N 1
ATOM 3086 C CA . SER A 1 412 ? 7.383 -15.602 -1.313 1 80.25 412 SER A CA 1
ATOM 3087 C C . SER A 1 412 ? 8.883 -15.406 -1.457 1 80.25 412 SER A C 1
ATOM 3089 O O . SER A 1 412 ? 9.562 -16.188 -2.129 1 80.25 412 SER A O 1
ATOM 3091 N N . ASN A 1 413 ? 9.461 -14.391 -0.879 1 78.44 413 ASN A N 1
ATOM 3092 C CA . ASN A 1 413 ? 10.883 -14.102 -1.029 1 78.44 413 ASN A CA 1
ATOM 3093 C C . ASN A 1 413 ? 11.703 -14.719 0.096 1 78.44 413 ASN A C 1
ATOM 3095 O O . ASN A 1 413 ? 12.93 -14.633 0.096 1 78.44 413 ASN A O 1
ATOM 3099 N N . PHE A 1 414 ? 11.031 -15.359 0.96 1 67.12 414 PHE A N 1
ATOM 3100 C CA . PHE A 1 414 ? 11.773 -15.984 2.051 1 67.12 414 PHE A CA 1
ATOM 3101 C C . PHE A 1 414 ? 12.344 -17.328 1.617 1 67.12 414 PHE A C 1
ATOM 3103 O O . PHE A 1 414 ? 11.68 -18.094 0.924 1 67.12 414 PHE A O 1
ATOM 3110 N N . ALA A 1 415 ? 13.688 -17.375 1.709 1 55.16 415 ALA A N 1
ATOM 3111 C CA . ALA A 1 415 ? 14.336 -18.656 1.452 1 55.16 415 ALA A CA 1
ATOM 3112 C C . ALA A 1 415 ? 13.562 -19.797 2.102 1 55.16 415 ALA A C 1
ATOM 3114 O O . ALA A 1 415 ? 13.562 -20.922 1.599 1 55.16 415 ALA A O 1
ATOM 3115 N N . SER A 1 416 ? 12.969 -19.281 3.203 1 51.59 416 SER A N 1
ATOM 3116 C CA . SER A 1 416 ? 12.305 -20.234 4.074 1 51.59 416 SER A CA 1
ATOM 3117 C C . SER A 1 416 ? 11.016 -20.766 3.443 1 51.59 416 SER A C 1
ATOM 3119 O O . SER A 1 416 ? 10.336 -21.625 4.016 1 51.59 416 SER A O 1
ATOM 3121 N N . ALA A 1 417 ? 10.742 -20.109 2.328 1 53.19 417 ALA A N 1
ATOM 3122 C CA . ALA A 1 417 ? 9.555 -20.625 1.656 1 53.19 417 ALA A CA 1
ATOM 3123 C C . ALA A 1 417 ? 9.594 -22.156 1.551 1 53.19 417 ALA A C 1
ATOM 3125 O O . ALA A 1 417 ? 8.57 -22.812 1.727 1 53.19 417 ALA A O 1
ATOM 3126 N N . PHE A 1 418 ? 10.789 -22.641 1.513 1 51.31 418 PHE A N 1
ATOM 3127 C CA . PHE A 1 418 ? 10.969 -24.078 1.507 1 51.31 418 PHE A CA 1
ATOM 3128 C C . PHE A 1 418 ? 10.867 -24.641 2.92 1 51.31 418 PHE A C 1
ATOM 3130 O O . PHE A 1 418 ? 10.383 -25.766 3.113 1 51.31 418 PHE A O 1
ATOM 3137 N N . PHE A 1 419 ? 11.156 -23.75 3.869 1 56.22 419 PHE A N 1
ATOM 3138 C CA . PHE A 1 419 ? 11.156 -24.312 5.215 1 56.22 419 PHE A CA 1
ATOM 3139 C C . PHE A 1 419 ? 10.023 -23.734 6.051 1 56.22 419 PHE A C 1
ATOM 3141 O O . PHE A 1 419 ? 10.094 -23.719 7.281 1 56.22 419 PHE A O 1
ATOM 3148 N N . ALA A 1 420 ? 9.109 -23.359 5.301 1 64.12 420 ALA A N 1
ATOM 3149 C CA . ALA A 1 420 ? 7.949 -22.812 5.992 1 64.12 420 ALA A CA 1
ATOM 3150 C C . A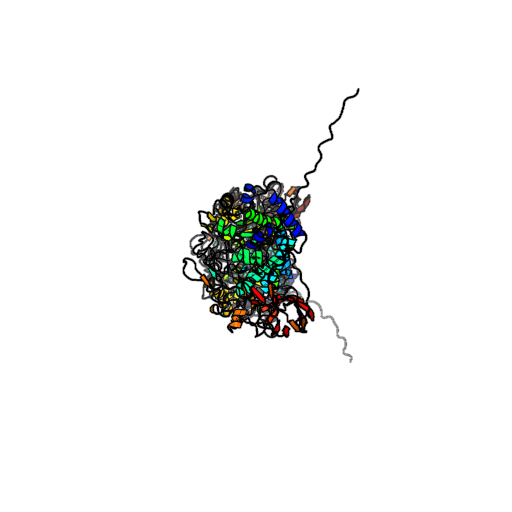LA A 1 420 ? 7.133 -23.906 6.668 1 64.12 420 ALA A C 1
ATOM 3152 O O . ALA A 1 420 ? 7.121 -25.062 6.203 1 64.12 420 ALA A O 1
ATOM 3153 N N . LEU A 1 421 ? 6.66 -23.609 7.852 1 70.06 421 LEU A N 1
ATOM 3154 C CA . LEU A 1 421 ? 5.777 -24.5 8.586 1 70.06 421 LEU A CA 1
ATOM 3155 C C . LEU A 1 421 ? 4.332 -24.016 8.531 1 70.06 421 LEU A C 1
ATOM 3157 O O . LEU A 1 421 ? 4.086 -22.812 8.5 1 70.06 421 LEU A O 1
ATOM 3161 N N . PRO A 1 422 ? 3.445 -25 8.453 1 74.06 422 PRO A N 1
ATOM 3162 C CA . PRO A 1 422 ? 2.033 -24.609 8.422 1 74.06 422 PRO A CA 1
ATOM 3163 C C . PRO A 1 422 ? 1.633 -23.734 9.609 1 74.06 422 PRO A C 1
ATOM 3165 O O . PRO A 1 422 ? 0.635 -23.016 9.539 1 74.06 422 PRO A O 1
ATOM 3168 N N . THR A 1 423 ? 2.449 -23.75 10.672 1 72.44 423 THR A N 1
ATOM 3169 C CA . THR A 1 423 ? 2.092 -23.047 11.906 1 72.44 423 THR A CA 1
ATOM 3170 C C . THR A 1 423 ? 2.596 -21.609 11.875 1 72.44 423 THR A C 1
ATOM 3172 O O . THR A 1 423 ? 2.32 -20.828 12.789 1 72.44 423 THR A O 1
ATOM 3175 N N . ASN A 1 424 ? 3.297 -21.281 10.773 1 76.19 424 ASN A N 1
ATOM 3176 C CA . ASN A 1 424 ? 3.783 -19.906 10.695 1 76.19 424 ASN A CA 1
ATOM 3177 C C . ASN A 1 424 ? 2.635 -18.906 10.562 1 76.19 424 ASN A C 1
ATOM 3179 O O . ASN A 1 424 ? 1.512 -19.297 10.227 1 76.19 424 ASN A O 1
ATOM 3183 N N . ASP A 1 425 ? 2.965 -17.719 10.969 1 75.75 425 ASP A N 1
ATOM 3184 C CA . ASP A 1 425 ? 1.994 -16.641 10.797 1 75.75 425 ASP A CA 1
ATOM 3185 C C . ASP A 1 425 ? 1.991 -16.125 9.352 1 75.75 425 ASP A C 1
ATOM 3187 O O . ASP A 1 425 ? 2.947 -15.492 8.914 1 75.75 425 ASP A O 1
ATOM 3191 N N . TYR A 1 426 ? 0.999 -16.516 8.664 1 85.19 426 TYR A N 1
ATOM 3192 C CA . TYR A 1 426 ? 0.887 -16.078 7.281 1 85.19 426 TYR A CA 1
ATOM 3193 C C . TYR A 1 426 ? -0.031 -14.859 7.164 1 85.19 426 TYR A C 1
ATOM 3195 O O . TYR A 1 426 ? -1.196 -14.992 6.785 1 85.19 426 TYR A O 1
ATOM 3203 N N . ASN A 1 427 ? 0.556 -13.75 7.516 1 87.38 427 ASN A N 1
ATOM 3204 C CA . ASN A 1 427 ? -0.126 -12.469 7.379 1 87.38 427 ASN A CA 1
ATOM 3205 C C . ASN A 1 427 ? 0.288 -11.75 6.098 1 87.38 427 ASN A C 1
ATOM 3207 O O . ASN A 1 427 ? 1.312 -12.086 5.496 1 87.38 427 ASN A O 1
ATOM 3211 N N . GLY A 1 428 ? -0.622 -10.852 5.672 1 93.31 428 GLY A N 1
ATOM 3212 C CA . GLY A 1 428 ? -0.332 -10.094 4.469 1 93.31 428 GLY A CA 1
ATOM 3213 C C . GLY A 1 428 ? -0.892 -10.727 3.211 1 93.31 428 GLY A C 1
ATOM 3214 O O . GLY A 1 428 ? -1.518 -11.789 3.27 1 93.31 428 GLY A O 1
ATOM 3215 N N . THR A 1 429 ? -0.696 -10.086 2.086 1 95.69 429 THR A N 1
ATOM 3216 C CA . THR A 1 429 ? -1.174 -10.578 0.799 1 95.69 429 THR A CA 1
ATOM 3217 C C . THR A 1 429 ? -0.333 -11.766 0.328 1 95.69 429 THR A C 1
ATOM 3219 O O . THR A 1 429 ? 0.875 -11.633 0.119 1 95.69 429 THR A O 1
ATOM 3222 N N . ILE A 1 430 ? -0.958 -12.891 0.17 1 93.19 430 ILE A N 1
ATOM 3223 C CA . ILE A 1 430 ? -0.296 -14.117 -0.246 1 93.19 430 ILE A CA 1
ATOM 3224 C C . ILE A 1 430 ? -0.523 -14.352 -1.738 1 93.19 430 ILE A C 1
ATOM 3226 O O . ILE A 1 430 ? -1.647 -14.617 -2.168 1 93.19 430 ILE A O 1
ATOM 3230 N N . THR A 1 431 ? 0.574 -14.32 -2.469 1 95.12 431 THR A N 1
ATOM 3231 C CA . THR A 1 431 ? 0.421 -14.281 -3.92 1 95.12 431 THR A CA 1
ATOM 3232 C C . THR A 1 431 ? 0.694 -15.656 -4.523 1 95.12 431 THR A C 1
ATOM 3234 O O . THR A 1 431 ? 0.453 -15.875 -5.715 1 95.12 431 THR A O 1
ATOM 3237 N N . ASN A 1 432 ? 1.21 -16.562 -3.707 1 92.19 432 ASN A N 1
ATOM 3238 C CA . ASN A 1 432 ? 1.63 -17.875 -4.176 1 92.19 432 ASN A CA 1
ATOM 3239 C C . ASN A 1 432 ? 1.71 -18.875 -3.031 1 92.19 432 ASN A C 1
ATOM 3241 O O . ASN A 1 432 ? 1.672 -18.5 -1.86 1 92.19 432 ASN A O 1
ATOM 3245 N N . GLY A 1 433 ? 1.695 -20.219 -3.393 1 92.31 433 GLY A N 1
ATOM 3246 C CA . GLY A 1 433 ? 1.971 -21.234 -2.387 1 92.31 433 GLY A CA 1
ATOM 3247 C C . GLY A 1 433 ? 3.445 -21.359 -2.057 1 92.31 433 GLY A C 1
ATOM 3248 O O . GLY A 1 433 ? 4.273 -20.609 -2.584 1 92.31 433 GLY A O 1
ATOM 3249 N N . LEU A 1 434 ? 3.758 -22.266 -1.078 1 89.62 434 LEU A N 1
ATOM 3250 C CA . LEU A 1 434 ? 5.141 -22.406 -0.637 1 89.62 434 LEU A CA 1
ATOM 3251 C C . LEU A 1 434 ? 5.695 -23.781 -1.003 1 89.62 434 LEU A C 1
ATOM 3253 O O . LEU A 1 434 ? 4.949 -24.656 -1.449 1 89.62 434 LEU A O 1
ATOM 3257 N N . GLY A 1 435 ? 6.992 -23.891 -0.893 1 88.25 435 GLY A N 1
ATOM 3258 C CA . GLY A 1 435 ? 7.703 -25.078 -1.363 1 88.25 435 GLY A CA 1
ATOM 3259 C C . GLY A 1 435 ? 8.406 -24.859 -2.691 1 88.25 435 GLY A C 1
ATOM 3260 O O . GLY A 1 435 ? 8.648 -23.719 -3.094 1 88.25 435 GLY A O 1
ATOM 3261 N N . SER A 1 436 ? 8.688 -25.906 -3.383 1 87.5 436 SER A N 1
ATOM 3262 C CA . SER A 1 436 ? 9.43 -25.812 -4.637 1 87.5 436 SER A CA 1
ATOM 3263 C C . SER A 1 436 ? 8.555 -25.266 -5.758 1 87.5 436 SER A C 1
ATOM 3265 O O . SER A 1 436 ? 9.055 -24.859 -6.805 1 87.5 436 SER A O 1
ATOM 3267 N N . GLY A 1 437 ? 7.246 -25.234 -5.496 1 90.88 437 GLY A N 1
ATOM 3268 C CA . GLY A 1 437 ? 6.332 -24.766 -6.523 1 90.88 437 GLY A CA 1
ATOM 3269 C C . GLY A 1 437 ? 6.219 -23.25 -6.562 1 90.88 437 GLY A C 1
ATOM 3270 O O . GLY A 1 437 ? 5.727 -22.688 -7.539 1 90.88 437 GLY A O 1
ATOM 3271 N N . GLY A 1 438 ? 6.637 -22.625 -5.512 1 91.75 438 GLY A N 1
ATOM 3272 C CA . GLY A 1 438 ? 6.543 -21.188 -5.434 1 91.75 438 GLY A CA 1
ATOM 3273 C C . GLY A 1 438 ? 7.766 -20.484 -5.992 1 91.75 438 GLY A C 1
ATOM 3274 O O . GLY A 1 438 ? 8.844 -21.062 -6.074 1 91.75 438 GLY A O 1
ATOM 3275 N N . SER A 1 439 ? 7.59 -19.219 -6.48 1 93.44 439 SER A N 1
ATOM 3276 C CA . SER A 1 439 ? 8.703 -18.375 -6.91 1 93.44 439 SER A CA 1
ATOM 3277 C C . SER A 1 439 ? 8.656 -17.016 -6.223 1 93.44 439 SER A C 1
ATOM 3279 O O . SER A 1 439 ? 7.594 -16.578 -5.785 1 93.44 439 SER A O 1
ATOM 3281 N N . PRO A 1 440 ? 9.789 -16.422 -6.035 1 93.56 440 PRO A N 1
ATOM 3282 C CA . PRO A 1 440 ? 9.805 -15.086 -5.445 1 93.56 440 PRO A CA 1
ATOM 3283 C C . PRO A 1 440 ? 9.055 -14.055 -6.285 1 93.56 440 PRO A C 1
ATOM 3285 O O . PRO A 1 440 ? 8.859 -14.258 -7.488 1 93.56 440 PRO A O 1
ATOM 3288 N N . ALA A 1 441 ? 8.586 -13.023 -5.676 1 96.06 441 ALA A N 1
ATOM 3289 C CA . ALA A 1 441 ? 7.863 -11.953 -6.352 1 96.06 441 ALA A CA 1
ATOM 3290 C C . ALA A 1 441 ? 8.727 -10.695 -6.461 1 96.06 441 ALA A C 1
ATOM 3292 O O . ALA A 1 441 ? 9.406 -10.32 -5.504 1 96.06 441 ALA A O 1
ATOM 3293 N N . PRO A 1 442 ? 8.703 -10.039 -7.617 1 96.62 442 PRO A N 1
ATOM 3294 C CA . PRO A 1 442 ? 9.453 -8.789 -7.766 1 96.62 442 PRO A CA 1
ATOM 3295 C C . PRO A 1 442 ? 8.805 -7.621 -7.031 1 96.62 442 PRO A C 1
ATOM 3297 O O . PRO A 1 442 ? 9.492 -6.656 -6.672 1 96.62 442 PRO A O 1
ATOM 3300 N N . TYR A 1 443 ? 7.516 -7.672 -6.875 1 96.44 443 TYR A N 1
ATOM 3301 C CA . TYR A 1 443 ? 6.688 -6.684 -6.195 1 96.44 443 TYR A CA 1
ATOM 3302 C C . TYR A 1 443 ? 5.316 -7.266 -5.859 1 96.44 443 TYR A C 1
ATOM 3304 O O . TYR A 1 443 ? 4.973 -8.359 -6.309 1 96.44 443 TYR A O 1
ATOM 3312 N N . VAL A 1 444 ? 4.547 -6.578 -5.008 1 97.06 444 VAL A N 1
ATOM 3313 C CA . VAL A 1 444 ? 3.158 -6.926 -4.734 1 97.06 444 VAL A CA 1
ATOM 3314 C C . VAL A 1 444 ? 2.322 -5.656 -4.613 1 97.06 444 VAL A C 1
ATOM 3316 O O . VAL A 1 444 ? 2.682 -4.734 -3.873 1 97.06 444 VAL A O 1
ATOM 3319 N N . VAL A 1 445 ? 1.272 -5.508 -5.406 1 98.12 445 VAL A N 1
ATOM 3320 C CA . VAL A 1 445 ? 0.223 -4.523 -5.16 1 98.12 445 VAL A CA 1
ATOM 3321 C C . VAL A 1 445 ? -0.861 -5.133 -4.273 1 98.12 445 VAL A C 1
ATOM 3323 O O . VAL A 1 445 ? -1.701 -5.902 -4.754 1 98.12 445 VAL A O 1
ATOM 3326 N N . ASP A 1 446 ? -0.827 -4.824 -2.992 1 98.12 446 ASP A N 1
ATOM 3327 C CA . ASP A 1 446 ? -1.774 -5.422 -2.057 1 98.12 446 ASP A CA 1
ATOM 3328 C C . ASP A 1 446 ? -3.172 -4.832 -2.238 1 98.12 446 ASP A C 1
ATOM 3330 O O . ASP A 1 446 ? -3.326 -3.752 -2.812 1 98.12 446 ASP A O 1
ATOM 3334 N N . PRO A 1 447 ? -4.23 -5.453 -1.782 1 98.69 447 PRO A N 1
ATOM 3335 C CA . PRO A 1 447 ? -5.617 -5.035 -1.993 1 98.69 447 PRO A CA 1
ATOM 3336 C C . PRO A 1 447 ? -5.895 -3.629 -1.467 1 98.69 447 PRO A C 1
ATOM 3338 O O . PRO A 1 447 ? -6.582 -2.842 -2.127 1 98.69 447 PRO A O 1
ATOM 3341 N N . LEU A 1 448 ? -5.398 -3.273 -0.307 1 98.75 448 LEU A N 1
ATOM 3342 C CA . LEU A 1 448 ? -5.637 -1.937 0.223 1 98.75 448 LEU A CA 1
ATOM 3343 C C . LEU A 1 448 ? -5.094 -0.872 -0.724 1 98.75 448 LEU A C 1
ATOM 3345 O O . LEU A 1 448 ? -5.77 0.123 -0.999 1 98.75 448 LEU A O 1
ATOM 3349 N N . THR A 1 449 ? -3.889 -1.056 -1.175 1 98.44 449 THR A N 1
ATOM 3350 C CA . THR A 1 449 ? -3.262 -0.111 -2.094 1 98.44 449 THR A CA 1
ATOM 3351 C C . THR A 1 449 ? -4.09 0.034 -3.367 1 98.44 449 THR A C 1
ATOM 3353 O O . THR A 1 449 ? -4.41 1.149 -3.779 1 98.44 449 THR A O 1
ATOM 3356 N N . GLY A 1 450 ? -4.445 -1.089 -4.004 1 98.69 450 GLY A N 1
ATOM 3357 C CA . GLY A 1 450 ? -5.184 -1.047 -5.258 1 98.69 450 GLY A CA 1
ATOM 3358 C C . GLY A 1 450 ? -6.559 -0.423 -5.121 1 98.69 450 GLY A C 1
ATOM 3359 O O . GLY A 1 450 ? -6.961 0.391 -5.953 1 98.69 450 GLY A O 1
ATOM 3360 N N . ILE A 1 451 ? -7.281 -0.785 -4.086 1 98.81 451 ILE A N 1
ATOM 3361 C CA . ILE A 1 451 ? -8.633 -0.283 -3.859 1 98.81 451 ILE A CA 1
ATOM 3362 C C . ILE A 1 451 ? -8.586 1.211 -3.549 1 98.81 451 ILE A C 1
ATOM 3364 O O . ILE A 1 451 ? -9.391 1.986 -4.07 1 98.81 451 ILE A O 1
ATOM 3368 N N . SER A 1 452 ? -7.621 1.608 -2.652 1 98.31 452 SER A N 1
ATOM 3369 C CA . SER A 1 452 ? -7.484 3.018 -2.303 1 98.31 452 SER A CA 1
ATOM 3370 C C . SER A 1 452 ? -7.172 3.865 -3.531 1 98.31 452 SER A C 1
ATOM 3372 O O . SER A 1 452 ? -7.711 4.961 -3.691 1 98.31 452 SER A O 1
ATOM 3374 N N . GLU A 1 453 ? -6.27 3.416 -4.352 1 97.75 453 GLU A N 1
ATOM 3375 C CA . GLU A 1 453 ? -5.906 4.141 -5.562 1 97.75 453 GLU A CA 1
ATOM 3376 C C . GLU A 1 453 ? -7.109 4.301 -6.488 1 97.75 453 GLU A C 1
ATOM 3378 O O . GLU A 1 453 ? -7.355 5.391 -7.016 1 97.75 453 GLU A O 1
ATOM 3383 N N . ARG A 1 454 ? -7.824 3.193 -6.723 1 98.31 454 ARG A N 1
ATOM 3384 C CA . ARG A 1 454 ? -8.984 3.264 -7.602 1 98.31 454 ARG A CA 1
ATOM 3385 C C . ARG A 1 454 ? -10.07 4.16 -7.004 1 98.31 454 ARG A C 1
ATOM 3387 O O . ARG A 1 454 ? -10.766 4.867 -7.734 1 98.31 454 ARG A O 1
ATOM 3394 N N . ALA A 1 455 ? -10.281 4.07 -5.711 1 98.12 455 ALA A N 1
ATOM 3395 C CA . ALA A 1 455 ? -11.273 4.879 -5.004 1 98.12 455 ALA A CA 1
ATOM 3396 C C . ALA A 1 455 ? -11.008 6.367 -5.195 1 98.12 455 ALA A C 1
ATOM 3398 O O . ALA A 1 455 ? -11.938 7.152 -5.395 1 98.12 455 ALA A O 1
ATOM 3399 N N . ARG A 1 456 ? -9.797 6.812 -5.125 1 96.19 456 ARG A N 1
ATOM 3400 C CA . ARG A 1 456 ? -9.422 8.219 -5.242 1 96.19 456 ARG A CA 1
ATOM 3401 C C . ARG A 1 456 ? -9.703 8.742 -6.645 1 96.19 456 ARG A C 1
ATOM 3403 O O . ARG A 1 456 ? -9.867 9.953 -6.84 1 96.19 456 ARG A O 1
ATOM 3410 N N . LYS A 1 457 ? -9.805 7.863 -7.625 1 95.81 457 LYS A N 1
ATOM 3411 C CA . LYS A 1 457 ? -10.031 8.266 -9.016 1 95.81 457 LYS A CA 1
ATOM 3412 C C . LYS A 1 457 ? -11.508 8.492 -9.289 1 95.81 457 LYS A C 1
ATOM 3414 O O . LYS A 1 457 ? -11.875 9.086 -10.305 1 95.81 457 LYS A O 1
ATOM 3419 N N . GLN A 1 458 ? -12.312 8 -8.391 1 95.94 458 GLN A N 1
ATOM 3420 C CA . GLN A 1 458 ? -13.75 8.242 -8.531 1 95.94 458 GLN A CA 1
ATOM 3421 C C . GLN A 1 458 ? -14.07 9.727 -8.375 1 95.94 458 GLN A C 1
ATOM 3423 O O . GLN A 1 458 ? -13.391 10.445 -7.645 1 95.94 458 GLN A O 1
ATOM 3428 N N . ASP A 1 459 ? -15.117 10.25 -8.992 1 91.94 459 ASP A N 1
ATOM 3429 C CA . ASP A 1 459 ? -15.602 11.617 -8.859 1 91.94 459 ASP A CA 1
ATOM 3430 C C . ASP A 1 459 ? -17.062 11.641 -8.398 1 91.94 459 ASP A C 1
ATOM 3432 O O . ASP A 1 459 ? -17.969 11.328 -9.18 1 91.94 459 ASP A O 1
ATOM 3436 N N . PRO A 1 460 ? -17.328 12.117 -7.18 1 91.94 460 PRO A N 1
ATOM 3437 C CA . PRO A 1 460 ? -16.375 12.414 -6.105 1 91.94 460 PRO A CA 1
ATOM 3438 C C . PRO A 1 460 ? -15.656 11.172 -5.598 1 91.94 460 PRO A C 1
ATOM 3440 O O . PRO A 1 460 ? -16.125 10.047 -5.809 1 91.94 460 PRO A O 1
ATOM 3443 N N . PRO A 1 461 ? -14.57 11.344 -4.922 1 95.56 461 PRO A N 1
ATOM 3444 C CA . PRO A 1 461 ? -13.797 10.188 -4.461 1 95.56 461 PRO A CA 1
ATOM 3445 C C . PRO A 1 461 ? -14.555 9.344 -3.438 1 95.56 461 PRO A C 1
ATOM 3447 O O . PRO A 1 461 ? -15.422 9.859 -2.723 1 95.56 461 PRO A O 1
ATOM 3450 N N . ALA A 1 462 ? -14.227 8.055 -3.463 1 97.06 462 ALA A N 1
ATOM 3451 C CA . ALA A 1 462 ? -14.625 7.207 -2.346 1 97.06 462 ALA A CA 1
ATOM 3452 C C . ALA A 1 462 ? -13.602 7.266 -1.215 1 97.06 462 ALA A C 1
ATOM 3454 O O . ALA A 1 462 ? -12.398 7.355 -1.464 1 97.06 462 ALA A O 1
ATOM 3455 N N . TYR A 1 463 ? -14.109 7.223 -0.014 1 97.38 463 TYR A N 1
ATOM 3456 C CA . TYR A 1 463 ? -13.266 7.305 1.169 1 97.38 463 TYR A CA 1
ATOM 3457 C C . TYR A 1 463 ? -13.016 5.922 1.762 1 97.38 463 TYR A C 1
ATOM 3459 O O . TYR A 1 463 ? -13.945 5.262 2.225 1 97.38 463 TYR A O 1
ATOM 3467 N N . VAL A 1 464 ? -11.711 5.512 1.771 1 98.06 464 VAL A N 1
ATOM 3468 C CA . VAL A 1 464 ? -11.344 4.168 2.197 1 98.06 464 VAL A CA 1
ATOM 3469 C C . VAL A 1 464 ? -10.641 4.23 3.555 1 98.06 464 VAL A C 1
ATOM 3471 O O . VAL A 1 464 ? -9.703 5.008 3.742 1 98.06 464 VAL A O 1
ATOM 3474 N N . ASP A 1 465 ? -11.086 3.494 4.543 1 96.62 465 ASP A N 1
ATOM 3475 C CA . ASP A 1 465 ? -10.406 3.199 5.801 1 96.62 465 ASP A CA 1
ATOM 3476 C C . ASP A 1 465 ? -10.203 1.695 5.973 1 96.62 465 ASP A C 1
ATOM 3478 O O . ASP A 1 465 ? -10.57 0.908 5.102 1 96.62 465 ASP A O 1
ATOM 3482 N N . TRP A 1 466 ? -9.484 1.314 7.008 1 97.75 466 TRP A N 1
ATOM 3483 C CA . TRP A 1 466 ? -9.164 -0.106 7.113 1 97.75 466 TRP A CA 1
ATOM 3484 C C . TRP A 1 466 ? -9.062 -0.533 8.578 1 97.75 466 TRP A C 1
ATOM 3486 O O . TRP A 1 466 ? -9.094 0.307 9.477 1 97.75 466 TRP A O 1
ATOM 3496 N N . TYR A 1 467 ? -9.086 -1.754 8.805 1 96.75 467 TYR A N 1
ATOM 3497 C CA . TYR A 1 467 ? -8.812 -2.447 10.062 1 96.75 467 TYR A CA 1
ATOM 3498 C C . TYR A 1 467 ? -8.234 -3.832 9.805 1 96.75 467 TYR A C 1
ATOM 3500 O O . TYR A 1 467 ? -8.953 -4.758 9.422 1 96.75 467 TYR A O 1
ATOM 3508 N N . TYR A 1 468 ? -6.895 -4.008 10.055 1 96.06 468 TYR A N 1
ATOM 3509 C CA . TYR A 1 468 ? -6.363 -5.316 9.688 1 96.06 468 TYR A CA 1
ATOM 3510 C C . TYR A 1 468 ? -5.816 -6.051 10.906 1 96.06 468 TYR A C 1
ATOM 3512 O O . TYR A 1 468 ? -5.23 -7.129 10.773 1 96.06 468 TYR A O 1
ATOM 3520 N N . SER A 1 469 ? -6.02 -5.523 12.133 1 92.88 469 SER A N 1
ATOM 3521 C CA . SER A 1 469 ? -5.766 -6.281 13.352 1 92.88 469 SER A CA 1
ATOM 3522 C C . SER A 1 469 ? -6.781 -7.406 13.531 1 92.88 469 SER A C 1
ATOM 3524 O O . SER A 1 469 ? -7.957 -7.242 13.203 1 92.88 469 SER A O 1
ATOM 3526 N N . SER A 1 470 ? -6.273 -8.516 14.055 1 91.25 470 SER A N 1
ATOM 3527 C CA . SER A 1 470 ? -7.188 -9.617 14.359 1 91.25 470 SER A CA 1
ATOM 3528 C C . SER A 1 470 ? -7.906 -9.383 15.68 1 91.25 470 SER A C 1
ATOM 3530 O O . SER A 1 470 ? -8.844 -10.109 16.016 1 91.25 470 SER A O 1
ATOM 3532 N N . ASP A 1 471 ? -7.488 -8.359 16.422 1 91.44 471 ASP A N 1
ATOM 3533 C CA . ASP A 1 471 ? -8.078 -8.023 17.719 1 91.44 471 ASP A CA 1
ATOM 3534 C C . ASP A 1 471 ? -9.328 -7.16 17.531 1 91.44 471 ASP A C 1
ATOM 3536 O O . ASP A 1 471 ? -9.234 -5.941 17.359 1 91.44 471 ASP A O 1
ATOM 3540 N N . THR A 1 472 ? -10.523 -7.77 17.766 1 93.12 472 THR A N 1
ATOM 3541 C CA . THR A 1 472 ? -11.781 -7.047 17.594 1 93.12 472 THR A CA 1
ATOM 3542 C C . THR A 1 472 ? -12.094 -6.223 18.844 1 93.12 472 THR A C 1
ATOM 3544 O O . THR A 1 472 ? -13.055 -5.445 18.859 1 93.12 472 THR A O 1
ATOM 3547 N N . SER A 1 473 ? -11.25 -6.383 19.906 1 91.12 473 SER A N 1
ATOM 3548 C CA . SER A 1 473 ? -11.555 -5.727 21.188 1 91.12 473 SER A CA 1
ATOM 3549 C C . SER A 1 473 ? -10.781 -4.418 21.328 1 91.12 473 SER A C 1
ATOM 3551 O O . SER A 1 473 ? -11.055 -3.629 22.234 1 91.12 473 SER A O 1
ATOM 3553 N N . ALA A 1 474 ? -9.836 -4.207 20.391 1 86.69 474 ALA A N 1
ATOM 3554 C CA . ALA A 1 474 ? -9.062 -2.971 20.5 1 86.69 474 ALA A CA 1
ATOM 3555 C C . ALA A 1 474 ? -9.984 -1.752 20.5 1 86.69 474 ALA A C 1
ATOM 3557 O O . ALA A 1 474 ? -10.977 -1.719 19.766 1 86.69 474 ALA A O 1
ATOM 3558 N N . GLY A 1 475 ? -9.742 -0.807 21.375 1 83.12 475 GLY A N 1
ATOM 3559 C CA . GLY A 1 475 ? -10.555 0.392 21.484 1 83.12 475 GLY A CA 1
ATOM 3560 C C . GLY A 1 475 ? -10.016 1.384 22.5 1 83.12 475 GLY A C 1
ATOM 3561 O O . GLY A 1 475 ? -8.828 1.355 22.828 1 83.12 475 GLY A O 1
ATOM 3562 N N . VAL A 1 476 ? -10.719 2.432 22.734 1 74.94 476 VAL A N 1
ATOM 3563 C CA . VAL A 1 476 ? -10.336 3.455 23.703 1 74.94 476 VAL A CA 1
ATOM 3564 C C . VAL A 1 476 ? -11.484 3.686 24.688 1 74.94 476 VAL A C 1
ATOM 3566 O O . VAL A 1 476 ? -12.656 3.547 24.328 1 74.94 476 VAL A O 1
ATOM 3569 N N . ASP A 1 477 ? -11.07 3.75 25.922 1 70.62 477 ASP A N 1
ATOM 3570 C CA . ASP A 1 477 ? -12 4.184 26.953 1 70.62 477 ASP A CA 1
ATOM 3571 C C . ASP A 1 477 ? -11.867 5.684 27.219 1 70.62 477 ASP A C 1
ATOM 3573 O O . ASP A 1 477 ? -10.836 6.148 27.703 1 70.62 477 ASP A O 1
ATOM 3577 N N . LEU A 1 478 ? -12.805 6.469 26.75 1 62.41 478 LEU A N 1
ATOM 3578 C CA . LEU A 1 478 ? -12.766 7.922 26.859 1 62.41 478 LEU A CA 1
ATOM 3579 C C . LEU A 1 478 ? -13.141 8.375 28.266 1 62.41 478 LEU A C 1
ATOM 3581 O O . LEU A 1 478 ? -13.078 9.562 28.578 1 62.41 478 LEU A O 1
ATOM 3585 N N . GLY A 1 479 ? -13.328 7.414 29.031 1 61.88 479 GLY A N 1
ATOM 3586 C CA . GLY A 1 479 ? -13.844 7.742 30.344 1 61.88 479 GLY A CA 1
ATOM 3587 C C . GLY A 1 479 ? -15.305 8.156 30.328 1 61.88 479 GLY A C 1
ATOM 3588 O O . GLY A 1 479 ? -15.898 8.305 29.25 1 61.88 479 GLY A O 1
ATOM 3589 N N . PHE A 1 480 ? -15.883 8.359 31.328 1 56.66 480 PHE A N 1
ATOM 3590 C CA . PHE A 1 480 ? -17.234 8.844 31.547 1 56.66 480 PHE A CA 1
ATOM 3591 C C . PHE A 1 480 ? -18.266 7.926 30.891 1 56.66 480 PHE A C 1
ATOM 3593 O O . PHE A 1 480 ? -19.281 8.391 30.359 1 56.66 480 PHE A O 1
ATOM 3600 N N . GLY A 1 481 ? -17.828 6.684 30.719 1 59.5 481 GLY A N 1
ATOM 3601 C CA . GLY A 1 481 ? -18.75 5.699 30.172 1 59.5 481 GLY A CA 1
ATOM 3602 C C . GLY A 1 481 ? -18.688 5.594 28.656 1 59.5 481 GLY A C 1
ATOM 3603 O O . GLY A 1 481 ? -19.453 4.848 28.062 1 59.5 481 GLY A O 1
ATOM 3604 N N . PHE A 1 482 ? -17.766 6.359 28.125 1 64.94 482 PHE A N 1
ATOM 3605 C CA . PHE A 1 482 ? -17.688 6.32 26.672 1 64.94 482 PHE A CA 1
ATOM 3606 C C . PHE A 1 482 ? -16.516 5.469 26.219 1 64.94 482 PHE A C 1
ATOM 3608 O O . PHE A 1 482 ? -15.359 5.801 26.484 1 64.94 482 PHE A O 1
ATOM 3615 N N . ALA A 1 483 ? -16.812 4.219 26.016 1 73.5 483 ALA A N 1
ATOM 3616 C CA . ALA A 1 483 ? -15.836 3.316 25.406 1 73.5 483 ALA A CA 1
ATOM 3617 C C . ALA A 1 483 ? -16.266 2.918 24 1 73.5 483 ALA A C 1
ATOM 3619 O O . ALA A 1 483 ? -17.453 2.783 23.719 1 73.5 483 ALA A O 1
ATOM 3620 N N . THR A 1 484 ? -15.328 2.951 23.078 1 81.88 484 THR A N 1
ATOM 3621 C CA . THR A 1 484 ? -15.641 2.568 21.703 1 81.88 484 THR A CA 1
ATOM 3622 C C . THR A 1 484 ? -14.594 1.607 21.156 1 81.88 484 THR A C 1
ATOM 3624 O O . THR A 1 484 ? -13.398 1.776 21.406 1 81.88 484 THR A O 1
ATOM 3627 N N . LYS A 1 485 ? -15.125 0.521 20.625 1 88.62 485 LYS A N 1
ATOM 3628 C CA . LYS A 1 485 ? -14.242 -0.36 19.859 1 88.62 485 LYS A CA 1
ATOM 3629 C C . LYS A 1 485 ? -13.961 0.217 18.469 1 88.62 485 LYS A C 1
ATOM 3631 O O . LYS A 1 485 ? -14.875 0.666 17.781 1 88.62 485 LYS A O 1
ATOM 3636 N N . PHE A 1 486 ? -12.68 0.19 18.109 1 89.5 486 PHE A N 1
ATOM 3637 C CA . PHE A 1 486 ? -12.266 0.807 16.859 1 89.5 486 PHE A CA 1
ATOM 3638 C C . PHE A 1 486 ? -12.992 0.175 15.68 1 89.5 486 PHE A C 1
ATOM 3640 O O . PHE A 1 486 ? -13.539 0.882 14.828 1 89.5 486 PHE A O 1
ATOM 3647 N N . LEU A 1 487 ? -13.023 -1.133 15.68 1 94.69 487 LEU A N 1
ATOM 3648 C CA . LEU A 1 487 ? -13.617 -1.825 14.539 1 94.69 487 LEU A CA 1
ATOM 3649 C C . LEU A 1 487 ? -15.117 -1.558 14.461 1 94.69 487 LEU A C 1
ATOM 3651 O O . LEU A 1 487 ? -15.648 -1.297 13.375 1 94.69 487 LEU A O 1
ATOM 3655 N N . ASP A 1 488 ? -15.867 -1.603 15.594 1 94.5 488 ASP A N 1
ATOM 3656 C CA . ASP A 1 488 ? -17.297 -1.341 15.609 1 94.5 488 ASP A CA 1
ATOM 3657 C C . ASP A 1 488 ? -17.609 0.062 15.086 1 94.5 488 ASP A C 1
ATOM 3659 O O . ASP A 1 488 ? -18.562 0.254 14.328 1 94.5 488 ASP A O 1
ATOM 3663 N N . ALA A 1 489 ? -16.797 1.017 15.531 1 91.31 489 ALA A N 1
ATOM 3664 C CA . ALA A 1 489 ? -17 2.396 15.094 1 91.31 489 ALA A CA 1
ATOM 3665 C C . ALA A 1 489 ? -16.797 2.521 13.578 1 91.31 489 ALA A C 1
ATOM 3667 O O . ALA A 1 489 ? -17.562 3.217 12.906 1 91.31 489 ALA A O 1
ATOM 3668 N N . LYS A 1 490 ? -15.867 1.909 13.07 1 94.44 490 LYS A N 1
ATOM 3669 C CA . LYS A 1 490 ? -15.57 1.978 11.641 1 94.44 490 LYS A CA 1
ATOM 3670 C C . LYS A 1 490 ? -16.641 1.253 10.828 1 94.44 490 LYS A C 1
ATOM 3672 O O . LYS A 1 490 ? -17.031 1.718 9.758 1 94.44 490 LYS A O 1
ATOM 3677 N N . ILE A 1 491 ? -17.078 0.098 11.32 1 97.12 491 ILE A N 1
ATOM 3678 C CA . ILE A 1 491 ? -18.141 -0.64 10.656 1 97.12 491 ILE A CA 1
ATOM 3679 C C . ILE A 1 491 ? -19.391 0.236 10.555 1 97.12 491 ILE A C 1
ATOM 3681 O O . ILE A 1 491 ? -20 0.344 9.484 1 97.12 491 ILE A O 1
ATOM 3685 N N . SER A 1 492 ? -19.703 0.94 11.648 1 94.56 492 SER A N 1
ATOM 3686 C CA . SER A 1 492 ? -20.922 1.737 11.711 1 94.56 492 SER A CA 1
ATOM 3687 C C . SER A 1 492 ? -20.844 2.945 10.789 1 94.56 492 SER A C 1
ATOM 3689 O O . SER A 1 492 ? -21.875 3.455 10.336 1 94.56 492 SER A O 1
ATOM 3691 N N . SER A 1 493 ? -19.625 3.385 10.453 1 92 493 SER A N 1
ATOM 3692 C CA . SER A 1 493 ? -19.453 4.594 9.656 1 92 493 SER A CA 1
ATOM 3693 C C . SER A 1 493 ? -19.234 4.266 8.188 1 92 493 SER A C 1
ATOM 3695 O O . SER A 1 493 ? -18.953 5.152 7.379 1 92 493 SER A O 1
ATOM 3697 N N . SER A 1 494 ? -19.391 3.027 7.777 1 96.5 494 SER A N 1
ATOM 3698 C CA . SER A 1 494 ? -19.078 2.627 6.41 1 96.5 494 SER A CA 1
ATOM 3699 C C . SER A 1 494 ? -20.344 2.254 5.645 1 96.5 494 SER A C 1
ATOM 3701 O O . SER A 1 494 ? -21.359 1.877 6.246 1 96.5 494 SER A O 1
ATOM 3703 N N . GLY A 1 495 ? -20.312 2.533 4.312 1 97.44 495 GLY A N 1
ATOM 3704 C CA . GLY A 1 495 ? -21.375 2.086 3.445 1 97.44 495 GLY A CA 1
ATOM 3705 C C . GLY A 1 495 ? -21.266 0.626 3.049 1 97.44 495 GLY A C 1
ATOM 3706 O O . GLY A 1 495 ? -22.266 -0.07 2.906 1 97.44 495 GLY A O 1
ATOM 3707 N N . GLN A 1 496 ? -20.078 0.142 2.828 1 98.12 496 GLN A N 1
ATOM 3708 C CA . GLN A 1 496 ? -19.75 -1.25 2.541 1 98.12 496 GLN A CA 1
ATOM 3709 C C . GLN A 1 496 ? -18.516 -1.695 3.332 1 98.12 496 GLN A C 1
ATOM 3711 O O . GLN A 1 496 ? -17.609 -0.897 3.588 1 98.12 496 GLN A O 1
ATOM 3716 N N . VAL A 1 497 ? -18.516 -2.904 3.727 1 98.81 497 VAL A N 1
ATOM 3717 C CA . VAL A 1 497 ? -17.344 -3.5 4.367 1 98.81 497 VAL A CA 1
ATOM 3718 C C . VAL A 1 497 ? -16.812 -4.652 3.516 1 98.81 497 VAL A C 1
ATOM 3720 O O . VAL A 1 497 ? -17.562 -5.578 3.18 1 98.81 497 VAL A O 1
ATOM 3723 N N . VAL A 1 498 ? -15.594 -4.598 3.092 1 98.94 498 VAL A N 1
ATOM 3724 C CA . VAL A 1 498 ? -14.938 -5.672 2.35 1 98.94 498 VAL A CA 1
ATOM 3725 C C . VAL A 1 498 ? -13.984 -6.43 3.27 1 98.94 498 VAL A C 1
ATOM 3727 O O . VAL A 1 498 ? -13 -5.871 3.752 1 98.94 498 VAL A O 1
ATOM 3730 N N . VAL A 1 499 ? -14.227 -7.652 3.533 1 98.88 499 VAL A N 1
ATOM 3731 C CA . VAL A 1 499 ? -13.414 -8.484 4.418 1 98.88 499 VAL A CA 1
ATOM 3732 C C . VAL A 1 499 ? -12.516 -9.398 3.588 1 98.88 499 VAL A C 1
ATOM 3734 O O . VAL A 1 499 ? -13.008 -10.164 2.752 1 98.88 499 VAL A O 1
ATOM 3737 N N . PHE A 1 500 ? -11.227 -9.312 3.834 1 98.69 500 PHE A N 1
ATOM 3738 C CA . PHE A 1 500 ? -10.242 -10.148 3.152 1 98.69 500 PHE A CA 1
ATOM 3739 C C . PHE A 1 500 ? -9.82 -11.312 4.035 1 98.69 500 PHE A C 1
ATOM 3741 O O . PHE A 1 500 ? -9.453 -11.117 5.195 1 98.69 500 PHE A O 1
ATOM 3748 N N . ALA A 1 501 ? -9.875 -12.523 3.482 1 97.62 501 ALA A N 1
ATOM 3749 C CA . ALA A 1 501 ? -9.516 -13.758 4.172 1 97.62 501 ALA A CA 1
ATOM 3750 C C . ALA A 1 501 ? -8.688 -14.672 3.275 1 97.62 501 ALA A C 1
ATOM 3752 O O . ALA A 1 501 ? -8.914 -14.734 2.064 1 97.62 501 ALA A O 1
ATOM 3753 N N . SER A 1 502 ? -7.715 -15.305 3.889 1 96.12 502 SER A N 1
ATOM 3754 C CA . SER A 1 502 ? -6.867 -16.172 3.082 1 96.12 502 SER A CA 1
ATOM 3755 C C . SER A 1 502 ? -6.41 -17.391 3.879 1 96.12 502 SER A C 1
ATOM 3757 O O . SER A 1 502 ? -6.617 -17.469 5.094 1 96.12 502 SER A O 1
ATOM 3759 N N . THR A 1 503 ? -5.887 -18.312 3.197 1 94.94 503 THR A N 1
ATOM 3760 C CA . THR A 1 503 ? -5.129 -19.438 3.76 1 94.94 503 THR A CA 1
ATOM 3761 C C . THR A 1 503 ? -4.004 -19.844 2.82 1 94.94 503 THR A C 1
ATOM 3763 O O . THR A 1 503 ? -3.904 -19.344 1.699 1 94.94 503 THR A O 1
ATOM 3766 N N . MET A 1 504 ? -3.107 -20.703 3.363 1 92.19 504 MET A N 1
ATOM 3767 C CA . MET A 1 504 ? -1.876 -21.078 2.67 1 92.19 504 MET A CA 1
ATOM 3768 C C . MET A 1 504 ? -1.814 -22.578 2.432 1 92.19 504 MET A C 1
ATOM 3770 O O . MET A 1 504 ? -2.529 -23.344 3.082 1 92.19 504 MET A O 1
ATOM 3774 N N . ALA A 1 505 ? -1.11 -22.969 1.429 1 93.06 505 ALA A N 1
ATOM 3775 C CA . ALA A 1 505 ? -0.741 -24.359 1.181 1 93.06 505 ALA A CA 1
ATOM 3776 C C . ALA A 1 505 ? 0.72 -24.469 0.755 1 93.06 505 ALA A C 1
ATOM 3778 O O . ALA A 1 505 ? 1.296 -23.516 0.23 1 93.06 505 ALA A O 1
ATOM 3779 N N . MET A 1 506 ? 1.312 -25.641 1.032 1 91.69 506 MET A N 1
ATOM 3780 C CA . MET A 1 506 ? 2.736 -25.812 0.75 1 91.69 506 MET A CA 1
ATOM 3781 C C . MET A 1 506 ? 3.086 -27.281 0.537 1 91.69 506 MET A C 1
ATOM 3783 O O . MET A 1 506 ? 2.396 -28.156 1.045 1 91.69 506 MET A O 1
ATOM 3787 N N . GLU A 1 507 ? 4.121 -27.453 -0.174 1 91.56 507 GLU A N 1
ATOM 3788 C CA . GLU A 1 507 ? 4.73 -28.766 -0.301 1 91.56 507 GLU A CA 1
ATOM 3789 C C . GLU A 1 507 ? 5.184 -29.297 1.057 1 91.56 507 GLU A C 1
ATOM 3791 O O . GLU A 1 507 ? 5.715 -28.547 1.878 1 91.56 507 GLU A O 1
ATOM 3796 N N . GLY A 1 508 ? 4.93 -30.562 1.261 1 91.06 508 GLY A N 1
ATOM 3797 C CA . GLY A 1 508 ? 5.414 -31.219 2.469 1 91.06 508 GLY A CA 1
ATOM 3798 C C . GLY A 1 508 ? 4.336 -31.391 3.521 1 91.06 508 GLY A C 1
ATOM 3799 O O . GLY A 1 508 ? 4.492 -32.188 4.445 1 91.06 508 GLY A O 1
ATOM 3800 N N . TYR A 1 509 ? 3.217 -30.672 3.318 1 92.69 509 TYR A N 1
ATOM 3801 C CA . TYR A 1 509 ? 2.166 -30.734 4.328 1 92.69 509 TYR A CA 1
ATOM 3802 C C . TYR A 1 509 ? 0.786 -30.672 3.684 1 92.69 509 TYR A C 1
ATOM 3804 O O . TYR A 1 509 ? 0.517 -29.812 2.854 1 92.69 509 TYR A O 1
ATOM 3812 N N . ASP A 1 510 ? -0.089 -31.625 4.133 1 95.06 510 ASP A N 1
ATOM 3813 C CA . ASP A 1 510 ? -1.503 -31.469 3.811 1 95.06 510 ASP A CA 1
ATOM 3814 C C . ASP A 1 510 ? -2.121 -30.312 4.605 1 95.06 510 ASP A C 1
ATOM 3816 O O . ASP A 1 510 ? -1.626 -29.969 5.676 1 95.06 510 ASP A O 1
ATOM 3820 N N . ARG A 1 511 ? -3.125 -29.734 4.043 1 93.94 511 ARG A N 1
ATOM 3821 C CA . ARG A 1 511 ? -3.828 -28.656 4.73 1 93.94 511 ARG A CA 1
ATOM 3822 C C . ARG A 1 511 ? -4.594 -29.188 5.938 1 93.94 511 ARG A C 1
ATOM 3824 O O . ARG A 1 511 ? -4.82 -30.391 6.055 1 93.94 511 ARG A O 1
ATOM 3831 N N . ASP A 1 512 ? -4.961 -28.266 6.793 1 92.81 512 ASP A N 1
ATOM 3832 C CA . ASP A 1 512 ? -5.719 -28.625 7.988 1 92.81 512 ASP A CA 1
ATOM 3833 C C . ASP A 1 512 ? -7.062 -29.25 7.625 1 92.81 512 ASP A C 1
ATOM 3835 O O . ASP A 1 512 ? -7.734 -28.797 6.699 1 92.81 512 ASP A O 1
ATOM 3839 N N . ALA A 1 513 ? -7.484 -30.219 8.398 1 93.5 513 ALA A N 1
ATOM 3840 C CA . ALA A 1 513 ? -8.688 -31 8.117 1 93.5 513 ALA A CA 1
ATOM 3841 C C . ALA A 1 513 ? -9.938 -30.125 8.211 1 93.5 513 ALA A C 1
ATOM 3843 O O . ALA A 1 513 ? -10.992 -30.484 7.676 1 93.5 513 ALA A O 1
ATOM 3844 N N . SER A 1 514 ? -9.836 -29.047 8.906 1 94.81 514 SER A N 1
ATOM 3845 C CA . SER A 1 514 ? -11 -28.172 9.055 1 94.81 514 SER A CA 1
ATOM 3846 C C . SER A 1 514 ? -11.211 -27.312 7.812 1 94.81 514 SER A C 1
ATOM 3848 O O . SER A 1 514 ? -12.281 -26.75 7.617 1 94.81 514 SER A O 1
ATOM 3850 N N . LEU A 1 515 ? -10.148 -27.141 6.996 1 96.38 515 LEU A N 1
ATOM 3851 C CA . LEU A 1 515 ? -10.148 -26.281 5.812 1 96.38 515 LEU A CA 1
ATOM 3852 C C . LEU A 1 515 ? -10.555 -24.859 6.172 1 96.38 515 LEU A C 1
ATOM 3854 O O . LEU A 1 515 ? -11.117 -24.141 5.34 1 96.38 515 LEU A O 1
ATOM 3858 N N . LYS A 1 516 ? -10.258 -24.422 7.426 1 96.12 516 LYS A N 1
ATOM 3859 C CA . LYS A 1 516 ? -10.57 -23.078 7.879 1 96.12 516 LYS A CA 1
ATOM 3860 C C . LYS A 1 516 ? -9.594 -22.047 7.297 1 96.12 516 LYS A C 1
ATOM 3862 O O . LYS A 1 516 ? -8.484 -22.406 6.898 1 96.12 516 LYS A O 1
ATOM 3867 N N . LEU A 1 517 ? -10.047 -20.844 7.203 1 96.31 517 LEU A N 1
ATOM 3868 C CA . LEU A 1 517 ? -9.195 -19.719 6.812 1 96.31 517 LEU A CA 1
ATOM 3869 C C . LEU A 1 517 ? -8.227 -19.359 7.93 1 96.31 517 LEU A C 1
ATOM 3871 O O . LEU A 1 517 ? -8.445 -19.719 9.086 1 96.31 517 LEU A O 1
ATOM 3875 N N . SER A 1 518 ? -7.148 -18.688 7.59 1 93 518 SER A N 1
ATOM 3876 C CA . SER A 1 518 ? -6.062 -18.391 8.516 1 93 518 SER A CA 1
ATOM 3877 C C . SER A 1 518 ? -6.387 -17.188 9.391 1 93 518 SER A C 1
ATOM 3879 O O . SER A 1 518 ? -7.25 -16.391 9.039 1 93 518 SER A O 1
ATOM 3881 N N . ASN A 1 519 ? -5.711 -17.062 10.539 1 91.62 519 ASN A N 1
ATOM 3882 C CA . ASN A 1 519 ? -5.66 -15.906 11.414 1 91.62 519 ASN A CA 1
ATOM 3883 C C . ASN A 1 519 ? -7.043 -15.523 11.938 1 91.62 519 ASN A C 1
ATOM 3885 O O . ASN A 1 519 ? -7.363 -14.344 12.062 1 91.62 519 ASN A O 1
ATOM 3889 N N . GLY A 1 520 ? -7.914 -16.516 12.086 1 94.19 520 GLY A N 1
ATOM 3890 C CA . GLY A 1 520 ? -9.227 -16.266 12.648 1 94.19 520 GLY A CA 1
ATOM 3891 C C . GLY A 1 520 ? -10.164 -15.547 11.695 1 94.19 520 GLY A C 1
ATOM 3892 O O . GLY A 1 520 ? -11.117 -14.898 12.117 1 94.19 520 GLY A O 1
ATOM 3893 N N . ALA A 1 521 ? -9.938 -15.664 10.438 1 96.81 521 ALA A N 1
ATOM 3894 C CA . ALA A 1 521 ? -10.688 -14.898 9.438 1 96.81 521 ALA A CA 1
ATOM 3895 C C . ALA A 1 521 ? -12.156 -15.32 9.414 1 96.81 521 ALA A C 1
ATOM 3897 O O . ALA A 1 521 ? -13.039 -14.492 9.164 1 96.81 521 ALA A O 1
ATOM 3898 N N . ASP A 1 522 ? -12.445 -16.625 9.68 1 97.94 522 ASP A N 1
ATOM 3899 C CA . ASP A 1 522 ? -13.836 -17.062 9.727 1 97.94 522 ASP A CA 1
ATOM 3900 C C . ASP A 1 522 ? -14.617 -16.312 10.797 1 97.94 522 ASP A C 1
ATOM 3902 O O . ASP A 1 522 ? -15.727 -15.828 10.539 1 97.94 522 ASP A O 1
ATOM 3906 N N . GLU A 1 523 ? -14.008 -16.172 11.953 1 97.81 523 GLU A N 1
ATOM 3907 C CA . GLU A 1 523 ? -14.633 -15.453 13.055 1 97.81 523 GLU A CA 1
ATOM 3908 C C . GLU A 1 523 ? -14.773 -13.969 12.742 1 97.81 523 GLU A C 1
ATOM 3910 O O . GLU A 1 523 ? -15.766 -13.336 13.109 1 97.81 523 GLU A O 1
ATOM 3915 N N . MET A 1 524 ? -13.797 -13.406 12.086 1 98.12 524 MET A N 1
ATOM 3916 C CA . MET A 1 524 ? -13.852 -12 11.703 1 98.12 524 MET A CA 1
ATOM 3917 C C . MET A 1 524 ? -14.984 -11.75 10.711 1 98.12 524 MET A C 1
ATOM 3919 O O . MET A 1 524 ? -15.703 -10.758 10.828 1 98.12 524 MET A O 1
ATOM 3923 N N . ILE A 1 525 ? -15.18 -12.633 9.711 1 98.75 525 ILE A N 1
ATOM 3924 C CA . ILE A 1 525 ? -16.266 -12.516 8.742 1 98.75 525 ILE A CA 1
ATOM 3925 C C . ILE A 1 525 ? -17.609 -12.516 9.477 1 98.75 525 ILE A C 1
ATOM 3927 O O . ILE A 1 525 ? -18.453 -11.648 9.227 1 98.75 525 ILE A O 1
ATOM 3931 N N . LYS A 1 526 ? -17.797 -13.438 10.383 1 98.69 526 LYS A N 1
ATOM 3932 C CA . LYS A 1 526 ? -19.031 -13.523 11.148 1 98.69 526 LYS A CA 1
ATOM 3933 C C . LYS A 1 526 ? -19.234 -12.281 12.008 1 98.69 526 LYS A C 1
ATOM 3935 O O . LYS A 1 526 ? -20.359 -11.789 12.141 1 98.69 526 LYS A O 1
ATOM 3940 N N . TYR A 1 527 ? -18.109 -11.797 12.602 1 98.56 527 TYR A N 1
ATOM 3941 C CA . TYR A 1 527 ? -18.156 -10.602 13.445 1 98.56 527 TYR A CA 1
ATOM 3942 C C . TYR A 1 527 ? -18.672 -9.406 12.656 1 98.56 527 TYR A C 1
ATOM 3944 O O . TYR A 1 527 ? -19.578 -8.703 13.109 1 98.56 527 TYR A O 1
ATOM 3952 N N . VAL A 1 528 ? -18.109 -9.18 11.5 1 98.75 528 VAL A N 1
ATOM 3953 C CA . VAL A 1 528 ? -18.469 -8.039 10.664 1 98.75 528 VAL A CA 1
ATOM 3954 C C . VAL A 1 528 ? -19.891 -8.227 10.117 1 98.75 528 VAL A C 1
ATOM 3956 O O . VAL A 1 528 ? -20.688 -7.285 10.117 1 98.75 528 VAL A O 1
ATOM 3959 N N . ALA A 1 529 ? -20.266 -9.43 9.68 1 98.75 529 ALA A N 1
ATOM 3960 C CA . ALA A 1 529 ? -21.594 -9.711 9.109 1 98.75 529 ALA A CA 1
ATOM 3961 C C . ALA A 1 529 ? -22.688 -9.492 10.133 1 98.75 529 ALA A C 1
ATOM 3963 O O . ALA A 1 529 ? -23.812 -9.133 9.781 1 98.75 529 ALA A O 1
ATOM 3964 N N . ALA A 1 530 ? -22.375 -9.711 11.344 1 98.56 530 ALA A N 1
ATOM 3965 C CA . ALA A 1 530 ? -23.344 -9.508 12.406 1 98.56 530 ALA A CA 1
ATOM 3966 C C . ALA A 1 530 ? -23.594 -8.023 12.656 1 98.56 530 ALA A C 1
ATOM 3968 O O . ALA A 1 530 ? -24.578 -7.648 13.297 1 98.56 530 ALA A O 1
ATOM 3969 N N . ARG A 1 531 ? -22.828 -7.105 12.078 1 98.25 531 ARG A N 1
ATOM 3970 C CA . ARG A 1 531 ? -22.844 -5.707 12.492 1 98.25 531 ARG A CA 1
ATOM 3971 C C . ARG A 1 531 ? -23.062 -4.785 11.297 1 98.25 531 ARG A C 1
ATOM 3973 O O . ARG A 1 531 ? -23.219 -3.572 11.469 1 98.25 531 ARG A O 1
ATOM 3980 N N . HIS A 1 532 ? -23.016 -5.32 10.125 1 98.62 532 HIS A N 1
ATOM 3981 C CA . HIS A 1 532 ? -23.203 -4.496 8.938 1 98.62 532 HIS A CA 1
ATOM 3982 C C . HIS A 1 532 ? -24.047 -5.219 7.891 1 98.62 532 HIS A C 1
ATOM 3984 O O . HIS A 1 532 ? -23.875 -6.426 7.688 1 98.62 532 HIS A O 1
ATOM 3990 N N . LYS A 1 533 ? -24.844 -4.559 7.129 1 98.19 533 LYS A N 1
ATOM 3991 C CA . LYS A 1 533 ? -25.828 -5.176 6.254 1 98.19 533 LYS A CA 1
ATOM 3992 C C . LYS A 1 533 ? -25.266 -5.414 4.859 1 98.19 533 LYS A C 1
ATOM 3994 O O . LYS A 1 533 ? -25.891 -6.086 4.035 1 98.19 533 LYS A O 1
ATOM 3999 N N . ASP A 1 534 ? -24.125 -4.828 4.457 1 98.62 534 ASP A N 1
ATOM 4000 C CA . ASP A 1 534 ? -23.5 -4.965 3.141 1 98.62 534 ASP A CA 1
ATOM 4001 C C . ASP A 1 534 ? -22.047 -5.375 3.264 1 98.62 534 ASP A C 1
ATOM 4003 O O . ASP A 1 534 ? -21.141 -4.547 3.09 1 98.62 534 ASP A O 1
ATOM 4007 N N . VAL A 1 535 ? -21.844 -6.664 3.527 1 98.88 535 VAL A N 1
ATOM 4008 C CA . VAL A 1 535 ? -20.516 -7.23 3.717 1 98.88 535 VAL A CA 1
ATOM 4009 C C . VAL A 1 535 ? -20.094 -7.992 2.463 1 98.88 535 VAL A C 1
ATOM 4011 O O . VAL A 1 535 ? -20.797 -8.891 2.008 1 98.88 535 VAL A O 1
ATOM 4014 N N . ILE A 1 536 ? -19.016 -7.629 1.843 1 98.94 536 ILE A N 1
ATOM 4015 C CA . ILE A 1 536 ? -18.391 -8.32 0.721 1 98.94 536 ILE A CA 1
ATOM 4016 C C . ILE A 1 536 ? -17.188 -9.117 1.214 1 98.94 536 ILE A C 1
ATOM 4018 O O . ILE A 1 536 ? -16.297 -8.57 1.871 1 98.94 536 ILE A O 1
ATOM 4022 N N . VAL A 1 537 ? -17.109 -10.375 0.991 1 98.94 537 VAL A N 1
ATOM 4023 C CA . VAL A 1 537 ? -16 -11.219 1.427 1 98.94 537 VAL A CA 1
ATOM 4024 C C . VAL A 1 537 ? -15.133 -11.594 0.228 1 98.94 537 VAL A C 1
ATOM 4026 O O . VAL A 1 537 ? -15.648 -12.047 -0.798 1 98.94 537 VAL A O 1
ATOM 4029 N N . VAL A 1 538 ? -13.852 -11.359 0.292 1 98.88 538 VAL A N 1
ATOM 4030 C CA . VAL A 1 538 ? -12.867 -11.789 -0.703 1 98.88 538 VAL A CA 1
ATOM 4031 C C . VAL A 1 538 ? -12 -12.906 -0.13 1 98.88 538 VAL A C 1
ATOM 4033 O O . VAL A 1 538 ? -11.266 -12.695 0.833 1 98.88 538 VAL A O 1
ATOM 4036 N N . VAL A 1 539 ? -12.031 -14.047 -0.704 1 98.75 539 VAL A N 1
ATOM 4037 C CA . VAL A 1 539 ? -11.305 -15.227 -0.237 1 98.75 539 VAL A CA 1
ATOM 4038 C C . VAL A 1 539 ? -10.156 -15.531 -1.192 1 98.75 539 VAL A C 1
ATOM 4040 O O . VAL A 1 539 ? -10.367 -15.703 -2.395 1 98.75 539 VAL A O 1
ATOM 4043 N N . SER A 1 540 ? -8.984 -15.586 -0.703 1 97.75 540 SER A N 1
ATOM 4044 C CA . SER A 1 540 ? -7.816 -16.094 -1.425 1 97.75 540 SER A CA 1
ATOM 4045 C C . SER A 1 540 ? -7.348 -17.422 -0.861 1 97.75 540 SER A C 1
ATOM 4047 O O . SER A 1 540 ? -6.773 -17.484 0.229 1 97.75 540 SER A O 1
ATOM 4049 N N . ALA A 1 541 ? -7.477 -18.469 -1.613 1 97.06 541 ALA A N 1
ATOM 4050 C CA . ALA A 1 541 ? -7.184 -19.812 -1.092 1 97.06 541 ALA A CA 1
ATOM 4051 C C . ALA A 1 541 ? -6.629 -20.719 -2.186 1 97.06 541 ALA A C 1
ATOM 4053 O O . ALA A 1 541 ? -6.926 -20.531 -3.367 1 97.06 541 ALA A O 1
ATOM 4054 N N . PRO A 1 542 ? -5.824 -21.734 -1.792 1 95.44 542 PRO A N 1
ATOM 4055 C CA . PRO A 1 542 ? -5.203 -22.656 -2.744 1 95.44 542 PRO A CA 1
ATOM 4056 C C . PRO A 1 542 ? -6.195 -23.672 -3.312 1 95.44 542 PRO A C 1
ATOM 4058 O O . PRO A 1 542 ? -5.895 -24.344 -4.301 1 95.44 542 PRO A O 1
ATOM 4061 N N . GLY A 1 543 ? -7.297 -23.844 -2.785 1 95.69 543 GLY A N 1
ATOM 4062 C CA . GLY A 1 543 ? -8.359 -24.797 -3.068 1 95.69 543 GLY A CA 1
ATOM 4063 C C . GLY A 1 543 ? -9.602 -24.562 -2.229 1 95.69 543 GLY A C 1
ATOM 4064 O O . GLY A 1 543 ? -9.797 -23.469 -1.688 1 95.69 543 GLY A O 1
ATOM 4065 N N . PRO A 1 544 ? -10.422 -25.562 -2.113 1 96.94 544 PRO A N 1
ATOM 4066 C CA . PRO A 1 544 ? -11.664 -25.422 -1.352 1 96.94 544 PRO A CA 1
ATOM 4067 C C . PRO A 1 544 ? -11.414 -25.078 0.116 1 96.94 544 PRO A C 1
ATOM 4069 O O . PRO A 1 544 ? -10.484 -25.594 0.729 1 96.94 544 PRO A O 1
ATOM 4072 N N . VAL A 1 545 ? -12.203 -24.25 0.635 1 97.94 545 VAL A N 1
ATOM 4073 C CA . VAL A 1 545 ? -12.211 -23.906 2.055 1 97.94 545 VAL A CA 1
ATOM 4074 C C . VAL A 1 545 ? -13.625 -24.031 2.615 1 97.94 545 VAL A C 1
ATOM 4076 O O . VAL A 1 545 ? -14.594 -24.047 1.858 1 97.94 545 VAL A O 1
ATOM 4079 N N . ALA A 1 546 ? -13.656 -24.172 3.943 1 98 546 ALA A N 1
ATOM 4080 C CA . ALA A 1 546 ? -14.953 -24.141 4.609 1 98 546 ALA A CA 1
ATOM 4081 C C . ALA A 1 546 ? -15.547 -22.734 4.594 1 98 546 ALA A C 1
ATOM 4083 O O . ALA A 1 546 ? -14.844 -21.75 4.844 1 98 546 ALA A O 1
ATOM 4084 N N . MET A 1 547 ? -16.797 -22.656 4.211 1 98.19 547 MET A N 1
ATOM 4085 C CA . MET A 1 547 ? -17.469 -21.359 4.133 1 98.19 547 MET A CA 1
ATOM 4086 C C . MET A 1 547 ? -18.828 -21.406 4.824 1 98.19 547 MET A C 1
ATOM 4088 O O . MET A 1 547 ? -19.844 -21.031 4.227 1 98.19 547 MET A O 1
ATOM 4092 N N . ASP A 1 548 ? -18.859 -21.797 6.082 1 97.12 548 ASP A N 1
ATOM 4093 C CA . ASP A 1 548 ? -20.109 -21.953 6.809 1 97.12 548 ASP A CA 1
ATOM 4094 C C . ASP A 1 548 ? -20.781 -20.609 7.062 1 97.12 548 ASP A C 1
ATOM 4096 O O . ASP A 1 548 ? -21.938 -20.547 7.496 1 97.12 548 ASP A O 1
ATOM 4100 N N . TRP A 1 549 ? -20.125 -19.5 6.746 1 98.25 549 TRP A N 1
ATOM 4101 C CA . TRP A 1 549 ? -20.625 -18.141 6.879 1 98.25 549 TRP A CA 1
ATOM 4102 C C . TRP A 1 549 ? -21.25 -17.672 5.574 1 98.25 549 TRP A C 1
ATOM 4104 O O . TRP A 1 549 ? -21.891 -16.609 5.535 1 98.25 549 TRP A O 1
ATOM 4114 N N . ALA A 1 550 ? -21.219 -18.391 4.473 1 98.56 550 ALA A N 1
ATOM 4115 C CA . ALA A 1 550 ? -21.531 -17.922 3.123 1 98.56 550 ALA A CA 1
ATOM 4116 C C . ALA A 1 550 ? -23.016 -17.562 2.998 1 98.56 550 ALA A C 1
ATOM 4118 O O . ALA A 1 550 ? -23.375 -16.703 2.205 1 98.56 550 ALA A O 1
ATOM 4119 N N . SER A 1 551 ? -23.859 -18.219 3.756 1 97.31 551 SER A N 1
ATOM 4120 C CA . SER A 1 551 ? -25.297 -18.031 3.611 1 97.31 551 SER A CA 1
ATOM 4121 C C . SER A 1 551 ? -25.797 -16.891 4.477 1 97.31 551 SER A C 1
ATOM 4123 O O . SER A 1 551 ? -26.984 -16.547 4.445 1 97.31 551 SER A O 1
ATOM 4125 N N . HIS A 1 552 ? -24.938 -16.297 5.277 1 98.12 552 HIS A N 1
ATOM 4126 C CA . HIS A 1 552 ? -25.359 -15.18 6.113 1 98.12 552 HIS A CA 1
ATOM 4127 C C . HIS A 1 552 ? -26 -14.078 5.277 1 98.12 552 HIS A C 1
ATOM 4129 O O . HIS A 1 552 ? -25.453 -13.664 4.258 1 98.12 552 HIS A O 1
ATOM 4135 N N . ALA A 1 553 ? -27.109 -13.531 5.672 1 97.69 553 ALA A N 1
ATOM 4136 C CA . ALA A 1 553 ? -27.938 -12.633 4.879 1 97.69 553 ALA A CA 1
ATOM 4137 C C . ALA A 1 553 ? -27.234 -11.305 4.621 1 97.69 553 ALA A C 1
ATOM 4139 O O . ALA A 1 553 ? -27.469 -10.648 3.607 1 97.69 553 ALA A O 1
ATOM 4140 N N . ASN A 1 554 ? -26.328 -10.945 5.535 1 98.62 554 ASN A N 1
ATOM 4141 C CA . ASN A 1 554 ? -25.641 -9.656 5.426 1 98.62 554 ASN A CA 1
ATOM 4142 C C . ASN A 1 554 ? -24.406 -9.75 4.539 1 98.62 554 ASN A C 1
ATOM 4144 O O . ASN A 1 554 ? -23.797 -8.734 4.191 1 98.62 554 ASN A O 1
ATOM 4148 N N . ILE A 1 555 ? -23.984 -10.93 4.219 1 98.81 555 ILE A N 1
ATOM 4149 C CA . ILE A 1 555 ? -22.953 -11.102 3.205 1 98.81 555 ILE A CA 1
ATOM 4150 C C . ILE A 1 555 ? -23.562 -10.969 1.814 1 98.81 555 ILE A C 1
ATOM 4152 O O . ILE A 1 555 ? -24.281 -11.867 1.352 1 98.81 555 ILE A O 1
ATOM 4156 N N . SER A 1 556 ? -23.266 -9.883 1.197 1 98.75 556 SER A N 1
ATOM 4157 C CA . SER A 1 556 ? -23.969 -9.5 -0.02 1 98.75 556 SER A CA 1
ATOM 4158 C C . SER A 1 556 ? -23.234 -9.992 -1.264 1 98.75 556 SER A C 1
ATOM 4160 O O . SER A 1 556 ? -23.844 -10.125 -2.332 1 98.75 556 SER A O 1
ATOM 4162 N N . ALA A 1 557 ? -21.953 -10.203 -1.162 1 98.88 557 ALA A N 1
ATOM 4163 C CA . ALA A 1 557 ? -21.172 -10.742 -2.275 1 98.88 557 ALA A CA 1
ATOM 4164 C C . ALA A 1 557 ? -19.969 -11.531 -1.771 1 98.88 557 ALA A C 1
ATOM 4166 O O . ALA A 1 557 ? -19.469 -11.273 -0.677 1 98.88 557 ALA A O 1
ATOM 4167 N N . ILE A 1 558 ? -19.531 -12.5 -2.486 1 98.94 558 ILE A N 1
ATOM 4168 C CA . ILE A 1 558 ? -18.328 -13.289 -2.209 1 98.94 558 ILE A CA 1
ATOM 4169 C C . ILE A 1 558 ? -17.484 -13.406 -3.477 1 98.94 558 ILE A C 1
ATOM 4171 O O . ILE A 1 558 ? -17.984 -13.82 -4.523 1 98.94 558 ILE A O 1
ATOM 4175 N N . LEU A 1 559 ? -16.25 -12.992 -3.412 1 98.94 559 LEU A N 1
ATOM 4176 C CA . LEU A 1 559 ? -15.266 -13.188 -4.473 1 98.94 559 LEU A CA 1
ATOM 4177 C C . LEU A 1 559 ? -14.242 -14.242 -4.066 1 98.94 559 LEU A C 1
ATOM 4179 O O . LEU A 1 559 ? -13.805 -14.281 -2.916 1 98.94 559 LEU A O 1
ATOM 4183 N N . TYR A 1 560 ? -13.922 -15.102 -4.918 1 98.88 560 TYR A N 1
ATOM 4184 C CA . TYR A 1 560 ? -12.844 -16.078 -4.777 1 98.88 560 TYR A CA 1
ATOM 4185 C C . TYR A 1 560 ? -11.688 -15.742 -5.711 1 98.88 560 TYR A C 1
ATOM 4187 O O . TYR A 1 560 ? -11.867 -15.617 -6.922 1 98.88 560 TYR A O 1
ATOM 4195 N N . THR A 1 561 ? -10.453 -15.609 -5.121 1 98.62 561 THR A N 1
ATOM 4196 C CA . THR A 1 561 ? -9.352 -15.094 -5.926 1 98.62 561 THR A CA 1
ATOM 4197 C C . THR A 1 561 ? -8.188 -16.078 -5.961 1 98.62 561 THR A C 1
ATOM 4199 O O . THR A 1 561 ? -7.125 -15.781 -6.5 1 98.62 561 THR A O 1
ATOM 4202 N N . TYR A 1 562 ? -8.352 -17.312 -5.293 1 97.94 562 TYR A N 1
ATOM 4203 C CA . TYR A 1 562 ? -7.293 -18.312 -5.27 1 97.94 562 TYR A CA 1
ATOM 4204 C C . TYR A 1 562 ? -5.992 -17.734 -4.734 1 97.94 562 TYR A C 1
ATOM 4206 O O . TYR A 1 562 ? -5.961 -17.172 -3.631 1 97.94 562 TYR A O 1
ATOM 4214 N N . PHE A 1 563 ? -4.863 -17.797 -5.461 1 95.62 563 PHE A N 1
ATOM 4215 C CA . PHE A 1 563 ? -3.758 -16.875 -5.211 1 95.62 563 PHE A CA 1
ATOM 4216 C C . PHE A 1 563 ? -3.826 -15.68 -6.152 1 95.62 563 PHE A C 1
ATOM 4218 O O . PHE A 1 563 ? -3.766 -15.836 -7.371 1 95.62 563 PHE A O 1
ATOM 4225 N N . PRO A 1 564 ? -4.027 -14.547 -5.621 1 93.94 564 PRO A N 1
ATOM 4226 C CA . PRO A 1 564 ? -4.449 -13.391 -6.422 1 93.94 564 PRO A CA 1
ATOM 4227 C C . PRO A 1 564 ? -3.303 -12.781 -7.227 1 93.94 564 PRO A C 1
ATOM 4229 O O . PRO A 1 564 ? -3.527 -11.883 -8.047 1 93.94 564 PRO A O 1
ATOM 4232 N N . THR A 1 565 ? -2.041 -13.164 -7.098 1 95.12 565 THR A N 1
ATOM 4233 C CA . THR A 1 565 ? -0.874 -12.766 -7.883 1 95.12 565 THR A CA 1
ATOM 4234 C C . THR A 1 565 ? -0.254 -11.492 -7.32 1 95.12 565 THR A C 1
ATOM 4236 O O . THR A 1 565 ? -0.681 -10.992 -6.273 1 95.12 565 THR A O 1
ATOM 4239 N N . THR A 1 566 ? 0.731 -10.984 -8.055 1 97.25 566 THR A N 1
ATOM 4240 C CA . THR A 1 566 ? 1.415 -9.758 -7.66 1 97.25 566 THR A CA 1
ATOM 4241 C C . THR A 1 566 ? 0.551 -8.539 -7.957 1 97.25 566 THR A C 1
ATOM 4243 O O . THR A 1 566 ? 0.8 -7.449 -7.434 1 97.25 566 THR A O 1
ATOM 4246 N N . GLU A 1 567 ? -0.493 -8.695 -8.797 1 98 567 GLU A N 1
ATOM 4247 C CA . GLU A 1 567 ? -1.401 -7.613 -9.164 1 98 567 GLU A CA 1
ATOM 4248 C C . GLU A 1 567 ? -2.727 -7.719 -8.422 1 98 567 GLU A C 1
ATOM 4250 O O . GLU A 1 567 ? -3.748 -7.203 -8.875 1 98 567 GLU A O 1
ATOM 4255 N N . ALA A 1 568 ? -2.721 -8.352 -7.273 1 98.25 568 ALA A N 1
ATOM 4256 C CA . ALA A 1 568 ? -3.928 -8.625 -6.492 1 98.25 568 ALA A CA 1
ATOM 4257 C C . ALA A 1 568 ? -4.758 -7.359 -6.312 1 98.25 568 ALA A C 1
ATOM 4259 O O . ALA A 1 568 ? -5.953 -7.344 -6.621 1 98.25 568 ALA A O 1
ATOM 4260 N N . GLY A 1 569 ? -4.109 -6.281 -5.805 1 98.62 569 GLY A N 1
ATOM 4261 C CA . GLY A 1 569 ? -4.828 -5.047 -5.52 1 98.62 569 GLY A CA 1
ATOM 4262 C C . GLY A 1 569 ? -5.488 -4.445 -6.746 1 98.62 569 GLY A C 1
ATOM 4263 O O . GLY A 1 569 ? -6.656 -4.055 -6.699 1 98.62 569 GLY A O 1
ATOM 4264 N N . THR A 1 570 ? -4.809 -4.352 -7.836 1 98.44 570 THR A N 1
ATOM 4265 C CA . THR A 1 570 ? -5.316 -3.764 -9.07 1 98.44 570 THR A CA 1
ATOM 4266 C C . THR A 1 570 ? -6.492 -4.57 -9.609 1 98.44 570 THR A C 1
ATOM 4268 O O . THR A 1 570 ? -7.523 -4.004 -9.977 1 98.44 570 THR A O 1
ATOM 4271 N N . ALA A 1 571 ? -6.32 -5.895 -9.617 1 98.81 571 ALA A N 1
ATOM 4272 C CA . ALA A 1 571 ? -7.344 -6.766 -10.188 1 98.81 571 ALA A CA 1
ATOM 4273 C C . ALA A 1 571 ? -8.609 -6.754 -9.344 1 98.81 571 ALA A C 1
ATOM 4275 O O . ALA A 1 571 ? -9.719 -6.633 -9.867 1 98.81 571 ALA A O 1
ATOM 4276 N N . ILE A 1 572 ? -8.492 -6.883 -8.086 1 98.88 572 ILE A N 1
ATOM 4277 C CA . ILE A 1 572 ? -9.648 -6.926 -7.195 1 98.88 572 ILE A CA 1
ATOM 4278 C C . ILE A 1 572 ? -10.391 -5.59 -7.25 1 98.88 572 ILE A C 1
ATOM 4280 O O . ILE A 1 572 ? -11.625 -5.559 -7.289 1 98.88 572 ILE A O 1
ATOM 4284 N N . ALA A 1 573 ? -9.617 -4.477 -7.246 1 98.88 573 ALA A N 1
ATOM 4285 C CA . ALA A 1 573 ? -10.242 -3.162 -7.359 1 98.88 573 ALA A CA 1
ATOM 4286 C C . ALA A 1 573 ? -11.047 -3.049 -8.648 1 98.88 573 ALA A C 1
ATOM 4288 O O . ALA A 1 573 ? -12.172 -2.537 -8.641 1 98.88 573 ALA A O 1
ATOM 4289 N N . SER A 1 574 ? -10.508 -3.506 -9.766 1 98.62 574 SER A N 1
ATOM 4290 C CA . SER A 1 574 ? -11.195 -3.436 -11.047 1 98.62 574 SER A CA 1
ATOM 4291 C C . SER A 1 574 ? -12.539 -4.164 -10.992 1 98.62 574 SER A C 1
ATOM 4293 O O . SER A 1 574 ? -13.531 -3.688 -11.547 1 98.62 574 SER A O 1
ATOM 4295 N N . VAL A 1 575 ? -12.539 -5.27 -10.344 1 98.81 575 VAL A N 1
ATOM 4296 C CA . VAL A 1 575 ? -13.758 -6.059 -10.258 1 98.81 575 VAL A CA 1
ATOM 4297 C C . VAL A 1 575 ? -14.727 -5.418 -9.266 1 98.81 575 VAL A C 1
ATOM 4299 O O . VAL A 1 575 ? -15.922 -5.289 -9.539 1 98.81 575 VAL A O 1
ATOM 4302 N N . LEU A 1 576 ? -14.211 -4.969 -8.109 1 98.88 576 LEU A N 1
ATOM 4303 C CA . LEU A 1 576 ? -15.062 -4.352 -7.098 1 98.88 576 LEU A CA 1
ATOM 4304 C C . LEU A 1 576 ? -15.812 -3.16 -7.676 1 98.88 576 LEU A C 1
ATOM 4306 O O . LEU A 1 576 ? -17.016 -3.006 -7.434 1 98.88 576 LEU A O 1
ATOM 4310 N N . PHE A 1 577 ? -15.148 -2.35 -8.43 1 98.5 577 PHE A N 1
ATOM 4311 C CA . PHE A 1 577 ? -15.719 -1.092 -8.898 1 98.5 577 PHE A CA 1
ATOM 4312 C C . PHE A 1 577 ? -16.422 -1.276 -10.242 1 98.5 577 PHE A C 1
ATOM 4314 O O . PHE A 1 577 ? -17.016 -0.336 -10.766 1 98.5 577 PHE A O 1
ATOM 4321 N N . GLY A 1 578 ? -16.297 -2.496 -10.883 1 98.25 578 GLY A N 1
ATOM 4322 C CA . GLY A 1 578 ? -17.031 -2.809 -12.102 1 98.25 578 GLY A CA 1
ATOM 4323 C C . GLY A 1 578 ? -16.297 -2.373 -13.359 1 98.25 578 GLY A C 1
ATOM 4324 O O . GLY A 1 578 ? -16.891 -2.312 -14.438 1 98.25 578 GLY A O 1
ATOM 4325 N N . ASP A 1 579 ? -15.008 -2.006 -13.172 1 98.12 579 ASP A N 1
ATOM 4326 C CA . ASP A 1 579 ? -14.211 -1.728 -14.359 1 98.12 579 ASP A CA 1
ATOM 4327 C C . ASP A 1 579 ? -14.086 -2.973 -15.242 1 98.12 579 ASP A C 1
ATOM 4329 O O . ASP A 1 579 ? -13.969 -2.867 -16.469 1 98.12 579 ASP A O 1
ATOM 4333 N N . VAL A 1 580 ? -14.07 -4.129 -14.562 1 98.12 580 VAL A N 1
ATOM 4334 C CA . VAL A 1 580 ? -14.055 -5.441 -15.203 1 98.12 580 VAL A CA 1
ATOM 4335 C C . VAL A 1 580 ? -15.156 -6.32 -14.617 1 98.12 580 VAL A C 1
ATOM 4337 O O . VAL A 1 580 ? -15.336 -6.367 -13.398 1 98.12 580 VAL A O 1
ATOM 4340 N N . SER A 1 581 ? -15.953 -6.926 -15.516 1 98.75 581 SER A N 1
ATOM 4341 C CA . SER A 1 581 ? -16.906 -7.922 -15.039 1 98.75 581 SER A CA 1
ATOM 4342 C C . SER A 1 581 ? -16.203 -9.227 -14.672 1 98.75 581 SER A C 1
ATOM 4344 O O . SER A 1 581 ? -15.406 -9.75 -15.445 1 98.75 581 SER A O 1
ATOM 4346 N N . PRO A 1 582 ? -16.422 -9.695 -13.438 1 98.81 582 PRO A N 1
ATOM 4347 C CA . PRO A 1 582 ? -15.828 -11 -13.141 1 98.81 582 PRO A CA 1
ATOM 4348 C C . PRO A 1 582 ? -16.25 -12.078 -14.141 1 98.81 582 PRO A C 1
ATOM 4350 O O . PRO A 1 582 ? -17.375 -12.062 -14.633 1 98.81 582 PRO A O 1
ATOM 4353 N N . SER A 1 583 ? -15.328 -12.969 -14.406 1 98.81 583 SER A N 1
ATOM 4354 C CA . SER A 1 583 ? -15.617 -13.992 -15.406 1 98.81 583 SER A CA 1
ATOM 4355 C C . SER A 1 583 ? -14.945 -15.312 -15.055 1 98.81 583 SER A C 1
ATOM 4357 O O . SER A 1 583 ? -14.914 -16.234 -15.875 1 98.81 583 SER A O 1
ATOM 4359 N N . GLY A 1 584 ? -14.297 -15.406 -13.891 1 98.88 584 GLY A N 1
ATOM 4360 C CA . GLY A 1 584 ? -13.711 -16.656 -13.453 1 98.88 584 GLY A CA 1
ATOM 4361 C C . GLY A 1 584 ? -14.734 -17.734 -13.164 1 98.88 584 GLY A C 1
ATOM 4362 O O . GLY A 1 584 ? -15.883 -17.438 -12.836 1 98.88 584 GLY A O 1
ATOM 4363 N N . LYS A 1 585 ? -14.383 -18.953 -13.336 1 98.81 585 LYS A N 1
ATOM 4364 C CA . LYS A 1 585 ? -15.188 -20.125 -13.008 1 98.81 585 LYS A CA 1
ATOM 4365 C C . LYS A 1 585 ? -14.445 -21.047 -12.055 1 98.81 585 LYS A C 1
ATOM 4367 O O . LYS A 1 585 ? -13.227 -21.219 -12.164 1 98.81 585 LYS A O 1
ATOM 4372 N N . LEU A 1 586 ? -15.172 -21.672 -11.18 1 98.69 586 LEU A N 1
ATOM 4373 C CA . LEU A 1 586 ? -14.57 -22.562 -10.195 1 98.69 586 LEU A CA 1
ATOM 4374 C C . LEU A 1 586 ? -13.914 -23.75 -10.867 1 98.69 586 LEU A C 1
ATOM 4376 O O . LEU A 1 586 ? -14.555 -24.469 -11.633 1 98.69 586 LEU A O 1
ATOM 4380 N N . PRO A 1 587 ? -12.648 -24 -10.531 1 97.62 587 PRO A N 1
ATOM 4381 C CA . PRO A 1 587 ? -11.992 -25.203 -11.039 1 97.62 587 PRO A CA 1
ATOM 4382 C C . PRO A 1 587 ? -12.203 -26.422 -10.148 1 97.62 587 PRO A C 1
ATOM 4384 O O . PRO A 1 587 ? -11.672 -27.484 -10.422 1 97.62 587 PRO A O 1
ATOM 4387 N N . SER A 1 588 ? -12.906 -26.281 -9.086 1 97.56 588 SER A N 1
ATOM 4388 C CA . SER A 1 588 ? -13.328 -27.344 -8.172 1 97.56 588 SER A CA 1
ATOM 4389 C C . SER A 1 588 ? -14.641 -26.984 -7.484 1 97.56 588 SER A C 1
ATOM 4391 O O . SER A 1 588 ? -14.969 -25.812 -7.328 1 97.56 588 SER A O 1
ATOM 4393 N N . THR A 1 589 ? -15.336 -28 -7.086 1 97.94 589 THR A N 1
ATOM 4394 C CA . THR A 1 589 ? -16.594 -27.844 -6.379 1 97.94 589 THR A CA 1
ATOM 4395 C C . THR A 1 589 ? -16.359 -27.344 -4.957 1 97.94 589 THR A C 1
ATOM 4397 O O . THR A 1 589 ? -15.414 -27.766 -4.293 1 97.94 589 THR A O 1
ATOM 4400 N N . LEU A 1 590 ? -17.156 -26.375 -4.504 1 98.44 590 LEU A N 1
ATOM 4401 C CA . LEU A 1 590 ? -17.172 -25.984 -3.1 1 98.44 590 LEU A CA 1
ATOM 4402 C C . LEU A 1 590 ? -18.359 -26.594 -2.373 1 98.44 590 LEU A C 1
ATOM 4404 O O . LEU A 1 590 ? -19.516 -26.406 -2.781 1 98.44 590 LEU A O 1
ATOM 4408 N N . ALA A 1 591 ? -18.078 -27.234 -1.301 1 97.94 591 ALA A N 1
ATOM 4409 C CA . ALA A 1 591 ? -19.109 -28 -0.592 1 97.94 591 ALA A CA 1
ATOM 4410 C C . ALA A 1 591 ? -19.75 -27.156 0.509 1 97.94 591 ALA A C 1
ATOM 4412 O O . ALA A 1 591 ? -19.188 -26.156 0.94 1 97.94 591 ALA A O 1
ATOM 4413 N N . ASN A 1 592 ? -20.938 -27.656 0.951 1 97.5 592 ASN A N 1
ATOM 4414 C CA . ASN A 1 592 ? -21.594 -27.047 2.105 1 97.5 592 ASN A CA 1
ATOM 4415 C C . ASN A 1 592 ? -20.859 -27.391 3.402 1 97.5 592 ASN A C 1
ATOM 4417 O O . ASN A 1 592 ? -20.75 -26.531 4.293 1 97.5 592 ASN A O 1
ATOM 4421 N N . LYS A 1 593 ? -20.422 -28.594 3.48 1 96.25 593 LYS A N 1
ATOM 4422 C CA . LYS A 1 593 ? -19.688 -29.094 4.637 1 96.25 593 LYS A CA 1
ATOM 4423 C C . LYS A 1 593 ? -18.438 -29.859 4.207 1 96.25 593 LYS A C 1
ATOM 4425 O O . LYS A 1 593 ? -18.438 -30.516 3.16 1 96.25 593 LYS A O 1
ATOM 4430 N N . VAL A 1 594 ? -17.484 -29.797 5.047 1 96.06 594 VAL A N 1
ATOM 4431 C CA . VAL A 1 594 ? -16.219 -30.453 4.738 1 96.06 594 VAL A CA 1
ATOM 4432 C C . VAL A 1 594 ? -16.438 -31.953 4.566 1 96.06 594 VAL A C 1
ATOM 4434 O O . VAL A 1 594 ? -15.789 -32.594 3.738 1 96.06 594 VAL A O 1
ATOM 4437 N N . SER A 1 595 ? -17.391 -32.531 5.316 1 95.5 595 SER A N 1
ATOM 4438 C CA . SER A 1 595 ? -17.656 -33.969 5.285 1 95.5 595 SER A CA 1
ATOM 4439 C C . SER A 1 595 ? -18.266 -34.375 3.951 1 95.5 595 SER A C 1
ATOM 4441 O O . SER A 1 595 ? -18.344 -35.562 3.648 1 95.5 595 SER A O 1
ATOM 4443 N N . ASP A 1 596 ? -18.703 -33.406 3.123 1 96.44 596 ASP A N 1
ATOM 4444 C CA . ASP A 1 596 ? -19.281 -33.719 1.823 1 96.44 596 ASP A CA 1
ATOM 4445 C C . ASP A 1 596 ? -18.203 -34.125 0.817 1 96.44 596 ASP A C 1
ATOM 4447 O O . ASP A 1 596 ? -18.5 -34.75 -0.208 1 96.44 596 ASP A O 1
ATOM 4451 N N . TYR A 1 597 ? -16.984 -33.719 1.06 1 94.81 597 TYR A N 1
ATOM 4452 C CA . TYR A 1 597 ? -15.891 -34.125 0.199 1 94.81 597 TYR A CA 1
ATOM 4453 C C . TYR A 1 597 ? -15.531 -35.594 0.436 1 94.81 597 TYR A C 1
ATOM 4455 O O . TYR A 1 597 ? -15.773 -36.125 1.519 1 94.81 597 TYR A O 1
ATOM 4463 N N . PRO A 1 598 ? -14.867 -36.125 -0.611 1 86.69 598 PRO A N 1
ATOM 4464 C CA . PRO A 1 598 ? -14.383 -37.5 -0.338 1 86.69 598 PRO A CA 1
ATOM 4465 C C . PRO A 1 598 ? -13.219 -37.5 0.642 1 86.69 598 PRO A C 1
ATOM 4467 O O . PRO A 1 598 ? -12.297 -36.688 0.531 1 86.69 598 PRO A O 1
ATOM 4470 N N . LEU A 1 599 ? -13.305 -38.094 1.736 1 78 599 LEU A N 1
ATOM 4471 C CA . LEU A 1 599 ? -12.227 -38.156 2.709 1 78 599 LEU A CA 1
ATOM 4472 C C . LEU A 1 599 ? -11.273 -39.312 2.379 1 78 599 LEU A C 1
ATOM 4474 O O . LEU A 1 599 ? -11.07 -40.219 3.201 1 78 599 LEU A O 1
ATOM 4478 N N . ASN A 1 600 ? -10.586 -39.219 1.208 1 77.75 600 ASN A N 1
ATOM 4479 C CA . ASN A 1 600 ? -9.828 -40.312 0.605 1 77.75 600 ASN A CA 1
ATOM 4480 C C . ASN A 1 600 ? -8.359 -40.281 1.035 1 77.75 600 ASN A C 1
ATOM 4482 O O . ASN A 1 600 ? -7.605 -41.188 0.735 1 77.75 600 ASN A O 1
ATOM 4486 N N . LYS A 1 601 ? -7.957 -39.312 1.743 1 81 601 LYS A N 1
ATOM 4487 C CA . LYS A 1 601 ? -6.578 -39.219 2.209 1 81 601 LYS A CA 1
ATOM 4488 C C . LYS A 1 601 ? -6.273 -40.312 3.238 1 81 601 LYS A C 1
ATOM 4490 O O . LYS A 1 601 ? -7.059 -40.531 4.164 1 81 601 LYS A O 1
ATOM 4495 N N . TYR A 1 602 ? -5.168 -41.031 2.955 1 88.44 602 TYR A N 1
ATOM 4496 C CA . TYR A 1 602 ? -4.668 -41.906 4.008 1 88.44 602 TYR A CA 1
ATOM 4497 C C . TYR A 1 602 ? -4.199 -41.094 5.211 1 88.44 602 TYR A C 1
ATOM 4499 O O . TYR A 1 602 ? -3.355 -40.219 5.078 1 88.44 602 TYR A O 1
ATOM 4507 N N . ASP A 1 603 ? -4.809 -41.438 6.34 1 87.38 603 ASP A N 1
ATOM 4508 C CA . ASP A 1 603 ? -4.438 -40.719 7.566 1 87.38 603 ASP A CA 1
ATOM 4509 C C . ASP A 1 603 ? -4.102 -41.719 8.68 1 87.38 603 ASP A C 1
ATOM 4511 O O . ASP A 1 603 ? -4.23 -41.406 9.867 1 87.38 603 ASP A O 1
ATOM 4515 N N . GLY A 1 604 ? -3.672 -42.875 8.258 1 91.31 604 GLY A N 1
ATOM 4516 C CA . GLY A 1 604 ? -3.348 -43.938 9.219 1 91.31 604 GLY A CA 1
ATOM 4517 C C . GLY A 1 604 ? -1.944 -43.812 9.781 1 91.31 604 GLY A C 1
ATOM 4518 O O . GLY A 1 604 ? -1.272 -42.781 9.57 1 91.31 604 GLY A O 1
ATOM 4519 N N . PRO A 1 605 ? -1.544 -44.812 10.531 1 93.25 605 PRO A N 1
ATOM 4520 C CA . PRO A 1 605 ? -0.218 -44.812 11.156 1 93.25 605 PRO A CA 1
ATOM 4521 C C . PRO A 1 605 ? 0.914 -44.938 10.141 1 93.25 605 PRO A C 1
ATOM 4523 O O . PRO A 1 605 ? 0.713 -45.469 9.047 1 93.25 605 PRO A O 1
ATOM 4526 N N . ILE A 1 606 ? 1.992 -44.406 10.492 1 94.12 606 ILE A N 1
ATOM 4527 C CA . ILE A 1 606 ? 3.209 -44.625 9.711 1 94.12 606 ILE A CA 1
ATOM 4528 C C . ILE A 1 606 ? 3.678 -46.062 9.883 1 94.12 606 ILE A C 1
ATOM 4530 O O . ILE A 1 606 ? 4.105 -46.469 10.977 1 94.12 606 ILE A O 1
ATOM 4534 N N . LYS A 1 607 ? 3.555 -46.781 8.922 1 94.25 607 LYS A N 1
ATOM 4535 C CA . LYS A 1 607 ? 3.92 -48.219 8.914 1 94.25 607 LYS A CA 1
ATOM 4536 C C . LYS A 1 607 ? 4.547 -48.625 7.582 1 94.25 607 LYS A C 1
ATOM 4538 O O . LYS A 1 607 ? 4.617 -47.812 6.656 1 94.25 607 LYS A O 1
ATOM 4543 N N . SER A 1 608 ? 4.961 -49.812 7.578 1 94.62 608 SER A N 1
ATOM 4544 C CA . SER A 1 608 ? 5.535 -50.312 6.332 1 94.62 608 SER A CA 1
ATOM 4545 C C . SER A 1 608 ? 4.461 -50.5 5.266 1 94.62 608 SER A C 1
ATOM 4547 O O . SER A 1 608 ? 3.389 -51.031 5.547 1 94.62 608 SER A O 1
ATOM 4549 N N . ASN A 1 609 ? 4.691 -50.031 4.184 1 92.94 609 ASN A N 1
ATOM 4550 C CA . ASN A 1 609 ? 3.879 -50.156 2.98 1 92.94 609 ASN A CA 1
ATOM 4551 C C . ASN A 1 609 ? 2.453 -49.656 3.207 1 92.94 609 ASN A C 1
ATOM 4553 O O . ASN A 1 609 ? 1.492 -50.406 2.961 1 92.94 609 ASN A O 1
ATOM 4557 N N . PRO A 1 610 ? 2.348 -48.469 3.715 1 96.38 610 PRO A N 1
ATOM 4558 C CA . PRO A 1 610 ? 1.001 -47.906 3.809 1 96.38 610 PRO A CA 1
ATOM 4559 C C . PRO A 1 610 ? 0.313 -47.781 2.451 1 96.38 610 PRO A C 1
ATOM 4561 O O . PRO A 1 610 ? 0.967 -47.469 1.447 1 96.38 610 PRO A O 1
ATOM 4564 N N . VAL A 1 611 ? -1.047 -48.031 2.416 1 96.06 611 VAL A N 1
ATOM 4565 C CA . VAL A 1 611 ? -1.756 -48.125 1.143 1 96.06 611 VAL A CA 1
ATOM 4566 C C . VAL A 1 611 ? -2.896 -47.094 1.128 1 96.06 611 VAL A C 1
ATOM 4568 O O . VAL A 1 611 ? -3.734 -47.094 2.031 1 96.06 611 VAL A O 1
ATOM 4571 N N . ALA A 1 612 ? -2.918 -46.281 0.244 1 96.38 612 ALA A N 1
ATOM 4572 C CA . ALA A 1 612 ? -4.078 -45.5 -0.121 1 96.38 612 ALA A CA 1
ATOM 4573 C C . ALA A 1 612 ? -4.848 -46.125 -1.276 1 96.38 612 ALA A C 1
ATOM 4575 O O . ALA A 1 612 ? -4.352 -46.156 -2.406 1 96.38 612 ALA A O 1
ATOM 4576 N N . LYS A 1 613 ? -6.008 -46.531 -1.024 1 95.94 613 LYS A N 1
ATOM 4577 C CA . LYS A 1 613 ? -6.828 -47.188 -2.051 1 95.94 613 LYS A CA 1
ATOM 4578 C C . LYS A 1 613 ? -7.629 -46.125 -2.834 1 95.94 613 LYS A C 1
ATOM 4580 O O . LYS A 1 613 ? -8.359 -45.344 -2.248 1 95.94 613 LYS A O 1
ATOM 4585 N N . PHE A 1 614 ? -7.48 -46.188 -4.07 1 96.94 614 PHE A N 1
ATOM 4586 C CA . PHE A 1 614 ? -8.188 -45.281 -4.953 1 96.94 614 PHE A CA 1
ATOM 4587 C C . PHE A 1 614 ? -9.516 -45.875 -5.406 1 96.94 614 PHE A C 1
ATOM 4589 O O . PHE A 1 614 ? -9.773 -45.969 -6.605 1 96.94 614 PHE A O 1
ATOM 4596 N N . SER A 1 615 ? -10.352 -46.094 -4.469 1 94.75 615 SER A N 1
ATOM 4597 C CA . SER A 1 615 ? -11.586 -46.844 -4.715 1 94.75 615 SER A CA 1
ATOM 4598 C C . SER A 1 615 ? -12.656 -45.938 -5.344 1 94.75 615 SER A C 1
ATOM 4600 O O . SER A 1 615 ? -13.625 -46.438 -5.914 1 94.75 615 SER A O 1
ATOM 4602 N N . GLU A 1 616 ? -12.492 -44.656 -5.273 1 94.62 616 GLU A N 1
ATOM 4603 C CA . GLU A 1 616 ? -13.453 -43.719 -5.852 1 94.62 616 GLU A CA 1
ATOM 4604 C C . GLU A 1 616 ? -13.406 -43.75 -7.375 1 94.62 616 GLU A C 1
ATOM 4606 O O . GLU A 1 616 ? -14.328 -43.281 -8.039 1 94.62 616 GLU A O 1
ATOM 4611 N N . GLY A 1 617 ? -12.312 -44.281 -7.965 1 95.25 617 GLY A N 1
ATOM 4612 C CA . GLY A 1 617 ? -12.203 -44.344 -9.414 1 95.25 617 GLY A CA 1
ATOM 4613 C C . GLY A 1 617 ? -12.234 -43 -10.07 1 95.25 617 GLY A C 1
ATOM 4614 O O . GLY A 1 617 ? -11.508 -42.062 -9.656 1 95.25 617 GLY A O 1
ATOM 4615 N N . VAL A 1 618 ? -13.141 -42.906 -11.062 1 96.44 618 VAL A N 1
ATOM 4616 C CA . VAL A 1 618 ? -13.18 -41.688 -11.867 1 96.44 618 VAL A CA 1
ATOM 4617 C C . VAL A 1 618 ? -14.133 -40.688 -11.227 1 96.44 618 VAL A C 1
ATOM 4619 O O . VAL A 1 618 ? -14.359 -39.594 -11.773 1 96.44 618 VAL A O 1
ATOM 4622 N N . PHE A 1 619 ? -14.758 -41 -10.094 1 96.81 619 PHE A N 1
ATOM 4623 C CA . PHE A 1 619 ? -15.75 -40.156 -9.445 1 96.81 619 PHE A CA 1
ATOM 4624 C C . PHE A 1 619 ? -15.078 -39.188 -8.484 1 96.81 619 PHE A C 1
ATOM 4626 O O . PHE A 1 619 ? -15.258 -39.25 -7.27 1 96.81 619 PHE A O 1
ATOM 4633 N N . LEU A 1 620 ? -14.438 -38.219 -9.023 1 95.69 620 LEU A N 1
ATOM 4634 C CA . LEU A 1 620 ? -13.789 -37.156 -8.281 1 95.69 620 LEU A CA 1
ATOM 4635 C C . LEU A 1 620 ? -14.562 -35.844 -8.422 1 95.69 620 LEU A C 1
ATOM 4637 O O . LEU A 1 620 ? -15.211 -35.594 -9.438 1 95.69 620 LEU A O 1
ATOM 4641 N N . ASP A 1 621 ? -14.516 -35.031 -7.371 1 96.44 621 ASP A N 1
ATOM 4642 C CA . ASP A 1 621 ? -15.078 -33.688 -7.363 1 96.44 621 ASP A CA 1
ATOM 4643 C C . ASP A 1 621 ? -16.547 -33.688 -7.777 1 96.44 621 ASP A C 1
ATOM 4645 O O . ASP A 1 621 ? -17.359 -34.406 -7.199 1 96.44 621 ASP A O 1
ATOM 4649 N N . TYR A 1 622 ? -16.906 -32.875 -8.883 1 97.38 622 TYR A N 1
ATOM 4650 C CA . TYR A 1 622 ? -18.312 -32.75 -9.234 1 97.38 622 TYR A CA 1
ATOM 4651 C C . TYR A 1 622 ? -18.906 -34.094 -9.586 1 97.38 622 TYR A C 1
ATOM 4653 O O . TYR A 1 622 ? -20.094 -34.344 -9.359 1 97.38 622 TYR A O 1
ATOM 4661 N N . LYS A 1 623 ? -18.094 -35 -10.07 1 97.81 623 LYS A N 1
ATOM 4662 C CA . LYS A 1 623 ? -18.562 -36.344 -10.398 1 97.81 623 LYS A CA 1
ATOM 4663 C C . LYS A 1 623 ? -18.922 -37.125 -9.141 1 97.81 623 LYS A C 1
ATOM 4665 O O . LYS A 1 623 ? -19.875 -37.906 -9.141 1 97.81 623 LYS A O 1
ATOM 4670 N N . HIS A 1 624 ? -18.125 -36.938 -8.133 1 97 624 HIS A N 1
ATOM 4671 C CA . HIS A 1 624 ? -18.453 -37.531 -6.832 1 97 624 HIS A CA 1
ATOM 4672 C C . HIS A 1 624 ? -19.766 -36.969 -6.301 1 97 624 HIS A C 1
ATOM 4674 O O . HIS A 1 624 ? -20.641 -37.719 -5.859 1 97 624 HIS A O 1
ATOM 4680 N N . PHE A 1 625 ? -19.953 -35.688 -6.332 1 97.62 625 PHE A N 1
ATOM 4681 C CA . PHE A 1 625 ? -21.141 -35.031 -5.816 1 97.62 625 PHE A CA 1
ATOM 4682 C C . PHE A 1 625 ? -22.391 -35.531 -6.555 1 97.62 625 PHE A C 1
ATOM 4684 O O . PHE A 1 625 ? -23.406 -35.844 -5.93 1 97.62 625 PHE A O 1
ATOM 4691 N N . GLU A 1 626 ? -22.297 -35.594 -7.852 1 97.12 626 GLU A N 1
ATOM 4692 C CA . GLU A 1 626 ? -23.422 -36.062 -8.656 1 97.12 626 GLU A CA 1
ATOM 4693 C C . GLU A 1 626 ? -23.734 -37.531 -8.367 1 97.12 626 GLU A C 1
ATOM 4695 O O . GLU A 1 626 ? -24.906 -37.906 -8.219 1 97.12 626 GLU A O 1
ATOM 4700 N N . GLN A 1 627 ? -22.688 -38.344 -8.32 1 95.88 627 GLN A N 1
ATOM 4701 C CA . GLN A 1 627 ? -22.859 -39.75 -8.062 1 95.88 627 GLN A CA 1
ATOM 4702 C C . GLN A 1 627 ? -23.531 -40 -6.715 1 95.88 627 GLN A C 1
ATOM 4704 O O . GLN A 1 627 ? -24.328 -40.938 -6.57 1 95.88 627 GLN A O 1
ATOM 4709 N N . LYS A 1 628 ? -23.203 -39.219 -5.746 1 96.25 628 LYS A N 1
ATOM 4710 C CA . LYS A 1 628 ? -23.703 -39.406 -4.391 1 96.25 628 LYS A CA 1
ATOM 4711 C C . LYS A 1 628 ? -24.969 -38.562 -4.156 1 96.25 628 LYS A C 1
ATOM 4713 O O . LYS A 1 628 ? -25.578 -38.656 -3.084 1 96.25 628 LYS A O 1
ATOM 4718 N N . GLY A 1 629 ? -25.375 -37.812 -5.074 1 97.12 629 GLY A N 1
ATOM 4719 C CA . GLY A 1 629 ? -26.547 -36.969 -4.922 1 97.12 629 GLY A CA 1
ATOM 4720 C C . GLY A 1 629 ? -26.359 -35.875 -3.889 1 97.12 629 GLY A C 1
ATOM 4721 O O . GLY A 1 629 ? -27.297 -35.5 -3.174 1 97.12 629 GLY A O 1
ATOM 4722 N N . ILE A 1 630 ? -25.156 -35.344 -3.727 1 97.56 630 ILE A N 1
ATOM 4723 C CA . ILE A 1 630 ? -24.844 -34.281 -2.781 1 97.56 630 ILE A CA 1
ATOM 4724 C C . ILE A 1 630 ? -24.938 -32.938 -3.484 1 97.56 630 ILE A C 1
ATOM 4726 O O . ILE A 1 630 ? -24.266 -32.688 -4.488 1 97.56 630 ILE A O 1
ATOM 4730 N N . LYS A 1 631 ? -25.766 -32.094 -2.994 1 97.44 631 LYS A N 1
ATOM 4731 C CA . LYS A 1 631 ? -25.844 -30.75 -3.541 1 97.44 631 LYS A CA 1
ATOM 4732 C C . LYS A 1 631 ? -24.688 -29.875 -3.045 1 97.44 631 LYS A C 1
ATOM 4734 O O . LYS A 1 631 ? -24.531 -29.672 -1.839 1 97.44 631 LYS A O 1
ATOM 4739 N N . PRO A 1 632 ? -23.844 -29.406 -3.924 1 97.88 632 PRO A N 1
ATOM 4740 C CA . PRO A 1 632 ? -22.75 -28.562 -3.479 1 97.88 632 PRO A CA 1
ATOM 4741 C C . PRO A 1 632 ? -23.203 -27.156 -3.107 1 97.88 632 PRO A C 1
ATOM 4743 O O . PRO A 1 632 ? -24.312 -26.75 -3.438 1 97.88 632 PRO A O 1
ATOM 4746 N N . LEU A 1 633 ? -22.375 -26.391 -2.326 1 98.31 633 LEU A N 1
ATOM 4747 C CA . LEU A 1 633 ? -22.594 -24.969 -2.139 1 98.31 633 LEU A CA 1
ATOM 4748 C C . LEU A 1 633 ? -22.484 -24.219 -3.467 1 98.31 633 LEU A C 1
ATOM 4750 O O . LEU A 1 633 ? -23.375 -23.438 -3.824 1 98.31 633 LEU A O 1
ATOM 4754 N N . TYR A 1 634 ? -21.391 -24.438 -4.188 1 98.62 634 TYR A N 1
ATOM 4755 C CA . TYR A 1 634 ? -21.188 -23.953 -5.547 1 98.62 634 TYR A CA 1
ATOM 4756 C C . TYR A 1 634 ? -20.656 -25.062 -6.445 1 98.62 634 TYR A C 1
ATOM 4758 O O . TYR A 1 634 ? -19.625 -25.656 -6.148 1 98.62 634 TYR A O 1
ATOM 4766 N N . PRO A 1 635 ? -21.266 -25.328 -7.574 1 98.56 635 PRO A N 1
ATOM 4767 C CA . PRO A 1 635 ? -20.859 -26.453 -8.438 1 98.56 635 PRO A CA 1
ATOM 4768 C C . PRO A 1 635 ? -19.594 -26.141 -9.25 1 98.56 635 PRO A C 1
ATOM 4770 O O . PRO A 1 635 ? -19.203 -24.984 -9.375 1 98.56 635 PRO A O 1
ATOM 4773 N N . TYR A 1 636 ? -19.031 -27.203 -9.75 1 98.31 636 TYR A N 1
ATOM 4774 C CA . TYR A 1 636 ? -17.891 -27.109 -10.656 1 98.31 636 TYR A CA 1
ATOM 4775 C C . TYR A 1 636 ? -18.219 -26.25 -11.859 1 98.31 636 TYR A C 1
ATOM 4777 O O . TYR A 1 636 ? -19.297 -26.375 -12.461 1 98.31 636 TYR A O 1
ATOM 4785 N N . GLY A 1 637 ? -17.328 -25.266 -12.125 1 98.62 637 GLY A N 1
ATOM 4786 C CA . GLY A 1 637 ? -17.5 -24.391 -13.273 1 98.62 637 GLY A CA 1
ATOM 4787 C C . GLY A 1 637 ? -18.375 -23.203 -12.992 1 98.62 637 GLY A C 1
ATOM 4788 O O . GLY A 1 637 ? -18.641 -22.391 -13.891 1 98.62 637 GLY A O 1
ATOM 4789 N N . PHE A 1 638 ? -18.812 -23.031 -11.812 1 98.62 638 PHE A N 1
ATOM 4790 C CA . PHE A 1 638 ? -19.703 -21.938 -11.43 1 98.62 638 PHE A CA 1
ATOM 4791 C C . PHE A 1 638 ? -18.953 -20.625 -11.328 1 98.62 638 PHE A C 1
ATOM 4793 O O . PHE A 1 638 ? -17.797 -20.594 -10.867 1 98.62 638 PHE A O 1
ATOM 4800 N N . GLY A 1 639 ? -19.531 -19.531 -11.617 1 98.88 639 GLY A N 1
ATOM 4801 C CA . GLY A 1 639 ? -19.094 -18.156 -11.461 1 98.88 639 GLY A CA 1
ATOM 4802 C C . GLY A 1 639 ? -20.062 -17.156 -12.062 1 98.88 639 GLY A C 1
ATOM 4803 O O . GLY A 1 639 ? -20.484 -17.297 -13.211 1 98.88 639 GLY A O 1
ATOM 4804 N N . MET A 1 640 ? -20.359 -16.188 -11.273 1 98.56 640 MET A N 1
ATOM 4805 C CA . MET A 1 640 ? -21.297 -15.164 -11.719 1 98.56 640 MET A CA 1
ATOM 4806 C C . MET A 1 640 ? -20.578 -14.047 -12.461 1 98.56 640 MET A C 1
ATOM 4808 O O . MET A 1 640 ? -19.359 -14.078 -12.617 1 98.56 640 MET A O 1
ATOM 4812 N N . THR A 1 641 ? -21.297 -13.164 -13.031 1 98.56 641 THR A N 1
ATOM 4813 C CA . THR A 1 641 ? -20.812 -11.992 -13.758 1 98.56 641 THR A CA 1
ATOM 4814 C C . THR A 1 641 ? -21.75 -10.805 -13.555 1 98.56 641 THR A C 1
ATOM 4816 O O . THR A 1 641 ? -22.766 -10.922 -12.875 1 98.56 641 THR A O 1
ATOM 4819 N N . TYR A 1 642 ? -21.391 -9.609 -13.992 1 98.12 642 TYR A N 1
ATOM 4820 C CA . TYR A 1 642 ? -22.219 -8.414 -13.82 1 98.12 642 TYR A CA 1
ATOM 4821 C C . TYR A 1 642 ? -23.172 -8.25 -14.992 1 98.12 642 TYR A C 1
ATOM 4823 O O . TYR A 1 642 ? -24.016 -7.344 -14.992 1 98.12 642 TYR A O 1
ATOM 4831 N N . THR A 1 643 ? -23.094 -9.102 -15.922 1 97.69 643 THR A N 1
ATOM 4832 C CA . THR A 1 643 ? -24.031 -9.164 -17.047 1 97.69 643 THR A CA 1
ATOM 4833 C C . THR A 1 643 ? -24.703 -10.531 -17.094 1 97.69 643 THR A C 1
ATOM 4835 O O . THR A 1 643 ? -24.734 -11.258 -16.109 1 97.69 643 THR A O 1
ATOM 4838 N N . SER A 1 644 ? -25.469 -10.789 -18.156 1 97.44 644 SER A N 1
ATOM 4839 C CA . SER A 1 644 ? -26.141 -12.078 -18.359 1 97.44 644 SER A CA 1
ATOM 4840 C C . SER A 1 644 ? -25.891 -12.609 -19.766 1 97.44 644 SER A C 1
ATOM 4842 O O . SER A 1 644 ? -25.656 -11.836 -20.703 1 97.44 644 SER A O 1
ATOM 4844 N N . PHE A 1 645 ? -25.938 -13.859 -19.859 1 98.31 645 PHE A N 1
ATOM 4845 C CA . PHE A 1 645 ? -25.719 -14.516 -21.141 1 98.31 645 PHE A CA 1
ATOM 4846 C C . PHE A 1 645 ? -26.812 -15.555 -21.406 1 98.31 645 PHE A C 1
ATOM 4848 O O . PHE A 1 645 ? -27.344 -16.156 -20.469 1 98.31 645 PHE A O 1
ATOM 4855 N N . SER A 1 646 ? -27.125 -15.742 -22.609 1 98.44 646 SER A N 1
ATOM 4856 C CA . SER A 1 646 ? -27.969 -16.844 -23.047 1 98.44 646 SER A CA 1
ATOM 4857 C C . SER A 1 646 ? -27.234 -17.75 -24.031 1 98.44 646 SER A C 1
ATOM 4859 O O . SER A 1 646 ? -26.359 -17.297 -24.766 1 98.44 646 SER A O 1
ATOM 4861 N N . LEU A 1 647 ? -27.562 -19.031 -23.953 1 98.69 647 LEU A N 1
ATOM 4862 C CA . LEU A 1 647 ? -27.078 -20.031 -24.891 1 98.69 647 LEU A CA 1
ATOM 4863 C C . LEU A 1 647 ? -28.188 -20.484 -25.828 1 98.69 647 LEU A C 1
ATOM 4865 O O . LEU A 1 647 ? -29.328 -20.672 -25.391 1 98.69 647 LEU A O 1
ATOM 4869 N N . SER A 1 648 ? -27.828 -20.562 -27.094 1 98.5 648 SER A N 1
ATOM 4870 C CA . SER A 1 648 ? -28.828 -21 -28.078 1 98.5 648 SER A CA 1
ATOM 4871 C C . SER A 1 648 ? -28.172 -21.672 -29.266 1 98.5 648 SER A C 1
ATOM 4873 O O . SER A 1 648 ? -26.938 -21.75 -29.344 1 98.5 648 SER A O 1
ATOM 4875 N N . ASP A 1 649 ? -29 -22.266 -30.172 1 98.31 649 ASP A N 1
ATOM 4876 C CA . ASP A 1 649 ? -28.578 -22.828 -31.453 1 98.31 649 ASP A CA 1
ATOM 4877 C C . ASP A 1 649 ? -27.547 -23.938 -31.266 1 98.31 649 ASP A C 1
ATOM 4879 O O . ASP A 1 649 ? -26.484 -23.938 -31.891 1 98.31 649 ASP A O 1
ATOM 4883 N N . PHE A 1 650 ? -27.938 -24.766 -30.312 1 98.12 650 PHE A N 1
ATOM 4884 C CA . PHE A 1 650 ? -27.031 -25.859 -30.016 1 98.12 650 PHE A CA 1
ATOM 4885 C C . PHE A 1 650 ? -27.156 -26.969 -31.062 1 98.12 650 PHE A C 1
ATOM 4887 O O . PHE A 1 650 ? -28.266 -27.391 -31.391 1 98.12 650 PHE A O 1
ATOM 4894 N N . SER A 1 651 ? -25.953 -27.375 -31.609 1 98.38 651 SER A N 1
ATOM 4895 C CA . SER A 1 651 ? -25.938 -28.438 -32.594 1 98.38 651 SER A CA 1
ATOM 4896 C C . SER A 1 651 ? -24.75 -29.375 -32.406 1 98.38 651 SER A C 1
ATOM 4898 O O . SER A 1 651 ? -23.734 -28.969 -31.828 1 98.38 651 SER A O 1
ATOM 4900 N N . ILE A 1 652 ? -24.906 -30.578 -32.75 1 97.94 652 ILE A N 1
ATOM 4901 C CA . ILE A 1 652 ? -23.844 -31.562 -32.812 1 97.94 652 ILE A CA 1
ATOM 4902 C C . ILE A 1 652 ? -23.906 -32.312 -34.156 1 97.94 652 ILE A C 1
ATOM 4904 O O . ILE A 1 652 ? -24.984 -32.781 -34.562 1 97.94 652 ILE A O 1
ATOM 4908 N N . LEU A 1 653 ? -22.797 -32.375 -34.875 1 97.69 653 LEU A N 1
ATOM 4909 C CA . LEU A 1 653 ? -22.719 -33.031 -36.188 1 97.69 653 LEU A CA 1
ATOM 4910 C C . LEU A 1 653 ? -21.516 -33.969 -36.25 1 97.69 653 LEU A C 1
ATOM 4912 O O . LEU A 1 653 ? -20.453 -33.688 -35.688 1 97.69 653 LEU A O 1
ATOM 4916 N N . ARG A 1 654 ? -21.75 -35.094 -36.844 1 97.31 654 ARG A N 1
ATOM 4917 C CA . ARG A 1 654 ? -20.609 -35.969 -37.125 1 97.31 654 ARG A CA 1
ATOM 4918 C C . ARG A 1 654 ? -19.672 -35.344 -38.125 1 97.31 654 ARG A C 1
ATOM 4920 O O . ARG A 1 654 ? -20.062 -35.062 -39.25 1 97.31 654 ARG A O 1
ATOM 4927 N N . THR A 1 655 ? -18.5 -35.031 -37.75 1 96.38 655 THR A N 1
ATOM 4928 C CA . THR A 1 655 ? -17.516 -34.375 -38.594 1 96.38 655 THR A CA 1
ATOM 4929 C C . THR A 1 655 ? -16.156 -35.062 -38.5 1 96.38 655 THR A C 1
ATOM 4931 O O . THR A 1 655 ? -15.188 -34.469 -38.031 1 96.38 655 THR A O 1
ATOM 4934 N N . PRO A 1 656 ? -16.031 -36.281 -38.906 1 96.31 656 PRO A N 1
ATOM 4935 C CA . PRO A 1 656 ? -14.75 -36.969 -38.75 1 96.31 656 PRO A CA 1
ATOM 4936 C C . PRO A 1 656 ? -13.602 -36.219 -39.438 1 96.31 656 PRO A C 1
ATOM 4938 O O . PRO A 1 656 ? -13.734 -35.781 -40.562 1 96.31 656 PRO A O 1
ATOM 4941 N N . LYS A 1 657 ? -12.602 -35.969 -38.75 1 97.31 657 LYS A N 1
ATOM 4942 C CA . LYS A 1 657 ? -11.398 -35.281 -39.219 1 97.31 657 LYS A CA 1
ATOM 4943 C C . LYS A 1 657 ? -10.156 -35.875 -38.562 1 97.31 657 LYS A C 1
ATOM 4945 O O . LYS A 1 657 ? -10.109 -36.031 -37.344 1 97.31 657 LYS A O 1
ATOM 4950 N N . HIS A 1 658 ? -9.227 -36.188 -39.406 1 96.88 658 HIS A N 1
ATOM 4951 C CA . HIS A 1 658 ? -7.961 -36.688 -38.875 1 96.88 658 HIS A CA 1
ATOM 4952 C C . HIS A 1 658 ? -7.211 -35.562 -38.125 1 96.88 658 HIS A C 1
ATOM 4954 O O . HIS A 1 658 ? -7.125 -34.438 -38.594 1 96.88 658 HIS A O 1
ATOM 4960 N N . ARG A 1 659 ? -6.707 -35.906 -36.969 1 96.25 659 ARG A N 1
ATOM 4961 C CA . ARG A 1 659 ? -5.918 -35 -36.156 1 96.25 659 ARG A CA 1
ATOM 4962 C C . ARG A 1 659 ? -4.559 -35.594 -35.812 1 96.25 659 ARG A C 1
ATOM 4964 O O . ARG A 1 659 ? -4.449 -36.406 -34.906 1 96.25 659 ARG A O 1
ATOM 4971 N N . LYS A 1 660 ? -3.578 -35.031 -36.406 1 95.75 660 LYS A N 1
ATOM 4972 C CA . LYS A 1 660 ? -2.205 -35.438 -36.125 1 95.75 660 LYS A CA 1
ATOM 4973 C C . LYS A 1 660 ? -1.687 -34.812 -34.844 1 95.75 660 LYS A C 1
ATOM 4975 O O . LYS A 1 660 ? -2.035 -33.688 -34.531 1 95.75 660 LYS A O 1
ATOM 4980 N N . ALA A 1 661 ? -0.873 -35.656 -34.094 1 97.5 661 ALA A N 1
ATOM 4981 C CA . ALA A 1 661 ? -0.218 -35.062 -32.938 1 97.5 661 ALA A CA 1
ATOM 4982 C C . ALA A 1 661 ? 0.733 -33.938 -33.344 1 97.5 661 ALA A C 1
ATOM 4984 O O . ALA A 1 661 ? 1.27 -33.969 -34.438 1 97.5 661 ALA A O 1
ATOM 4985 N N . ALA A 1 662 ? 0.935 -32.969 -32.469 1 97 662 ALA A N 1
ATOM 4986 C CA . ALA A 1 662 ? 1.871 -31.891 -32.75 1 97 662 ALA A CA 1
ATOM 4987 C C . ALA A 1 662 ? 3.295 -32.406 -32.906 1 97 662 ALA A C 1
ATOM 4989 O O . ALA A 1 662 ? 4.043 -31.969 -33.781 1 97 662 ALA A O 1
ATOM 4990 N N . VAL A 1 663 ? 3.691 -33.469 -32.031 1 98.25 663 VAL A N 1
ATOM 4991 C CA . VAL A 1 663 ? 5.086 -33.906 -32.062 1 98.25 663 VAL A CA 1
ATOM 4992 C C . VAL A 1 663 ? 5.156 -35.438 -32.062 1 98.25 663 VAL A C 1
ATOM 4994 O O . VAL A 1 663 ? 5.992 -36 -32.75 1 98.25 663 VAL A 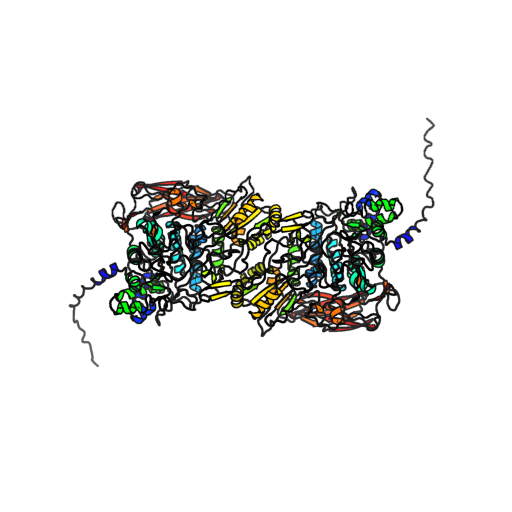O 1
ATOM 4997 N N . ARG A 1 664 ? 4.277 -36.094 -31.266 1 98.12 664 ARG A N 1
ATOM 4998 C CA . ARG A 1 664 ? 4.441 -37.531 -31.031 1 98.12 664 ARG A CA 1
ATOM 4999 C C . ARG A 1 664 ? 3.092 -38.25 -31 1 98.12 664 ARG A C 1
ATOM 5001 O O . ARG A 1 664 ? 2.236 -37.938 -30.172 1 98.12 664 ARG A O 1
ATOM 5008 N N . GLU A 1 665 ? 2.912 -39.219 -31.828 1 98 665 GLU A N 1
ATOM 5009 C CA . GLU A 1 665 ? 1.719 -40.062 -31.766 1 98 665 GLU A CA 1
ATOM 5010 C C . GLU A 1 665 ? 1.851 -41.125 -30.688 1 98 665 GLU A C 1
ATOM 5012 O O . GLU A 1 665 ? 2.934 -41.688 -30.484 1 98 665 GLU A O 1
ATOM 5017 N N . THR A 1 666 ? 0.818 -41.438 -30 1 97.94 666 THR A N 1
ATOM 5018 C CA . THR A 1 666 ? 0.821 -42.5 -29 1 97.94 666 THR A CA 1
ATOM 5019 C C . THR A 1 666 ? 0.497 -43.844 -29.656 1 97.94 666 THR A C 1
ATOM 5021 O O . THR A 1 666 ? 0.097 -43.906 -30.812 1 97.94 666 THR A O 1
ATOM 5024 N N . ASN A 1 667 ? 0.733 -44.906 -28.828 1 97.5 667 ASN A N 1
ATOM 5025 C CA . ASN A 1 667 ? 0.394 -46.25 -29.266 1 97.5 667 ASN A CA 1
ATOM 5026 C C . ASN A 1 667 ? -0.884 -46.75 -28.609 1 97.5 667 ASN A C 1
ATOM 5028 O O . ASN A 1 667 ? -1.18 -47.969 -28.641 1 97.5 667 ASN A O 1
ATOM 5032 N N . GLU A 1 668 ? -1.603 -45.875 -27.969 1 98.06 668 GLU A N 1
ATOM 5033 C CA . GLU A 1 668 ? -2.867 -46.25 -27.359 1 98.06 668 GLU A CA 1
ATOM 5034 C C . GLU A 1 668 ? -3.805 -46.875 -28.391 1 98.06 668 GLU A C 1
ATOM 5036 O O . GLU A 1 668 ? -3.881 -46.406 -29.531 1 98.06 668 GLU A O 1
ATOM 5041 N N . ARG A 1 669 ? -4.508 -47.844 -27.969 1 98.12 669 ARG A N 1
ATOM 5042 C CA . ARG A 1 669 ? -5.375 -48.594 -28.891 1 98.12 669 ARG A CA 1
ATOM 5043 C C . ARG A 1 669 ? -6.824 -48.125 -28.75 1 98.12 669 ARG A C 1
ATOM 5045 O O . ARG A 1 669 ? -7.266 -47.781 -27.656 1 98.12 669 ARG A O 1
ATOM 5052 N N . LEU A 1 670 ? -7.504 -48.156 -29.844 1 98.31 670 LEU A N 1
ATOM 5053 C CA . LEU A 1 670 ? -8.922 -47.844 -29.906 1 98.31 670 LEU A CA 1
ATOM 5054 C C . LEU A 1 670 ? -9.727 -49 -30.484 1 98.31 670 LEU A C 1
ATOM 5056 O O . LEU A 1 670 ? -9.32 -49.625 -31.484 1 98.31 670 LEU A O 1
ATOM 5060 N N . PHE A 1 671 ? -10.781 -49.344 -29.828 1 97.69 671 PHE A N 1
ATOM 5061 C CA . PHE A 1 671 ? -11.688 -50.375 -30.297 1 97.69 671 PHE A CA 1
ATOM 5062 C C . PHE A 1 671 ? -13.086 -49.812 -30.531 1 97.69 671 PHE A C 1
ATOM 5064 O O . PHE A 1 671 ? -13.594 -49.062 -29.703 1 97.69 671 PHE A O 1
ATOM 5071 N N . VAL A 1 672 ? -13.688 -50.125 -31.594 1 95.56 672 VAL A N 1
ATOM 5072 C CA . VAL A 1 672 ? -15.078 -49.844 -31.906 1 95.56 672 VAL A CA 1
ATOM 5073 C C . VAL A 1 672 ? -15.805 -51.125 -32.281 1 95.56 672 VAL A C 1
ATOM 5075 O O . VAL A 1 672 ? -15.375 -51.844 -33.188 1 95.56 672 VAL A O 1
ATOM 5078 N N . ALA A 1 673 ? -16.844 -51.469 -31.625 1 92.38 673 ALA A N 1
ATOM 5079 C CA . ALA A 1 673 ? -17.609 -52.688 -31.828 1 92.38 673 ALA A CA 1
ATOM 5080 C C . ALA A 1 673 ? -16.688 -53.906 -31.766 1 92.38 673 ALA A C 1
ATOM 5082 O O . ALA A 1 673 ? -16.781 -54.781 -32.625 1 92.38 673 ALA A O 1
ATOM 5083 N N . GLY A 1 674 ? -15.75 -53.812 -30.922 1 91.56 674 GLY A N 1
ATOM 5084 C CA . GLY A 1 674 ? -14.891 -54.969 -30.641 1 91.56 674 GLY A CA 1
ATOM 5085 C C . GLY A 1 674 ? -13.727 -55.062 -31.609 1 91.56 674 GLY A C 1
ATOM 5086 O O . GLY A 1 674 ? -12.875 -55.938 -31.469 1 91.56 674 GLY A O 1
ATOM 5087 N N . LYS A 1 675 ? -13.57 -54.219 -32.5 1 96.44 675 LYS A N 1
ATOM 5088 C CA . LYS A 1 675 ? -12.492 -54.281 -33.5 1 96.44 675 LYS A CA 1
ATOM 5089 C C . LYS A 1 675 ? -11.5 -53.125 -33.281 1 96.44 675 LYS A C 1
ATOM 5091 O O . LYS A 1 675 ? -11.898 -52 -33 1 96.44 675 LYS A O 1
ATOM 5096 N N . ALA A 1 676 ? -10.258 -53.438 -33.406 1 97.06 676 ALA A N 1
ATOM 5097 C CA . ALA A 1 676 ? -9.227 -52.406 -33.281 1 97.06 676 ALA A CA 1
ATOM 5098 C C . ALA A 1 676 ? -9.281 -51.469 -34.5 1 97.06 676 ALA A C 1
ATOM 5100 O O . ALA A 1 676 ? -9.352 -51.906 -35.625 1 97.06 676 ALA A O 1
ATOM 5101 N N . VAL A 1 677 ? -9.305 -50.219 -34.25 1 96.88 677 VAL A N 1
ATOM 5102 C CA . VAL A 1 677 ? -9.305 -49.188 -35.312 1 96.88 677 VAL A CA 1
ATOM 5103 C C . VAL A 1 677 ? -8.281 -48.125 -34.969 1 96.88 677 VAL A C 1
ATOM 5105 O O . VAL A 1 677 ? -7.742 -48.094 -33.875 1 96.88 677 VAL A O 1
ATOM 5108 N N . SER A 1 678 ? -7.973 -47.281 -35.938 1 96 678 SER A N 1
ATOM 5109 C CA . SER A 1 678 ? -7.09 -46.125 -35.75 1 96 678 SER A CA 1
ATOM 5110 C C . SER A 1 678 ? -7.891 -44.844 -35.469 1 96 678 SER A C 1
ATOM 5112 O O . SER A 1 678 ? -9.117 -44.844 -35.594 1 96 678 SER A O 1
ATOM 5114 N N . GLY A 1 679 ? -7.223 -43.812 -34.969 1 97.69 679 GLY A N 1
ATOM 5115 C CA . GLY A 1 679 ? -7.824 -42.5 -34.875 1 97.69 679 GLY A CA 1
ATOM 5116 C C . GLY A 1 679 ? -8.344 -42.156 -33.5 1 97.69 679 GLY A C 1
ATOM 5117 O O . GLY A 1 679 ? -9.375 -41.469 -33.375 1 97.69 679 GLY A O 1
ATOM 5118 N N . LEU A 1 680 ? -7.68 -42.562 -32.469 1 98.38 680 LEU A N 1
ATOM 5119 C CA . LEU A 1 680 ? -8.102 -42.281 -31.109 1 98.38 680 LEU A CA 1
ATOM 5120 C C . LEU A 1 680 ? -8.281 -40.781 -30.906 1 98.38 680 LEU A C 1
ATOM 5122 O O . LEU A 1 680 ? -9.219 -40.375 -30.219 1 98.38 680 LEU A O 1
ATOM 5126 N N . TYR A 1 681 ? -7.43 -40 -31.547 1 98.44 681 TYR A N 1
ATOM 5127 C CA . TYR A 1 681 ? -7.441 -38.562 -31.297 1 98.44 681 TYR A CA 1
ATOM 5128 C C . TYR A 1 681 ? -8.07 -37.812 -32.469 1 98.44 681 TYR A C 1
ATOM 5130 O O . TYR A 1 681 ? -8.039 -36.594 -32.5 1 98.44 681 TYR A O 1
ATOM 5138 N N . ASP A 1 682 ? -8.625 -38.531 -33.438 1 98.44 682 ASP A N 1
ATOM 5139 C CA . ASP A 1 682 ? -9.352 -37.875 -34.531 1 98.44 682 ASP A CA 1
ATOM 5140 C C . ASP A 1 682 ? -10.68 -37.312 -34.062 1 98.44 682 ASP A C 1
ATOM 5142 O O . ASP A 1 682 ? -11.281 -37.844 -33.094 1 98.44 682 ASP A O 1
ATOM 5146 N N . VAL A 1 683 ? -11.117 -36.281 -34.688 1 98.38 683 VAL A N 1
ATOM 5147 C CA . VAL A 1 683 ? -12.414 -35.656 -34.406 1 98.38 683 VAL A CA 1
ATOM 5148 C C . VAL A 1 683 ? -13.531 -36.562 -34.906 1 98.38 683 VAL A C 1
ATOM 5150 O O . VAL A 1 683 ? -13.484 -37.062 -36.031 1 98.38 683 VAL A O 1
ATOM 5153 N N . ALA A 1 684 ? -14.43 -36.844 -34.031 1 98.12 684 ALA A N 1
ATOM 5154 C CA . ALA A 1 684 ? -15.594 -37.625 -34.406 1 98.12 684 ALA A CA 1
ATOM 5155 C C . ALA A 1 684 ? -16.812 -36.75 -34.625 1 98.12 684 ALA A C 1
ATOM 5157 O O . ALA A 1 684 ? -17.562 -36.938 -35.594 1 98.12 684 ALA A O 1
ATOM 5158 N N . TYR A 1 685 ? -17.016 -35.781 -33.781 1 98.19 685 TYR A N 1
ATOM 5159 C CA . TYR A 1 685 ? -18.156 -34.875 -33.812 1 98.19 685 TYR A CA 1
ATOM 5160 C C . TYR A 1 685 ? -17.719 -33.438 -33.562 1 98.19 685 TYR A C 1
ATOM 5162 O O . TYR A 1 685 ? -16.672 -33.219 -32.969 1 98.19 685 TYR A O 1
ATOM 5170 N N . THR A 1 686 ? -18.453 -32.531 -34.031 1 98.31 686 THR A N 1
ATOM 5171 C CA . THR A 1 686 ? -18.312 -31.109 -33.688 1 98.31 686 THR A CA 1
ATOM 5172 C C . THR A 1 686 ? -19.609 -30.562 -33.125 1 98.31 686 THR A C 1
ATOM 5174 O O . THR A 1 686 ? -20.672 -30.719 -33.719 1 98.31 686 THR A O 1
ATOM 5177 N N . ALA A 1 687 ? -19.531 -29.984 -31.969 1 98.5 687 ALA A N 1
ATOM 5178 C CA . ALA A 1 687 ? -20.672 -29.312 -31.344 1 98.5 687 ALA A CA 1
ATOM 5179 C C . ALA A 1 687 ? -20.5 -27.797 -31.406 1 98.5 687 ALA A C 1
ATOM 5181 O O . ALA A 1 687 ? -19.391 -27.281 -31.312 1 98.5 687 ALA A O 1
ATOM 5182 N N . ARG A 1 688 ? -21.578 -27.078 -31.578 1 98.5 688 ARG A N 1
ATOM 5183 C CA . ARG A 1 688 ? -21.562 -25.609 -31.625 1 98.5 688 ARG A CA 1
ATOM 5184 C C . ARG A 1 688 ? -22.688 -25.031 -30.781 1 98.5 688 ARG A C 1
ATOM 5186 O O . ARG A 1 688 ? -23.766 -25.609 -30.688 1 98.5 688 ARG A O 1
ATOM 5193 N N . VAL A 1 689 ? -22.406 -23.906 -30.188 1 98.75 689 VAL A N 1
ATOM 5194 C CA . VAL A 1 689 ? -23.422 -23.219 -29.391 1 98.75 689 VAL A CA 1
ATOM 5195 C C . VAL A 1 689 ? -23.219 -21.703 -29.531 1 98.75 689 VAL A C 1
ATOM 5197 O O . VAL A 1 689 ? -22.094 -21.219 -29.578 1 98.75 689 VAL A O 1
ATOM 5200 N N . LYS A 1 690 ? -24.266 -21.016 -29.625 1 98.69 690 LYS A N 1
ATOM 5201 C CA . LYS A 1 690 ? -24.219 -19.562 -29.672 1 98.69 690 LYS A CA 1
ATOM 5202 C C . LYS A 1 690 ? -24.359 -18.953 -28.281 1 98.69 690 LYS A C 1
ATOM 5204 O O . LYS A 1 690 ? -25.234 -19.359 -27.5 1 98.69 690 LYS A O 1
ATOM 5209 N N . VAL A 1 691 ? -23.484 -18.078 -27.938 1 98.75 691 VAL A N 1
ATOM 5210 C CA . VAL A 1 691 ? -23.516 -17.328 -26.688 1 98.75 691 VAL A CA 1
ATOM 5211 C C . VAL A 1 691 ? -23.906 -15.875 -26.953 1 98.75 691 VAL A C 1
ATOM 5213 O O . VAL A 1 691 ? -23.312 -15.227 -27.828 1 98.75 691 VAL A O 1
ATOM 5216 N N . HIS A 1 692 ? -24.844 -15.375 -26.281 1 98.69 692 HIS A N 1
ATOM 5217 C CA . HIS A 1 692 ? -25.328 -14.008 -26.453 1 98.69 692 HIS A CA 1
ATOM 5218 C C . HIS A 1 692 ? -25.297 -13.242 -25.125 1 98.69 692 HIS A C 1
ATOM 5220 O O . HIS A 1 692 ? -25.812 -13.727 -24.109 1 98.69 692 HIS A O 1
ATOM 5226 N N . ASN A 1 693 ? -24.625 -12.047 -25.094 1 98.75 693 ASN A N 1
ATOM 5227 C CA . ASN A 1 693 ? -24.672 -11.18 -23.922 1 98.75 693 ASN A CA 1
ATOM 5228 C C . ASN A 1 693 ? -26 -10.43 -23.844 1 98.75 693 ASN A C 1
ATOM 5230 O O . ASN A 1 693 ? -26.219 -9.469 -24.578 1 98.75 693 ASN A O 1
ATOM 5234 N N . THR A 1 694 ? -26.75 -10.766 -22.984 1 98.5 694 THR A N 1
ATOM 5235 C CA . THR A 1 694 ? -28.109 -10.227 -22.875 1 98.5 694 THR A CA 1
ATOM 5236 C C . THR A 1 694 ? -28.141 -9.055 -21.906 1 98.5 694 THR A C 1
ATOM 5238 O O . THR A 1 694 ? -29.188 -8.43 -21.703 1 98.5 694 THR A O 1
ATOM 5241 N N . GLY A 1 695 ? -27.016 -8.82 -21.297 1 97.62 695 GLY A N 1
ATOM 5242 C CA . GLY A 1 695 ? -26.984 -7.773 -20.281 1 97.62 695 GLY A CA 1
ATOM 5243 C C . GLY A 1 695 ? -26.531 -6.434 -20.844 1 97.62 695 GLY A C 1
ATOM 5244 O O . GLY A 1 695 ? -26.609 -6.195 -22.047 1 97.62 695 GLY A O 1
ATOM 5245 N N . LYS A 1 696 ? -26.094 -5.441 -19.969 1 96.5 696 LYS A N 1
ATOM 5246 C CA . LYS A 1 696 ? -25.891 -4.043 -20.328 1 96.5 696 LYS A CA 1
ATOM 5247 C C . LYS A 1 696 ? -24.406 -3.672 -20.281 1 96.5 696 LYS A C 1
ATOM 5249 O O . LYS A 1 696 ? -24.016 -2.57 -20.672 1 96.5 696 LYS A O 1
ATOM 5254 N N . VAL A 1 697 ? -23.578 -4.609 -19.75 1 97.88 697 VAL A N 1
ATOM 5255 C CA . VAL A 1 697 ? -22.156 -4.324 -19.688 1 97.88 697 VAL A CA 1
ATOM 5256 C C . VAL A 1 697 ? -21.375 -5.441 -20.375 1 97.88 697 VAL A C 1
ATOM 5258 O O . VAL A 1 697 ? -21.906 -6.523 -20.625 1 97.88 697 VAL A O 1
ATOM 5261 N N . ALA A 1 698 ? -20.141 -5.109 -20.75 1 98.44 698 ALA A N 1
ATOM 5262 C CA . ALA A 1 698 ? -19.266 -6.117 -21.344 1 98.44 698 ALA A CA 1
ATOM 5263 C C . ALA A 1 698 ? -18.891 -7.191 -20.328 1 98.44 698 ALA A C 1
ATOM 5265 O O . ALA A 1 698 ? -18.812 -6.918 -19.125 1 98.44 698 ALA A O 1
ATOM 5266 N N . GLY A 1 699 ? -18.75 -8.367 -20.766 1 98.44 699 GLY A N 1
ATOM 5267 C CA . GLY A 1 699 ? -18.344 -9.492 -19.938 1 98.44 699 GLY A CA 1
ATOM 5268 C C . GLY A 1 699 ? -17.891 -10.695 -20.75 1 98.44 699 GLY A C 1
ATOM 5269 O O . GLY A 1 699 ? -17.812 -10.633 -21.969 1 98.44 699 GLY A O 1
ATOM 5270 N N . ALA A 1 700 ? -17.516 -11.68 -20.031 1 98.81 700 ALA A N 1
ATOM 5271 C CA . ALA A 1 700 ? -17.078 -12.93 -20.656 1 98.81 700 ALA A CA 1
ATOM 5272 C C . ALA A 1 700 ? -17.828 -14.125 -20.062 1 98.81 700 ALA A C 1
ATOM 5274 O O . ALA A 1 700 ? -18.234 -14.102 -18.906 1 98.81 700 ALA A O 1
ATOM 5275 N N . GLU A 1 701 ? -18.031 -15.102 -20.922 1 98.5 701 GLU A N 1
ATOM 5276 C CA . GLU A 1 701 ? -18.672 -16.344 -20.5 1 98.5 701 GLU A CA 1
ATOM 5277 C C . GLU A 1 701 ? -17.922 -17.562 -21.031 1 98.5 701 GLU A C 1
ATOM 5279 O O . GLU A 1 701 ? -17.125 -17.453 -21.969 1 98.5 701 GLU A O 1
ATOM 5284 N N . VAL A 1 702 ? -18.125 -18.688 -20.312 1 98.75 702 VAL A N 1
ATOM 5285 C CA . VAL A 1 702 ? -17.5 -19.953 -20.703 1 98.75 702 VAL A CA 1
ATOM 5286 C C . VAL A 1 702 ? -18.578 -21.016 -20.922 1 98.75 702 VAL A C 1
ATOM 5288 O O . VAL A 1 702 ? -18.984 -21.688 -19.984 1 98.75 702 VAL A O 1
ATOM 5291 N N . PRO A 1 703 ? -19 -21.203 -22.219 1 98.69 703 PRO A N 1
ATOM 5292 C CA . PRO A 1 703 ? -19.766 -22.438 -22.453 1 98.69 703 PRO A CA 1
ATOM 5293 C C . PRO A 1 703 ? -18.984 -23.703 -22.109 1 98.69 703 PRO A C 1
ATOM 5295 O O . PRO A 1 703 ? -17.812 -23.812 -22.469 1 98.69 703 PRO A O 1
ATOM 5298 N N . GLN A 1 704 ? -19.625 -24.594 -21.375 1 98.81 704 GLN A N 1
ATOM 5299 C CA . GLN A 1 704 ? -19.062 -25.859 -20.938 1 98.81 704 GLN A CA 1
ATOM 5300 C C . GLN A 1 704 ? -19.844 -27.047 -21.5 1 98.81 704 GLN A C 1
ATOM 5302 O O . GLN A 1 704 ? -21.062 -27.125 -21.328 1 98.81 704 GLN A O 1
ATOM 5307 N N . LEU A 1 705 ? -19.156 -27.906 -22.156 1 98.88 705 LEU A N 1
ATOM 5308 C CA . LEU A 1 705 ? -19.781 -29.078 -22.75 1 98.88 705 LEU A CA 1
ATOM 5309 C C . LEU A 1 705 ? -19.516 -30.328 -21.922 1 98.88 705 LEU A C 1
ATOM 5311 O O . LEU A 1 705 ? -18.359 -30.641 -21.625 1 98.88 705 LEU A O 1
ATOM 5315 N N . TYR A 1 706 ? -20.562 -31.031 -21.594 1 98.75 706 TYR A N 1
ATOM 5316 C CA . TYR A 1 706 ? -20.469 -32.25 -20.797 1 98.75 706 TYR A CA 1
ATOM 5317 C C . TYR A 1 706 ? -21.031 -33.438 -21.547 1 98.75 706 TYR A C 1
ATOM 5319 O O . TYR A 1 706 ? -22.047 -33.312 -22.25 1 98.75 706 TYR A O 1
ATOM 5327 N N . LEU A 1 707 ? -20.406 -34.562 -21.406 1 98.56 707 LEU A N 1
ATOM 5328 C CA . LEU A 1 707 ? -20.797 -35.812 -22.062 1 98.56 707 LEU A CA 1
ATOM 5329 C C . LEU A 1 707 ? -21.406 -36.781 -21.062 1 98.56 707 LEU A C 1
ATOM 5331 O O . LEU A 1 707 ? -20.891 -36.938 -19.953 1 98.56 707 LEU A O 1
ATOM 5335 N N . THR A 1 708 ? -22.469 -37.438 -21.438 1 98.19 708 THR A N 1
ATOM 5336 C CA . THR A 1 708 ? -23.047 -38.594 -20.75 1 98.19 708 THR A CA 1
ATOM 5337 C C . THR A 1 708 ? -22.938 -39.844 -21.609 1 98.19 708 THR A C 1
ATOM 5339 O O . THR A 1 708 ? -23.406 -39.875 -22.75 1 98.19 708 THR A O 1
ATOM 5342 N N . PHE A 1 709 ? -22.359 -40.844 -21.094 1 98 709 PHE A N 1
ATOM 5343 C CA . PHE A 1 709 ? -22.125 -42.094 -21.812 1 98 709 PHE A CA 1
ATOM 5344 C C . PHE A 1 709 ? -23.406 -42.938 -21.906 1 98 709 PHE A C 1
ATOM 5346 O O . PHE A 1 709 ? -24.312 -42.75 -21.094 1 98 709 PHE A O 1
ATOM 5353 N N . PRO A 1 710 ? -23.453 -43.844 -22.859 1 96.88 710 PRO A N 1
ATOM 5354 C CA . PRO A 1 710 ? -24.641 -44.719 -22.984 1 96.88 710 PRO A CA 1
ATOM 5355 C C . PRO A 1 710 ? -24.828 -45.656 -21.781 1 96.88 710 PRO A C 1
ATOM 5357 O O . PRO A 1 710 ? -23.844 -46.031 -21.156 1 96.88 710 PRO A O 1
ATOM 5360 N N . SER A 1 711 ? -26.031 -46.062 -21.578 1 93.44 711 SER A N 1
ATOM 5361 C CA . SER A 1 711 ? -26.344 -47 -20.5 1 93.44 711 SER A CA 1
ATOM 5362 C C . SER A 1 711 ? -25.703 -48.344 -20.75 1 93.44 711 SER A C 1
ATOM 5364 O O . SER A 1 711 ? -25.547 -49.125 -19.812 1 93.44 711 SER A O 1
ATOM 5366 N N . SER A 1 712 ? -25.344 -48.594 -21.969 1 92.44 712 SER A N 1
ATOM 5367 C CA . SER A 1 712 ? -24.75 -49.875 -22.344 1 92.44 712 SER A CA 1
ATOM 5368 C C . SER A 1 712 ? -23.281 -49.938 -21.938 1 92.44 712 SER A C 1
ATOM 5370 O O . SER A 1 712 ? -22.641 -50.969 -22.031 1 92.44 712 SER A O 1
ATOM 5372 N N . THR A 1 713 ? -22.734 -48.844 -21.469 1 94.06 713 THR A N 1
ATOM 5373 C CA . THR A 1 713 ? -21.359 -48.844 -21.016 1 94.06 713 THR A CA 1
ATOM 5374 C C . THR A 1 713 ? -21.156 -49.844 -19.875 1 94.06 713 THR A C 1
ATOM 5376 O O . THR A 1 713 ? -21.922 -49.812 -18.891 1 94.06 713 THR A O 1
ATOM 5379 N N . PRO A 1 714 ? -20.203 -50.719 -19.938 1 89 714 PRO A N 1
ATOM 5380 C CA . PRO A 1 714 ? -20.062 -51.812 -19 1 89 714 PRO A CA 1
ATOM 5381 C C . PRO A 1 714 ? -19.828 -51.344 -17.562 1 89 714 PRO A C 1
ATOM 5383 O O . PRO A 1 714 ? -20.219 -52.031 -16.609 1 89 714 PRO A O 1
ATOM 5386 N N . ARG A 1 715 ? -19.141 -50.344 -17.328 1 92.62 715 ARG A N 1
ATOM 5387 C CA . ARG A 1 715 ? -18.922 -49.812 -15.984 1 92.62 715 ARG A CA 1
ATOM 5388 C C . ARG A 1 715 ? -19.672 -48.5 -15.781 1 92.62 715 ARG A C 1
ATOM 5390 O O . ARG A 1 715 ? -19.938 -47.781 -16.75 1 92.62 715 ARG A O 1
ATOM 5397 N N . LYS A 1 716 ? -20 -48.312 -14.5 1 94.06 716 LYS A N 1
ATOM 5398 C CA . LYS A 1 716 ? -20.672 -47.062 -14.18 1 94.06 716 LYS A CA 1
ATOM 5399 C C . LYS A 1 716 ? -19.781 -45.875 -14.523 1 94.06 716 LYS A C 1
ATOM 5401 O O . LYS A 1 716 ? -18.594 -45.844 -14.18 1 94.06 716 LYS A O 1
ATOM 5406 N N . MET A 1 717 ? -20.328 -44.969 -15.234 1 96.88 717 MET A N 1
ATOM 5407 C CA . MET A 1 717 ? -19.641 -43.75 -15.625 1 96.88 717 MET A CA 1
ATOM 5408 C C . MET A 1 717 ? -20.266 -42.531 -14.961 1 96.88 717 MET A C 1
ATOM 5410 O O . MET A 1 717 ? -21.422 -42.562 -14.547 1 96.88 717 MET A O 1
ATOM 5414 N N . PRO A 1 718 ? -19.5 -41.469 -14.766 1 97.19 718 PRO A N 1
ATOM 5415 C CA . PRO A 1 718 ? -20.094 -40.219 -14.242 1 97.19 718 PRO A CA 1
ATOM 5416 C C . PRO A 1 718 ? -21.281 -39.75 -15.07 1 97.19 718 PRO A C 1
ATOM 5418 O O . PRO A 1 718 ? -21.297 -39.938 -16.297 1 97.19 718 PRO A O 1
ATOM 5421 N N . ALA A 1 719 ? -22.234 -39.062 -14.406 1 96.62 719 ALA A N 1
ATOM 5422 C CA . ALA A 1 719 ? -23.406 -38.5 -15.086 1 96.62 719 ALA A CA 1
ATOM 5423 C C . ALA A 1 719 ? -22.984 -37.469 -16.141 1 96.62 719 ALA A C 1
ATOM 5425 O O . ALA A 1 719 ? -23.641 -37.344 -17.188 1 96.62 719 ALA A O 1
ATOM 5426 N N . HIS A 1 720 ? -22.016 -36.719 -15.805 1 97.06 720 HIS A N 1
ATOM 5427 C CA . HIS A 1 720 ? -21.453 -35.719 -16.703 1 97.06 720 HIS A CA 1
ATOM 5428 C C . HIS A 1 720 ? -19.938 -35.75 -16.703 1 97.06 720 HIS A C 1
ATOM 5430 O O . HIS A 1 720 ? -19.312 -35.906 -15.641 1 97.06 720 HIS A O 1
ATOM 5436 N N . SER A 1 721 ? -19.328 -35.656 -17.828 1 98.12 721 SER A N 1
ATOM 5437 C CA . SER A 1 721 ? -17.891 -35.531 -18 1 98.12 721 SER A CA 1
ATOM 5438 C C . SER A 1 721 ? -17.531 -34.375 -18.906 1 98.12 721 SER A C 1
ATOM 5440 O O . SER A 1 721 ? -17.938 -34.344 -20.078 1 98.12 721 SER A O 1
ATOM 5442 N N . LEU A 1 722 ? -16.766 -33.406 -18.406 1 98.69 722 LEU A N 1
ATOM 5443 C CA . LEU A 1 722 ? -16.375 -32.25 -19.203 1 98.69 722 LEU A CA 1
ATOM 5444 C C . LEU A 1 722 ? -15.609 -32.688 -20.453 1 98.69 722 LEU A C 1
ATOM 5446 O O . LEU A 1 722 ? -14.688 -33.5 -20.375 1 98.69 722 LEU A O 1
ATOM 5450 N N . ARG A 1 723 ? -16 -32.188 -21.641 1 98.69 723 ARG A N 1
ATOM 5451 C CA . ARG A 1 723 ? -15.336 -32.531 -22.891 1 98.69 723 ARG A CA 1
ATOM 5452 C C . ARG A 1 723 ? -15.172 -31.281 -23.766 1 98.69 723 ARG A C 1
ATOM 5454 O O . ARG A 1 723 ? -14.852 -31.391 -24.953 1 98.69 723 ARG A O 1
ATOM 5461 N N . GLY A 1 724 ? -15.375 -30.109 -23.141 1 98.56 724 GLY A N 1
ATOM 5462 C CA . GLY A 1 724 ? -15.172 -28.875 -23.891 1 98.56 724 GLY A CA 1
ATOM 5463 C C . GLY A 1 724 ? -15.367 -27.625 -23.047 1 98.56 724 GLY A C 1
ATOM 5464 O O . GLY A 1 724 ? -16.219 -27.594 -22.156 1 98.56 724 GLY A O 1
ATOM 5465 N N . PHE A 1 725 ? -14.641 -26.578 -23.344 1 98.19 725 PHE A N 1
ATOM 5466 C CA . PHE A 1 725 ? -14.797 -25.234 -22.797 1 98.19 725 PHE A CA 1
ATOM 5467 C C . PHE A 1 725 ? -14.031 -24.203 -23.609 1 98.19 725 PHE A C 1
ATOM 5469 O O . PHE A 1 725 ? -13.016 -24.531 -24.234 1 98.19 725 PHE A O 1
ATOM 5476 N N . ASP A 1 726 ? -14.523 -23.047 -23.672 1 95.38 726 ASP A N 1
ATOM 5477 C CA . ASP A 1 726 ? -13.82 -21.906 -24.25 1 95.38 726 ASP A CA 1
ATOM 5478 C C . ASP A 1 726 ? -14.438 -20.578 -23.781 1 95.38 726 ASP A C 1
ATOM 5480 O O . ASP A 1 726 ? -15.664 -20.469 -23.672 1 95.38 726 ASP A O 1
ATOM 5484 N N . LYS A 1 727 ? -13.617 -19.641 -23.547 1 98.38 727 LYS A N 1
ATOM 5485 C CA . LYS A 1 727 ? -14.086 -18.344 -23.031 1 98.38 727 LYS A CA 1
ATOM 5486 C C . LYS A 1 727 ? -14.297 -17.359 -24.172 1 98.38 727 LYS A C 1
ATOM 5488 O O . LYS A 1 727 ? -13.438 -17.219 -25.062 1 98.38 727 LYS A O 1
ATOM 5493 N N . VAL A 1 728 ? -15.383 -16.609 -24.156 1 98.5 728 VAL A N 1
ATOM 5494 C CA . VAL A 1 728 ? -15.648 -15.586 -25.156 1 98.5 728 VAL A CA 1
ATOM 5495 C C . VAL A 1 728 ? -15.953 -14.258 -24.453 1 98.5 728 VAL A C 1
ATOM 5497 O O . VAL A 1 728 ? -16.609 -14.234 -23.406 1 98.5 728 VAL A O 1
ATOM 5500 N N . HIS A 1 729 ? -15.398 -13.203 -24.984 1 98.62 729 HIS A N 1
ATOM 5501 C CA . HIS A 1 729 ? -15.641 -11.844 -24.5 1 98.62 729 HIS A CA 1
ATOM 5502 C C . HIS A 1 729 ? -16.656 -11.125 -25.391 1 98.62 729 HIS A C 1
ATOM 5504 O O . HIS A 1 729 ? -16.484 -11.039 -26.609 1 98.62 729 HIS A O 1
ATOM 5510 N N . LEU A 1 730 ? -17.703 -10.594 -24.781 1 98.81 730 LEU A N 1
ATOM 5511 C CA . LEU A 1 730 ? -18.781 -10.031 -25.578 1 98.81 730 LEU A CA 1
ATOM 5512 C C . LEU A 1 730 ? -19.25 -8.695 -25.016 1 98.81 730 LEU A C 1
ATOM 5514 O O . LEU A 1 730 ? -19.453 -8.562 -23.812 1 98.81 730 LEU A O 1
ATOM 5518 N N . LYS A 1 731 ? -19.391 -7.727 -25.859 1 98.44 731 LYS A N 1
ATOM 5519 C CA . LYS A 1 731 ? -20.078 -6.488 -25.516 1 98.44 731 LYS A CA 1
ATOM 5520 C C . LYS A 1 731 ? -21.594 -6.711 -25.391 1 98.44 731 LYS A C 1
ATOM 5522 O O . LYS A 1 731 ? -22.109 -7.742 -25.828 1 98.44 731 LYS A O 1
ATOM 5527 N N . PRO A 1 732 ? -22.234 -5.742 -24.797 1 98.5 732 PRO A N 1
ATOM 5528 C CA . PRO A 1 732 ? -23.688 -5.871 -24.703 1 98.5 732 PRO A CA 1
ATOM 5529 C C . PRO A 1 732 ? -24.344 -6.082 -26.078 1 98.5 732 PRO A C 1
ATOM 5531 O O . PRO A 1 732 ? -24.047 -5.367 -27.031 1 98.5 732 PRO A O 1
ATOM 5534 N N . GLY A 1 733 ? -25.109 -7.082 -26.172 1 98.5 733 GLY A N 1
ATOM 5535 C CA . GLY A 1 733 ? -25.891 -7.309 -27.375 1 98.5 733 GLY A CA 1
ATOM 5536 C C . GLY A 1 733 ? -25.141 -8.109 -28.422 1 98.5 733 GLY A C 1
ATOM 5537 O O . GLY A 1 733 ? -25.734 -8.508 -29.438 1 98.5 733 GLY A O 1
ATOM 5538 N N . HIS A 1 734 ? -23.969 -8.414 -28.219 1 98.75 734 HIS A N 1
ATOM 5539 C CA . HIS A 1 734 ? -23.188 -9.148 -29.203 1 98.75 734 HIS A CA 1
ATOM 5540 C C . HIS A 1 734 ? -23.234 -10.648 -28.938 1 98.75 734 HIS A C 1
ATOM 5542 O O . HIS A 1 734 ? -23.578 -11.086 -27.844 1 98.75 734 HIS A O 1
ATOM 5548 N N . SER A 1 735 ? -22.938 -11.453 -30 1 98.62 735 SER A N 1
ATOM 5549 C CA . SER A 1 735 ? -22.953 -12.906 -29.938 1 98.62 735 SER A CA 1
ATOM 5550 C C . SER A 1 735 ? -21.688 -13.5 -30.531 1 98.62 735 SER A C 1
ATOM 5552 O O . SER A 1 735 ? -20.984 -12.836 -31.312 1 98.62 735 SER A O 1
ATOM 5554 N N . ALA A 1 736 ? -21.406 -14.641 -30.109 1 98.56 736 ALA A N 1
ATOM 5555 C CA . ALA A 1 736 ? -20.344 -15.453 -30.688 1 98.56 736 ALA A CA 1
ATOM 5556 C C . ALA A 1 736 ? -20.719 -16.922 -30.688 1 98.56 736 ALA A C 1
ATOM 5558 O O . ALA A 1 736 ? -21.484 -17.391 -29.844 1 98.56 736 ALA A O 1
ATOM 5559 N N . THR A 1 737 ? -20.219 -17.625 -31.625 1 98.56 737 THR A N 1
ATOM 5560 C CA . THR A 1 737 ? -20.391 -19.078 -31.672 1 98.56 737 THR A CA 1
ATOM 5561 C C . THR A 1 737 ? -19.141 -19.781 -31.125 1 98.56 737 THR A C 1
ATOM 5563 O O . THR A 1 737 ? -18.031 -19.516 -31.578 1 98.56 737 THR A O 1
ATOM 5566 N N . VAL A 1 738 ? -19.375 -20.625 -30.188 1 98.56 738 VAL A N 1
ATOM 5567 C CA . VAL A 1 738 ? -18.281 -21.438 -29.641 1 98.56 738 VAL A CA 1
ATOM 5568 C C . VAL A 1 738 ? -18.359 -22.844 -30.234 1 98.56 738 VAL A C 1
ATOM 5570 O O . VAL A 1 738 ? -19.438 -23.453 -30.266 1 98.56 738 VAL A O 1
ATOM 5573 N N . THR A 1 739 ? -17.234 -23.344 -30.672 1 98.38 739 THR A N 1
ATOM 5574 C CA . THR A 1 739 ? -17.156 -24.656 -31.297 1 98.38 739 THR A CA 1
ATOM 5575 C C . THR A 1 739 ? -16.328 -25.609 -30.438 1 98.38 739 THR A C 1
ATOM 5577 O O . THR A 1 739 ? -15.234 -25.25 -29.984 1 98.38 739 THR A O 1
ATOM 5580 N N . PHE A 1 740 ? -16.875 -26.828 -30.234 1 98.12 740 PHE A N 1
ATOM 5581 C CA . PHE A 1 740 ? -16.188 -27.906 -29.516 1 98.12 740 PHE A CA 1
ATOM 5582 C C . PHE A 1 740 ? -15.953 -29.094 -30.438 1 98.12 740 PHE A C 1
ATOM 5584 O O . PHE A 1 740 ? -16.891 -29.625 -31.047 1 98.12 740 PHE A O 1
ATOM 5591 N N . GLU A 1 741 ? -14.766 -29.516 -30.531 1 98.06 741 GLU A N 1
ATOM 5592 C CA . GLU A 1 741 ? -14.453 -30.75 -31.25 1 98.06 741 GLU A CA 1
ATOM 5593 C C . GLU A 1 741 ? -14.391 -31.938 -30.297 1 98.06 741 GLU A C 1
ATOM 5595 O O . GLU A 1 741 ? -13.625 -31.906 -29.328 1 98.06 741 GLU A O 1
ATOM 5600 N N . LEU A 1 742 ? -15.172 -32.906 -30.5 1 98.44 742 LEU A N 1
ATOM 5601 C CA . LEU A 1 742 ? -15.133 -34.156 -29.75 1 98.44 742 LEU A CA 1
ATOM 5602 C C . LEU A 1 742 ? -14.344 -35.25 -30.5 1 98.44 742 LEU A C 1
ATOM 5604 O O . LEU A 1 742 ? -14.742 -35.656 -31.594 1 98.44 742 LEU A O 1
ATOM 5608 N N . ARG A 1 743 ? -13.367 -35.719 -29.891 1 98.62 743 ARG A N 1
ATOM 5609 C CA . ARG A 1 743 ? -12.531 -36.75 -30.469 1 98.62 743 ARG A CA 1
ATOM 5610 C C . ARG A 1 743 ? -13.07 -38.156 -30.125 1 98.62 743 ARG A C 1
ATOM 5612 O O . ARG A 1 743 ? -13.93 -38.281 -29.25 1 98.62 743 ARG A O 1
ATOM 5619 N N . ASN A 1 744 ? -12.523 -39.156 -30.844 1 98.5 744 ASN A N 1
ATOM 5620 C CA . ASN A 1 744 ? -12.891 -40.531 -30.484 1 98.5 744 ASN A CA 1
ATOM 5621 C C . ASN A 1 744 ? -12.57 -40.844 -29.031 1 98.5 744 ASN A C 1
ATOM 5623 O O . ASN A 1 744 ? -13.352 -41.5 -28.344 1 98.5 744 ASN A O 1
ATOM 5627 N N . LYS A 1 745 ? -11.453 -40.344 -28.547 1 98.62 745 LYS A N 1
ATOM 5628 C CA . LYS A 1 745 ? -11.055 -40.594 -27.172 1 98.62 745 LYS A CA 1
ATOM 5629 C C . LYS A 1 745 ? -12.07 -40 -26.188 1 98.62 745 LYS A C 1
ATOM 5631 O O . LYS A 1 745 ? -12.32 -40.594 -25.125 1 98.62 745 LYS A O 1
ATOM 5636 N N . ASP A 1 746 ? -12.617 -38.875 -26.531 1 98.25 746 ASP A N 1
ATOM 5637 C CA . ASP A 1 746 ? -13.57 -38.188 -25.672 1 98.25 746 ASP A CA 1
ATOM 5638 C C . ASP A 1 746 ? -14.852 -39 -25.5 1 98.25 746 ASP A C 1
ATOM 5640 O O . ASP A 1 746 ? -15.57 -38.844 -24.516 1 98.25 746 ASP A O 1
ATOM 5644 N N . LEU A 1 747 ? -15.094 -39.875 -26.422 1 98 747 LEU A N 1
ATOM 5645 C CA . LEU A 1 747 ? -16.297 -40.719 -26.422 1 98 747 LEU A CA 1
ATOM 5646 C C . LEU A 1 747 ? -15.977 -42.094 -25.875 1 98 747 LEU A C 1
ATOM 5648 O O . LEU A 1 747 ? -16.875 -42.938 -25.734 1 98 747 LEU A O 1
ATOM 5652 N N . ALA A 1 748 ? -14.766 -42.344 -25.562 1 98.12 748 ALA A N 1
ATOM 5653 C CA . ALA A 1 748 ? -14.336 -43.719 -25.266 1 98.12 748 ALA A CA 1
ATOM 5654 C C . ALA A 1 748 ? -14.141 -43.906 -23.75 1 98.12 748 ALA A C 1
ATOM 5656 O O . ALA A 1 748 ? -14.016 -42.938 -23.016 1 98.12 748 ALA A O 1
ATOM 5657 N N . VAL A 1 749 ? -14.18 -45.125 -23.312 1 98.06 749 VAL A N 1
ATOM 5658 C CA . VAL A 1 749 ? -13.844 -45.562 -21.969 1 98.06 749 VAL A CA 1
ATOM 5659 C C . VAL A 1 749 ? -12.766 -46.656 -22.031 1 98.06 749 VAL A C 1
ATOM 5661 O O . VAL A 1 749 ? -12.594 -47.281 -23.062 1 98.06 749 VAL A O 1
ATOM 5664 N N . TRP A 1 750 ? -12 -46.781 -20.984 1 98.06 750 TRP A N 1
ATOM 5665 C CA . TRP A 1 750 ? -10.938 -47.781 -20.969 1 98.06 750 TRP A CA 1
ATOM 5666 C C . TRP A 1 750 ? -11.5 -49.156 -20.734 1 98.06 750 TRP A C 1
ATOM 5668 O O . TRP A 1 750 ? -12.242 -49.406 -19.781 1 98.06 750 TRP A O 1
ATOM 5678 N N . ASP A 1 751 ? -11.141 -50.031 -21.578 1 96.75 751 ASP A N 1
ATOM 5679 C CA . ASP A 1 751 ? -11.492 -51.438 -21.469 1 96.75 751 ASP A CA 1
ATOM 5680 C C . ASP A 1 751 ? -10.344 -52.25 -20.875 1 96.75 751 ASP A C 1
ATOM 5682 O O . ASP A 1 751 ? -9.352 -52.531 -21.547 1 96.75 751 ASP A O 1
ATOM 5686 N N . VAL A 1 752 ? -10.508 -52.688 -19.688 1 95.44 752 VAL A N 1
ATOM 5687 C CA . VAL A 1 752 ? -9.445 -53.375 -18.953 1 95.44 752 VAL A CA 1
ATOM 5688 C C . VAL A 1 752 ? -9.109 -54.688 -19.609 1 95.44 752 VAL A C 1
ATOM 5690 O O . VAL A 1 752 ? -7.953 -55.125 -19.625 1 95.44 752 VAL A O 1
ATOM 5693 N N . LYS A 1 753 ? -10.047 -55.344 -20.125 1 94.56 753 LYS A N 1
ATOM 5694 C CA . LYS A 1 753 ? -9.82 -56.656 -20.75 1 94.56 753 LYS A CA 1
ATOM 5695 C C . LYS A 1 753 ? -9.055 -56.5 -22.062 1 94.56 753 LYS A C 1
ATOM 5697 O O . LYS A 1 753 ? -8.117 -57.25 -22.328 1 94.56 753 LYS A O 1
ATOM 5702 N N . ARG A 1 754 ? -9.43 -55.531 -22.828 1 95.25 754 ARG A N 1
ATOM 5703 C CA . ARG A 1 754 ? -8.812 -55.344 -24.141 1 95.25 754 ARG A CA 1
ATOM 5704 C C . ARG A 1 754 ? -7.539 -54.5 -24.031 1 95.25 754 ARG A C 1
ATOM 5706 O O . ARG A 1 754 ? -6.738 -54.469 -24.969 1 95.25 754 ARG A O 1
ATOM 5713 N N . GLN A 1 755 ? -7.414 -53.906 -22.953 1 95.81 755 GLN A N 1
ATOM 5714 C CA . GLN A 1 755 ? -6.273 -53.031 -22.719 1 95.81 755 GLN A CA 1
ATOM 5715 C C . GLN A 1 755 ? -6.207 -51.906 -23.781 1 95.81 755 GLN A C 1
ATOM 5717 O O . GLN A 1 755 ? -5.18 -51.719 -24.422 1 95.81 755 GLN A O 1
ATOM 5722 N N . GLY A 1 756 ? -7.285 -51.219 -23.891 1 97.69 756 GLY A N 1
ATOM 5723 C CA . GLY A 1 756 ? -7.434 -50.125 -24.828 1 97.69 756 GLY A CA 1
ATOM 5724 C C . GLY A 1 756 ? -8.719 -49.344 -24.641 1 97.69 756 GLY A C 1
ATOM 5725 O O . GLY A 1 756 ? -9.562 -49.719 -23.828 1 97.69 756 GLY A O 1
ATOM 5726 N N . TRP A 1 757 ? -8.773 -48.25 -25.359 1 98.44 757 TRP A N 1
ATOM 5727 C CA . TRP A 1 757 ? -9.977 -47.438 -25.359 1 98.44 757 TRP A CA 1
ATOM 5728 C C . TRP A 1 757 ? -11.078 -48.094 -26.188 1 98.44 757 TRP A C 1
ATOM 5730 O O . TRP A 1 757 ? -10.812 -48.656 -27.25 1 98.44 757 TRP A O 1
ATOM 5740 N N . THR A 1 758 ? -12.281 -48 -25.703 1 97.88 758 THR A N 1
ATOM 5741 C CA . THR A 1 758 ? -13.422 -48.531 -26.453 1 97.88 758 THR A CA 1
ATOM 5742 C C . THR A 1 758 ? -14.562 -47.531 -26.469 1 97.88 758 THR A C 1
ATOM 5744 O O . THR A 1 758 ? -14.922 -46.969 -25.438 1 97.88 758 THR A O 1
ATOM 5747 N N . ILE A 1 759 ? -15.148 -47.312 -27.625 1 97.62 759 ILE A N 1
ATOM 5748 C CA . ILE A 1 759 ? -16.344 -46.5 -27.734 1 97.62 759 ILE A CA 1
ATOM 5749 C C . ILE A 1 759 ? -17.594 -47.344 -27.531 1 97.62 759 ILE A C 1
ATOM 5751 O O . ILE A 1 759 ? -17.922 -48.188 -28.375 1 97.62 759 ILE A O 1
ATOM 5755 N N . PRO A 1 760 ? -18.25 -47.062 -26.453 1 96.5 760 PRO A N 1
ATOM 5756 C CA . PRO A 1 760 ? -19.484 -47.844 -26.266 1 96.5 760 PRO A CA 1
ATOM 5757 C C . PRO A 1 760 ? -20.547 -47.531 -27.328 1 96.5 760 PRO A C 1
ATOM 5759 O O . PRO A 1 760 ? -20.688 -46.375 -27.75 1 96.5 760 PRO A O 1
ATOM 5762 N N . LYS A 1 761 ? -21.281 -48.562 -27.656 1 95 761 LYS A N 1
ATOM 5763 C CA . LYS A 1 761 ? -22.422 -48.344 -28.562 1 95 761 LYS A CA 1
ATOM 5764 C C . LYS A 1 761 ? -23.641 -47.875 -27.781 1 95 761 LYS A C 1
ATOM 5766 O O . LYS A 1 761 ? -23.875 -48.281 -26.641 1 95 761 LYS A O 1
ATOM 5771 N N . GLY A 1 762 ? -24.312 -47 -28.359 1 96.19 762 GLY A N 1
ATOM 5772 C CA . GLY A 1 762 ? -25.547 -46.531 -27.75 1 96.19 762 GLY A CA 1
ATOM 5773 C C . GLY A 1 762 ? -25.781 -45.031 -27.891 1 96.19 762 GLY A C 1
ATOM 5774 O O . GLY A 1 762 ? -25.172 -44.406 -28.75 1 96.19 762 GLY A O 1
ATOM 5775 N N . MET A 1 763 ? -26.734 -44.594 -27.109 1 97.25 763 MET A N 1
ATOM 5776 C CA . MET A 1 763 ? -27.141 -43.219 -27.188 1 97.25 763 MET A CA 1
ATOM 5777 C C . MET A 1 763 ? -26.297 -42.344 -26.25 1 97.25 763 MET A C 1
ATOM 5779 O O . MET A 1 763 ? -26.312 -42.562 -25.031 1 97.25 763 MET A O 1
ATOM 5783 N N . TYR A 1 764 ? -25.531 -41.469 -26.797 1 97.94 764 TYR A N 1
ATOM 5784 C CA . TYR A 1 764 ? -24.781 -40.469 -26.062 1 97.94 764 TYR A CA 1
ATOM 5785 C C . TYR A 1 764 ? -25.609 -39.188 -25.906 1 97.94 764 TYR A C 1
ATOM 5787 O O . TYR A 1 764 ? -26.438 -38.844 -26.766 1 97.94 764 TYR A O 1
ATOM 5795 N N . LYS A 1 765 ? -25.469 -38.562 -24.781 1 98.38 765 LYS A N 1
ATOM 5796 C CA . LYS A 1 765 ? -26.031 -37.25 -24.578 1 98.38 765 LYS A CA 1
ATOM 5797 C C . LYS A 1 765 ? -24.938 -36.188 -24.359 1 98.38 765 LYS A C 1
ATOM 5799 O O . LYS A 1 765 ? -23.969 -36.438 -23.656 1 98.38 765 LYS A O 1
ATOM 5804 N N . VAL A 1 766 ? -25 -35.094 -25.094 1 98.38 766 VAL A N 1
ATOM 5805 C CA . VAL A 1 766 ? -24.125 -33.938 -24.906 1 98.38 766 VAL A CA 1
ATOM 5806 C C . VAL A 1 766 ? -24.938 -32.781 -24.375 1 98.38 766 VAL A C 1
ATOM 5808 O O . VAL A 1 766 ? -26.016 -32.469 -24.906 1 98.38 766 VAL A O 1
ATOM 5811 N N . SER A 1 767 ? -24.453 -32.188 -23.281 1 98.62 767 SER A N 1
ATOM 5812 C CA . SER A 1 767 ? -25.125 -31.047 -22.672 1 98.62 767 SER A CA 1
ATOM 5813 C C . SER A 1 767 ? -24.188 -29.844 -22.578 1 98.62 767 SER A C 1
ATOM 5815 O O . SER A 1 767 ? -22.984 -30 -22.344 1 98.62 767 SER A O 1
ATOM 5817 N N . VAL A 1 768 ? -24.703 -28.688 -22.812 1 98.62 768 VAL A N 1
ATOM 5818 C CA . VAL A 1 768 ? -23.922 -27.469 -22.719 1 98.62 768 VAL A CA 1
ATOM 5819 C C . VAL A 1 768 ? -24.578 -26.5 -21.734 1 98.62 768 VAL A C 1
ATOM 5821 O O . VAL A 1 768 ? -25.812 -26.375 -21.719 1 98.62 768 VAL A O 1
ATOM 5824 N N . GLY A 1 769 ? -23.781 -25.953 -20.891 1 98.44 769 GLY A N 1
ATOM 5825 C CA . GLY A 1 769 ? -24.219 -24.938 -19.938 1 98.44 769 GLY A CA 1
ATOM 5826 C C . GLY A 1 769 ? -23.094 -24.062 -19.438 1 98.44 769 GLY A C 1
ATOM 5827 O O . GLY A 1 769 ? -22.141 -23.797 -20.156 1 98.44 769 GLY A O 1
ATOM 5828 N N . THR A 1 770 ? -23.328 -23.531 -18.281 1 98 770 THR A N 1
ATOM 5829 C CA . THR A 1 770 ? -22.359 -22.562 -17.766 1 98 770 THR A CA 1
ATOM 5830 C C . THR A 1 770 ? -21.703 -23.062 -16.5 1 98 770 THR A C 1
ATOM 5832 O O . THR A 1 770 ? -20.781 -22.438 -15.977 1 98 770 THR A O 1
ATOM 5835 N N . ASP A 1 771 ? -22.141 -24.141 -15.953 1 98.19 771 ASP A N 1
ATOM 5836 C CA . ASP A 1 771 ? -21.516 -24.922 -14.883 1 98.19 771 ASP A CA 1
ATOM 583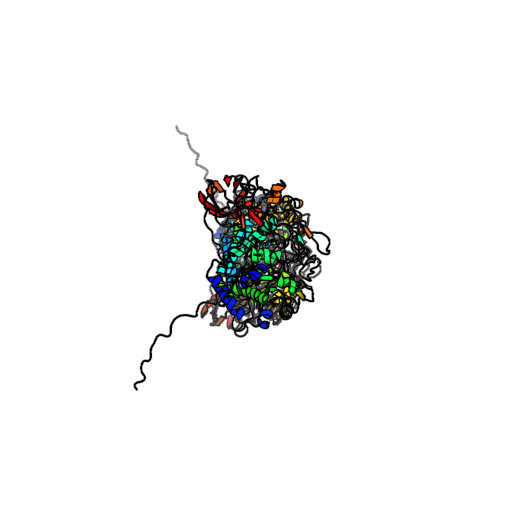7 C C . ASP A 1 771 ? -22.031 -26.359 -14.867 1 98.19 771 ASP A C 1
ATOM 5839 O O . ASP A 1 771 ? -22.922 -26.703 -15.648 1 98.19 771 ASP A O 1
ATOM 5843 N N . SER A 1 772 ? -21.484 -27.172 -14.008 1 98.06 772 SER A N 1
ATOM 5844 C CA . SER A 1 772 ? -21.766 -28.594 -14.039 1 98.06 772 SER A CA 1
ATOM 5845 C C . SER A 1 772 ? -23.203 -28.891 -13.648 1 98.06 772 SER A C 1
ATOM 5847 O O . SER A 1 772 ? -23.719 -29.984 -13.906 1 98.06 772 SER A O 1
ATOM 5849 N N . SER A 1 773 ? -23.906 -27.938 -13.047 1 97.06 773 SER A N 1
ATOM 5850 C CA . SER A 1 773 ? -25.266 -28.156 -12.57 1 97.06 773 SER A CA 1
ATOM 5851 C C . SER A 1 773 ? -26.281 -27.391 -13.422 1 97.06 773 SER A C 1
ATOM 5853 O O . SER A 1 773 ? -27.484 -27.547 -13.258 1 97.06 773 SER A O 1
ATOM 5855 N N . THR A 1 774 ? -25.844 -26.516 -14.273 1 97.25 774 THR A N 1
ATOM 5856 C CA . THR A 1 774 ? -26.703 -25.719 -15.141 1 97.25 774 THR A CA 1
ATOM 5857 C C . THR A 1 774 ? -26.422 -26.016 -16.609 1 97.25 774 THR A C 1
ATOM 5859 O O . THR A 1 774 ? -25.594 -25.344 -17.234 1 97.25 774 THR A O 1
ATOM 5862 N N . LEU A 1 775 ? -27.188 -26.922 -17.125 1 98.06 775 LEU A N 1
ATOM 5863 C CA . LEU A 1 775 ? -27.016 -27.422 -18.484 1 98.06 775 LEU A CA 1
ATOM 5864 C C . LEU A 1 775 ? -28.312 -27.312 -19.281 1 98.06 775 LEU A C 1
ATOM 5866 O O . LEU A 1 775 ? -28.953 -28.312 -19.578 1 98.06 775 LEU A O 1
ATOM 5870 N N . PRO A 1 776 ? -28.609 -26.156 -19.766 1 98 776 PRO A N 1
ATOM 5871 C CA . PRO A 1 776 ? -29.938 -25.922 -20.344 1 98 776 PRO A CA 1
ATOM 5872 C C . PRO A 1 776 ? -30.109 -26.547 -21.719 1 98 776 PRO A C 1
ATOM 5874 O O . PRO A 1 776 ? -31.234 -26.734 -22.188 1 98 776 PRO A O 1
ATOM 5877 N N . LEU A 1 777 ? -29.047 -26.781 -22.406 1 98.69 777 LEU A N 1
ATOM 5878 C CA . LEU A 1 777 ? -29.141 -27.344 -23.75 1 98.69 777 LEU A CA 1
ATOM 5879 C C . LEU A 1 777 ? -28.578 -28.75 -23.797 1 98.69 777 LEU A C 1
ATOM 5881 O O . LEU A 1 777 ? -27.562 -29.047 -23.172 1 98.69 777 LEU A O 1
ATOM 5885 N N . SER A 1 778 ? -29.234 -29.625 -24.547 1 98.31 778 SER A N 1
ATOM 5886 C CA . SER A 1 778 ? -28.75 -31 -24.703 1 98.31 778 SER A CA 1
ATOM 5887 C C . SER A 1 778 ? -29.156 -31.562 -26.062 1 98.31 778 SER A C 1
ATOM 5889 O O . SER A 1 778 ? -30.156 -31.156 -26.641 1 98.31 778 SER A O 1
ATOM 5891 N N . LYS A 1 779 ? -28.391 -32.406 -26.578 1 98.19 779 LYS A N 1
ATOM 5892 C CA . LYS A 1 779 ? -28.625 -33.219 -27.766 1 98.19 779 LYS A CA 1
ATOM 5893 C C . LYS A 1 779 ? -28.141 -34.656 -27.578 1 98.19 779 LYS A C 1
ATOM 5895 O O . LYS A 1 779 ? -27.344 -34.906 -26.672 1 98.19 779 LYS A O 1
ATOM 5900 N N . THR A 1 780 ? -28.672 -35.531 -28.359 1 97.56 780 THR A N 1
ATOM 5901 C CA . THR A 1 780 ? -28.234 -36.906 -28.328 1 97.56 780 THR A CA 1
ATOM 5902 C C . THR A 1 780 ? -27.781 -37.375 -29.703 1 97.56 780 THR A C 1
ATOM 5904 O O . THR A 1 780 ? -28.141 -36.781 -30.719 1 97.56 780 THR A O 1
ATOM 5907 N N . PHE A 1 781 ? -27.016 -38.344 -29.719 1 96.81 781 PHE A N 1
ATOM 5908 C CA . PHE A 1 781 ? -26.641 -39.031 -30.938 1 96.81 781 PHE A CA 1
ATOM 5909 C C . PHE A 1 781 ? -26.312 -40.5 -30.641 1 96.81 781 PHE A C 1
ATOM 5911 O O . PHE A 1 781 ? -26.062 -40.875 -29.484 1 96.81 781 PHE A O 1
ATOM 5918 N N . VAL A 1 782 ? -26.391 -41.219 -31.656 1 95.06 782 VAL A N 1
ATOM 5919 C CA . VAL A 1 782 ? -26.094 -42.656 -31.516 1 95.06 782 VAL A CA 1
ATOM 5920 C C . VAL A 1 782 ? -24.766 -42.969 -32.219 1 95.06 782 VAL A C 1
ATOM 5922 O O . VAL A 1 782 ? -24.531 -42.5 -33.344 1 95.06 782 VAL A O 1
ATOM 5925 N N . TYR A 1 783 ? -23.953 -43.562 -31.516 1 91.31 783 TYR A N 1
ATOM 5926 C CA . TYR A 1 783 ? -22.719 -44.062 -32.125 1 91.31 783 TYR A CA 1
ATOM 5927 C C . TYR A 1 783 ? -22.844 -45.562 -32.469 1 91.31 783 TYR A C 1
ATOM 5929 O O . TYR A 1 783 ? -23.344 -46.344 -31.656 1 91.31 783 TYR A O 1
ATOM 5937 N N . MET B 1 1 ? -61.719 78.625 -7.18 1 19.25 1 MET B N 1
ATOM 5938 C CA . MET B 1 1 ? -60.5 78.562 -7.98 1 19.25 1 MET B CA 1
ATOM 5939 C C . MET B 1 1 ? -59.312 79.125 -7.227 1 19.25 1 MET B C 1
ATOM 5941 O O . MET B 1 1 ? -58.219 78.562 -7.227 1 19.25 1 MET B O 1
ATOM 5945 N N . SER B 1 2 ? -59.406 80.375 -6.984 1 19.36 2 SER B N 1
ATOM 5946 C CA . SER B 1 2 ? -58.344 81.25 -7.262 1 19.36 2 SER B CA 1
ATOM 5947 C C . SER B 1 2 ? -57.312 81.25 -6.141 1 19.36 2 SER B C 1
ATOM 5949 O O . SER B 1 2 ? -57.438 82 -5.152 1 19.36 2 SER B O 1
ATOM 5951 N N . PRO B 1 3 ? -56.812 80.062 -5.73 1 22.19 3 PRO B N 1
ATOM 5952 C CA . PRO B 1 3 ? -56.406 79.625 -4.395 1 22.19 3 PRO B CA 1
ATOM 5953 C C . PRO B 1 3 ? -54.969 80.062 -4.043 1 22.19 3 PRO B C 1
ATOM 5955 O O . PRO B 1 3 ? -54.375 79.5 -3.113 1 22.19 3 PRO B O 1
ATOM 5958 N N . PRO B 1 4 ? -54.594 81.125 -4.68 1 18.34 4 PRO B N 1
ATOM 5959 C CA . PRO B 1 4 ? -53.188 81.188 -5.078 1 18.34 4 PRO B CA 1
ATOM 5960 C C . PRO B 1 4 ? -52.219 81.062 -3.885 1 18.34 4 PRO B C 1
ATOM 5962 O O . PRO B 1 4 ? -52.656 81.125 -2.734 1 18.34 4 PRO B O 1
ATOM 5965 N N . PHE B 1 5 ? -51.219 82.062 -3.764 1 19.78 5 PHE B N 1
ATOM 5966 C CA . PHE B 1 5 ? -49.781 82.188 -3.971 1 19.78 5 PHE B CA 1
ATOM 5967 C C . PHE B 1 5 ? -49.062 82.375 -2.643 1 19.78 5 PHE B C 1
ATOM 5969 O O . PHE B 1 5 ? -47.844 82.562 -2.613 1 19.78 5 PHE B O 1
ATOM 5976 N N . THR B 1 6 ? -49.844 82.5 -1.465 1 19.48 6 THR B N 1
ATOM 5977 C CA . THR B 1 6 ? -49.156 83.438 -0.621 1 19.48 6 THR B CA 1
ATOM 5978 C C . THR B 1 6 ? -47.875 82.875 -0.055 1 19.48 6 THR B C 1
ATOM 5980 O O . THR B 1 6 ? -47.875 81.875 0.702 1 19.48 6 THR B O 1
ATOM 5983 N N . LEU B 1 7 ? -46.531 83.125 -0.624 1 17.95 7 LEU B N 1
ATOM 5984 C CA . LEU B 1 7 ? -45.125 82.812 -0.745 1 17.95 7 LEU B CA 1
ATOM 5985 C C . LEU B 1 7 ? -44.438 82.875 0.613 1 17.95 7 LEU B C 1
ATOM 5987 O O . LEU B 1 7 ? -43.688 81.938 0.988 1 17.95 7 LEU B O 1
ATOM 5991 N N . VAL B 1 8 ? -44.219 84 1.316 1 18.2 8 VAL B N 1
ATOM 5992 C CA . VAL B 1 8 ? -42.875 84.562 1.372 1 18.2 8 VAL B CA 1
ATOM 5993 C C . VAL B 1 8 ? -42.094 83.875 2.488 1 18.2 8 VAL B C 1
ATOM 5995 O O . VAL B 1 8 ? -42.688 83.25 3.361 1 18.2 8 VAL B O 1
ATOM 5998 N N . LEU B 1 9 ? -41.125 84.562 3.297 1 18.03 9 LEU B N 1
ATOM 5999 C CA . LEU B 1 9 ? -39.688 84.75 3.527 1 18.03 9 LEU B CA 1
ATOM 6000 C C . LEU B 1 9 ? -39.281 84.312 4.918 1 18.03 9 LEU B C 1
ATOM 6002 O O . LEU B 1 9 ? -38.375 84.812 5.527 1 18.03 9 LEU B O 1
ATOM 6006 N N . VAL B 1 10 ? -40.125 83.562 5.738 1 19.5 10 VAL B N 1
ATOM 6007 C CA . VAL B 1 10 ? -39.781 83.812 7.133 1 19.5 10 VAL B CA 1
ATOM 6008 C C . VAL B 1 10 ? -38.438 83.188 7.461 1 19.5 10 VAL B C 1
ATOM 6010 O O . VAL B 1 10 ? -38.25 82 7.309 1 19.5 10 VAL B O 1
ATOM 6013 N N . ALA B 1 11 ? -37.25 84 7.742 1 19.42 11 ALA B N 1
ATOM 6014 C CA . ALA B 1 11 ? -35.781 84.125 7.887 1 19.42 11 ALA B CA 1
ATOM 6015 C C . ALA B 1 11 ? -35.25 83.062 8.852 1 19.42 11 ALA B C 1
ATOM 6017 O O . ALA B 1 11 ? -36 82.438 9.602 1 19.42 11 ALA B O 1
ATOM 6018 N N . LEU B 1 12 ? -34.062 83.375 9.578 1 18.89 12 LEU B N 1
ATOM 6019 C CA . LEU B 1 12 ? -32.625 83.188 9.695 1 18.89 12 LEU B CA 1
ATOM 6020 C C . LEU B 1 12 ? -32.281 82.375 10.945 1 18.89 12 LEU B C 1
ATOM 6022 O O . LEU B 1 12 ? -31.438 81.5 10.898 1 18.89 12 LEU B O 1
ATOM 6026 N N . PHE B 1 13 ? -32.75 82.688 12.227 1 18.97 13 PHE B N 1
ATOM 6027 C CA . PHE B 1 13 ? -31.766 83 13.25 1 18.97 13 PHE B CA 1
ATOM 6028 C C . PHE B 1 13 ? -31.297 81.688 13.906 1 18.97 13 PHE B C 1
ATOM 6030 O O . PHE B 1 13 ? -30.141 81.562 14.312 1 18.97 13 PHE B O 1
ATOM 6037 N N . ALA B 1 14 ? -32.062 80.688 14.336 1 19.34 14 ALA B N 1
ATOM 6038 C CA . ALA B 1 14 ? -31.859 80.25 15.711 1 19.34 14 ALA B CA 1
ATOM 6039 C C . ALA B 1 14 ? -30.812 79.125 15.766 1 19.34 14 ALA B C 1
ATOM 6041 O O . ALA B 1 14 ? -30.688 78.438 16.781 1 19.34 14 ALA B O 1
ATOM 6042 N N . TYR B 1 15 ? -30.031 78.812 14.672 1 20.56 15 TYR B N 1
ATOM 6043 C CA . TYR B 1 15 ? -29.562 77.438 14.727 1 20.56 15 TYR B CA 1
ATOM 6044 C C . TYR B 1 15 ? -28.453 77.25 15.75 1 20.56 15 TYR B C 1
ATOM 6046 O O . TYR B 1 15 ? -27.75 76.25 15.758 1 20.56 15 TYR B O 1
ATOM 6054 N N . LEU B 1 16 ? -28.125 78.312 16.609 1 20.72 16 LEU B N 1
ATOM 6055 C CA . LEU B 1 16 ? -26.703 78.312 16.953 1 20.72 16 LEU B CA 1
ATOM 6056 C C . LEU B 1 16 ? -26.391 77.062 17.812 1 20.72 16 LEU B C 1
ATOM 6058 O O . LEU B 1 16 ? -25.297 76.5 17.766 1 20.72 16 LEU B O 1
ATOM 6062 N N . ASN B 1 17 ? -27.172 76.812 18.891 1 21.34 17 ASN B N 1
ATOM 6063 C CA . ASN B 1 17 ? -26.422 76.625 20.141 1 21.34 17 ASN B CA 1
ATOM 6064 C C . ASN B 1 17 ? -25.797 75.25 20.266 1 21.34 17 ASN B C 1
ATOM 6066 O O . ASN B 1 17 ? -25.062 75 21.203 1 21.34 17 ASN B O 1
ATOM 6070 N N . ALA B 1 18 ? -26.297 74.125 19.688 1 25.92 18 ALA B N 1
ATOM 6071 C CA . ALA B 1 18 ? -26.234 72.938 20.484 1 25.92 18 ALA B CA 1
ATOM 6072 C C . ALA B 1 18 ? -24.875 72.25 20.391 1 25.92 18 ALA B C 1
ATOM 6074 O O . ALA B 1 18 ? -24.734 71.188 19.75 1 25.92 18 ALA B O 1
ATOM 6075 N N . SER B 1 19 ? -23.812 73.062 20.312 1 22.34 19 SER B N 1
ATOM 6076 C CA . SER B 1 19 ? -22.547 72.438 19.922 1 22.34 19 SER B CA 1
ATOM 6077 C C . SER B 1 19 ? -22.062 71.5 20.984 1 22.34 19 SER B C 1
ATOM 6079 O O . SER B 1 19 ? -21.156 70.688 20.734 1 22.34 19 SER B O 1
ATOM 6081 N N . THR B 1 20 ? -22.391 71.688 22.281 1 22.36 20 THR B N 1
ATOM 6082 C CA . THR B 1 20 ? -21.234 71.438 23.141 1 22.36 20 THR B CA 1
ATOM 6083 C C . THR B 1 20 ? -21 69.938 23.328 1 22.36 20 THR B C 1
ATOM 6085 O O . THR B 1 20 ? -19.859 69.5 23.516 1 22.36 20 THR B O 1
ATOM 6088 N N . ALA B 1 21 ? -22.109 69.188 23.875 1 27.16 21 ALA B N 1
ATOM 6089 C CA . ALA B 1 21 ? -21.797 68.188 24.922 1 27.16 21 ALA B CA 1
ATOM 6090 C C . ALA B 1 21 ? -21.125 66.938 24.328 1 27.16 21 ALA B C 1
ATOM 6092 O O . ALA B 1 21 ? -21.141 65.875 24.953 1 27.16 21 ALA B O 1
ATOM 6093 N N . HIS B 1 22 ? -20.812 67 23.156 1 24.25 22 HIS B N 1
ATOM 6094 C CA . HIS B 1 22 ? -20.469 65.688 22.656 1 24.25 22 HIS B CA 1
ATOM 6095 C C . HIS B 1 22 ? -19.156 65.188 23.234 1 24.25 22 HIS B C 1
ATOM 6097 O O . HIS B 1 22 ? -18.656 64.125 22.844 1 24.25 22 HIS B O 1
ATOM 6103 N N . ALA B 1 23 ? -18.438 65.938 24.062 1 28.94 23 ALA B N 1
ATOM 6104 C CA . ALA B 1 23 ? -17.047 65.625 24.281 1 28.94 23 ALA B CA 1
ATOM 6105 C C . ALA B 1 23 ? -16.922 64.5 25.312 1 28.94 23 ALA B C 1
ATOM 6107 O O . ALA B 1 23 ? -15.836 63.938 25.516 1 28.94 23 ALA B O 1
ATOM 6108 N N . ALA B 1 24 ? -17.891 64.562 26.172 1 35.53 24 ALA B N 1
ATOM 6109 C CA . ALA B 1 24 ? -17.578 63.781 27.375 1 35.53 24 ALA B CA 1
ATOM 6110 C C . ALA B 1 24 ? -17.562 62.281 27.094 1 35.53 24 ALA B C 1
ATOM 6112 O O . ALA B 1 24 ? -17.234 61.5 27.969 1 35.53 24 ALA B O 1
ATOM 6113 N N . SER B 1 25 ? -18.203 61.906 26.109 1 29.39 25 SER B N 1
ATOM 6114 C CA . SER B 1 25 ? -18.328 60.469 25.844 1 29.39 25 SER B CA 1
ATOM 6115 C C . SER B 1 25 ? -17 59.875 25.422 1 29.39 25 SER B C 1
ATOM 6117 O O . SER B 1 25 ? -16.906 58.656 25.219 1 29.39 25 SER B O 1
ATOM 6119 N N . SER B 1 26 ? -15.922 60.562 25.016 1 32.41 26 SER B N 1
ATOM 6120 C CA . SER B 1 26 ? -14.719 60 24.422 1 32.41 26 SER B CA 1
ATOM 6121 C C . SER B 1 26 ? -13.789 59.406 25.5 1 32.41 26 SER B C 1
ATOM 6123 O O . SER B 1 26 ? -12.922 58.594 25.203 1 32.41 26 SER B O 1
ATOM 6125 N N . ALA B 1 27 ? -13.742 59.844 26.75 1 38.44 27 ALA B N 1
ATOM 6126 C CA . ALA B 1 27 ? -12.688 59.531 27.703 1 38.44 27 ALA B CA 1
ATOM 6127 C C . ALA B 1 27 ? -12.906 58.156 28.328 1 38.44 27 ALA B C 1
ATOM 6129 O O . ALA B 1 27 ? -11.945 57.406 28.562 1 38.44 27 ALA B O 1
ATOM 6130 N N . HIS B 1 28 ? -14.055 57.844 28.688 1 36.03 28 HIS B N 1
ATOM 6131 C CA . HIS B 1 28 ? -14.336 56.531 29.266 1 36.03 28 HIS B CA 1
ATOM 6132 C C . HIS B 1 28 ? -14.195 55.438 28.234 1 36.03 28 HIS B C 1
ATOM 6134 O O . HIS B 1 28 ? -14 54.25 28.578 1 36.03 28 HIS B O 1
ATOM 6140 N N . ALA B 1 29 ? -14.43 55.562 27.078 1 42.06 29 ALA B N 1
ATOM 6141 C CA . ALA B 1 29 ? -14.242 54.656 25.969 1 42.06 29 ALA B CA 1
ATOM 6142 C C . ALA B 1 29 ? -12.797 54.156 25.891 1 42.06 29 ALA B C 1
ATOM 6144 O O . ALA B 1 29 ? -12.539 53 25.562 1 42.06 29 ALA B O 1
ATOM 6145 N N . SER B 1 30 ? -11.859 55.062 26.25 1 43.38 30 SER B N 1
ATOM 6146 C CA . SER B 1 30 ? -10.43 54.781 26.062 1 43.38 30 SER B CA 1
ATOM 6147 C C . SER B 1 30 ? -9.93 53.75 27.078 1 43.38 30 SER B C 1
ATOM 6149 O O . SER B 1 30 ? -9.023 52.969 26.766 1 43.38 30 SER B O 1
ATOM 6151 N N . LYS B 1 31 ? -10.469 53.625 28.266 1 53.5 31 LYS B N 1
ATOM 6152 C CA . LYS B 1 31 ? -9.844 52.812 29.312 1 53.5 31 LYS B CA 1
ATOM 6153 C C . LYS B 1 31 ? -10.25 51.344 29.172 1 53.5 31 LYS B C 1
ATOM 6155 O O . LYS B 1 31 ? -9.586 50.438 29.719 1 53.5 31 LYS B O 1
ATOM 6160 N N . ILE B 1 32 ? -11.391 51.094 28.469 1 66.56 32 ILE B N 1
ATOM 6161 C CA . ILE B 1 32 ? -11.781 49.688 28.453 1 66.56 32 ILE B CA 1
ATOM 6162 C C . ILE B 1 32 ? -11.523 49.094 27.078 1 66.56 32 ILE B C 1
ATOM 6164 O O . ILE B 1 32 ? -11.883 47.969 26.797 1 66.56 32 ILE B O 1
ATOM 6168 N N . GLY B 1 33 ? -10.75 49.781 26.141 1 83.19 33 GLY B N 1
ATOM 6169 C CA . GLY B 1 33 ? -10.391 49.25 24.844 1 83.19 33 GLY B CA 1
ATOM 6170 C C . GLY B 1 33 ? -11.57 49.094 23.906 1 83.19 33 GLY B C 1
ATOM 6171 O O . GLY B 1 33 ? -11.648 48.156 23.125 1 83.19 33 GLY B O 1
ATOM 6172 N N . THR B 1 34 ? -12.578 50 24.016 1 92.69 34 THR B N 1
ATOM 6173 C CA . THR B 1 34 ? -13.742 49.969 23.141 1 92.69 34 THR B CA 1
ATOM 6174 C C . THR B 1 34 ? -13.328 50.156 21.688 1 92.69 34 THR B C 1
ATOM 6176 O O . THR B 1 34 ? -12.516 51.031 21.375 1 92.69 34 THR B O 1
ATOM 6179 N N . LEU B 1 35 ? -13.93 49.344 20.812 1 95.5 35 LEU B N 1
ATOM 6180 C CA . LEU B 1 35 ? -13.578 49.375 19.406 1 95.5 35 LEU B CA 1
ATOM 6181 C C . LEU B 1 35 ? -14.086 50.656 18.75 1 95.5 35 LEU B C 1
ATOM 6183 O O . LEU B 1 35 ? -15.242 51.031 18.938 1 95.5 35 LEU B O 1
ATOM 6187 N N . THR B 1 36 ? -13.25 51.344 18.078 1 94.81 36 THR B N 1
ATOM 6188 C CA . THR B 1 36 ? -13.609 52.5 17.25 1 94.81 36 THR B CA 1
ATOM 6189 C C . THR B 1 36 ? -13.164 52.281 15.805 1 94.81 36 THR B C 1
ATOM 6191 O O . THR B 1 36 ? -12.461 51.312 15.5 1 94.81 36 THR B O 1
ATOM 6194 N N . ALA B 1 37 ? -13.578 53.125 14.961 1 94.62 37 ALA B N 1
ATOM 6195 C CA . ALA B 1 37 ? -13.211 53.062 13.555 1 94.62 37 ALA B CA 1
ATOM 6196 C C . ALA B 1 37 ? -11.75 53.438 13.336 1 94.62 37 ALA B C 1
ATOM 6198 O O . ALA B 1 37 ? -11.172 53.125 12.289 1 94.62 37 ALA B O 1
ATOM 6199 N N . HIS B 1 38 ? -11.234 54.125 14.297 1 92.5 38 HIS B N 1
ATOM 6200 C CA . HIS B 1 38 ? -9.852 54.562 14.18 1 92.5 38 HIS B CA 1
ATOM 6201 C C . HIS B 1 38 ? -8.898 53.406 14.016 1 92.5 38 HIS B C 1
ATOM 6203 O O . HIS B 1 38 ? -8.953 52.438 14.789 1 92.5 38 HIS B O 1
ATOM 6209 N N . GLY B 1 39 ? -8.094 53.5 12.969 1 94.19 39 GLY B N 1
ATOM 6210 C CA . GLY B 1 39 ? -7.078 52.5 12.742 1 94.19 39 GLY B CA 1
ATOM 6211 C C . GLY B 1 39 ? -7.391 51.594 11.57 1 94.19 39 GLY B C 1
ATOM 6212 O O . GLY B 1 39 ? -6.5 50.906 11.031 1 94.19 39 GLY B O 1
ATOM 6213 N N . PHE B 1 40 ? -8.695 51.438 11.164 1 97.19 40 PHE B N 1
ATOM 6214 C CA . PHE B 1 40 ? -9.016 50.656 9.977 1 97.19 40 PHE B CA 1
ATOM 6215 C C . PHE B 1 40 ? -8.406 51.281 8.734 1 97.19 40 PHE B C 1
ATOM 6217 O O . PHE B 1 40 ? -8.406 52.5 8.586 1 97.19 40 PHE B O 1
ATOM 6224 N N . THR B 1 41 ? -7.879 50.5 7.918 1 96.94 41 THR B N 1
ATOM 6225 C CA . THR B 1 41 ? -7.258 51 6.695 1 96.94 41 THR B CA 1
ATOM 6226 C C . THR B 1 41 ? -8.031 50.531 5.465 1 96.94 41 THR B C 1
ATOM 6228 O O . THR B 1 41 ? -7.656 50.812 4.332 1 96.94 41 THR B O 1
ATOM 6231 N N . ASP B 1 42 ? -9.031 49.75 5.645 1 95.75 42 ASP B N 1
ATOM 6232 C CA . ASP B 1 42 ? -9.828 49.156 4.57 1 95.75 42 ASP B CA 1
ATOM 6233 C C . ASP B 1 42 ? -11.305 49.562 4.715 1 95.75 42 ASP B C 1
ATOM 6235 O O . ASP B 1 42 ? -11.914 49.312 5.762 1 95.75 42 ASP B O 1
ATOM 6239 N N . GLU B 1 43 ? -11.898 50 3.672 1 96.06 43 GLU B N 1
ATOM 6240 C CA . GLU B 1 43 ? -13.258 50.531 3.684 1 96.06 43 GLU B CA 1
ATOM 6241 C C . GLU B 1 43 ? -14.281 49.438 4.004 1 96.06 43 GLU B C 1
ATOM 6243 O O . GLU B 1 43 ? -15.305 49.719 4.641 1 96.06 43 GLU B O 1
ATOM 6248 N N . LYS B 1 44 ? -14 48.312 3.551 1 96.19 44 LYS B N 1
ATOM 6249 C CA . LYS B 1 44 ? -14.938 47.219 3.812 1 96.19 44 LYS B CA 1
ATOM 6250 C C . LYS B 1 44 ? -15.047 46.938 5.309 1 96.19 44 LYS B C 1
ATOM 6252 O O . LYS B 1 44 ? -16.125 46.594 5.805 1 96.19 44 LYS B O 1
ATOM 6257 N N . TRP B 1 45 ? -14.031 47.062 6.008 1 97.94 45 TRP B N 1
ATOM 6258 C CA . TRP B 1 45 ? -14.031 46.812 7.441 1 97.94 45 TRP B CA 1
ATOM 6259 C C . TRP B 1 45 ? -14.664 47.969 8.203 1 97.94 45 TRP B C 1
ATOM 6261 O O . TRP B 1 45 ? -15.297 47.781 9.242 1 97.94 45 TRP B O 1
ATOM 6271 N N . ILE B 1 46 ? -14.469 49.188 7.738 1 97.81 46 ILE B N 1
ATOM 6272 C CA . ILE B 1 46 ? -15.156 50.312 8.328 1 97.81 46 ILE B CA 1
ATOM 6273 C C . ILE B 1 46 ? -16.672 50.125 8.18 1 97.81 46 ILE B C 1
ATOM 6275 O O . ILE B 1 46 ? -17.422 50.344 9.141 1 97.81 46 ILE B O 1
ATOM 6279 N N . LYS B 1 47 ? -17.016 49.781 6.988 1 98.12 47 LYS B N 1
ATOM 6280 C CA . LYS B 1 47 ? -18.438 49.531 6.738 1 98.12 47 LYS B CA 1
ATOM 6281 C C . LYS B 1 47 ? -18.953 48.375 7.609 1 98.12 47 LYS B C 1
ATOM 6283 O O . LYS B 1 47 ? -20.078 48.438 8.125 1 98.12 47 LYS B O 1
ATOM 6288 N N . GLY B 1 48 ? -18.203 47.344 7.719 1 98.25 48 GLY B N 1
ATOM 6289 C CA . GLY B 1 48 ? -18.578 46.219 8.586 1 98.25 48 GLY B CA 1
ATOM 6290 C C . GLY B 1 48 ? -18.766 46.656 10.031 1 98.25 48 GLY B C 1
ATOM 6291 O O . GLY B 1 48 ? -19.734 46.219 10.68 1 98.25 48 GLY B O 1
ATOM 6292 N N . PHE B 1 49 ? -17.922 47.5 10.508 1 97.88 49 PHE B N 1
ATOM 6293 C CA . PHE B 1 49 ? -18.016 48.031 11.859 1 97.88 49 PHE B CA 1
ATOM 6294 C C . PHE B 1 49 ? -19.281 48.812 12.047 1 97.88 49 PHE B C 1
ATOM 6296 O O . PHE B 1 49 ? -20 48.656 13.047 1 97.88 49 PHE B O 1
ATOM 6303 N N . GLU B 1 50 ? -19.609 49.594 11.07 1 98.25 50 GLU B N 1
ATOM 6304 C CA . GLU B 1 50 ? -20.812 50.438 11.133 1 98.25 50 GLU B CA 1
ATOM 6305 C C . GLU B 1 50 ? -22.062 49.562 11.109 1 98.25 50 GLU B C 1
ATOM 6307 O O . GLU B 1 50 ? -23.016 49.844 11.852 1 98.25 50 GLU B O 1
ATOM 6312 N N . MET B 1 51 ? -22.031 48.656 10.328 1 98.06 51 MET B N 1
ATOM 6313 C CA . MET B 1 51 ? -23.172 47.75 10.25 1 98.06 51 MET B CA 1
ATOM 6314 C C . MET B 1 51 ? -23.344 46.969 11.547 1 98.06 51 MET B C 1
ATOM 6316 O O . MET B 1 51 ? -24.469 46.75 12.016 1 98.06 51 MET B O 1
ATOM 6320 N N . ALA B 1 52 ? -22.219 46.5 12.117 1 98.25 52 ALA B N 1
ATOM 6321 C CA . ALA B 1 52 ? -22.266 45.812 13.398 1 98.25 52 ALA B CA 1
ATOM 6322 C C . ALA B 1 52 ? -22.875 46.688 14.484 1 98.25 52 ALA B C 1
ATOM 6324 O O . ALA B 1 52 ? -23.734 46.25 15.242 1 98.25 52 ALA B O 1
ATOM 6325 N N . LYS B 1 53 ? -22.469 47.906 14.539 1 97.31 53 LYS B N 1
ATOM 6326 C CA . LYS B 1 53 ? -23 48.844 15.523 1 97.31 53 LYS B CA 1
ATOM 6327 C C . LYS B 1 53 ? -24.5 49.031 15.352 1 97.31 53 LYS B C 1
ATOM 6329 O O . LYS B 1 53 ? -25.234 49.094 16.344 1 97.31 53 LYS B O 1
ATOM 6334 N N . ALA B 1 54 ? -24.891 49.125 14.125 1 97.38 54 ALA B N 1
ATOM 6335 C CA . ALA B 1 54 ? -26.312 49.344 13.828 1 97.38 54 ALA B CA 1
ATOM 6336 C C . ALA B 1 54 ? -27.141 48.156 14.312 1 97.38 54 ALA B C 1
ATOM 6338 O O . ALA B 1 54 ? -28.234 48.312 14.867 1 97.38 54 ALA B O 1
ATOM 6339 N N . VAL B 1 55 ? -26.688 46.938 14.109 1 97.19 55 VAL B N 1
ATOM 6340 C CA . VAL B 1 55 ? -27.391 45.75 14.531 1 97.19 55 VAL B CA 1
ATOM 6341 C C . VAL B 1 55 ? -27.469 45.688 16.062 1 97.19 55 VAL B C 1
ATOM 6343 O O . VAL B 1 55 ? -28.516 45.406 16.625 1 97.19 55 VAL B O 1
ATOM 6346 N N . VAL B 1 56 ? -26.328 46 16.672 1 96.5 56 VAL B N 1
ATOM 6347 C CA . VAL B 1 56 ? -26.234 45.906 18.125 1 96.5 56 VAL B CA 1
ATOM 6348 C C . VAL B 1 56 ? -27.156 46.938 18.781 1 96.5 56 VAL B C 1
ATOM 6350 O O . VAL B 1 56 ? -27.781 46.656 19.797 1 96.5 56 VAL B O 1
ATOM 6353 N N . ALA B 1 57 ? -27.297 48.094 18.203 1 95.31 57 ALA B N 1
ATOM 6354 C CA . ALA B 1 57 ? -28.141 49.188 18.719 1 95.31 57 ALA B CA 1
ATOM 6355 C C . ALA B 1 57 ? -29.609 48.75 18.766 1 95.31 57 ALA B C 1
ATOM 6357 O O . ALA B 1 57 ? -30.375 49.25 19.609 1 95.31 57 ALA B O 1
ATOM 6358 N N . GLY B 1 58 ? -29.984 47.844 17.953 1 93.94 58 GLY B N 1
ATOM 6359 C CA . GLY B 1 58 ? -31.375 47.406 17.891 1 93.94 58 GLY B CA 1
ATOM 6360 C C . GLY B 1 58 ? -31.641 46.156 18.75 1 93.94 58 GLY B C 1
ATOM 6361 O O . GLY B 1 58 ? -32.781 45.688 18.812 1 93.94 58 GLY B O 1
ATOM 6362 N N . MET B 1 59 ? -30.703 45.688 19.578 1 95.06 59 MET B N 1
ATOM 6363 C CA . MET B 1 59 ? -30.844 44.438 20.344 1 95.06 59 MET B CA 1
ATOM 6364 C C . MET B 1 59 ? -31.328 44.75 21.766 1 95.06 59 MET B C 1
ATOM 6366 O O . MET B 1 59 ? -30.922 45.75 22.359 1 95.06 59 MET B O 1
ATOM 6370 N N . SER B 1 60 ? -32.156 43.812 22.25 1 92.94 60 SER B N 1
ATOM 6371 C CA . SER B 1 60 ? -32.5 43.844 23.672 1 92.94 60 SER B CA 1
ATOM 6372 C C . SER B 1 60 ? -31.359 43.25 24.516 1 92.94 60 SER B C 1
ATOM 6374 O O . SER B 1 60 ? -30.469 42.594 24 1 92.94 60 SER B O 1
ATOM 6376 N N . LEU B 1 61 ? -31.375 43.562 25.734 1 92.06 61 LEU B N 1
ATOM 6377 C CA . LEU B 1 61 ? -30.359 43 26.625 1 92.06 61 LEU B CA 1
ATOM 6378 C C . LEU B 1 61 ? -30.391 41.5 26.609 1 92.06 61 LEU B C 1
ATOM 6380 O O . LEU B 1 61 ? -29.328 40.844 26.656 1 92.06 61 LEU B O 1
ATOM 6384 N N . GLU B 1 62 ? -31.609 40.969 26.547 1 90.19 62 GLU B N 1
ATOM 6385 C CA . GLU B 1 62 ? -31.75 39.5 26.5 1 90.19 62 GLU B CA 1
ATOM 6386 C C . GLU B 1 62 ? -31.109 38.938 25.25 1 90.19 62 GLU B C 1
ATOM 6388 O O . GLU B 1 62 ? -30.422 37.906 25.312 1 90.19 62 GLU B O 1
ATOM 6393 N N . GLN B 1 63 ? -31.312 39.562 24.172 1 91.5 63 GLN B N 1
ATOM 6394 C CA . GLN B 1 63 ? -30.703 39.125 22.922 1 91.5 63 GLN B CA 1
ATOM 6395 C C . GLN B 1 63 ? -29.188 39.219 22.984 1 91.5 63 GLN B C 1
ATOM 6397 O O . GLN B 1 63 ? -28.469 38.312 22.516 1 91.5 63 GLN B O 1
ATOM 6402 N N . LYS B 1 64 ? -28.703 40.281 23.547 1 92.94 64 LYS B N 1
ATOM 6403 C CA . LYS B 1 64 ? -27.266 40.5 23.672 1 92.94 64 LYS B CA 1
ATOM 6404 C C . LYS B 1 64 ? -26.625 39.438 24.547 1 92.94 64 LYS B C 1
ATOM 6406 O O . LYS B 1 64 ? -25.609 38.844 24.172 1 92.94 64 LYS B O 1
ATOM 6411 N N . VAL B 1 65 ? -27.156 39.156 25.656 1 89.62 65 VAL B N 1
ATOM 6412 C CA . VAL B 1 65 ? -26.625 38.188 26.609 1 89.62 65 VAL B CA 1
ATOM 6413 C C . VAL B 1 65 ? -26.609 36.812 25.984 1 89.62 65 VAL B C 1
ATOM 6415 O O . VAL B 1 65 ? -25.641 36.062 26.125 1 89.62 65 VAL B O 1
ATOM 6418 N N . ASN B 1 66 ? -27.625 36.5 25.266 1 86.5 66 ASN B N 1
ATOM 6419 C CA . ASN B 1 66 ? -27.734 35.188 24.641 1 86.5 66 ASN B CA 1
ATOM 6420 C C . ASN B 1 66 ? -26.703 35 23.531 1 86.5 66 ASN B C 1
ATOM 6422 O O . ASN B 1 66 ? -26.25 33.875 23.266 1 86.5 66 ASN B O 1
ATOM 6426 N N . PHE B 1 67 ? -26.25 36.031 22.984 1 90.19 67 PHE B N 1
ATOM 6427 C CA . PHE B 1 67 ? -25.359 36 21.828 1 90.19 67 PHE B CA 1
ATOM 6428 C C . PHE B 1 67 ? -23.906 35.812 22.281 1 90.19 67 PHE B C 1
ATOM 6430 O O . PHE B 1 67 ? -23.062 35.406 21.484 1 90.19 67 PHE B O 1
ATOM 6437 N N . THR B 1 68 ? -23.516 36.062 23.516 1 85.31 68 THR B N 1
ATOM 6438 C CA . THR B 1 68 ? -22.125 36.125 23.938 1 85.31 68 THR B CA 1
ATOM 6439 C C . THR B 1 68 ? -21.609 34.75 24.328 1 85.31 68 THR B C 1
ATOM 6441 O O . THR B 1 68 ? -20.453 34.594 24.688 1 85.31 68 THR B O 1
ATOM 6444 N N . GLY B 1 69 ? -22.297 33.75 24.188 1 83.31 69 GLY B N 1
ATOM 6445 C CA . GLY B 1 69 ? -21.875 32.375 24.453 1 83.31 69 GLY B CA 1
ATOM 6446 C C . GLY B 1 69 ? -21.781 31.516 23.203 1 83.31 69 GLY B C 1
ATOM 6447 O O . GLY B 1 69 ? -22.641 31.625 22.312 1 83.31 69 GLY B O 1
ATOM 6448 N N . LEU B 1 70 ? -20.594 30.766 23.125 1 86.38 70 LEU B N 1
ATOM 6449 C CA . LEU B 1 70 ? -20.484 29.75 22.078 1 86.38 70 LEU B CA 1
ATOM 6450 C C . LEU B 1 70 ? -20.891 28.375 22.594 1 86.38 70 LEU B C 1
ATOM 6452 O O . LEU B 1 70 ? -20.312 27.891 23.578 1 86.38 70 LEU B O 1
ATOM 6456 N N . TRP B 1 71 ? -21.797 27.781 21.953 1 83.31 71 TRP B N 1
ATOM 6457 C CA . TRP B 1 71 ? -22.375 26.531 22.406 1 83.31 71 TRP B CA 1
ATOM 6458 C C . TRP B 1 71 ? -21.969 25.375 21.484 1 83.31 71 TRP B C 1
ATOM 6460 O O . TRP B 1 71 ? -21.719 25.594 20.297 1 83.31 71 TRP B O 1
ATOM 6470 N N . LEU B 1 72 ? -21.828 24.203 22.188 1 77.19 72 LEU B N 1
ATOM 6471 C CA . LEU B 1 72 ? -21.594 23 21.391 1 77.19 72 LEU B CA 1
ATOM 6472 C C . LEU B 1 72 ? -22.891 22.531 20.734 1 77.19 72 LEU B C 1
ATOM 6474 O O . LEU B 1 72 ? -23.953 22.578 21.359 1 77.19 72 LEU B O 1
ATOM 6478 N N . THR B 1 73 ? -22.797 22.328 19.375 1 68.19 73 THR B N 1
ATOM 6479 C CA . THR B 1 73 ? -23.984 21.812 18.703 1 68.19 73 THR B CA 1
ATOM 6480 C C . THR B 1 73 ? -23.656 20.547 17.922 1 68.19 73 THR B C 1
ATOM 6482 O O . THR B 1 73 ? -22.5 20.094 17.891 1 68.19 73 THR B O 1
ATOM 6485 N N . SER B 1 74 ? -24.75 19.969 17.406 1 73.62 74 SER B N 1
ATOM 6486 C CA . SER B 1 74 ? -24.672 18.75 16.594 1 73.62 74 SER B CA 1
ATOM 6487 C C . SER B 1 74 ? -24.25 19.047 15.164 1 73.62 74 SER B C 1
ATOM 6489 O O . SER B 1 74 ? -24.109 18.141 14.344 1 73.62 74 SER B O 1
ATOM 6491 N N . THR B 1 75 ? -23.969 20.297 14.859 1 71.44 75 THR B N 1
ATOM 6492 C CA . THR B 1 75 ? -23.672 20.719 13.492 1 71.44 75 THR B CA 1
ATOM 6493 C C . THR B 1 75 ? -22.219 20.406 13.125 1 71.44 75 THR B C 1
ATOM 6495 O O . THR B 1 75 ? -21.828 20.5 11.961 1 71.44 75 THR B O 1
ATOM 6498 N N . GLY B 1 76 ? -21.453 20.016 14.07 1 84.56 76 GLY B N 1
ATOM 6499 C CA . GLY B 1 76 ? -20.047 19.75 13.82 1 84.56 76 GLY B CA 1
ATOM 6500 C C . GLY B 1 76 ? -19.156 20.953 14.117 1 84.56 76 GLY B C 1
ATOM 6501 O O . GLY B 1 76 ? -17.938 20.828 14.148 1 84.56 76 GLY B O 1
ATOM 6502 N N . CYS B 1 77 ? -19.828 22.125 14.391 1 91.62 77 CYS B N 1
ATOM 6503 C CA . CYS B 1 77 ? -19.062 23.297 14.836 1 91.62 77 CYS B CA 1
ATOM 6504 C C . CYS B 1 77 ? -18.5 23.062 16.234 1 91.62 77 CYS B C 1
ATOM 6506 O O . CYS B 1 77 ? -19.156 22.453 17.078 1 91.62 77 CYS B O 1
ATOM 6508 N N . SER B 1 78 ? -17.328 23.484 16.438 1 89.75 78 SER B N 1
ATOM 6509 C CA . SER B 1 78 ? -16.734 23.375 17.766 1 89.75 78 SER B CA 1
ATOM 6510 C C . SER B 1 78 ? -17.406 24.344 18.75 1 89.75 78 SER B C 1
ATOM 6512 O O . SER B 1 78 ? -17.359 24.125 19.953 1 89.75 78 SER B O 1
ATOM 6514 N N . GLY B 1 79 ? -17.938 25.453 18.266 1 90.75 79 GLY B N 1
ATOM 6515 C CA . GLY B 1 79 ? -18.734 26.438 18.953 1 90.75 79 GLY B CA 1
ATOM 6516 C C . GLY B 1 79 ? -19.578 27.281 18.016 1 90.75 79 GLY B C 1
ATOM 6517 O O . GLY B 1 79 ? -19.203 27.516 16.875 1 90.75 79 GLY B O 1
ATOM 6518 N N . GLN B 1 80 ? -20.766 27.609 18.516 1 92.38 80 GLN B N 1
ATOM 6519 C CA . GLN B 1 80 ? -21.609 28.469 17.672 1 92.38 80 GLN B CA 1
ATOM 6520 C C . GLN B 1 80 ? -22.391 29.453 18.516 1 92.38 80 GLN B C 1
ATOM 6522 O O . GLN B 1 80 ? -22.766 29.156 19.656 1 92.38 80 GLN B O 1
ATOM 6527 N N . THR B 1 81 ? -22.656 30.594 17.969 1 92.5 81 THR B N 1
ATOM 6528 C CA . THR B 1 81 ? -23.5 31.578 18.625 1 92.5 81 THR B CA 1
ATOM 6529 C C . THR B 1 81 ? -24.984 31.234 18.453 1 92.5 81 THR B C 1
ATOM 6531 O O . THR B 1 81 ? -25.328 30.359 17.656 1 92.5 81 THR B O 1
ATOM 6534 N N . ARG B 1 82 ? -25.797 31.859 19.219 1 90 82 ARG B N 1
ATOM 6535 C CA . ARG B 1 82 ? -27.219 31.891 18.875 1 90 82 ARG B CA 1
ATOM 6536 C C . ARG B 1 82 ? -27.484 32.906 17.75 1 90 82 ARG B C 1
ATOM 6538 O O . ARG B 1 82 ? -26.688 33.812 17.531 1 90 82 ARG B O 1
ATOM 6545 N N . PRO B 1 83 ? -28.531 32.656 17.016 1 91.88 83 PRO B N 1
ATOM 6546 C CA . PRO B 1 83 ? -28.828 33.625 15.938 1 91.88 83 PRO B CA 1
ATOM 6547 C C . PRO B 1 83 ? -29.453 34.906 16.453 1 91.88 83 PRO B C 1
ATOM 6549 O O . PRO B 1 83 ? -30 34.938 17.562 1 91.88 83 PRO B O 1
ATOM 6552 N N . ILE B 1 84 ? -29.203 35.938 15.758 1 92.38 84 ILE B N 1
ATOM 6553 C CA . ILE B 1 84 ? -30 37.156 15.859 1 92.38 84 ILE B CA 1
ATOM 6554 C C . ILE B 1 84 ? -31.078 37.156 14.781 1 92.38 84 ILE B C 1
ATOM 6556 O O . ILE B 1 84 ? -30.797 37.438 13.609 1 92.38 84 ILE B O 1
ATOM 6560 N N . GLU B 1 85 ? -32.281 36.938 15.195 1 89.31 85 GLU B N 1
ATOM 6561 C CA . GLU B 1 85 ? -33.406 36.656 14.289 1 89.31 85 GLU B CA 1
ATOM 6562 C C . GLU B 1 85 ? -33.5 37.719 13.203 1 89.31 85 GLU B C 1
ATOM 6564 O O . GLU B 1 85 ? -33.594 38.906 13.5 1 89.31 85 GLU B O 1
ATOM 6569 N N . GLY B 1 86 ? -33.531 37.219 12.008 1 86.44 86 GLY B N 1
ATOM 6570 C CA . GLY B 1 86 ? -33.75 38.062 10.828 1 86.44 86 GLY B CA 1
ATOM 6571 C C . GLY B 1 86 ? -32.531 38.875 10.445 1 86.44 86 GLY B C 1
ATOM 6572 O O . GLY B 1 86 ? -32.531 39.562 9.406 1 86.44 86 GLY B O 1
ATOM 6573 N N . LYS B 1 87 ? -31.422 38.719 11.211 1 90.25 87 LYS B N 1
ATOM 6574 C CA . LYS B 1 87 ? -30.297 39.594 10.945 1 90.25 87 LYS B CA 1
ATOM 6575 C C . LYS B 1 87 ? -29 38.812 10.781 1 90.25 87 LYS B C 1
ATOM 6577 O O . LYS B 1 87 ? -28.25 39.031 9.828 1 90.25 87 LYS B O 1
ATOM 6582 N N . VAL B 1 88 ? -28.672 37.938 11.719 1 94.56 88 VAL B N 1
ATOM 6583 C CA . VAL B 1 88 ? -27.422 37.188 11.727 1 94.56 88 VAL B CA 1
ATOM 6584 C C . VAL B 1 88 ? -27.719 35.719 12.078 1 94.56 88 VAL B C 1
ATOM 6586 O O . VAL B 1 88 ? -28.391 35.438 13.062 1 94.56 88 VAL B O 1
ATOM 6589 N N . PRO B 1 89 ? -27.328 34.812 11.242 1 94.38 89 PRO B N 1
ATOM 6590 C CA . PRO B 1 89 ? -27.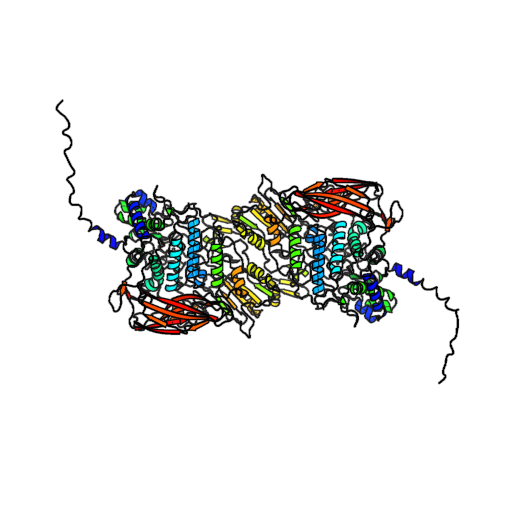469 33.406 11.594 1 94.38 89 PRO B CA 1
ATOM 6591 C C . PRO B 1 89 ? -26.547 32.969 12.727 1 94.38 89 PRO B C 1
ATOM 6593 O O . PRO B 1 89 ? -25.828 33.812 13.281 1 94.38 89 PRO B O 1
ATOM 6596 N N . MET B 1 90 ? -26.688 31.703 13.07 1 93.44 90 MET B N 1
ATOM 6597 C CA . MET B 1 90 ? -25.688 31.156 13.984 1 93.44 90 MET B CA 1
ATOM 6598 C C . MET B 1 90 ? -24.281 31.219 13.367 1 93.44 90 MET B C 1
ATOM 6600 O O . MET B 1 90 ? -24.109 30.828 12.211 1 93.44 90 MET B O 1
ATOM 6604 N N . LEU B 1 91 ? -23.375 31.766 14.055 1 96.38 91 LEU B N 1
ATOM 6605 C CA . LEU B 1 91 ? -22 31.828 13.57 1 96.38 91 LEU B CA 1
ATOM 6606 C C . LEU B 1 91 ? -21.203 30.609 14.047 1 96.38 91 LEU B C 1
ATOM 6608 O O . LEU B 1 91 ? -21.078 30.391 15.25 1 96.38 91 LEU B O 1
ATOM 6612 N N . CYS B 1 92 ? -20.625 29.906 13.094 1 96.44 92 CYS B N 1
ATOM 6613 C CA . CYS B 1 92 ? -19.953 28.641 13.352 1 96.44 92 CYS B CA 1
ATOM 6614 C C . CYS B 1 92 ? -18.453 28.859 13.531 1 96.44 92 CYS B C 1
ATOM 6616 O O . CYS B 1 92 ? -17.781 29.344 12.625 1 96.44 92 CYS B O 1
ATOM 6618 N N . PHE B 1 93 ? -17.953 28.484 14.703 1 96.31 93 PHE B N 1
ATOM 6619 C CA . PHE B 1 93 ? -16.531 28.297 14.953 1 96.31 93 PHE B CA 1
ATOM 6620 C C . PHE B 1 93 ? -16.109 26.859 14.742 1 96.31 93 PHE B C 1
ATOM 6622 O O . PHE B 1 93 ? -16.688 25.938 15.344 1 96.31 93 PHE B O 1
ATOM 6629 N N . ALA B 1 94 ? -15.102 26.719 13.891 1 94.69 94 ALA B N 1
ATOM 6630 C CA . ALA B 1 94 ? -14.812 25.344 13.484 1 94.69 94 ALA B CA 1
ATOM 6631 C C . ALA B 1 94 ? -13.328 25.031 13.656 1 94.69 94 ALA B C 1
ATOM 6633 O O . ALA B 1 94 ? -12.477 25.859 13.375 1 94.69 94 ALA B O 1
ATOM 6634 N N . ASP B 1 95 ? -13.023 23.891 14.211 1 89.69 95 ASP B N 1
ATOM 6635 C CA . ASP B 1 95 ? -11.695 23.281 14.164 1 89.69 95 ASP B CA 1
ATOM 6636 C C . ASP B 1 95 ? -11.414 22.688 12.781 1 89.69 95 ASP B C 1
ATOM 6638 O O . ASP B 1 95 ? -12.336 22.391 12.031 1 89.69 95 ASP B O 1
ATOM 6642 N N . THR B 1 96 ? -10.023 22.609 12.25 1 92.31 96 THR B N 1
ATOM 6643 C CA . THR B 1 96 ? -8.789 22.641 13.031 1 92.31 96 THR B CA 1
ATOM 6644 C C . THR B 1 96 ? -7.699 23.406 12.281 1 92.31 96 THR B C 1
ATOM 6646 O O . THR B 1 96 ? -7.895 23.812 11.133 1 92.31 96 THR B O 1
ATOM 6649 N N . PRO B 1 97 ? -6.469 23.375 12.945 1 95.94 97 PRO B N 1
ATOM 6650 C CA . PRO B 1 97 ? -5.305 23.984 12.289 1 95.94 97 PRO B CA 1
ATOM 6651 C C . PRO B 1 97 ? -4.871 23.234 11.039 1 95.94 97 PRO B C 1
ATOM 6653 O O . PRO B 1 97 ? -4.094 23.75 10.234 1 95.94 97 PRO B O 1
ATOM 6656 N N . THR B 1 98 ? -5.383 22.047 10.867 1 96.81 98 THR B N 1
ATOM 6657 C CA . THR B 1 98 ? -4.926 21.281 9.719 1 96.81 98 THR B CA 1
ATOM 6658 C C . THR B 1 98 ? -6.086 20.969 8.781 1 96.81 98 THR B C 1
ATOM 6660 O O . THR B 1 98 ? -5.996 20.047 7.957 1 96.81 98 THR B O 1
ATOM 6663 N N . GLY B 1 99 ? -7.215 21.641 8.961 1 96.56 99 GLY B N 1
ATOM 6664 C CA . GLY B 1 99 ? -8.328 21.5 8.031 1 96.56 99 GLY B CA 1
ATOM 6665 C C . GLY B 1 99 ? -9.656 21.266 8.719 1 96.56 99 GLY B C 1
ATOM 6666 O O . GLY B 1 99 ? -9.719 21.219 9.953 1 96.56 99 GLY B O 1
ATOM 6667 N N . VAL B 1 100 ? -10.711 21.125 7.891 1 96.06 100 VAL B N 1
ATOM 6668 C CA . VAL B 1 100 ? -12.047 20.859 8.406 1 96.06 100 VAL B CA 1
ATOM 6669 C C . VAL B 1 100 ? -12.047 19.531 9.172 1 96.06 100 VAL B C 1
ATOM 6671 O O . VAL B 1 100 ? -11.43 18.562 8.734 1 96.06 100 VAL B O 1
ATOM 6674 N N . ASN B 1 101 ? -12.68 19.5 10.312 1 93.31 101 ASN B N 1
ATOM 6675 C CA . ASN B 1 101 ? -12.758 18.297 11.125 1 93.31 101 ASN B CA 1
ATOM 6676 C C . ASN B 1 101 ? -13.688 17.25 10.508 1 93.31 101 ASN B C 1
ATOM 6678 O O . ASN B 1 101 ? -14.688 16.875 11.109 1 93.31 101 ASN B O 1
ATOM 6682 N N . SER B 1 102 ? -13.297 16.828 9.32 1 93.56 102 SER B N 1
ATOM 6683 C CA . SER B 1 102 ? -14.07 15.867 8.539 1 93.56 102 SER B CA 1
ATOM 6684 C C . SER B 1 102 ? -13.172 15.078 7.59 1 93.56 102 SER B C 1
ATOM 6686 O O . SER B 1 102 ? -12.289 15.648 6.945 1 93.56 102 SER B O 1
ATOM 6688 N N . ARG B 1 103 ? -13.391 13.797 7.504 1 93.69 103 ARG B N 1
ATOM 6689 C CA . ARG B 1 103 ? -12.594 12.977 6.598 1 93.69 103 ARG B CA 1
ATOM 6690 C C . ARG B 1 103 ? -12.969 13.242 5.145 1 93.69 103 ARG B C 1
ATOM 6692 O O . ARG B 1 103 ? -12.312 12.742 4.227 1 93.69 103 ARG B O 1
ATOM 6699 N N . TYR B 1 104 ? -14.031 14.07 4.91 1 96 104 TYR B N 1
ATOM 6700 C CA . TYR B 1 104 ? -14.516 14.352 3.564 1 96 104 TYR B CA 1
ATOM 6701 C C . TYR B 1 104 ? -13.875 15.609 3.004 1 96 104 TYR B C 1
ATOM 6703 O O . TYR B 1 104 ? -14.305 16.125 1.966 1 96 104 TYR B O 1
ATOM 6711 N N . SER B 1 105 ? -12.867 16.109 3.729 1 96.81 105 SER B N 1
ATOM 6712 C CA . SER B 1 105 ? -12.086 17.281 3.348 1 96.81 105 SER B CA 1
ATOM 6713 C C . SER B 1 105 ? -10.594 16.969 3.307 1 96.81 105 SER B C 1
ATOM 6715 O O . SER B 1 105 ? -10.188 15.828 3.572 1 96.81 105 SER B O 1
ATOM 6717 N N . THR B 1 106 ? -9.797 17.953 2.898 1 97.81 106 THR B N 1
ATOM 6718 C CA . THR B 1 106 ? -8.352 17.828 2.85 1 97.81 106 THR B CA 1
ATOM 6719 C C . THR B 1 106 ? -7.75 17.906 4.254 1 97.81 106 THR B C 1
ATOM 6721 O O . THR B 1 106 ? -8.172 18.719 5.066 1 97.81 106 THR B O 1
ATOM 6724 N N . GLN B 1 107 ? -6.922 16.969 4.586 1 97.5 107 GLN B N 1
ATOM 6725 C CA . GLN B 1 107 ? -6.02 17.172 5.711 1 97.5 107 GLN B CA 1
ATOM 6726 C C . GLN B 1 107 ? -4.773 17.938 5.277 1 97.5 107 GLN B C 1
ATOM 6728 O O . GLN B 1 107 ? -3.91 17.391 4.586 1 97.5 107 GLN B O 1
ATOM 6733 N N . PHE B 1 108 ? -4.715 19.141 5.633 1 98.44 108 PHE B N 1
ATOM 6734 C CA . PHE B 1 108 ? -3.607 20 5.219 1 98.44 108 PHE B CA 1
ATOM 6735 C C . PHE B 1 108 ? -2.379 19.75 6.086 1 98.44 108 PHE B C 1
ATOM 6737 O O . PHE B 1 108 ? -2.498 19.281 7.219 1 98.44 108 PHE B O 1
ATOM 6744 N N . PRO B 1 109 ? -1.175 20.047 5.555 1 98.31 109 PRO B N 1
ATOM 6745 C CA . PRO B 1 109 ? 0.051 19.875 6.336 1 98.31 109 PRO B CA 1
ATOM 6746 C C . PRO B 1 109 ? 0.057 20.688 7.621 1 98.31 109 PRO B C 1
ATOM 6748 O O . PRO B 1 109 ? -0.414 21.828 7.633 1 98.31 109 PRO B O 1
ATOM 6751 N N . ALA B 1 110 ? 0.577 20.125 8.688 1 97.69 110 ALA B N 1
ATOM 6752 C CA . ALA B 1 110 ? 0.733 20.828 9.961 1 97.69 110 ALA B CA 1
ATOM 6753 C C . ALA B 1 110 ? 1.563 22.094 9.789 1 97.69 110 ALA B C 1
ATOM 6755 O O . ALA B 1 110 ? 2.293 22.25 8.812 1 97.69 110 ALA B O 1
ATOM 6756 N N . GLY B 1 111 ? 1.415 23 10.781 1 97.75 111 GLY B N 1
ATOM 6757 C CA . GLY B 1 111 ? 2.195 24.234 10.758 1 97.75 111 GLY B CA 1
ATOM 6758 C C . GLY B 1 111 ? 3.689 23.984 10.656 1 97.75 111 GLY B C 1
ATOM 6759 O O . GLY B 1 111 ? 4.375 24.625 9.852 1 97.75 111 GLY B O 1
ATOM 6760 N N . VAL B 1 112 ? 4.164 23.016 11.367 1 97.44 112 VAL B N 1
ATOM 6761 C CA . VAL B 1 112 ? 5.598 22.734 11.414 1 97.44 112 VAL B CA 1
ATOM 6762 C C . VAL B 1 112 ? 6.074 22.25 10.047 1 97.44 112 VAL B C 1
ATOM 6764 O O . VAL B 1 112 ? 7.172 22.609 9.602 1 97.44 112 VAL B O 1
ATOM 6767 N N . THR B 1 113 ? 5.254 21.406 9.383 1 98.5 113 THR B N 1
ATOM 6768 C CA . THR B 1 113 ? 5.594 20.938 8.047 1 98.5 113 THR B CA 1
ATOM 6769 C C . THR B 1 113 ? 5.574 22.078 7.043 1 98.5 113 THR B C 1
ATOM 6771 O O . THR B 1 113 ? 6.469 22.188 6.207 1 98.5 113 THR B O 1
ATOM 6774 N N . THR B 1 114 ? 4.625 22.906 7.16 1 98.62 114 THR B N 1
ATOM 6775 C CA . THR B 1 114 ? 4.457 24.031 6.242 1 98.62 114 THR B CA 1
ATOM 6776 C C . THR B 1 114 ? 5.605 25.016 6.383 1 98.62 114 THR B C 1
ATOM 6778 O O . THR B 1 114 ? 6.188 25.453 5.383 1 98.62 114 THR B O 1
ATOM 6781 N N . ILE B 1 115 ? 5.957 25.328 7.586 1 98.12 115 ILE B N 1
ATOM 6782 C CA . ILE B 1 115 ? 6.969 26.359 7.785 1 98.12 115 ILE B CA 1
ATOM 6783 C C . ILE B 1 115 ? 8.344 25.812 7.426 1 98.12 115 ILE B C 1
ATOM 6785 O O . ILE B 1 115 ? 9.266 26.562 7.121 1 98.12 115 ILE B O 1
ATOM 6789 N N . ALA B 1 116 ? 8.492 24.5 7.414 1 98.62 116 ALA B N 1
ATOM 6790 C CA . ALA B 1 116 ? 9.75 23.875 7.012 1 98.62 116 ALA B CA 1
ATOM 6791 C C . ALA B 1 116 ? 10.023 24.094 5.527 1 98.62 116 ALA B C 1
ATOM 6793 O O . ALA B 1 116 ? 11.141 23.891 5.059 1 98.62 116 ALA B O 1
ATOM 6794 N N . THR B 1 117 ? 9.055 24.516 4.77 1 98.69 117 THR B N 1
ATOM 6795 C CA . THR B 1 117 ? 9.273 24.859 3.369 1 98.69 117 THR B CA 1
ATOM 6796 C C . THR B 1 117 ? 10.008 26.188 3.248 1 98.69 117 THR B C 1
ATOM 6798 O O . THR B 1 117 ? 10.625 26.469 2.219 1 98.69 117 THR B O 1
ATOM 6801 N N . TRP B 1 118 ? 9.773 27.078 4.25 1 98.56 118 TRP B N 1
ATOM 6802 C CA . TRP B 1 118 ? 10.289 28.438 4.234 1 98.56 118 TRP B CA 1
ATOM 6803 C C . TRP B 1 118 ? 9.828 29.188 2.988 1 98.56 118 TRP B C 1
ATOM 6805 O O . TRP B 1 118 ? 10.57 30 2.428 1 98.56 118 TRP B O 1
ATOM 6815 N N . SER B 1 119 ? 8.695 28.781 2.482 1 98.69 119 SER B N 1
ATOM 6816 C CA . SER B 1 119 ? 8.125 29.375 1.277 1 98.69 119 SER B CA 1
ATOM 6817 C C . SER B 1 119 ? 6.918 30.25 1.606 1 98.69 119 SER B C 1
ATOM 6819 O O . SER B 1 119 ? 5.859 29.734 1.968 1 98.69 119 SER B O 1
ATOM 6821 N N . ARG B 1 120 ? 7.086 31.562 1.452 1 98.38 120 ARG B N 1
ATOM 6822 C CA . ARG B 1 120 ? 5.965 32.469 1.652 1 98.38 120 ARG B CA 1
ATOM 6823 C C . ARG B 1 120 ? 4.797 32.125 0.74 1 98.38 120 ARG B C 1
ATOM 6825 O O . ARG B 1 120 ? 3.637 32.188 1.149 1 98.38 120 ARG B O 1
ATOM 6832 N N . ASP B 1 121 ? 5.094 31.688 -0.437 1 98.44 121 ASP B N 1
ATOM 6833 C CA . ASP B 1 121 ? 4.078 31.297 -1.41 1 98.44 121 ASP B CA 1
ATOM 6834 C C . ASP B 1 121 ? 3.273 30.094 -0.913 1 98.44 121 ASP B C 1
ATOM 6836 O O . ASP B 1 121 ? 2.043 30.109 -0.954 1 98.44 121 ASP B O 1
ATOM 6840 N N . LEU B 1 122 ? 3.971 29.062 -0.42 1 98.75 122 LEU B N 1
ATOM 6841 C CA . LEU B 1 122 ? 3.283 27.844 0.001 1 98.75 122 LEU B CA 1
ATOM 6842 C C . LEU B 1 122 ? 2.473 28.094 1.27 1 98.75 122 LEU B C 1
ATOM 6844 O O . LEU B 1 122 ? 1.408 27.5 1.455 1 98.75 122 LEU B O 1
ATOM 6848 N N . ILE B 1 123 ? 2.967 28.953 2.17 1 98.62 123 ILE B N 1
ATOM 6849 C CA . ILE B 1 123 ? 2.189 29.344 3.34 1 98.62 123 ILE B CA 1
ATOM 6850 C C . ILE B 1 123 ? 0.881 30 2.896 1 98.62 123 ILE B C 1
ATOM 6852 O O . ILE B 1 123 ? -0.192 29.656 3.396 1 98.62 123 ILE B O 1
ATOM 6856 N N . SER B 1 124 ? 0.975 30.891 1.939 1 98.75 124 SER B N 1
ATOM 6857 C CA . SER B 1 124 ? -0.193 31.594 1.423 1 98.75 124 SER B CA 1
ATOM 6858 C C . SER B 1 124 ? -1.155 30.625 0.729 1 98.75 124 SER B C 1
ATOM 6860 O O . SER B 1 124 ? -2.371 30.719 0.919 1 98.75 124 SER B O 1
ATOM 6862 N N . ARG B 1 125 ? -0.623 29.734 -0.075 1 98.75 125 ARG B N 1
ATOM 6863 C CA . ARG B 1 125 ? -1.459 28.781 -0.805 1 98.75 125 ARG B CA 1
ATOM 6864 C C . ARG B 1 125 ? -2.186 27.844 0.151 1 98.75 125 ARG B C 1
ATOM 6866 O O . ARG B 1 125 ? -3.336 27.469 -0.09 1 98.75 125 ARG B O 1
ATOM 6873 N N . ARG B 1 126 ? -1.522 27.406 1.181 1 98.69 126 ARG B N 1
ATOM 6874 C CA . ARG B 1 126 ? -2.164 26.562 2.193 1 98.69 126 ARG B CA 1
ATOM 6875 C C . ARG B 1 126 ? -3.346 27.297 2.828 1 98.69 126 ARG B C 1
ATOM 6877 O O . ARG B 1 126 ? -4.426 26.719 2.979 1 98.69 126 ARG B O 1
ATOM 6884 N N . ALA B 1 127 ? -3.096 28.547 3.18 1 98.75 127 ALA B N 1
ATOM 6885 C CA . ALA B 1 127 ? -4.141 29.344 3.822 1 98.75 127 ALA B CA 1
ATOM 6886 C C . ALA B 1 127 ? -5.316 29.562 2.875 1 98.75 127 ALA B C 1
ATOM 6888 O O . ALA B 1 127 ? -6.477 29.469 3.281 1 98.75 127 ALA B O 1
ATOM 6889 N N . ASP B 1 128 ? -5.031 29.875 1.66 1 98.75 128 ASP B N 1
ATOM 6890 C CA . ASP B 1 128 ? -6.059 30.109 0.645 1 98.75 128 ASP B CA 1
ATOM 6891 C C . ASP B 1 128 ? -6.91 28.844 0.441 1 98.75 128 ASP B C 1
ATOM 6893 O O . ASP B 1 128 ? -8.141 28.922 0.466 1 98.75 128 ASP B O 1
ATOM 6897 N N . ALA B 1 129 ? -6.23 27.734 0.302 1 98.81 129 ALA B N 1
ATOM 6898 C CA . ALA B 1 129 ? -6.93 26.469 0.062 1 98.81 129 ALA B CA 1
ATOM 6899 C C . ALA B 1 129 ? -7.754 26.062 1.279 1 98.81 129 ALA B C 1
ATOM 6901 O O . ALA B 1 129 ? -8.891 25.609 1.144 1 98.81 129 ALA B O 1
ATOM 6902 N N . MET B 1 130 ? -7.199 26.156 2.381 1 98.62 130 MET B N 1
ATOM 6903 C CA . MET B 1 130 ? -7.891 25.797 3.613 1 98.62 130 MET B CA 1
ATOM 6904 C C . MET B 1 130 ? -9.078 26.734 3.863 1 98.62 130 MET B C 1
ATOM 6906 O O . MET B 1 130 ? -10.156 26.281 4.234 1 98.62 130 MET B O 1
ATOM 6910 N N . GLY B 1 131 ? -8.875 28.031 3.691 1 98.75 131 GLY B N 1
ATOM 6911 C CA . GLY B 1 131 ? -9.969 28.984 3.795 1 98.75 131 GLY B CA 1
ATOM 6912 C C . GLY B 1 131 ? -11.117 28.672 2.852 1 98.75 131 GLY B C 1
ATOM 6913 O O . GLY B 1 131 ? -12.281 28.781 3.232 1 98.75 131 GLY B O 1
ATOM 6914 N N . HIS B 1 132 ? -10.719 28.281 1.653 1 98.69 132 HIS B N 1
ATOM 6915 C CA . HIS B 1 132 ? -11.734 27.906 0.668 1 98.69 132 HIS B CA 1
ATOM 6916 C C . HIS B 1 132 ? -12.555 26.719 1.143 1 98.69 132 HIS B C 1
ATOM 6918 O O . HIS B 1 132 ? -13.789 26.734 1.022 1 98.69 132 HIS B O 1
ATOM 6924 N N . GLU B 1 133 ? -11.922 25.75 1.721 1 98.56 133 GLU B N 1
ATOM 6925 C CA . GLU B 1 133 ? -12.664 24.578 2.168 1 98.56 133 GLU B CA 1
ATOM 6926 C C . GLU B 1 133 ? -13.562 24.906 3.357 1 98.56 133 GLU B C 1
ATOM 6928 O O . GLU B 1 133 ? -14.695 24.438 3.432 1 98.56 133 GLU B O 1
ATOM 6933 N N . PHE B 1 134 ? -13.07 25.672 4.258 1 98.62 134 PHE B N 1
ATOM 6934 C CA . PHE B 1 134 ? -13.93 26.094 5.363 1 98.62 134 PHE B CA 1
ATOM 6935 C C . PHE B 1 134 ? -15.125 26.891 4.848 1 98.62 134 PHE B C 1
ATOM 6937 O O . PHE B 1 134 ? -16.234 26.766 5.379 1 98.62 134 PHE B O 1
ATOM 6944 N N . SER B 1 135 ? -14.93 27.719 3.83 1 98.69 135 SER B N 1
ATOM 6945 C CA . SER B 1 135 ? -16.031 28.469 3.244 1 98.69 135 SER B CA 1
ATOM 6946 C C . SER B 1 135 ? -17.078 27.531 2.625 1 98.69 135 SER B C 1
ATOM 6948 O O . SER B 1 135 ? -18.281 27.797 2.719 1 98.69 135 SER B O 1
ATOM 6950 N N . LEU B 1 136 ? -16.625 26.469 2.072 1 98.19 136 LEU B N 1
ATOM 6951 C CA . LEU B 1 136 ? -17.516 25.531 1.401 1 98.19 136 LEU B CA 1
ATOM 6952 C C . LEU B 1 136 ? -18.406 24.812 2.41 1 98.19 136 LEU B C 1
ATOM 6954 O O . LEU B 1 136 ? -19.531 24.422 2.082 1 98.19 136 LEU B O 1
ATOM 6958 N N . VAL B 1 137 ? -17.938 24.656 3.627 1 97.75 137 VAL B N 1
ATOM 6959 C CA . VAL B 1 137 ? -18.75 23.969 4.613 1 97.75 137 VAL B CA 1
ATOM 6960 C C . VAL B 1 137 ? -19.531 24.969 5.453 1 97.75 137 VAL B C 1
ATOM 6962 O O . VAL B 1 137 ? -20.25 24.594 6.387 1 97.75 137 VAL B O 1
ATOM 6965 N N . GLY B 1 138 ? -19.391 26.25 5.227 1 97.75 138 GLY B N 1
ATOM 6966 C CA . GLY B 1 138 ? -20.172 27.297 5.863 1 97.75 138 GLY B CA 1
ATOM 6967 C C . GLY B 1 138 ? -19.625 27.688 7.223 1 97.75 138 GLY B C 1
ATOM 6968 O O . GLY B 1 138 ? -20.359 28.25 8.039 1 97.75 138 GLY B O 1
ATOM 6969 N N . ALA B 1 139 ? -18.422 27.375 7.523 1 97.75 139 ALA B N 1
ATOM 6970 C CA . ALA B 1 139 ? -17.828 27.766 8.797 1 97.75 139 ALA B CA 1
ATOM 6971 C C . ALA B 1 139 ? -17.391 29.234 8.773 1 97.75 139 ALA B C 1
ATOM 6973 O O . ALA B 1 139 ? -16.656 29.641 7.879 1 97.75 139 ALA B O 1
ATOM 6974 N N . HIS B 1 140 ? -17.812 29.953 9.703 1 98.25 140 HIS B N 1
ATOM 6975 C CA . HIS B 1 140 ? -17.562 31.391 9.719 1 98.25 140 HIS B CA 1
ATOM 6976 C C . HIS B 1 140 ? -16.156 31.688 10.227 1 98.25 140 HIS B C 1
ATOM 6978 O O . HIS B 1 140 ? -15.477 32.562 9.695 1 98.25 140 HIS B O 1
ATOM 6984 N N . THR B 1 141 ? -15.781 30.969 11.25 1 98.19 141 THR B N 1
ATOM 6985 C CA . THR B 1 141 ? -14.492 31.234 11.883 1 98.19 141 THR B CA 1
ATOM 6986 C C . THR B 1 141 ? -13.719 29.938 12.102 1 98.19 141 THR B C 1
ATOM 6988 O O . THR B 1 141 ? -13.883 29.281 13.133 1 98.19 141 THR B O 1
ATOM 6991 N N . PRO B 1 142 ? -12.797 29.625 11.211 1 97.88 142 PRO B N 1
ATOM 6992 C CA . PRO B 1 142 ? -11.875 28.531 11.469 1 97.88 142 PRO B CA 1
ATOM 6993 C C . PRO B 1 142 ? -10.906 28.828 12.609 1 97.88 142 PRO B C 1
ATOM 6995 O O . PRO B 1 142 ? -10.258 29.875 12.617 1 97.88 142 PRO B O 1
ATOM 6998 N N . MET B 1 143 ? -10.852 27.984 13.516 1 97.06 143 MET B N 1
ATOM 6999 C CA . MET B 1 143 ? -9.875 28.109 14.594 1 97.06 143 MET B CA 1
ATOM 7000 C C . MET B 1 143 ? -8.547 27.469 14.195 1 97.06 143 MET B C 1
ATOM 7002 O O . MET B 1 143 ? -8.125 26.484 14.805 1 97.06 143 MET B O 1
ATOM 7006 N N . ALA B 1 144 ? -7.816 28.125 13.273 1 97.31 144 ALA B N 1
ATOM 7007 C CA . ALA B 1 144 ? -6.848 27.359 12.5 1 97.31 144 ALA B CA 1
ATOM 7008 C C . ALA B 1 144 ? -5.457 27.984 12.57 1 97.31 144 ALA B C 1
ATOM 7010 O O . ALA B 1 144 ? -4.457 27.328 12.258 1 97.31 144 ALA B O 1
ATOM 7011 N N . ILE B 1 145 ? -5.328 29.25 12.938 1 98.38 145 ILE B N 1
ATOM 7012 C CA . ILE B 1 145 ? -4.035 29.922 12.859 1 98.38 145 ILE B CA 1
ATOM 7013 C C . ILE B 1 145 ? -3.355 29.906 14.227 1 98.38 145 ILE B C 1
ATOM 7015 O O . ILE B 1 145 ? -3.789 30.594 15.148 1 98.38 145 ILE B O 1
ATOM 7019 N N . VAL B 1 146 ? -2.303 29.125 14.281 1 97.81 146 VAL B N 1
ATOM 7020 C CA . VAL B 1 146 ? -1.643 28.922 15.562 1 97.81 146 VAL B CA 1
ATOM 7021 C C . VAL B 1 146 ? -0.344 29.719 15.609 1 97.81 146 VAL B C 1
ATOM 7023 O O . VAL B 1 146 ? 0.598 29.438 14.867 1 97.81 146 VAL B O 1
ATOM 7026 N N . ALA B 1 147 ? -0.385 30.75 16.453 1 95.06 147 ALA B N 1
ATOM 7027 C CA . ALA B 1 147 ? 0.796 31.578 16.703 1 95.06 147 ALA B CA 1
ATOM 7028 C C . ALA B 1 147 ? 1.481 31.188 18 1 95.06 147 ALA B C 1
ATOM 7030 O O . ALA B 1 147 ? 1.248 31.812 19.047 1 95.06 147 ALA B O 1
ATOM 7031 N N . GLY B 1 148 ? 2.26 30.188 18.188 1 83.94 148 GLY B N 1
ATOM 7032 C CA . GLY B 1 148 ? 2.871 29.531 19.328 1 83.94 148 GLY B CA 1
ATOM 7033 C C . GLY B 1 148 ? 2.434 28.078 19.484 1 83.94 148 GLY B C 1
ATOM 7034 O O . GLY B 1 148 ? 1.585 27.594 18.734 1 83.94 148 GLY B O 1
ATOM 7035 N N . PRO B 1 149 ? 2.922 27.375 20.344 1 92.5 149 PRO B N 1
ATOM 7036 C CA . PRO B 1 149 ? 4.062 27.703 21.219 1 92.5 149 PRO B CA 1
ATOM 7037 C C . PRO B 1 149 ? 5.301 28.125 20.422 1 92.5 149 PRO B C 1
ATOM 7039 O O . PRO B 1 149 ? 5.477 27.688 19.281 1 92.5 149 PRO B O 1
ATOM 7042 N N . MET B 1 150 ? 6.074 28.922 21.047 1 93.69 150 MET B N 1
ATOM 7043 C CA . MET B 1 150 ? 7.211 29.547 20.359 1 93.69 150 MET B CA 1
ATOM 7044 C C . MET B 1 150 ? 8.484 28.734 20.594 1 93.69 150 MET B C 1
ATOM 7046 O O . MET B 1 150 ? 9.586 29.203 20.312 1 93.69 150 MET B O 1
ATOM 7050 N N . GLY B 1 151 ? 8.398 27.562 21.156 1 90.75 151 GLY B N 1
ATOM 7051 C CA . GLY B 1 151 ? 9.523 26.641 21.219 1 90.75 151 GLY B CA 1
ATOM 7052 C C . GLY B 1 151 ? 10.359 26.797 22.469 1 90.75 151 GLY B C 1
ATOM 7053 O O . GLY B 1 151 ? 11.508 26.344 22.516 1 90.75 151 GLY B O 1
ATOM 7054 N N . ARG B 1 152 ? 9.844 27.469 23.453 1 93.38 152 ARG B N 1
ATOM 7055 C CA . ARG B 1 152 ? 10.539 27.578 24.734 1 93.38 152 ARG B CA 1
ATOM 7056 C C . ARG B 1 152 ? 10.891 26.188 25.266 1 93.38 152 ARG B C 1
ATOM 7058 O O . ARG B 1 152 ? 11.961 26 25.844 1 93.38 152 ARG B O 1
ATOM 7065 N N . SER B 1 153 ? 9.969 25.312 25.109 1 93.56 153 SER B N 1
ATOM 7066 C CA . SER B 1 153 ? 10.18 23.922 25.516 1 93.56 153 SER B CA 1
ATOM 7067 C C . SER B 1 153 ? 10.094 22.984 24.312 1 93.56 153 SER B C 1
ATOM 7069 O O . SER B 1 153 ? 9.055 22.922 23.641 1 93.56 153 SER B O 1
ATOM 7071 N N . VAL B 1 154 ? 11.102 22.156 24.141 1 94.81 154 VAL B N 1
ATOM 7072 C CA . VAL B 1 154 ? 11.117 21.219 23.031 1 94.81 154 VAL B CA 1
ATOM 7073 C C . VAL B 1 154 ? 10.188 20.047 23.328 1 94.81 154 VAL B C 1
ATOM 7075 O O . VAL B 1 154 ? 9.836 19.281 22.438 1 94.81 154 VAL B O 1
ATOM 7078 N N . PHE B 1 155 ? 9.633 19.969 24.562 1 95.06 155 PHE B N 1
ATOM 7079 C CA . PHE B 1 155 ? 8.805 18.844 24.984 1 95.06 155 PHE B CA 1
ATOM 7080 C C . PHE B 1 155 ? 7.328 19.156 24.781 1 95.06 155 PHE B C 1
ATOM 7082 O O . PHE B 1 155 ? 6.473 18.281 24.938 1 95.06 155 PHE B O 1
ATOM 7089 N N . ASP B 1 156 ? 7.051 20.406 24.438 1 95.06 156 ASP B N 1
ATOM 7090 C CA . ASP B 1 156 ? 5.656 20.812 24.312 1 95.06 156 ASP B CA 1
ATOM 7091 C C . ASP B 1 156 ? 4.914 19.938 23.297 1 95.06 156 ASP B C 1
ATOM 7093 O O . ASP B 1 156 ? 5.434 19.656 22.219 1 95.06 156 ASP B O 1
ATOM 7097 N N . GLY B 1 157 ? 3.709 19.562 23.656 1 94.12 157 GLY B N 1
ATOM 7098 C CA . GLY B 1 157 ? 2.936 18.625 22.844 1 94.12 157 GLY B CA 1
ATOM 7099 C C . GLY B 1 157 ? 2.219 19.281 21.688 1 94.12 157 GLY B C 1
ATOM 7100 O O . GLY B 1 157 ? 1.669 18.609 20.812 1 94.12 157 GLY B O 1
ATOM 7101 N N . ARG B 1 158 ? 2.293 20.609 21.531 1 94.75 158 ARG B N 1
ATOM 7102 C CA . ARG B 1 158 ? 1.472 21.266 20.516 1 94.75 158 ARG B CA 1
ATOM 7103 C C . ARG B 1 158 ? 2.32 22.156 19.625 1 94.75 158 ARG B C 1
ATOM 7105 O O . ARG B 1 158 ? 1.788 22.906 18.797 1 94.75 158 ARG B O 1
ATOM 7112 N N . THR B 1 159 ? 3.627 22.094 19.703 1 93.31 159 THR B N 1
ATOM 7113 C CA . THR B 1 159 ? 4.492 22.938 18.891 1 93.31 159 THR B CA 1
ATOM 7114 C C . THR B 1 159 ? 4.273 22.656 17.406 1 93.31 159 THR B C 1
ATOM 7116 O O . THR B 1 159 ? 4.398 23.562 16.578 1 93.31 159 THR B O 1
ATOM 7119 N N . TRP B 1 160 ? 3.842 21.453 17.047 1 95.62 160 TRP B N 1
ATOM 7120 C CA . TRP B 1 160 ? 3.682 21.031 15.656 1 95.62 160 TRP B CA 1
ATOM 7121 C C . TRP B 1 160 ? 2.572 21.828 14.977 1 95.62 160 TRP B C 1
ATOM 7123 O O . TRP B 1 160 ? 2.51 21.891 13.742 1 95.62 160 TRP B O 1
ATOM 7133 N N . GLU B 1 161 ? 1.688 22.469 15.742 1 96.19 161 GLU B N 1
ATOM 7134 C CA . GLU B 1 161 ? 0.529 23.172 15.195 1 96.19 161 GLU B CA 1
ATOM 7135 C C . GLU B 1 161 ? 0.925 24.516 14.609 1 96.19 161 GLU B C 1
ATOM 7137 O O . GLU B 1 161 ? 0.224 25.062 13.758 1 96.19 161 GLU B O 1
ATOM 7142 N N . GLY B 1 162 ? 2.016 25.078 15.078 1 95 162 GLY B N 1
ATOM 7143 C CA . GLY B 1 162 ? 2.342 26.453 14.742 1 95 162 GLY B CA 1
ATOM 7144 C C . GLY B 1 162 ? 3.441 26.562 13.703 1 95 162 GLY B C 1
ATOM 7145 O O . GLY B 1 162 ? 3.773 25.594 13.031 1 95 162 GLY B O 1
ATOM 7146 N N . PHE B 1 163 ? 3.873 27.828 13.516 1 94.56 163 PHE B N 1
ATOM 7147 C CA . PHE B 1 163 ? 4.762 28.188 12.422 1 94.56 163 PHE B CA 1
ATOM 7148 C C . PHE B 1 163 ? 6.172 28.469 12.93 1 94.56 163 PHE B C 1
ATOM 7150 O O . PHE B 1 163 ? 6.762 29.5 12.625 1 94.56 163 PHE B O 1
ATOM 7157 N N . GLY B 1 164 ? 6.711 27.625 13.766 1 85.69 164 GLY B N 1
ATOM 7158 C CA . GLY B 1 164 ? 8.125 27.703 14.102 1 85.69 164 GLY B CA 1
ATOM 7159 C C . GLY B 1 164 ? 8.391 28.422 15.406 1 85.69 164 GLY B C 1
ATOM 7160 O O . GLY B 1 164 ? 7.461 28.797 16.125 1 85.69 164 GLY B O 1
ATOM 7161 N N . VAL B 1 165 ? 9.719 28.719 15.609 1 91.56 165 VAL B N 1
ATOM 7162 C CA . VAL B 1 165 ? 10.172 29.141 16.938 1 91.56 165 VAL B CA 1
ATOM 7163 C C . VAL B 1 165 ? 10.672 30.578 16.859 1 91.56 165 VAL B C 1
ATOM 7165 O O . VAL B 1 165 ? 11.117 31.141 17.859 1 91.56 165 VAL B O 1
ATOM 7168 N N . ASP B 1 166 ? 10.641 31.172 15.68 1 97 166 ASP B N 1
ATOM 7169 C CA . ASP B 1 166 ? 11.117 32.531 15.492 1 97 166 ASP B CA 1
ATOM 7170 C C . ASP B 1 166 ? 9.953 33.5 15.344 1 97 166 ASP B C 1
ATOM 7172 O O . ASP B 1 166 ? 9.047 33.281 14.539 1 97 166 ASP B O 1
ATOM 7176 N N . PRO B 1 167 ? 10.008 34.594 16.078 1 97.75 167 PRO B N 1
ATOM 7177 C CA . PRO B 1 167 ? 8.852 35.531 16.062 1 97.75 167 PRO B CA 1
ATOM 7178 C C . PRO B 1 167 ? 8.648 36.188 14.711 1 97.75 167 PRO B C 1
ATOM 7180 O O . PRO B 1 167 ? 7.512 36.438 14.312 1 97.75 167 PRO B O 1
ATOM 7183 N N . TYR B 1 168 ? 9.75 36.562 13.977 1 98.06 168 TYR B N 1
ATOM 7184 C CA . TYR B 1 168 ? 9.625 37.156 12.648 1 98.06 168 TYR B CA 1
ATOM 7185 C C . TYR B 1 168 ? 8.945 36.219 11.68 1 98.06 168 TYR B C 1
ATOM 7187 O O . TYR B 1 168 ? 7.98 36.562 11.008 1 98.06 168 TYR B O 1
ATOM 7195 N N . MET B 1 169 ? 9.461 34.969 11.648 1 97.62 169 MET B N 1
ATOM 7196 C CA . MET B 1 169 ? 8.906 33.938 10.773 1 97.62 169 MET B CA 1
ATOM 7197 C C . MET B 1 169 ? 7.457 33.656 11.133 1 97.62 169 MET B C 1
ATOM 7199 O O . MET B 1 169 ? 6.598 33.562 10.258 1 97.62 169 MET B O 1
ATOM 7203 N N . SER B 1 170 ? 7.191 33.438 12.391 1 97.88 170 SER B N 1
ATOM 7204 C CA . SER B 1 170 ? 5.832 33.156 12.852 1 97.88 170 SER B CA 1
ATOM 7205 C C . SER B 1 170 ? 4.902 34.344 12.5 1 97.88 170 SER B C 1
ATOM 7207 O O . SER B 1 170 ? 3.73 34.125 12.18 1 97.88 170 SER B O 1
ATOM 7209 N N . GLY B 1 171 ? 5.438 35.562 12.641 1 98.5 171 GLY B N 1
ATOM 7210 C CA . GLY B 1 171 ? 4.652 36.719 12.266 1 98.5 171 GLY B CA 1
ATOM 7211 C C . GLY B 1 171 ? 4.277 36.75 10.797 1 98.5 171 GLY B C 1
ATOM 7212 O O . GLY B 1 171 ? 3.123 37 10.453 1 98.5 171 GLY B O 1
ATOM 7213 N N . VAL B 1 172 ? 5.246 36.438 9.961 1 98.12 172 VAL B N 1
ATOM 7214 C CA . VAL B 1 172 ? 5.008 36.406 8.523 1 98.12 172 VAL B CA 1
ATOM 7215 C C . VAL B 1 172 ? 3.949 35.344 8.203 1 98.12 172 VAL B C 1
ATOM 7217 O O . VAL B 1 172 ? 2.99 35.625 7.48 1 98.12 172 VAL B O 1
ATOM 7220 N N . ALA B 1 173 ? 4.121 34.219 8.773 1 98.5 173 ALA B N 1
ATOM 7221 C CA . ALA B 1 173 ? 3.205 33.094 8.5 1 98.5 173 ALA B CA 1
ATOM 7222 C C . ALA B 1 173 ? 1.803 33.406 9.016 1 98.5 173 ALA B C 1
ATOM 7224 O O . ALA B 1 173 ? 0.809 33.062 8.367 1 98.5 173 ALA B O 1
ATOM 7225 N N . THR B 1 174 ? 1.69 33.969 10.156 1 98.69 174 THR B N 1
ATOM 7226 C CA . THR B 1 174 ? 0.404 34.344 10.742 1 98.69 174 THR B CA 1
ATOM 7227 C C . THR B 1 174 ? -0.329 35.344 9.867 1 98.69 174 THR B C 1
ATOM 7229 O O . THR B 1 174 ? -1.511 35.188 9.562 1 98.69 174 THR B O 1
ATOM 7232 N N . ALA B 1 175 ? 0.375 36.375 9.453 1 98.75 175 ALA B N 1
ATOM 7233 C CA . ALA B 1 175 ? -0.236 37.406 8.609 1 98.75 175 ALA B CA 1
ATOM 7234 C C . ALA B 1 175 ? -0.738 36.812 7.297 1 98.75 175 ALA B C 1
ATOM 7236 O O . ALA B 1 175 ? -1.869 37.094 6.883 1 98.75 175 ALA B O 1
ATOM 7237 N N . LEU B 1 176 ? 0.117 36 6.637 1 98.69 176 LEU B N 1
ATOM 7238 C CA . LEU B 1 176 ? -0.251 35.406 5.363 1 98.69 176 LEU B CA 1
ATOM 7239 C C . LEU B 1 176 ? -1.443 34.469 5.535 1 98.69 176 LEU B C 1
ATOM 7241 O O . LEU B 1 176 ? -2.281 34.344 4.637 1 98.69 176 LEU B O 1
ATOM 7245 N N . SER B 1 177 ? -1.523 33.781 6.652 1 98.81 177 SER B N 1
ATOM 7246 C CA . SER B 1 177 ? -2.645 32.906 6.926 1 98.81 177 SER B CA 1
ATOM 7247 C C . SER B 1 177 ? -3.945 33.688 7.09 1 98.81 177 SER B C 1
ATOM 7249 O O . SER B 1 177 ? -4.977 33.312 6.535 1 98.81 177 SER B O 1
ATOM 7251 N N . VAL B 1 178 ? -3.891 34.781 7.859 1 98.81 178 VAL B N 1
ATOM 7252 C CA . VAL B 1 178 ? -5.074 35.594 8.047 1 98.81 178 VAL B CA 1
ATOM 7253 C C . VAL B 1 178 ? -5.578 36.094 6.699 1 98.81 178 VAL B C 1
ATOM 7255 O O . VAL B 1 178 ? -6.773 36.031 6.406 1 98.81 178 VAL B O 1
ATOM 7258 N N . GLU B 1 179 ? -4.688 36.594 5.918 1 98.62 179 GLU B N 1
ATOM 7259 C CA . GLU B 1 179 ? -5.047 37.094 4.598 1 98.62 179 GLU B CA 1
ATOM 7260 C C . GLU B 1 179 ? -5.688 36 3.74 1 98.62 179 GLU B C 1
ATOM 7262 O O . GLU B 1 179 ? -6.703 36.25 3.082 1 98.62 179 GLU B O 1
ATOM 7267 N N . GLY B 1 180 ? -5.059 34.812 3.738 1 98.44 180 GLY B N 1
ATOM 7268 C CA . GLY B 1 180 ? -5.582 33.688 2.951 1 98.44 180 GLY B CA 1
ATOM 7269 C C . GLY B 1 180 ? -6.984 33.281 3.363 1 98.44 180 GLY B C 1
ATOM 7270 O O . GLY B 1 180 ? -7.844 33.062 2.51 1 98.44 180 GLY B O 1
ATOM 7271 N N . PHE B 1 181 ? -7.219 33.156 4.648 1 98.62 181 PHE B N 1
ATOM 7272 C CA . PHE B 1 181 ? -8.539 32.812 5.141 1 98.62 181 PHE B CA 1
ATOM 7273 C C . PHE B 1 181 ? -9.57 33.844 4.77 1 98.62 181 PHE B C 1
ATOM 7275 O O . PHE B 1 181 ? -10.641 33.531 4.238 1 98.62 181 PHE B O 1
ATOM 7282 N N . GLN B 1 182 ? -9.258 35.094 4.984 1 97.56 182 GLN B N 1
ATOM 7283 C CA . GLN B 1 182 ? -10.234 36.156 4.852 1 97.56 182 GLN B CA 1
ATOM 7284 C C . GLN B 1 182 ? -10.492 36.5 3.387 1 97.56 182 GLN B C 1
ATOM 7286 O O . GLN B 1 182 ? -11.562 37 3.039 1 97.56 182 GLN B O 1
ATOM 7291 N N . LYS B 1 183 ? -9.516 36.156 2.527 1 97.56 183 LYS B N 1
ATOM 7292 C CA . LYS B 1 183 ? -9.75 36.25 1.088 1 97.56 183 LYS B CA 1
ATOM 7293 C C . LYS B 1 183 ? -10.906 35.344 0.675 1 97.56 183 LYS B C 1
ATOM 7295 O O . LYS B 1 183 ? -11.602 35.594 -0.307 1 97.56 183 LYS B O 1
ATOM 7300 N N . ASN B 1 184 ? -11.148 34.281 1.463 1 98.19 184 ASN B N 1
ATOM 7301 C CA . ASN B 1 184 ? -12.188 33.312 1.145 1 98.19 184 ASN B CA 1
ATOM 7302 C C . ASN B 1 184 ? -13.461 33.562 1.949 1 98.19 184 ASN B C 1
ATOM 7304 O O . ASN B 1 184 ? -14.352 32.719 1.99 1 98.19 184 ASN B O 1
ATOM 7308 N N . GLY B 1 185 ? -13.5 34.656 2.629 1 98.38 185 GLY B N 1
ATOM 7309 C CA . GLY B 1 185 ? -14.719 35.062 3.311 1 98.38 185 GLY B CA 1
ATOM 7310 C C . GLY B 1 185 ? -14.852 34.469 4.699 1 98.38 185 GLY B C 1
ATOM 7311 O O . GLY B 1 185 ? -15.914 34.562 5.32 1 98.38 185 GLY B O 1
ATOM 7312 N N . VAL B 1 186 ? -13.875 33.812 5.176 1 98.69 186 VAL B N 1
ATOM 7313 C CA . VAL B 1 186 ? -13.914 33.281 6.539 1 98.69 186 VAL B CA 1
ATOM 7314 C C . VAL B 1 186 ? -12.93 34.062 7.414 1 98.69 186 VAL B C 1
ATOM 7316 O O . VAL B 1 186 ? -11.922 34.562 6.922 1 98.69 186 VAL B O 1
ATOM 7319 N N . SER B 1 187 ? -13.227 34.156 8.68 1 98.31 187 SER B N 1
ATOM 7320 C CA . SER B 1 187 ? -12.453 35 9.586 1 98.31 187 SER B CA 1
ATOM 7321 C C . SER B 1 187 ? -11.172 34.312 10.023 1 98.31 187 SER B C 1
ATOM 7323 O O . SER B 1 187 ? -11.172 33.094 10.297 1 98.31 187 SER B O 1
ATOM 7325 N N . GLY B 1 188 ? -10.094 35.062 10.047 1 98.31 188 GLY B N 1
ATOM 7326 C CA . GLY B 1 188 ? -8.875 34.531 10.648 1 98.31 188 GLY B CA 1
ATOM 7327 C C . GLY B 1 188 ? -8.883 34.625 12.164 1 98.31 188 GLY B C 1
ATOM 7328 O O . GLY B 1 188 ? -9.102 35.688 12.742 1 98.31 188 GLY B O 1
ATOM 7329 N N . MET B 1 189 ? -8.719 33.5 12.781 1 98.44 189 MET B N 1
ATOM 7330 C CA . MET B 1 189 ? -8.547 33.469 14.234 1 98.44 189 MET B CA 1
ATOM 7331 C C . MET B 1 189 ? -7.137 33.031 14.602 1 98.44 189 MET B C 1
ATOM 7333 O O . MET B 1 189 ? -6.691 31.953 14.219 1 98.44 189 MET B O 1
ATOM 7337 N N . ILE B 1 190 ? -6.449 33.875 15.32 1 98.5 190 ILE B N 1
ATOM 7338 C CA . ILE B 1 190 ? -5.102 33.562 15.789 1 98.5 190 ILE B CA 1
ATOM 7339 C C . ILE B 1 190 ? -5.16 33.062 17.234 1 98.5 190 ILE B C 1
ATOM 7341 O O . ILE B 1 190 ? -5.934 33.562 18.047 1 98.5 190 ILE B O 1
ATOM 7345 N N . LYS B 1 191 ? -4.379 32.062 17.547 1 97.38 191 LYS B N 1
ATOM 7346 C CA . LYS B 1 191 ? -4.414 31.438 18.875 1 97.38 191 LYS B CA 1
ATOM 7347 C C . LYS B 1 191 ? -3.061 30.828 19.234 1 97.38 191 LYS B C 1
ATOM 7349 O O . LYS B 1 191 ? -2.234 30.578 18.344 1 97.38 191 LYS B O 1
ATOM 7354 N N . HIS B 1 192 ? -2.725 30.531 20.469 1 96.88 192 HIS B N 1
ATOM 7355 C CA . HIS B 1 192 ? -3.404 30.984 21.688 1 96.88 192 HIS B CA 1
ATOM 7356 C C . HIS B 1 192 ? -2.736 32.219 22.25 1 96.88 192 HIS B C 1
ATOM 7358 O O . HIS B 1 192 ? -1.526 32.25 22.484 1 96.88 192 HIS B O 1
ATOM 7364 N N . TYR B 1 193 ? -3.479 33.188 22.641 1 97.75 193 TYR B N 1
ATOM 7365 C CA . TYR B 1 193 ? -2.967 34.469 23.062 1 97.75 193 TYR B CA 1
ATOM 7366 C C . TYR B 1 193 ? -2.777 34.531 24.562 1 97.75 193 TYR B C 1
ATOM 7368 O O . TYR B 1 193 ? -3.742 34.719 25.312 1 97.75 193 TYR B O 1
ATOM 7376 N N . PHE B 1 194 ? -1.594 34.531 25.172 1 96.06 194 PHE B N 1
ATOM 7377 C CA . PHE B 1 194 ? -0.319 34 24.734 1 96.06 194 PHE B CA 1
ATOM 7378 C C . PHE B 1 194 ? 0.392 33.281 25.906 1 96.06 194 PHE B C 1
ATOM 7380 O O . PHE B 1 194 ? -0.173 33.156 26.984 1 96.06 194 PHE B O 1
ATOM 7387 N N . GLY B 1 195 ? 1.46 32.781 25.703 1 95.75 195 GLY B N 1
ATOM 7388 C CA . GLY B 1 195 ? 2.314 32.25 26.734 1 95.75 195 GLY B CA 1
ATOM 7389 C C . GLY B 1 195 ? 1.982 30.797 27.078 1 95.75 195 GLY B C 1
ATOM 7390 O O . GLY B 1 195 ? 2.379 30.281 28.125 1 95.75 195 GLY B O 1
ATOM 7391 N N . ASN B 1 196 ? 1.196 30.156 26.25 1 95.19 196 ASN B N 1
ATOM 7392 C CA . ASN B 1 196 ? 0.86 28.734 26.406 1 95.19 196 ASN B CA 1
ATOM 7393 C C . ASN B 1 196 ? 1.987 27.844 25.906 1 95.19 196 ASN B C 1
ATOM 7395 O O . ASN B 1 196 ? 1.866 27.203 24.859 1 95.19 196 ASN B O 1
ATOM 7399 N N . GLU B 1 197 ? 3.043 27.625 26.703 1 96.06 197 GLU B N 1
ATOM 7400 C CA . GLU B 1 197 ? 4.305 27.109 26.188 1 96.06 197 GLU B CA 1
ATOM 7401 C C . GLU B 1 197 ? 4.605 25.719 26.75 1 96.06 197 GLU B C 1
ATOM 7403 O O . GLU B 1 197 ? 5.738 25.25 26.672 1 96.06 197 GLU B O 1
ATOM 7408 N N . GLN B 1 198 ? 3.688 25.047 27.438 1 95.75 198 GLN B N 1
ATOM 7409 C CA . GLN B 1 198 ? 3.748 23.656 27.875 1 95.75 198 GLN B CA 1
ATOM 7410 C C . GLN B 1 198 ? 2.352 23.094 28.141 1 95.75 198 GLN B C 1
ATOM 7412 O O . GLN B 1 198 ? 1.396 23.859 28.297 1 95.75 198 GLN B O 1
ATOM 7417 N N . GLU B 1 199 ? 2.256 21.766 28.125 1 94.75 199 GLU B N 1
ATOM 7418 C CA . GLU B 1 199 ? 0.967 21.141 28.375 1 94.75 199 GLU B CA 1
ATOM 7419 C C . GLU B 1 199 ? 0.77 20.844 29.859 1 94.75 199 GLU B C 1
ATOM 7421 O O . GLU B 1 199 ? -0.354 20.906 30.359 1 94.75 199 GLU B O 1
ATOM 7426 N N . TYR B 1 200 ? 1.859 20.531 30.516 1 95.44 200 TYR B N 1
ATOM 7427 C CA . TYR B 1 200 ? 1.789 20.25 31.938 1 95.44 200 TYR B CA 1
ATOM 7428 C C . TYR B 1 200 ? 1.212 21.438 32.688 1 95.44 200 TYR B C 1
ATOM 7430 O O . TYR B 1 200 ? 1.788 22.531 32.688 1 95.44 200 TYR B O 1
ATOM 7438 N N . LEU B 1 201 ? 0.031 21.312 33.312 1 95.69 201 LEU B N 1
ATOM 7439 C CA . LEU B 1 201 ? -0.692 22.234 34.188 1 95.69 201 LEU B CA 1
ATOM 7440 C C . LEU B 1 201 ? -1.259 23.406 33.375 1 95.69 201 LEU B C 1
ATOM 7442 O O . LEU B 1 201 ? -1.633 24.438 33.938 1 95.69 201 LEU B O 1
ATOM 7446 N N . ARG B 1 202 ? -1.314 23.266 32.094 1 93.31 202 ARG B N 1
ATOM 7447 C CA . ARG B 1 202 ? -1.894 24.312 31.266 1 93.31 202 ARG B CA 1
ATOM 7448 C C . ARG B 1 202 ? -3.307 24.656 31.719 1 93.31 202 ARG B C 1
ATOM 7450 O O . ARG B 1 202 ? -3.701 25.828 31.703 1 93.31 202 ARG B O 1
ATOM 7457 N N . ILE B 1 203 ? -4.047 23.594 32.125 1 92.56 203 ILE B N 1
ATOM 7458 C CA . ILE B 1 203 ? -5.398 23.797 32.625 1 92.56 203 ILE B CA 1
ATOM 7459 C C . ILE B 1 203 ? -5.453 23.391 34.125 1 92.56 203 ILE B C 1
ATOM 7461 O O . ILE B 1 203 ? -6.504 22.969 34.594 1 92.56 203 ILE B O 1
ATOM 7465 N N . GLY B 1 204 ? -4.316 23.266 34.688 1 93.81 204 GLY B N 1
ATOM 7466 C CA . GLY B 1 204 ? -4.215 23.016 36.125 1 93.81 204 GLY B CA 1
ATOM 7467 C C . GLY B 1 204 ? -4.117 21.547 36.469 1 93.81 204 GLY B C 1
ATOM 7468 O O . GLY B 1 204 ? -4.184 21.156 37.625 1 93.81 204 GLY B O 1
ATOM 7469 N N . VAL B 1 205 ? -4.008 20.719 35.469 1 91.56 205 VAL B N 1
ATOM 7470 C CA . VAL B 1 205 ? -3.854 19.297 35.688 1 91.56 205 VAL B CA 1
ATOM 7471 C C . VAL B 1 205 ? -2.625 18.781 34.938 1 91.56 205 VAL B C 1
ATOM 7473 O O . VAL B 1 205 ? -2.135 19.438 34 1 91.56 205 VAL B O 1
ATOM 7476 N N . ALA B 1 206 ? -2.141 17.609 35.312 1 90.25 206 ALA B N 1
ATOM 7477 C CA . ALA B 1 206 ? -0.881 17.094 34.812 1 90.25 206 ALA B CA 1
ATOM 7478 C C . ALA B 1 206 ? -1.01 16.719 33.344 1 90.25 206 ALA B C 1
ATOM 7480 O O . ALA B 1 206 ? -0.031 16.766 32.594 1 90.25 206 ALA B O 1
ATOM 7481 N N . GLY B 1 207 ? -2.158 16.25 32.938 1 87.56 207 GLY B N 1
ATOM 7482 C CA . GLY B 1 207 ? -2.424 15.852 31.562 1 87.56 207 GLY B CA 1
ATOM 7483 C C . GLY B 1 207 ? -3.902 15.688 31.266 1 87.56 207 GLY B C 1
ATOM 7484 O O . GLY B 1 207 ? -4.719 15.586 32.188 1 87.56 207 GLY B O 1
ATOM 7485 N N . GLY B 1 208 ? -4.16 15.734 29.875 1 82.88 208 GLY B N 1
ATOM 7486 C CA . GLY B 1 208 ? -5.539 15.5 29.469 1 82.88 208 GLY B CA 1
ATOM 7487 C C . GLY B 1 208 ? -6.324 16.781 29.25 1 82.88 208 GLY B C 1
ATOM 7488 O O . GLY B 1 208 ? -5.738 17.828 28.984 1 82.88 208 GLY B O 1
ATOM 7489 N N . TYR B 1 209 ? -7.707 16.594 29.312 1 77 209 TYR B N 1
ATOM 7490 C CA . TYR B 1 209 ? -8.547 17.688 28.828 1 77 209 TYR B CA 1
ATOM 7491 C C . TYR B 1 209 ? -9.531 18.141 29.906 1 77 209 TYR B C 1
ATOM 7493 O O . TYR B 1 209 ? -10.203 19.156 29.766 1 77 209 TYR B O 1
ATOM 7501 N N . PHE B 1 210 ? -9.711 17.531 31 1 75.69 210 PHE B N 1
ATOM 7502 C CA . PHE B 1 210 ? -10.695 17.844 32.031 1 75.69 210 PHE B CA 1
ATOM 7503 C C . PHE B 1 210 ? -10.445 17.031 33.281 1 75.69 210 PHE B C 1
ATOM 7505 O O . PHE B 1 210 ? -9.891 15.93 33.219 1 75.69 210 PHE B O 1
ATOM 7512 N N . PRO B 1 211 ? -10.867 17.516 34.312 1 79.5 211 PRO B N 1
ATOM 7513 C CA . PRO B 1 211 ? -11.375 18.859 34.562 1 79.5 211 PRO B CA 1
ATOM 7514 C C . PRO B 1 211 ? -10.25 19.906 34.688 1 79.5 211 PRO B C 1
ATOM 7516 O O . PRO B 1 211 ? -9.109 19.547 34.969 1 79.5 211 PRO B O 1
ATOM 7519 N N . SER B 1 212 ? -10.656 21.156 34.406 1 86 212 SER B N 1
ATOM 7520 C CA . SER B 1 212 ? -9.695 22.234 34.594 1 86 212 SER B CA 1
ATOM 7521 C C . SER B 1 212 ? -9.734 22.75 36.031 1 86 212 SER B C 1
ATOM 7523 O O . SER B 1 212 ? -10.742 22.578 36.75 1 86 212 SER B O 1
ATOM 7525 N N . ASN B 1 213 ? -8.609 23.219 36.5 1 91.69 213 ASN B N 1
ATOM 7526 C CA . ASN B 1 213 ? -8.469 23.781 37.844 1 91.69 213 ASN B CA 1
ATOM 7527 C C . ASN B 1 213 ? -7.715 25.109 37.812 1 91.69 213 ASN B C 1
ATOM 7529 O O . ASN B 1 213 ? -6.504 25.141 37.594 1 91.69 213 ASN B O 1
ATOM 7533 N N . LYS B 1 214 ? -8.438 26.219 38.125 1 91.75 214 LYS B N 1
ATOM 7534 C CA . LYS B 1 214 ? -7.848 27.562 38.031 1 91.75 214 LYS B CA 1
ATOM 7535 C C . LYS B 1 214 ? -6.703 27.734 39.031 1 91.75 214 LYS B C 1
ATOM 7537 O O . LYS B 1 214 ? -5.742 28.453 38.75 1 91.75 214 LYS B O 1
ATOM 7542 N N . ASP B 1 215 ? -6.77 27.078 40.188 1 94.81 215 ASP B N 1
ATOM 7543 C CA . ASP B 1 215 ? -5.816 27.328 41.25 1 94.81 215 ASP B CA 1
ATOM 7544 C C . ASP B 1 215 ? -4.461 26.688 40.938 1 94.81 215 ASP B C 1
ATOM 7546 O O . ASP B 1 215 ? -3.43 27.156 41.438 1 94.81 215 ASP B O 1
ATOM 7550 N N . THR B 1 216 ? -4.488 25.688 40.219 1 96.12 216 THR B N 1
ATOM 7551 C CA . THR B 1 216 ? -3.254 24.969 39.906 1 96.12 216 THR B CA 1
ATOM 7552 C C . THR B 1 216 ? -2.83 25.172 38.469 1 96.12 216 THR B C 1
ATOM 7554 O O . THR B 1 216 ? -1.938 24.484 37.969 1 96.12 216 THR B O 1
ATOM 7557 N N . THR B 1 217 ? -3.496 26.109 37.812 1 96.5 217 THR B N 1
ATOM 7558 C CA . THR B 1 217 ? -3.088 26.484 36.438 1 96.5 217 THR B CA 1
ATOM 7559 C C . THR B 1 217 ? -1.756 27.219 36.469 1 96.5 217 THR B C 1
ATOM 7561 O O . THR B 1 217 ? -1.557 28.125 37.281 1 96.5 217 THR B O 1
ATOM 7564 N N . ILE B 1 218 ? -0.884 26.828 35.594 1 97.31 218 ILE B N 1
ATOM 7565 C CA . ILE B 1 218 ? 0.483 27.344 35.594 1 97.31 218 ILE B CA 1
ATOM 7566 C C . ILE B 1 218 ? 0.479 28.812 35.188 1 97.31 218 ILE B C 1
ATOM 7568 O O . ILE B 1 218 ? -0.32 29.234 34.344 1 97.31 218 ILE B O 1
ATOM 7572 N N . SER B 1 219 ? 1.335 29.609 35.844 1 97.75 219 SER B N 1
ATOM 7573 C CA . SER B 1 219 ? 1.525 31.016 35.469 1 97.75 219 SER B CA 1
ATOM 7574 C C . SER B 1 219 ? 2.787 31.203 34.656 1 97.75 219 SER B C 1
ATOM 7576 O O . SER B 1 219 ? 3.891 30.891 35.094 1 97.75 219 SER B O 1
ATOM 7578 N N . SER B 1 220 ? 2.652 31.656 33.5 1 97.62 220 SER B N 1
ATOM 7579 C CA . SER B 1 220 ? 3.779 32.125 32.719 1 97.62 220 SER B CA 1
ATOM 7580 C C . SER B 1 220 ? 4.184 33.531 33.094 1 97.62 220 SER B C 1
ATOM 7582 O O . SER B 1 220 ? 3.469 34.5 32.812 1 97.62 220 SER B O 1
ATOM 7584 N N . ASN B 1 221 ? 5.258 33.625 33.719 1 97.88 221 ASN B N 1
ATOM 7585 C CA . ASN B 1 221 ? 5.766 34.938 34.125 1 97.88 221 ASN B CA 1
ATOM 7586 C C . ASN B 1 221 ? 6.789 35.469 33.125 1 97.88 221 ASN B C 1
ATOM 7588 O O . ASN B 1 221 ? 7.941 35.031 33.094 1 97.88 221 ASN B O 1
ATOM 7592 N N . ILE B 1 222 ? 6.391 36.438 32.406 1 98 222 ILE B N 1
ATOM 7593 C CA . ILE B 1 222 ? 7.16 36.906 31.266 1 98 222 ILE B CA 1
ATOM 7594 C C . ILE B 1 222 ? 7.383 38.438 31.406 1 98 222 ILE B C 1
ATOM 7596 O O . ILE B 1 222 ? 6.449 39.156 31.719 1 98 222 ILE B O 1
ATOM 7600 N N . ASP B 1 223 ? 8.578 38.875 31.203 1 97.44 223 ASP B N 1
ATOM 7601 C CA . ASP B 1 223 ? 8.852 40.312 31.281 1 97.44 223 ASP B CA 1
ATOM 7602 C C . ASP B 1 223 ? 8.344 41.031 30.047 1 97.44 223 ASP B C 1
ATOM 7604 O O . ASP B 1 223 ? 8.094 40.406 29.016 1 97.44 223 ASP B O 1
ATOM 7608 N N . ALA B 1 224 ? 8.25 42.344 30.031 1 97.62 224 ALA B N 1
ATOM 7609 C CA . ALA B 1 224 ? 7.586 43.156 29.016 1 97.62 224 ALA B CA 1
ATOM 7610 C C . ALA B 1 224 ? 8.344 43.094 27.688 1 97.62 224 ALA B C 1
ATOM 7612 O O . ALA B 1 224 ? 7.734 43.094 26.625 1 97.62 224 ALA B O 1
ATOM 7613 N N . ALA B 1 225 ? 9.648 43.156 27.75 1 97.94 225 ALA B N 1
ATOM 7614 C CA . ALA B 1 225 ? 10.445 43.094 26.531 1 97.94 225 ALA B CA 1
ATOM 7615 C C . ALA B 1 225 ? 10.234 41.781 25.797 1 97.94 225 ALA B C 1
ATOM 7617 O O . ALA B 1 225 ? 10.031 41.75 24.578 1 97.94 225 ALA B O 1
ATOM 7618 N N . THR B 1 226 ? 10.344 40.688 26.562 1 97.62 226 THR B N 1
ATOM 7619 C CA . THR B 1 226 ? 10.141 39.375 26 1 97.62 226 THR B CA 1
ATOM 7620 C C . THR B 1 226 ? 8.727 39.219 25.438 1 97.62 226 THR B C 1
ATOM 7622 O O . THR B 1 226 ? 8.523 38.656 24.375 1 97.62 226 THR B O 1
ATOM 7625 N N . VAL B 1 227 ? 7.699 39.719 26.125 1 98.25 227 VAL B N 1
ATOM 7626 C CA . VAL B 1 227 ? 6.316 39.656 25.672 1 98.25 227 VAL B CA 1
ATOM 7627 C C . VAL B 1 227 ? 6.215 40.281 24.281 1 98.25 227 VAL B C 1
ATOM 7629 O O . VAL B 1 227 ? 5.629 39.688 23.359 1 98.25 227 VAL B O 1
ATOM 7632 N N . HIS B 1 228 ? 6.832 41.469 24.078 1 98.44 228 HIS B N 1
ATOM 7633 C CA . HIS B 1 228 ? 6.668 42.219 22.844 1 98.44 228 HIS B CA 1
ATOM 7634 C C . HIS B 1 228 ? 7.551 41.656 21.734 1 98.44 228 HIS B C 1
ATOM 7636 O O . HIS B 1 228 ? 7.117 41.562 20.594 1 98.44 228 HIS B O 1
ATOM 7642 N N . GLU B 1 229 ? 8.758 41.312 22.047 1 98.25 229 GLU B N 1
ATOM 7643 C CA . GLU B 1 229 ? 9.758 40.969 21.047 1 98.25 229 GLU B CA 1
ATOM 7644 C C . GLU B 1 229 ? 9.602 39.5 20.594 1 98.25 229 GLU B C 1
ATOM 7646 O O . GLU B 1 229 ? 10.109 39.125 19.547 1 98.25 229 GLU B O 1
ATOM 7651 N N . GLU B 1 230 ? 8.914 38.719 21.422 1 97.31 230 GLU B N 1
ATOM 7652 C CA . GLU B 1 230 ? 8.797 37.281 21.109 1 97.31 230 GLU B CA 1
ATOM 7653 C C . GLU B 1 230 ? 7.336 36.875 20.969 1 97.31 230 GLU B C 1
ATOM 7655 O O . GLU B 1 230 ? 6.883 36.531 19.875 1 97.31 230 GLU B O 1
ATOM 7660 N N . TYR B 1 231 ? 6.523 37.031 21.922 1 97.75 231 TYR B N 1
ATOM 7661 C CA . TYR B 1 231 ? 5.246 36.312 22 1 97.75 231 TYR B CA 1
ATOM 7662 C C . TYR B 1 231 ? 4.129 37.156 21.375 1 97.75 231 TYR B C 1
ATOM 7664 O O . TYR B 1 231 ? 3.172 36.594 20.828 1 97.75 231 TYR B O 1
ATOM 7672 N N . LEU B 1 232 ? 4.188 38.469 21.391 1 98.12 232 LEU B N 1
ATOM 7673 C CA . LEU B 1 232 ? 3.148 39.344 20.844 1 98.12 232 LEU B CA 1
ATOM 7674 C C . LEU B 1 232 ? 3.396 39.594 19.359 1 98.12 232 LEU B C 1
ATOM 7676 O O . LEU B 1 232 ? 2.492 40.062 18.641 1 98.12 232 LEU B O 1
ATOM 7680 N N . TRP B 1 233 ? 4.609 39.375 18.938 1 98.25 233 TRP B N 1
ATOM 7681 C CA . TRP B 1 233 ? 5.031 39.75 17.594 1 98.25 233 TRP B CA 1
ATOM 7682 C C . TRP B 1 233 ? 4.098 39.156 16.547 1 98.25 233 TRP B C 1
ATOM 7684 O O . TRP B 1 233 ? 3.57 39.875 15.695 1 98.25 233 TRP B O 1
ATOM 7694 N N . PRO B 1 234 ? 3.797 37.812 16.562 1 98.38 234 PRO B N 1
ATOM 7695 C CA . PRO B 1 234 ? 2.9 37.281 15.539 1 98.38 234 PRO B CA 1
ATOM 7696 C C . PRO B 1 234 ? 1.483 37.844 15.633 1 98.38 234 PRO B C 1
ATOM 7698 O O . PRO B 1 234 ? 0.803 38 14.617 1 98.38 234 PRO B O 1
ATOM 7701 N N . PHE B 1 235 ? 1.012 38.125 16.797 1 98.56 235 PHE B N 1
ATOM 7702 C CA . PHE B 1 235 ? -0.331 38.656 16.984 1 98.56 235 PHE B CA 1
ATOM 7703 C C . PHE B 1 235 ? -0.429 40.062 16.422 1 98.56 235 PHE B C 1
ATOM 7705 O O . PHE B 1 235 ? -1.451 40.438 15.844 1 98.56 235 PHE B O 1
ATOM 7712 N N . ALA B 1 236 ? 0.621 40.844 16.641 1 98.75 236 ALA B N 1
ATOM 7713 C CA . ALA B 1 236 ? 0.642 42.156 16.062 1 98.75 236 ALA B CA 1
ATOM 7714 C C . ALA B 1 236 ? 0.509 42.094 14.539 1 98.75 236 ALA B C 1
ATOM 7716 O O . ALA B 1 236 ? -0.262 42.844 13.938 1 98.75 236 ALA B O 1
ATOM 7717 N N . GLU B 1 237 ? 1.319 41.219 13.969 1 98.56 237 GLU B N 1
ATOM 7718 C CA . GLU B 1 237 ? 1.252 41.031 12.523 1 98.56 237 GLU B CA 1
ATOM 7719 C C . GLU B 1 237 ? -0.135 40.562 12.086 1 98.56 237 GLU B C 1
ATOM 7721 O O . GLU B 1 237 ? -0.639 41 11.047 1 98.56 237 GLU B O 1
ATOM 7726 N N . GLY B 1 238 ? -0.75 39.656 12.852 1 98.69 238 GLY B N 1
ATOM 7727 C CA . GLY B 1 238 ? -2.084 39.156 12.555 1 98.69 238 GLY B CA 1
ATOM 7728 C C . GLY B 1 238 ? -3.154 40.25 12.656 1 98.69 238 GLY B C 1
ATOM 7729 O O . GLY B 1 238 ? -4.07 40.281 11.828 1 98.69 238 GLY B O 1
ATOM 7730 N N . VAL B 1 239 ? -3.053 41.094 13.633 1 98.56 239 VAL B N 1
ATOM 7731 C CA . VAL B 1 239 ? -3.994 42.188 13.805 1 98.56 239 VAL B CA 1
ATOM 7732 C C . VAL B 1 239 ? -3.918 43.125 12.602 1 98.56 239 VAL B C 1
ATOM 7734 O O . VAL B 1 239 ? -4.945 43.531 12.055 1 98.56 239 VAL B O 1
ATOM 7737 N N . ARG B 1 240 ? -2.719 43.406 12.211 1 98.62 240 ARG B N 1
ATOM 7738 C CA . ARG B 1 240 ? -2.537 44.312 11.07 1 98.62 240 ARG B CA 1
ATOM 7739 C C . ARG B 1 240 ? -3.117 43.688 9.805 1 98.62 240 ARG B C 1
ATOM 7741 O O . ARG B 1 240 ? -3.637 44.406 8.938 1 98.62 240 ARG B O 1
ATOM 7748 N N . ALA B 1 241 ? -3.006 42.375 9.68 1 98.62 241 ALA B N 1
ATOM 7749 C CA . ALA B 1 241 ? -3.566 41.656 8.547 1 98.62 241 ALA B CA 1
ATOM 7750 C C . ALA B 1 241 ? -5.09 41.594 8.617 1 98.62 241 ALA B C 1
ATOM 7752 O O . ALA B 1 241 ? -5.758 41.312 7.621 1 98.62 241 ALA B O 1
ATOM 7753 N N . GLY B 1 242 ? -5.656 41.812 9.82 1 98.56 242 GLY B N 1
ATOM 7754 C CA . GLY B 1 242 ? -7.102 41.938 9.938 1 98.56 242 GLY B CA 1
ATOM 7755 C C . GLY B 1 242 ? -7.73 40.781 10.703 1 98.56 242 GLY B C 1
ATOM 7756 O O . GLY B 1 242 ? -8.906 40.469 10.5 1 98.56 242 GLY B O 1
ATOM 7757 N N . ALA B 1 243 ? -7.012 40.125 11.523 1 98.62 243 ALA B N 1
ATOM 7758 C CA . ALA B 1 243 ? -7.566 38.969 12.25 1 98.62 243 ALA B CA 1
ATOM 7759 C C . ALA B 1 243 ? -8.891 39.344 12.906 1 98.62 243 ALA B C 1
ATOM 7761 O O . ALA B 1 243 ? -8.945 40.219 13.773 1 98.62 243 ALA B O 1
ATOM 7762 N N . GLY B 1 244 ? -9.883 38.594 12.539 1 98.44 244 GLY B N 1
ATOM 7763 C CA . GLY B 1 244 ? -11.211 38.875 13.07 1 98.44 244 GLY B CA 1
ATOM 7764 C C . GLY B 1 244 ? -11.414 38.344 14.477 1 98.44 244 GLY B C 1
ATOM 7765 O O . GLY B 1 244 ? -12.258 38.844 15.219 1 98.44 244 GLY B O 1
ATOM 7766 N N . HIS B 1 245 ? -10.688 37.375 14.781 1 98.38 245 HIS B N 1
ATOM 7767 C CA . HIS B 1 245 ? -10.852 36.719 16.078 1 98.38 245 HIS B CA 1
ATOM 7768 C C . HIS B 1 245 ? -9.5 36.344 16.688 1 98.38 245 HIS B C 1
ATOM 7770 O O . HIS B 1 245 ? -8.539 36.125 15.953 1 98.38 245 HIS B O 1
ATOM 7776 N N . ILE B 1 246 ? -9.43 36.312 18 1 98.44 246 ILE B N 1
ATOM 7777 C CA . ILE B 1 246 ? -8.273 35.875 18.766 1 98.44 246 ILE B CA 1
ATOM 7778 C C . ILE B 1 246 ? -8.742 34.969 19.906 1 98.44 246 ILE B C 1
ATOM 7780 O O . ILE B 1 246 ? -9.742 35.281 20.562 1 98.44 246 ILE B O 1
ATOM 7784 N N . MET B 1 247 ? -8.039 33.906 20.109 1 98.06 247 MET B N 1
ATOM 7785 C CA . MET B 1 247 ? -8.352 33.031 21.219 1 98.06 247 MET B CA 1
ATOM 7786 C C . MET B 1 247 ? -7.359 33.219 22.359 1 98.06 247 MET B C 1
ATOM 7788 O O . MET B 1 247 ? -6.148 33.094 22.156 1 98.06 247 MET B O 1
ATOM 7792 N N . SER B 1 248 ? -7.898 33.469 23.531 1 97.31 248 SER B N 1
ATOM 7793 C CA . SER B 1 248 ? -7.035 33.562 24.703 1 97.31 248 SER B CA 1
ATOM 7794 C C . SER B 1 248 ? -6.484 32.188 25.109 1 97.31 248 SER B C 1
ATOM 7796 O O . SER B 1 248 ? -7.059 31.156 24.766 1 97.31 248 SER B O 1
ATOM 7798 N N . SER B 1 249 ? -5.344 32.219 25.766 1 96.56 249 SER B N 1
ATOM 7799 C CA . SER B 1 249 ? -4.711 30.969 26.188 1 96.56 249 SER B CA 1
ATOM 7800 C C . SER B 1 249 ? -5.273 30.484 27.516 1 96.56 249 SER B C 1
ATOM 7802 O O . SER B 1 249 ? -6.094 31.172 28.141 1 96.56 249 SER B O 1
ATOM 7804 N N . TYR B 1 250 ? -4.801 29.359 27.984 1 94.88 250 TYR B N 1
ATOM 7805 C CA . TYR B 1 250 ? -5.293 28.703 29.203 1 94.88 250 TYR B CA 1
ATOM 7806 C C . TYR B 1 250 ? -4.559 29.203 30.438 1 94.88 250 TYR B C 1
ATOM 7808 O O . TYR B 1 250 ? -5.168 29.406 31.484 1 94.88 250 TYR B O 1
ATOM 7816 N N . ASN B 1 251 ? -3.316 29.359 30.344 1 96.19 251 ASN B N 1
ATOM 7817 C CA . ASN B 1 251 ? -2.387 29.641 31.422 1 96.19 251 ASN B CA 1
ATOM 7818 C C . ASN B 1 251 ? -2.662 30.984 32.094 1 96.19 251 ASN B C 1
ATOM 7820 O O . ASN B 1 251 ? -3.494 31.75 31.594 1 96.19 251 ASN B O 1
ATOM 7824 N N . LYS B 1 252 ? -2.031 31.141 33.188 1 97.56 252 LYS B N 1
ATOM 7825 C CA . LYS B 1 252 ? -1.951 32.469 33.781 1 97.56 252 LYS B CA 1
ATOM 7826 C C . LYS B 1 252 ? -0.788 33.25 33.188 1 97.56 252 LYS B C 1
ATOM 7828 O O . LYS B 1 252 ? 0.19 32.688 32.719 1 97.56 252 LYS B O 1
ATOM 7833 N N . LEU B 1 253 ? -0.986 34.531 33.125 1 97.94 253 LEU B N 1
ATOM 7834 C CA . LEU B 1 253 ? 0.057 35.469 32.75 1 97.94 253 LEU B CA 1
ATOM 7835 C C . LEU B 1 253 ? 0.421 36.375 33.906 1 97.94 253 LEU B C 1
ATOM 7837 O O . LEU B 1 253 ? -0.365 37.25 34.281 1 97.94 253 LEU B O 1
ATOM 7841 N N . ASN B 1 254 ? 1.614 36.125 34.438 1 97.25 254 ASN B N 1
ATOM 7842 C CA . ASN B 1 254 ? 2.094 36.875 35.562 1 97.25 254 ASN B CA 1
ATOM 7843 C C . ASN B 1 254 ? 1.068 36.875 36.719 1 97.25 254 ASN B C 1
ATOM 7845 O O . ASN B 1 254 ? 0.748 37.938 37.25 1 97.25 254 ASN B O 1
ATOM 7849 N N . GLY B 1 255 ? 0.497 35.781 36.875 1 96.5 255 GLY B N 1
ATOM 7850 C CA . GLY B 1 255 ? -0.323 35.562 38.062 1 96.5 255 GLY B CA 1
ATOM 7851 C C . GLY B 1 255 ? -1.811 35.688 37.781 1 96.5 255 GLY B C 1
ATOM 7852 O O . GLY B 1 255 ? -2.633 35.344 38.625 1 96.5 255 GLY B O 1
ATOM 7853 N N . THR B 1 256 ? -2.162 36.125 36.625 1 96.69 256 THR B N 1
ATOM 7854 C CA . THR B 1 256 ? -3.57 36.312 36.281 1 96.69 256 THR B CA 1
ATOM 7855 C C . THR B 1 256 ? -3.955 35.438 35.094 1 96.69 256 THR B C 1
ATOM 7857 O O . THR B 1 256 ? -3.197 35.312 34.125 1 96.69 256 THR B O 1
ATOM 7860 N N . LEU B 1 257 ? -5.156 34.812 35.219 1 96.75 257 LEU B N 1
ATOM 7861 C CA . LEU B 1 257 ? -5.605 34 34.094 1 96.75 257 LEU B CA 1
ATOM 7862 C C . LEU B 1 257 ? -5.633 34.812 32.812 1 96.75 257 LEU B C 1
ATOM 7864 O O . LEU B 1 257 ? -6.168 35.938 32.781 1 96.75 257 LEU B O 1
ATOM 7868 N N . ALA B 1 258 ? -5.094 34.188 31.75 1 97.81 258 ALA B N 1
ATOM 7869 C CA . ALA B 1 258 ? -4.98 34.906 30.484 1 97.81 258 ALA B CA 1
ATOM 7870 C C . ALA B 1 258 ? -6.344 35.375 30 1 97.81 258 ALA B C 1
ATOM 7872 O O . ALA B 1 258 ? -6.469 36.5 29.484 1 97.81 258 ALA B O 1
ATOM 7873 N N . SER B 1 259 ? -7.367 34.625 30.203 1 96.62 259 SER B N 1
ATOM 7874 C CA . SER B 1 259 ? -8.711 34.938 29.75 1 96.62 259 SER B CA 1
ATOM 7875 C C . SER B 1 259 ? -9.367 35.969 30.641 1 96.62 259 SER B C 1
ATOM 7877 O O . SER B 1 259 ? -10.469 36.469 30.359 1 96.62 259 SER B O 1
ATOM 7879 N N . GLU B 1 260 ? -8.719 36.344 31.672 1 96.5 260 GLU B N 1
ATOM 7880 C CA . GLU B 1 260 ? -9.25 37.312 32.625 1 96.5 260 GLU B CA 1
ATOM 7881 C C . GLU B 1 260 ? -8.227 38.406 32.938 1 96.5 260 GLU B C 1
ATOM 7883 O O . GLU B 1 260 ? -8.312 39.062 33.969 1 96.5 260 GLU B O 1
ATOM 7888 N N . SER B 1 261 ? -7.32 38.562 32.062 1 97.69 261 SER B N 1
ATOM 7889 C CA . SER B 1 261 ? -6.23 39.5 32.312 1 97.69 261 SER B CA 1
ATOM 7890 C C . SER B 1 261 ? -6.48 40.812 31.578 1 97.69 261 SER B C 1
ATOM 7892 O O . SER B 1 261 ? -6.367 40.906 30.344 1 97.69 261 SER B O 1
ATOM 7894 N N . CYS B 1 262 ? -6.695 41.844 32.344 1 97.19 262 CYS B N 1
ATOM 7895 C CA . CYS B 1 262 ? -6.867 43.156 31.75 1 97.19 262 CYS B CA 1
ATOM 7896 C C . CYS B 1 262 ? -5.605 43.594 31.016 1 97.19 262 CYS B C 1
ATOM 7898 O O . CYS B 1 262 ? -5.684 44.156 29.922 1 97.19 262 CYS B O 1
ATOM 7900 N N . HIS B 1 263 ? -4.504 43.312 31.609 1 97.44 263 HIS B N 1
ATOM 7901 C CA . HIS B 1 263 ? -3.236 43.688 30.984 1 97.44 263 HIS B CA 1
ATOM 7902 C C . HIS B 1 263 ? -3.076 43.031 29.609 1 97.44 263 HIS B C 1
ATOM 7904 O O . HIS B 1 263 ? -2.693 43.688 28.641 1 97.44 263 HIS B O 1
ATOM 7910 N N . ALA B 1 264 ? -3.348 41.75 29.547 1 98.06 264 ALA B N 1
ATOM 7911 C CA . ALA B 1 264 ? -3.154 41.031 28.297 1 98.06 264 ALA B CA 1
ATOM 7912 C C . ALA B 1 264 ? -4.234 41.406 27.266 1 98.06 264 ALA B C 1
ATOM 7914 O O . ALA B 1 264 ? -3.924 41.719 26.125 1 98.06 264 ALA B O 1
ATOM 7915 N N . LEU B 1 265 ? -5.508 41.438 27.656 1 98.31 265 LEU B N 1
ATOM 7916 C CA . LEU B 1 265 ? -6.605 41.469 26.703 1 98.31 265 LEU B CA 1
ATOM 7917 C C . LEU B 1 265 ? -6.965 42.938 26.375 1 98.31 265 LEU B C 1
ATOM 7919 O O . LEU B 1 265 ? -7.414 43.219 25.266 1 98.31 265 LEU B O 1
ATOM 7923 N N . VAL B 1 266 ? -6.773 43.812 27.266 1 97.5 266 VAL B N 1
ATOM 7924 C CA . VAL B 1 266 ? -7.168 45.188 27.031 1 97.5 266 VAL B CA 1
ATOM 7925 C C . VAL B 1 266 ? -5.93 46.031 26.719 1 97.5 266 VAL B C 1
ATOM 7927 O O . VAL B 1 266 ? -5.699 46.406 25.562 1 97.5 266 VAL B O 1
ATOM 7930 N N . ASP B 1 267 ? -5.008 46.125 27.672 1 97.69 267 ASP B N 1
ATOM 7931 C CA . ASP B 1 267 ? -3.867 47.031 27.516 1 97.69 267 ASP B CA 1
ATOM 7932 C C . ASP B 1 267 ? -3.045 46.656 26.281 1 97.69 267 ASP B C 1
ATOM 7934 O O . ASP B 1 267 ? -2.768 47.5 25.438 1 97.69 267 ASP B O 1
ATOM 7938 N N . LEU B 1 268 ? -2.646 45.438 26.25 1 98.19 268 LEU B N 1
ATOM 7939 C CA . LEU B 1 268 ? -1.766 45 25.172 1 98.19 268 LEU B CA 1
ATOM 7940 C C . LEU B 1 268 ? -2.553 44.781 23.875 1 98.19 268 LEU B C 1
ATOM 7942 O O . LEU B 1 268 ? -2.199 45.312 22.828 1 98.19 268 LEU B O 1
ATOM 7946 N N . LEU B 1 269 ? -3.635 44.062 23.875 1 98.44 269 LEU B N 1
ATOM 7947 C CA . LEU B 1 269 ? -4.312 43.594 22.656 1 98.44 269 LEU B CA 1
ATOM 7948 C C . LEU B 1 269 ? -5.234 44.688 22.125 1 98.44 269 LEU B C 1
ATOM 7950 O O . LEU B 1 269 ? -5.066 45.156 20.984 1 98.44 269 LEU B O 1
ATOM 7954 N N . LYS B 1 270 ? -6.18 45.156 22.859 1 97.81 270 LYS B N 1
ATOM 7955 C CA . LYS B 1 270 ? -7.215 46.062 22.344 1 97.81 270 LYS B CA 1
ATOM 7956 C C . LYS B 1 270 ? -6.711 47.5 22.281 1 97.81 270 LYS B C 1
ATOM 7958 O O . LYS B 1 270 ? -7.113 48.281 21.406 1 97.81 270 LYS B O 1
ATOM 7963 N N . VAL B 1 271 ? -5.797 47.844 23.172 1 97.44 271 VAL B N 1
ATOM 7964 C CA . VAL B 1 271 ? -5.336 49.25 23.188 1 97.44 271 VAL B CA 1
ATOM 7965 C C . VAL B 1 271 ? -4.027 49.344 22.406 1 97.44 271 VAL B C 1
ATOM 7967 O O . VAL B 1 271 ? -3.975 50 21.359 1 97.44 271 VAL B O 1
ATOM 7970 N N . GLU B 1 272 ? -3.045 48.656 22.812 1 97.62 272 GLU B N 1
ATOM 7971 C CA . GLU B 1 272 ? -1.735 48.812 22.188 1 97.62 272 GLU B CA 1
ATOM 7972 C C . GLU B 1 272 ? -1.74 48.25 20.766 1 97.62 272 GLU B C 1
ATOM 7974 O O . GLU B 1 272 ? -1.321 48.938 19.828 1 97.62 272 GLU B O 1
ATOM 7979 N N . LEU B 1 273 ? -2.188 47.031 20.562 1 98.25 273 LEU B N 1
ATOM 7980 C CA . LEU B 1 273 ? -2.225 46.469 19.219 1 98.25 273 LEU B CA 1
ATOM 7981 C C . LEU B 1 273 ? -3.445 46.969 18.453 1 98.25 273 LEU B C 1
ATOM 7983 O O . LEU B 1 273 ? -3.547 46.75 17.234 1 98.25 273 LEU B O 1
ATOM 7987 N N . ASN B 1 274 ? -4.336 47.625 19.234 1 97.94 274 ASN B N 1
ATOM 7988 C CA . ASN B 1 274 ? -5.523 48.219 18.625 1 97.94 274 ASN B CA 1
ATOM 7989 C C . ASN B 1 274 ? -6.355 47.156 17.906 1 97.94 274 ASN B C 1
ATOM 7991 O O . ASN B 1 274 ? -6.871 47.406 16.812 1 97.94 274 ASN B O 1
ATOM 7995 N N . ALA B 1 275 ? -6.457 46 18.422 1 98.38 275 ALA B N 1
ATOM 7996 C CA . ALA B 1 275 ? -7.152 44.906 17.781 1 98.38 275 ALA B CA 1
ATOM 7997 C C . ALA B 1 275 ? -8.656 45.156 17.703 1 98.38 275 ALA B C 1
ATOM 7999 O O . ALA B 1 275 ? -9.25 45.656 18.672 1 98.38 275 ALA B O 1
ATOM 8000 N N . HIS B 1 276 ? -9.219 44.906 16.562 1 98.12 276 HIS B N 1
ATOM 8001 C CA . HIS B 1 276 ? -10.672 44.906 16.422 1 98.12 276 HIS B CA 1
ATOM 8002 C C . HIS B 1 276 ? -11.266 43.531 16.672 1 98.12 276 HIS B C 1
ATOM 8004 O O . HIS B 1 276 ? -12.484 43.375 16.703 1 98.12 276 HIS B O 1
ATOM 8010 N N . SER B 1 277 ? -10.484 42.5 16.922 1 98.31 277 SER B N 1
ATOM 8011 C CA . SER B 1 277 ? -10.836 41.094 17.016 1 98.31 277 SER B CA 1
ATOM 8012 C C . SER B 1 277 ? -11.742 40.844 18.219 1 98.31 277 SER B C 1
ATOM 8014 O O . SER B 1 277 ? -11.562 41.438 19.281 1 98.31 277 SER B O 1
ATOM 8016 N N .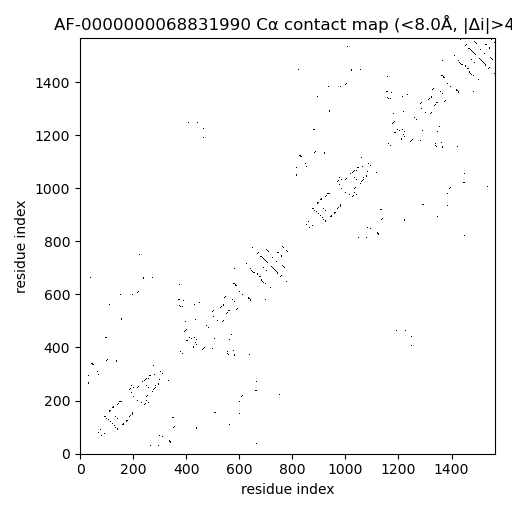 ALA B 1 278 ? -12.68 40 18.031 1 98 278 ALA B N 1
ATOM 8017 C CA . ALA B 1 278 ? -13.352 39.438 19.203 1 98 278 ALA B CA 1
ATOM 8018 C C . ALA B 1 278 ? -12.461 38.406 19.906 1 98 278 ALA B C 1
ATOM 8020 O O . ALA B 1 278 ? -11.906 37.531 19.266 1 98 278 ALA B O 1
ATOM 8021 N N . VAL B 1 279 ? -12.289 38.594 21.188 1 97.88 279 VAL B N 1
ATOM 8022 C CA . VAL B 1 279 ? -11.492 37.656 21.969 1 97.88 279 VAL B CA 1
ATOM 8023 C C . VAL B 1 279 ? -12.391 36.531 22.5 1 97.88 279 VAL B C 1
ATOM 8025 O O . VAL B 1 279 ? -13.367 36.812 23.203 1 97.88 279 VAL B O 1
ATOM 8028 N N . VAL B 1 280 ? -12.023 35.312 22.203 1 96.5 280 VAL B N 1
ATOM 8029 C CA . VAL B 1 280 ? -12.781 34.125 22.609 1 96.5 280 VAL B CA 1
ATOM 8030 C C . VAL B 1 280 ? -11.914 33.25 23.5 1 96.5 280 VAL B C 1
ATOM 8032 O O . VAL B 1 280 ? -10.742 33 23.203 1 96.5 280 VAL B O 1
ATOM 8035 N N . SER B 1 281 ? -12.461 32.812 24.609 1 94.38 281 SER B N 1
ATOM 8036 C CA . SER B 1 281 ? -11.711 31.875 25.422 1 94.38 281 SER B CA 1
ATOM 8037 C C . SER B 1 281 ? -11.68 30.5 24.766 1 94.38 281 SER B C 1
ATOM 8039 O O . SER B 1 281 ? -12.547 30.172 23.953 1 94.38 281 SER B O 1
ATOM 8041 N N . ASP B 1 282 ? -10.656 29.734 25.125 1 91.62 282 ASP B N 1
ATOM 8042 C CA . ASP B 1 282 ? -10.711 28.297 24.844 1 91.62 282 ASP B CA 1
ATOM 8043 C C . ASP B 1 282 ? -11.602 27.562 25.844 1 91.62 282 ASP B C 1
ATOM 8045 O O . ASP B 1 282 ? -12.039 28.156 26.844 1 91.62 282 ASP B O 1
ATOM 8049 N N . TRP B 1 283 ? -11.914 26.359 25.516 1 87 283 TRP B N 1
ATOM 8050 C CA . TRP B 1 283 ? -12.773 25.578 26.375 1 87 283 TRP B CA 1
ATOM 8051 C C . TRP B 1 283 ? -12.141 25.375 27.75 1 87 283 TRP B C 1
ATOM 8053 O O . TRP B 1 283 ? -11.039 24.844 27.859 1 87 283 TRP B O 1
ATOM 8063 N N . GLY B 1 284 ? -12.773 25.922 28.734 1 83.88 284 GLY B N 1
ATOM 8064 C CA . GLY B 1 284 ? -12.312 25.734 30.094 1 83.88 284 GLY B CA 1
ATOM 8065 C C . GLY B 1 284 ? -11.258 26.734 30.516 1 83.88 284 GLY B C 1
ATOM 8066 O O . GLY B 1 284 ? -10.641 26.594 31.562 1 83.88 284 GLY B O 1
ATOM 8067 N N . ALA B 1 285 ? -11.109 27.781 29.781 1 91.31 285 ALA B N 1
ATOM 8068 C CA . ALA B 1 285 ? -10.008 28.703 30.047 1 91.31 285 ALA B CA 1
ATOM 8069 C C . ALA B 1 285 ? -10.492 29.922 30.844 1 91.31 285 ALA B C 1
ATOM 8071 O O . ALA B 1 285 ? -9.68 30.672 31.375 1 91.31 285 ALA B O 1
ATOM 8072 N N . ALA B 1 286 ? -11.773 30.156 30.938 1 91.69 286 ALA B N 1
ATOM 8073 C CA . ALA B 1 286 ? -12.344 31.234 31.75 1 91.69 286 ALA B CA 1
ATOM 8074 C C . ALA B 1 286 ? -13.117 30.672 32.938 1 91.69 286 ALA B C 1
ATOM 8076 O O . ALA B 1 286 ? -13.781 29.641 32.844 1 91.69 286 ALA B O 1
ATOM 8077 N N . TYR B 1 287 ? -13.102 31.5 34.094 1 90.06 287 TYR B N 1
ATOM 8078 C CA . TYR B 1 287 ? -13.641 30.922 35.312 1 90.06 287 TYR B CA 1
ATOM 8079 C C . TYR B 1 287 ? -14.633 31.859 36 1 90.06 287 TYR B C 1
ATOM 8081 O O . TYR B 1 287 ? -15.477 31.438 36.781 1 90.06 287 TYR B O 1
ATOM 8089 N N . ASP B 1 288 ? -14.531 33.156 35.75 1 92 288 ASP B N 1
ATOM 8090 C CA . ASP B 1 288 ? -15.359 34.156 36.438 1 92 288 ASP B CA 1
ATOM 8091 C C . ASP B 1 288 ? -15.984 35.125 35.438 1 92 288 ASP B C 1
ATOM 8093 O O . ASP B 1 288 ? -15.266 35.812 34.719 1 92 288 ASP B O 1
ATOM 8097 N N . THR B 1 289 ? -17.312 35.281 35.5 1 92.75 289 THR B N 1
ATOM 8098 C CA . THR B 1 289 ? -18.047 36.094 34.562 1 92.75 289 THR B CA 1
ATOM 8099 C C . THR B 1 289 ? -17.656 37.562 34.656 1 92.75 289 THR B C 1
ATOM 8101 O O . THR B 1 289 ? -17.375 38.219 33.625 1 92.75 289 THR B O 1
ATOM 8104 N N . VAL B 1 290 ? -17.656 38.094 35.781 1 94 290 VAL B N 1
ATOM 8105 C CA . VAL B 1 290 ? -17.406 39.531 35.969 1 94 290 VAL B CA 1
ATOM 8106 C C . VAL B 1 290 ? -15.961 39.844 35.594 1 94 290 VAL B C 1
ATOM 8108 O O . VAL B 1 290 ? -15.703 40.781 34.844 1 94 290 VAL B O 1
ATOM 8111 N N . GLU B 1 291 ? -15.023 39 36.125 1 93.94 291 GLU B N 1
ATOM 8112 C CA . GLU B 1 291 ? -13.609 39.219 35.812 1 93.94 291 GLU B CA 1
ATOM 8113 C C . GLU B 1 291 ? -13.344 39.062 34.312 1 93.94 291 GLU B C 1
ATOM 8115 O O . GLU B 1 291 ? -12.617 39.875 33.75 1 93.94 291 GLU B O 1
ATOM 8120 N N . ALA B 1 292 ? -13.898 38.094 33.75 1 94.44 292 ALA B N 1
ATOM 8121 C CA . ALA B 1 292 ? -13.711 37.875 32.312 1 94.44 292 ALA B CA 1
ATOM 8122 C C . ALA B 1 292 ? -14.289 39.031 31.484 1 94.44 292 ALA B C 1
ATOM 8124 O O . ALA B 1 292 ? -13.648 39.5 30.562 1 94.44 292 ALA B O 1
ATOM 8125 N N . ALA B 1 293 ? -15.469 39.469 31.828 1 94.06 293 ALA B N 1
ATOM 8126 C CA . ALA B 1 293 ? -16.172 40.469 31.062 1 94.06 293 ALA B CA 1
ATOM 8127 C C . ALA B 1 293 ? -15.477 41.844 31.188 1 94.06 293 ALA B C 1
ATOM 8129 O O . ALA B 1 293 ? -15.281 42.531 30.188 1 94.06 293 ALA B O 1
ATOM 8130 N N . LYS B 1 294 ? -15.148 42.219 32.344 1 94.06 294 LYS B N 1
ATOM 8131 C CA . LYS B 1 294 ? -14.586 43.531 32.562 1 94.06 294 LYS B CA 1
ATOM 8132 C C . LYS B 1 294 ? -13.148 43.625 32.062 1 94.06 294 LYS B C 1
ATOM 8134 O O . LYS B 1 294 ? -12.664 44.688 31.719 1 94.06 294 LYS B O 1
ATOM 8139 N N . ASN B 1 295 ? -12.508 42.438 32.031 1 95.62 295 ASN B N 1
ATOM 8140 C CA . ASN B 1 295 ? -11.086 42.438 31.688 1 95.62 295 ASN B CA 1
ATOM 8141 C C . ASN B 1 295 ? -10.867 42.062 30.219 1 95.62 295 ASN B C 1
ATOM 8143 O O . ASN B 1 295 ? -9.766 41.656 29.828 1 95.62 295 ASN B O 1
ATOM 8147 N N . GLY B 1 296 ? -11.836 42.156 29.375 1 95.62 296 GLY B N 1
ATOM 8148 C CA . GLY B 1 296 ? -11.586 42.219 27.953 1 95.62 296 GLY B CA 1
ATOM 8149 C C . GLY B 1 296 ? -12.023 40.969 27.203 1 95.62 296 GLY B C 1
ATOM 8150 O O . GLY B 1 296 ? -12.07 40.969 25.969 1 95.62 296 GLY B O 1
ATOM 8151 N N . LEU B 1 297 ? -12.398 39.812 27.906 1 96.25 297 LEU B N 1
ATOM 8152 C CA . LEU B 1 297 ? -12.922 38.656 27.203 1 96.25 297 LEU B CA 1
ATOM 8153 C C . LEU B 1 297 ? -14.273 38.969 26.562 1 96.25 297 LEU B C 1
ATOM 8155 O O . LEU B 1 297 ? -15.133 39.594 27.203 1 96.25 297 LEU B O 1
ATOM 8159 N N . ASP B 1 298 ? -14.453 38.594 25.359 1 95.94 298 ASP B N 1
ATOM 8160 C CA . ASP B 1 298 ? -15.68 38.969 24.656 1 95.94 298 ASP B CA 1
ATOM 8161 C C . ASP B 1 298 ? -16.656 37.781 24.609 1 95.94 298 ASP B C 1
ATOM 8163 O O . ASP B 1 298 ? -17.859 37.969 24.828 1 95.94 298 ASP B O 1
ATOM 8167 N N . PHE B 1 299 ? -16.125 36.625 24.266 1 94.56 299 PHE B N 1
ATOM 8168 C CA . PHE B 1 299 ? -16.938 35.438 24.172 1 94.56 299 PHE B CA 1
ATOM 8169 C C . PHE B 1 299 ? -16.297 34.25 24.891 1 94.56 299 PHE B C 1
ATOM 8171 O O . PHE B 1 299 ? -15.07 34.219 25.047 1 94.56 299 PHE B O 1
ATOM 8178 N N . VAL B 1 300 ? -17.125 33.312 25.344 1 91.31 300 VAL B N 1
ATOM 8179 C CA . VAL B 1 300 ? -16.625 32.156 26.047 1 91.31 300 VAL B CA 1
ATOM 8180 C C . VAL B 1 300 ? -17.062 30.891 25.297 1 91.31 300 VAL B C 1
ATOM 8182 O O . VAL B 1 300 ? -18.234 30.703 25 1 91.31 300 VAL B O 1
ATOM 8185 N N . GLU B 1 301 ? -16.031 30.094 24.953 1 85.75 301 GLU B N 1
ATOM 8186 C CA . GLU B 1 301 ? -16.375 28.766 24.453 1 85.75 301 GLU B CA 1
ATOM 8187 C C . GLU B 1 301 ? -16.859 27.844 25.578 1 85.75 301 GLU B C 1
ATOM 8189 O O . GLU B 1 301 ? -16.266 27.797 26.641 1 85.75 301 GLU B O 1
ATOM 8194 N N . GLY B 1 302 ? -17.766 26.938 25.266 1 70.62 302 GLY B N 1
ATOM 8195 C CA . GLY B 1 302 ? -18.328 26.031 26.25 1 70.62 302 GLY B CA 1
ATOM 8196 C C . GLY B 1 302 ? -19.125 26.734 27.328 1 70.62 302 GLY B C 1
ATOM 8197 O O . GLY B 1 302 ? -19.172 26.297 28.469 1 70.62 302 GLY B O 1
ATOM 8198 N N . GLY B 1 303 ? -19.578 27.984 27.047 1 52.66 303 GLY B N 1
ATOM 8199 C CA . GLY B 1 303 ? -20.328 28.781 27.984 1 52.66 303 GLY B CA 1
ATOM 8200 C C . GLY B 1 303 ? -21.438 28.016 28.672 1 52.66 303 GLY B C 1
ATOM 8201 O O . GLY B 1 303 ? -21.734 26.875 28.297 1 52.66 303 GLY B O 1
ATOM 8202 N N . ALA B 1 304 ? -22.281 28.578 29.422 1 47.47 304 ALA B N 1
ATOM 8203 C CA . ALA B 1 304 ? -23.25 28.078 30.391 1 47.47 304 ALA B CA 1
ATOM 8204 C C . ALA B 1 304 ? -24.172 27.031 29.766 1 47.47 304 ALA B C 1
ATOM 8206 O O . ALA B 1 304 ? -24.375 27.031 28.547 1 47.47 304 ALA B O 1
ATOM 8207 N N . PRO B 1 305 ? -24.938 25.938 30.453 1 45.06 305 PRO B N 1
ATOM 8208 C CA . PRO B 1 305 ? -25.125 25.469 31.828 1 45.06 305 PRO B CA 1
ATOM 8209 C C . PRO B 1 305 ? -23.906 24.766 32.375 1 45.06 305 PRO B C 1
ATOM 8211 O O . PRO B 1 305 ? -23.875 24.391 33.562 1 45.06 305 PRO B O 1
ATOM 8214 N N . ALA B 1 306 ? -22.859 24.562 31.469 1 45.44 306 ALA B N 1
ATOM 8215 C CA . ALA B 1 306 ? -21.812 23.797 32.156 1 45.44 306 ALA B CA 1
ATOM 8216 C C . ALA B 1 306 ? -20.953 24.719 33.031 1 45.44 306 ALA B C 1
ATOM 8218 O O . ALA B 1 306 ? -20.594 24.344 34.156 1 45.44 306 ALA B O 1
ATOM 8219 N N . SER B 1 307 ? -20.469 25.844 32.5 1 54.5 307 SER B N 1
ATOM 8220 C CA . SER B 1 307 ? -19.484 26.516 33.344 1 54.5 307 SER B CA 1
ATOM 8221 C C . SER B 1 307 ? -20.078 27.797 33.938 1 54.5 307 SER B C 1
ATOM 8223 O O . SER B 1 307 ? -19.469 28.406 34.844 1 54.5 307 SER B O 1
ATOM 8225 N N . ASN B 1 308 ? -21.5 28.078 33.75 1 64.38 308 ASN B N 1
ATOM 8226 C CA . ASN B 1 308 ? -22.156 29.266 34.281 1 64.38 308 ASN B CA 1
ATOM 8227 C C . ASN B 1 308 ? -21.344 30.531 34.031 1 64.38 308 ASN B C 1
ATOM 8229 O O . ASN B 1 308 ? -21.359 31.484 34.812 1 64.38 308 ASN B O 1
ATOM 8233 N N . ILE B 1 309 ? -20.438 30.609 32.969 1 83.38 309 ILE B N 1
ATOM 8234 C CA . ILE B 1 309 ? -19.719 31.844 32.656 1 83.38 309 ILE B CA 1
ATOM 8235 C C . ILE B 1 309 ? -20.438 32.562 31.5 1 83.38 309 ILE B C 1
ATOM 8237 O O . ILE B 1 309 ? -20.875 31.906 30.531 1 83.38 309 ILE B O 1
ATOM 8241 N N . PHE B 1 310 ? -20.578 33.906 31.609 1 88.44 310 PHE B N 1
ATOM 8242 C CA . PHE B 1 310 ? -21.375 34.75 30.734 1 88.44 310 PHE B CA 1
ATOM 8243 C C . PHE B 1 310 ? -22.828 34.312 30.734 1 88.44 310 PHE B C 1
ATOM 8245 O O . PHE B 1 310 ? -23.375 33.938 31.766 1 88.44 310 PHE B O 1
ATOM 8252 N N . GLY B 1 311 ? -23.625 34.469 29.703 1 82.62 311 GLY B N 1
ATOM 8253 C CA . GLY B 1 311 ? -25.047 34.156 29.719 1 82.62 311 GLY B CA 1
ATOM 8254 C C . GLY B 1 311 ? -25.797 34.875 30.812 1 82.62 311 GLY B C 1
ATOM 8255 O O . GLY B 1 311 ? -25.703 36.094 30.953 1 82.62 311 GLY B O 1
ATOM 8256 N N . GLY B 1 312 ? -26.5 34 31.578 1 83.31 312 GLY B N 1
ATOM 8257 C CA . GLY B 1 312 ? -27.344 34.562 32.625 1 83.31 312 GLY B CA 1
ATOM 8258 C C . GLY B 1 312 ? -26.547 35.375 33.656 1 83.31 312 GLY B C 1
ATOM 8259 O O . GLY B 1 312 ? -27.031 36.375 34.156 1 83.31 312 GLY B O 1
ATOM 8260 N N . ALA B 1 313 ? -25.344 34.906 33.938 1 89.25 313 ALA B N 1
ATOM 8261 C CA . ALA B 1 313 ? -24.516 35.594 34.906 1 89.25 313 ALA B CA 1
ATOM 8262 C C . ALA B 1 313 ? -24.094 36.969 34.406 1 89.25 313 ALA B C 1
ATOM 8264 O O . ALA B 1 313 ? -24.047 37.938 35.188 1 89.25 313 ALA B O 1
ATOM 8265 N N . LEU B 1 314 ? -23.797 37.062 33.156 1 91.56 314 LEU B N 1
ATOM 8266 C CA . LEU B 1 314 ? -23.453 38.344 32.562 1 91.56 314 LEU B CA 1
ATOM 8267 C C . LEU B 1 314 ? -24.641 39.312 32.594 1 91.56 314 LEU B C 1
ATOM 8269 O O . LEU B 1 314 ? -24.5 40.469 32.906 1 91.56 314 LEU B O 1
ATOM 8273 N N . GLY B 1 315 ? -25.844 38.812 32.25 1 90.94 315 GLY B N 1
ATOM 8274 C CA . GLY B 1 315 ? -27.047 39.625 32.281 1 90.94 315 GLY B CA 1
ATOM 8275 C C . GLY B 1 315 ? -27.344 40.156 33.656 1 90.94 315 GLY B C 1
ATOM 8276 O O . GLY B 1 315 ? -27.719 41.344 33.812 1 90.94 315 GLY B O 1
ATOM 8277 N N . ALA B 1 316 ? -27.188 39.344 34.594 1 92.69 316 ALA B N 1
ATOM 8278 C CA . ALA B 1 316 ? -27.438 39.75 35.969 1 92.69 316 ALA B CA 1
ATOM 8279 C C . ALA B 1 316 ? -26.469 40.844 36.406 1 92.69 316 ALA B C 1
ATOM 8281 O O . ALA B 1 316 ? -26.859 41.781 37.094 1 92.69 316 ALA B O 1
ATOM 8282 N N . ALA B 1 317 ? -25.219 40.656 36.062 1 94.19 317 ALA B N 1
ATOM 8283 C CA . ALA B 1 317 ? -24.203 41.625 36.438 1 94.19 317 ALA B CA 1
ATOM 8284 C C . ALA B 1 317 ? -24.469 43 35.781 1 94.19 317 ALA B C 1
ATOM 8286 O O . ALA B 1 317 ? -24.188 44.031 36.375 1 94.19 317 ALA B O 1
ATOM 8287 N N . ILE B 1 318 ? -24.984 43 34.625 1 93.44 318 ILE B N 1
ATOM 8288 C CA . ILE B 1 318 ? -25.297 44.25 33.938 1 93.44 318 ILE B CA 1
ATOM 8289 C C . ILE B 1 318 ? -26.547 44.875 34.562 1 93.44 318 ILE B C 1
ATOM 8291 O O . ILE B 1 318 ? -26.562 46.094 34.812 1 93.44 318 ILE B O 1
ATOM 8295 N N . LYS B 1 319 ? -27.5 44.156 34.844 1 94.06 319 LYS B N 1
ATOM 8296 C CA . LYS B 1 319 ? -28.766 44.625 35.375 1 94.06 319 LYS B CA 1
ATOM 8297 C C . LYS B 1 319 ? -28.562 45.25 36.781 1 94.06 319 LYS B C 1
ATOM 8299 O O . LYS B 1 319 ? -29.203 46.25 37.125 1 94.06 319 LYS B O 1
ATOM 8304 N N . ASN B 1 320 ? -27.703 44.625 37.469 1 95.5 320 ASN B N 1
ATOM 8305 C CA . ASN B 1 320 ? -27.531 45.094 38.844 1 95.5 320 ASN B CA 1
ATOM 8306 C C . ASN B 1 320 ? -26.453 46.188 38.906 1 95.5 320 ASN B C 1
ATOM 8308 O O . ASN B 1 320 ? -26.125 46.656 40 1 95.5 320 ASN B O 1
ATOM 8312 N N . GLY B 1 321 ? -25.812 46.5 37.781 1 93.56 321 GLY B N 1
ATOM 8313 C CA . GLY B 1 321 ? -24.922 47.625 37.688 1 93.56 321 GLY B CA 1
ATOM 8314 C C . GLY B 1 321 ? -23.469 47.281 37.969 1 93.56 321 GLY B C 1
ATOM 8315 O O . GLY B 1 321 ? -22.594 48.125 37.906 1 93.56 321 GLY B O 1
ATOM 8316 N N . THR B 1 322 ? -23.25 46.031 38.312 1 94.44 322 THR B N 1
ATOM 8317 C CA . THR B 1 322 ? -21.891 45.562 38.5 1 94.44 322 THR B CA 1
ATOM 8318 C C . THR B 1 322 ? -21.047 45.812 37.25 1 94.44 322 THR B C 1
ATOM 8320 O O . THR B 1 322 ? -19.859 46.125 37.344 1 94.44 322 THR B O 1
ATOM 8323 N N . LEU B 1 323 ? -21.625 45.562 36.125 1 94.06 323 LEU B N 1
ATOM 8324 C CA . LEU B 1 323 ? -21 45.812 34.812 1 94.06 323 LEU B CA 1
ATOM 8325 C C . LEU B 1 323 ? -21.797 46.875 34.062 1 94.06 323 LEU B C 1
ATOM 8327 O O . LEU B 1 323 ? -23.031 46.906 34.094 1 94.06 323 LEU B O 1
ATOM 8331 N N . PRO B 1 324 ? -21.016 47.75 33.406 1 91.19 324 PRO B N 1
ATOM 8332 C CA . PRO B 1 324 ? -21.719 48.719 32.594 1 91.19 324 PRO B CA 1
ATOM 8333 C C . PRO B 1 324 ? -22.422 48.094 31.391 1 91.19 324 PRO B C 1
ATOM 8335 O O . PRO B 1 324 ? -21.922 47.125 30.812 1 91.19 324 PRO B O 1
ATOM 8338 N N . LYS B 1 325 ? -23.5 48.656 30.984 1 83.81 325 LYS B N 1
ATOM 8339 C CA . LYS B 1 325 ? -24.312 48.156 29.891 1 83.81 325 LYS B CA 1
ATOM 8340 C C . LYS B 1 325 ? -23.547 48.156 28.578 1 83.81 325 LYS B C 1
ATOM 8342 O O . LYS B 1 325 ? -23.734 47.281 27.734 1 83.81 325 LYS B O 1
ATOM 8347 N N . ASP B 1 326 ? -22.734 49.094 28.375 1 89.06 326 ASP B N 1
ATOM 8348 C CA . ASP B 1 326 ? -22.062 49.25 27.078 1 89.06 326 ASP B CA 1
ATOM 8349 C C . ASP B 1 326 ? -21 48.188 26.859 1 89.06 326 ASP B C 1
ATOM 8351 O O . ASP B 1 326 ? -20.547 48 25.734 1 89.06 326 ASP B O 1
ATOM 8355 N N . ILE B 1 327 ? -20.609 47.531 27.891 1 91.75 327 ILE B N 1
ATOM 8356 C CA . ILE B 1 327 ? -19.562 46.531 27.781 1 91.75 327 ILE B CA 1
ATOM 8357 C C . ILE B 1 327 ? -20.016 45.406 26.844 1 91.75 327 ILE B C 1
ATOM 8359 O O . ILE B 1 327 ? -19.219 44.875 26.078 1 91.75 327 ILE B O 1
ATOM 8363 N N . ILE B 1 328 ? -21.234 45.031 26.891 1 94.25 328 ILE B N 1
ATOM 8364 C CA . ILE B 1 328 ? -21.75 43.906 26.094 1 94.25 328 ILE B CA 1
ATOM 8365 C C . ILE B 1 328 ? -21.891 44.344 24.641 1 94.25 328 ILE B C 1
ATOM 8367 O O . ILE B 1 328 ? -21.719 43.562 23.719 1 94.25 328 ILE B O 1
ATOM 8371 N N . ASP B 1 329 ? -22.188 45.625 24.406 1 95.25 329 ASP B N 1
ATOM 8372 C CA . ASP B 1 329 ? -22.281 46.125 23.047 1 95.25 329 ASP B CA 1
ATOM 8373 C C . ASP B 1 329 ? -20.938 45.969 22.312 1 95.25 329 ASP B C 1
ATOM 8375 O O . ASP B 1 329 ? -20.906 45.531 21.172 1 95.25 329 ASP B O 1
ATOM 8379 N N . ASP B 1 330 ? -19.906 46.344 22.984 1 95.56 330 ASP B N 1
ATOM 8380 C CA . ASP B 1 330 ? -18.578 46.25 22.375 1 95.56 330 ASP B CA 1
ATOM 8381 C C . ASP B 1 330 ? -18.25 44.812 21.984 1 95.56 330 ASP B C 1
ATOM 8383 O O . ASP B 1 330 ? -17.688 44.562 20.906 1 95.56 330 ASP B O 1
ATOM 8387 N N . LYS B 1 331 ? -18.562 43.906 22.891 1 96.06 331 LYS B N 1
ATOM 8388 C CA . LYS B 1 331 ? -18.297 42.5 22.625 1 96.06 331 LYS B CA 1
ATOM 8389 C C . LYS B 1 331 ? -19 42.031 21.359 1 96.06 331 LYS B C 1
ATOM 8391 O O . LYS B 1 331 ? -18.391 41.344 20.531 1 96.06 331 LYS B O 1
ATOM 8396 N N . ILE B 1 332 ? -20.203 42.375 21.156 1 96.75 332 ILE B N 1
ATOM 8397 C CA . ILE B 1 332 ? -21 41.906 20.031 1 96.75 332 ILE B CA 1
ATOM 8398 C C . ILE B 1 332 ? -20.578 42.625 18.766 1 96.75 332 ILE B C 1
ATOM 8400 O O . ILE B 1 332 ? -20.547 42.031 17.688 1 96.75 332 ILE B O 1
ATOM 8404 N N . VAL B 1 333 ? -20.25 43.906 18.844 1 97.44 333 VAL B N 1
ATOM 8405 C CA . VAL B 1 333 ? -19.766 44.625 17.688 1 97.44 333 VAL B CA 1
ATOM 8406 C C . VAL B 1 333 ? -18.5 43.969 17.141 1 97.44 333 VAL B C 1
ATOM 8408 O O . VAL B 1 333 ? -18.359 43.812 15.93 1 97.44 333 VAL B O 1
ATOM 8411 N N . ARG B 1 334 ? -17.609 43.594 17.984 1 97.88 334 ARG B N 1
ATOM 8412 C CA . ARG B 1 334 ? -16.375 42.938 17.562 1 97.88 334 ARG B CA 1
ATOM 8413 C C . ARG B 1 334 ? -16.672 41.625 16.859 1 97.88 334 ARG B C 1
ATOM 8415 O O . ARG B 1 334 ? -16.016 41.281 15.891 1 97.88 334 ARG B O 1
ATOM 8422 N N . MET B 1 335 ? -17.641 40.875 17.391 1 97.81 335 MET B N 1
ATOM 8423 C CA . MET B 1 335 ? -18.016 39.594 16.797 1 97.81 335 MET B CA 1
ATOM 8424 C C . MET B 1 335 ? -18.625 39.781 15.414 1 97.81 335 MET B C 1
ATOM 8426 O O . MET B 1 335 ? -18.359 39.031 14.492 1 97.81 335 MET B O 1
ATOM 8430 N N . LEU B 1 336 ? -19.406 40.812 15.25 1 98.19 336 LEU B N 1
ATOM 8431 C CA . LEU B 1 336 ? -20.188 41 14.031 1 98.19 336 LEU B CA 1
ATOM 8432 C C . LEU B 1 336 ? -19.406 41.75 12.977 1 98.19 336 LEU B C 1
ATOM 8434 O O . LEU B 1 336 ? -19.734 41.688 11.789 1 98.19 336 LEU B O 1
ATOM 8438 N N . THR B 1 337 ? -18.391 42.5 13.367 1 98.44 337 THR B N 1
ATOM 8439 C CA . THR B 1 337 ? -17.609 43.281 12.414 1 98.44 337 THR B CA 1
ATOM 8440 C C . THR B 1 337 ? -17.031 42.375 11.312 1 98.44 337 THR B C 1
ATOM 8442 O O . THR B 1 337 ? -17.234 42.656 10.125 1 98.44 337 THR B O 1
ATOM 8445 N N . PRO B 1 338 ? -16.328 41.281 11.617 1 98.25 338 PRO B N 1
ATOM 8446 C CA . PRO B 1 338 ? -15.852 40.406 10.531 1 98.25 338 PRO B CA 1
ATOM 8447 C C . PRO B 1 338 ? -17 39.781 9.742 1 98.25 338 PRO B C 1
ATOM 8449 O O . PRO B 1 338 ? -16.859 39.531 8.539 1 98.25 338 PRO B O 1
ATOM 8452 N N . TYR B 1 339 ? -18.156 39.469 10.336 1 98.06 339 TYR B N 1
ATOM 8453 C CA . TYR B 1 339 ? -19.297 38.875 9.641 1 98.06 339 TYR B CA 1
ATOM 8454 C C . TYR B 1 339 ? -19.734 39.781 8.477 1 98.06 339 TYR B C 1
ATOM 8456 O O . TYR B 1 339 ? -19.938 39.281 7.359 1 98.06 339 TYR B O 1
ATOM 8464 N N . PHE B 1 340 ? -19.812 41.031 8.781 1 98.31 340 PHE B N 1
ATOM 8465 C CA . PHE B 1 340 ? -20.281 41.969 7.766 1 98.31 340 PHE B CA 1
ATOM 8466 C C . PHE B 1 340 ? -19.141 42.312 6.797 1 98.31 340 PHE B C 1
ATOM 8468 O O . PHE B 1 340 ? -19.359 42.375 5.586 1 98.31 340 PHE B O 1
ATOM 8475 N N . ALA B 1 341 ? -17.938 42.562 7.293 1 98.5 341 ALA B N 1
ATOM 8476 C CA . ALA B 1 341 ? -16.812 42.938 6.461 1 98.5 341 ALA B CA 1
ATOM 8477 C C . ALA B 1 341 ? -16.484 41.875 5.426 1 98.5 341 ALA B C 1
ATOM 8479 O O . ALA B 1 341 ? -16.078 42.188 4.305 1 98.5 341 ALA B O 1
ATOM 8480 N N . LEU B 1 342 ? -16.656 40.625 5.797 1 98.38 342 LEU B N 1
ATOM 8481 C CA . LEU B 1 342 ? -16.281 39.5 4.926 1 98.38 342 LEU B CA 1
ATOM 8482 C C . LEU B 1 342 ? -17.5 38.969 4.18 1 98.38 342 LEU B C 1
ATOM 8484 O O . LEU B 1 342 ? -17.422 37.969 3.5 1 98.38 342 LEU B O 1
ATOM 8488 N N . ASP B 1 343 ? -18.625 39.625 4.336 1 97.75 343 ASP B N 1
ATOM 8489 C CA . ASP B 1 343 ? -19.875 39.25 3.666 1 97.75 343 ASP B CA 1
ATOM 8490 C C . ASP B 1 343 ? -20.234 37.812 3.92 1 97.75 343 ASP B C 1
ATOM 8492 O O . ASP B 1 343 ? -20.484 37.031 2.98 1 97.75 343 ASP B O 1
ATOM 8496 N N . GLN B 1 344 ? -20.234 37.344 5.152 1 98.12 344 GLN B N 1
ATOM 8497 C CA . GLN B 1 344 ? -20.375 35.938 5.508 1 98.12 344 GLN B CA 1
ATOM 8498 C C . GLN B 1 344 ? -21.812 35.469 5.344 1 98.12 344 GLN B C 1
ATOM 8500 O O . GLN B 1 344 ? -22.094 34.281 5.43 1 98.12 344 GLN B O 1
ATOM 8505 N N . LYS B 1 345 ? -22.703 36.375 5.102 1 96.31 345 LYS B N 1
ATOM 8506 C CA . LYS B 1 345 ? -24.062 35.969 4.738 1 96.31 345 LYS B CA 1
ATOM 8507 C C . LYS B 1 345 ? -24.078 35.125 3.473 1 96.31 345 LYS B C 1
ATOM 8509 O O . LYS B 1 345 ? -24.984 34.312 3.271 1 96.31 345 LYS B O 1
ATOM 8514 N N . LYS B 1 346 ? -23.078 35.281 2.711 1 96.81 346 LYS B N 1
ATOM 8515 C CA . LYS B 1 346 ? -23.016 34.562 1.433 1 96.81 346 LYS B CA 1
ATOM 8516 C C . LYS B 1 346 ? -22.516 33.125 1.617 1 96.81 346 LYS B C 1
ATOM 8518 O O . LYS B 1 346 ? -22.641 32.312 0.711 1 96.81 346 LYS B O 1
ATOM 8523 N N . LEU B 1 347 ? -21.984 32.812 2.736 1 97.81 347 LEU B N 1
ATOM 8524 C CA . LEU B 1 347 ? -21.547 31.453 2.98 1 97.81 347 LEU B CA 1
ATOM 8525 C C . LEU B 1 347 ? -22.734 30.484 2.941 1 97.81 347 LEU B C 1
ATOM 8527 O O . LEU B 1 347 ? -23.844 30.859 3.305 1 97.81 347 LEU B O 1
ATOM 8531 N N . PRO B 1 348 ? -22.516 29.312 2.471 1 97.56 348 PRO B N 1
ATOM 8532 C CA . PRO B 1 348 ? -23.594 28.312 2.525 1 97.56 348 PRO B CA 1
ATOM 8533 C C . PRO B 1 348 ? -23.953 27.922 3.955 1 97.56 348 PRO B C 1
ATOM 8535 O O . PRO B 1 348 ? -23.25 28.297 4.898 1 97.56 348 PRO B O 1
ATOM 8538 N N . ALA B 1 349 ? -25.125 27.172 4.105 1 96 349 ALA B N 1
ATOM 8539 C CA . ALA B 1 349 ? -25.5 26.641 5.41 1 96 349 ALA B CA 1
ATOM 8540 C C . ALA B 1 349 ? -24.406 25.719 5.949 1 96 349 ALA B C 1
ATOM 8542 O O . ALA B 1 349 ? -23.781 24.969 5.188 1 96 349 ALA B O 1
ATOM 8543 N N . VAL B 1 350 ? -24.219 25.734 7.219 1 96.19 350 VAL B N 1
ATOM 8544 C CA . VAL B 1 350 ? -23.156 24.969 7.871 1 96.19 350 VAL B CA 1
ATOM 8545 C C . VAL B 1 350 ? -23.406 23.484 7.664 1 96.19 350 VAL B C 1
ATOM 8547 O O . VAL B 1 350 ? -24.484 22.969 7.992 1 96.19 350 VAL B O 1
ATOM 8550 N N . ASN B 1 351 ? -22.453 22.781 7.117 1 96.25 351 ASN B N 1
ATOM 8551 C CA . ASN B 1 351 ? -22.391 21.344 6.98 1 96.25 351 ASN B CA 1
ATOM 8552 C C . ASN B 1 351 ? -20.938 20.844 6.973 1 96.25 351 ASN B C 1
ATOM 8554 O O . ASN B 1 351 ? -20.344 20.688 5.906 1 96.25 351 ASN B O 1
ATOM 8558 N N . ILE B 1 352 ? -20.5 20.484 8.172 1 95.62 352 ILE B N 1
ATOM 8559 C CA . ILE B 1 352 ? -19.094 20.125 8.352 1 95.62 352 ILE B CA 1
ATOM 8560 C C . ILE B 1 352 ? -18.797 18.828 7.59 1 95.62 352 ILE B C 1
ATOM 8562 O O . ILE B 1 352 ? -17.656 18.594 7.184 1 95.62 352 ILE B O 1
ATOM 8566 N N . GLN B 1 353 ? -19.797 18.047 7.305 1 94.31 353 GLN B N 1
ATOM 8567 C CA . GLN B 1 353 ? -19.609 16.734 6.688 1 94.31 353 GLN B CA 1
ATOM 8568 C C . GLN B 1 353 ? -19.781 16.812 5.172 1 94.31 353 GLN B C 1
ATOM 8570 O O . GLN B 1 353 ? -19.828 15.789 4.492 1 94.31 353 GLN B O 1
ATOM 8575 N N . ARG B 1 354 ? -19.906 18.094 4.641 1 96.06 354 ARG B N 1
ATOM 8576 C CA . ARG B 1 354 ? -20 18.25 3.193 1 96.06 354 ARG B CA 1
ATOM 8577 C C . ARG B 1 354 ? -18.781 17.672 2.492 1 96.06 354 ARG B C 1
ATOM 8579 O O . ARG B 1 354 ? -17.656 17.906 2.916 1 96.06 354 ARG B O 1
ATOM 8586 N N . LYS B 1 355 ? -18.953 16.844 1.493 1 96.31 355 LYS B N 1
ATOM 8587 C CA . LYS B 1 355 ? -17.844 16.266 0.733 1 96.31 355 LYS B CA 1
ATOM 8588 C C . LYS B 1 355 ? -17.203 17.312 -0.188 1 96.31 355 LYS B C 1
ATOM 8590 O O . LYS B 1 355 ? -17.766 17.625 -1.24 1 96.31 355 LYS B O 1
ATOM 8595 N N . ILE B 1 356 ? -15.922 17.719 0.242 1 97.31 356 ILE B N 1
ATOM 8596 C CA . ILE B 1 356 ? -15.391 18.875 -0.47 1 97.31 356 ILE B CA 1
ATOM 8597 C C . ILE B 1 356 ? -13.938 18.609 -0.877 1 97.31 356 ILE B C 1
ATOM 8599 O O . ILE B 1 356 ? -13.227 19.531 -1.29 1 97.31 356 ILE B O 1
ATOM 8603 N N . LEU B 1 357 ? -13.453 17.391 -0.678 1 96.81 357 LEU B N 1
ATOM 8604 C CA . LEU B 1 357 ? -12.109 17.078 -1.146 1 96.81 357 LEU B CA 1
ATOM 8605 C C . LEU B 1 357 ? -11.938 17.469 -2.611 1 96.81 357 LEU B C 1
ATOM 8607 O O . LEU B 1 357 ? -12.828 17.219 -3.43 1 96.81 357 LEU B O 1
ATOM 8611 N N . ASN B 1 358 ? -10.82 18.094 -2.975 1 95.5 358 ASN B N 1
ATOM 8612 C CA . ASN B 1 358 ? -10.633 18.531 -4.352 1 95.5 358 ASN B CA 1
ATOM 8613 C C . ASN B 1 358 ? -9.164 18.484 -4.758 1 95.5 358 ASN B C 1
ATOM 8615 O O . ASN B 1 358 ? -8.273 18.453 -3.902 1 95.5 358 ASN B O 1
ATOM 8619 N N . LYS B 1 359 ? -8.922 18.578 -6.039 1 94.62 359 LYS B N 1
ATOM 8620 C CA . LYS B 1 359 ? -7.594 18.375 -6.609 1 94.62 359 LYS B CA 1
ATOM 8621 C C . LYS B 1 359 ? -6.688 19.578 -6.324 1 94.62 359 LYS B C 1
ATOM 8623 O O . LYS B 1 359 ? -5.477 19.422 -6.148 1 94.62 359 LYS B O 1
ATOM 8628 N N . LYS B 1 360 ? -7.223 20.688 -6.285 1 95.88 360 LYS B N 1
ATOM 8629 C CA . LYS B 1 360 ? -6.422 21.891 -6.02 1 95.88 360 LYS B CA 1
ATOM 8630 C C . LYS B 1 360 ? -5.773 21.812 -4.641 1 95.88 360 LYS B C 1
ATOM 8632 O O . LYS B 1 360 ? -4.574 22.062 -4.496 1 95.88 360 LYS B O 1
ATOM 8637 N N . SER B 1 361 ? -6.578 21.484 -3.586 1 97.81 361 SER B N 1
ATOM 8638 C CA . SER B 1 361 ? -6.062 21.375 -2.227 1 97.81 361 SER B CA 1
ATOM 8639 C C . SER B 1 361 ? -5.055 20.234 -2.111 1 97.81 361 SER B C 1
ATOM 8641 O O . SER B 1 361 ? -4.031 20.375 -1.435 1 97.81 361 SER B O 1
ATOM 8643 N N . THR B 1 362 ? -5.328 19.172 -2.83 1 97 362 THR B N 1
ATOM 8644 C CA . THR B 1 362 ? -4.434 18.016 -2.742 1 97 362 THR B CA 1
ATOM 8645 C C . THR B 1 362 ? -3.084 18.328 -3.381 1 97 362 THR B C 1
ATOM 8647 O O . THR B 1 362 ? -2.049 17.844 -2.926 1 97 362 THR B O 1
ATOM 8650 N N . GLN B 1 363 ? -3.084 19.109 -4.402 1 98.19 363 GLN B N 1
ATOM 8651 C CA . GLN B 1 363 ? -1.824 19.516 -5.012 1 98.19 363 GLN B CA 1
ATOM 8652 C C . GLN B 1 363 ? -1.008 20.375 -4.059 1 98.19 363 GLN B C 1
ATOM 8654 O O . GLN B 1 363 ? 0.218 20.266 -3.994 1 98.19 363 GLN B O 1
ATOM 8659 N N . VAL B 1 364 ? -1.663 21.266 -3.316 1 98.75 364 VAL B N 1
ATOM 8660 C CA . VAL B 1 364 ? -0.979 22.078 -2.322 1 98.75 364 VAL B CA 1
ATOM 8661 C C . VAL B 1 364 ? -0.345 21.188 -1.262 1 98.75 364 VAL B C 1
ATOM 8663 O O . VAL B 1 364 ? 0.789 21.422 -0.836 1 98.75 364 VAL B O 1
ATOM 8666 N N . VAL B 1 365 ? -1.065 20.156 -0.872 1 98.75 365 VAL B N 1
ATOM 8667 C CA . VAL B 1 365 ? -0.561 19.203 0.113 1 98.75 365 VAL B CA 1
ATOM 8668 C C . VAL B 1 365 ? 0.711 18.547 -0.412 1 98.75 365 VAL B C 1
ATOM 8670 O O . VAL B 1 365 ? 1.713 18.453 0.302 1 98.75 365 VAL B O 1
ATOM 8673 N N . LEU B 1 366 ? 0.705 18.125 -1.664 1 98.75 366 LEU B N 1
ATOM 8674 C CA . LEU B 1 366 ? 1.864 17.453 -2.25 1 98.75 366 LEU B CA 1
ATOM 8675 C C . LEU B 1 366 ? 3.041 18.422 -2.367 1 98.75 366 LEU B C 1
ATOM 8677 O O . LEU B 1 366 ? 4.18 18.047 -2.07 1 98.75 366 LEU B O 1
ATOM 8681 N N . ASP B 1 367 ? 2.787 19.641 -2.83 1 98.75 367 ASP B N 1
ATOM 8682 C CA . ASP B 1 367 ? 3.852 20.625 -2.975 1 98.75 367 ASP B CA 1
ATOM 8683 C C . ASP B 1 367 ? 4.543 20.891 -1.64 1 98.75 367 ASP B C 1
ATOM 8685 O O . ASP B 1 367 ? 5.773 20.922 -1.568 1 98.75 367 ASP B O 1
ATOM 8689 N N . ILE B 1 368 ? 3.758 21.047 -0.582 1 98.88 368 ILE B N 1
ATOM 8690 C CA . ILE B 1 368 ? 4.328 21.312 0.733 1 98.88 368 ILE B CA 1
ATOM 8691 C C . ILE B 1 368 ? 5.062 20.078 1.242 1 98.88 368 ILE B C 1
ATOM 8693 O O . ILE B 1 368 ? 6.141 20.172 1.827 1 98.88 368 ILE B O 1
ATOM 8697 N N . ALA B 1 369 ? 4.445 18.922 1.009 1 98.75 369 ALA B N 1
ATOM 8698 C CA . ALA B 1 369 ? 5.109 17.688 1.42 1 98.75 369 ALA B CA 1
ATOM 8699 C C . ALA B 1 369 ? 6.496 17.578 0.793 1 98.75 369 ALA B C 1
ATOM 8701 O O . ALA B 1 369 ? 7.477 17.297 1.488 1 98.75 369 ALA B O 1
ATOM 8702 N N . GLU B 1 370 ? 6.625 17.828 -0.461 1 98.75 370 GLU B N 1
ATOM 8703 C CA . GLU B 1 370 ? 7.887 17.703 -1.184 1 98.75 370 GLU B CA 1
ATOM 8704 C C . GLU B 1 370 ? 8.883 18.781 -0.741 1 98.75 370 GLU B C 1
ATOM 8706 O O . GLU B 1 370 ? 10.047 18.484 -0.479 1 98.75 370 GLU B O 1
ATOM 8711 N N . GLU B 1 371 ? 8.422 20 -0.569 1 98.75 371 GLU B N 1
ATOM 8712 C CA . GLU B 1 371 ? 9.336 21.109 -0.359 1 98.75 371 GLU B CA 1
ATOM 8713 C C . GLU B 1 371 ? 9.688 21.266 1.118 1 98.75 371 GLU B C 1
ATOM 8715 O O . GLU B 1 371 ? 10.586 22.031 1.471 1 98.75 371 GLU B O 1
ATOM 8720 N N . SER B 1 372 ? 8.984 20.516 1.965 1 98.75 372 SER B N 1
ATOM 8721 C CA . SER B 1 372 ? 9.305 20.562 3.387 1 98.75 372 SER B CA 1
ATOM 8722 C C . SER B 1 372 ? 10.383 19.547 3.746 1 98.75 372 SER B C 1
ATOM 8724 O O . SER B 1 372 ? 11.023 19.656 4.793 1 98.75 372 SER B O 1
ATOM 8726 N N . ILE B 1 373 ? 10.492 18.516 2.971 1 98.88 373 ILE B N 1
ATOM 8727 C CA . ILE B 1 373 ? 11.461 17.469 3.289 1 98.88 373 ILE B CA 1
ATOM 8728 C C . ILE B 1 373 ? 12.859 18.078 3.408 1 98.88 373 ILE B C 1
ATOM 8730 O O . ILE B 1 373 ? 13.336 18.734 2.482 1 98.88 373 ILE B O 1
ATOM 8734 N N . THR B 1 374 ? 13.516 17.875 4.547 1 98.94 374 THR B N 1
ATOM 8735 C CA . THR B 1 374 ? 14.82 18.453 4.855 1 98.94 374 THR B CA 1
ATOM 8736 C C . THR B 1 374 ? 15.898 17.375 4.875 1 98.94 374 THR B C 1
ATOM 8738 O O . THR B 1 374 ? 15.805 16.406 5.633 1 98.94 374 THR B O 1
ATOM 8741 N N . LEU B 1 375 ? 16.828 17.531 3.984 1 98.94 375 LEU B N 1
ATOM 8742 C CA . LEU B 1 375 ? 18 16.656 3.969 1 98.94 375 LEU B CA 1
ATOM 8743 C C . LEU B 1 375 ? 19.031 17.109 4.98 1 98.94 375 LEU B C 1
ATOM 8745 O O . LEU B 1 375 ? 19.594 18.203 4.848 1 98.94 375 LEU B O 1
ATOM 8749 N N . LEU B 1 376 ? 19.312 16.281 5.941 1 98.88 376 LEU B N 1
ATOM 8750 C CA . LEU B 1 376 ? 20.172 16.672 7.055 1 98.88 376 LEU B CA 1
ATOM 8751 C C . LEU B 1 376 ? 21.594 16.172 6.859 1 98.88 376 LEU B C 1
ATOM 8753 O O . LEU B 1 376 ? 22.547 16.781 7.344 1 98.88 376 LEU B O 1
ATOM 8757 N N . LYS B 1 377 ? 21.672 15.062 6.281 1 98.69 377 LYS B N 1
ATOM 8758 C CA . LYS B 1 377 ? 22.938 14.383 6.035 1 98.69 377 LYS B CA 1
ATOM 8759 C C . LYS B 1 377 ? 22.938 13.688 4.676 1 98.69 377 LYS B C 1
ATOM 8761 O O . LYS B 1 377 ? 21.922 13.133 4.258 1 98.69 377 LYS B O 1
ATOM 8766 N N . ASN B 1 378 ? 24.062 13.766 4.051 1 98.5 378 ASN B N 1
ATOM 8767 C CA . ASN B 1 378 ? 24.219 13.062 2.785 1 98.5 378 ASN B CA 1
ATOM 8768 C C . ASN B 1 378 ? 25.688 12.742 2.51 1 98.5 378 ASN B C 1
ATOM 8770 O O . ASN B 1 378 ? 26.516 13.641 2.375 1 98.5 378 ASN B O 1
ATOM 8774 N N . ALA B 1 379 ? 25.906 11.539 2.377 1 97 379 ALA B N 1
ATOM 8775 C CA . ALA B 1 379 ? 27.297 11.109 2.193 1 97 379 ALA B CA 1
ATOM 8776 C C . ALA B 1 379 ? 27.703 11.164 0.721 1 97 379 ALA B C 1
ATOM 8778 O O . ALA B 1 379 ? 28.891 11.133 0.393 1 97 379 ALA B O 1
ATOM 8779 N N . ARG B 1 380 ? 26.734 11.289 -0.144 1 94 380 ARG B N 1
ATOM 8780 C CA . ARG B 1 380 ? 27 11.148 -1.572 1 94 380 ARG B CA 1
ATOM 8781 C C . ARG B 1 380 ? 27.922 12.25 -2.072 1 94 380 ARG B C 1
ATOM 8783 O O . ARG B 1 380 ? 27.688 13.43 -1.824 1 94 380 ARG B O 1
ATOM 8790 N N . THR B 1 381 ? 28.953 11.789 -2.746 1 92.44 381 THR B N 1
ATOM 8791 C CA . THR B 1 381 ? 29.906 12.617 -3.484 1 92.44 381 THR B CA 1
ATOM 8792 C C . THR B 1 381 ? 30.281 11.953 -4.809 1 92.44 381 THR B C 1
ATOM 8794 O O . THR B 1 381 ? 29.672 10.961 -5.207 1 92.44 381 THR B O 1
ATOM 8797 N N . LYS B 1 382 ? 31.203 12.516 -5.496 1 87.19 382 LYS B N 1
ATOM 8798 C CA . LYS B 1 382 ? 31.734 11.898 -6.711 1 87.19 382 LYS B CA 1
ATOM 8799 C C . LYS B 1 382 ? 32.406 10.57 -6.406 1 87.19 382 LYS B C 1
ATOM 8801 O O . LYS B 1 382 ? 32.375 9.648 -7.227 1 87.19 382 LYS B O 1
ATOM 8806 N N . LYS B 1 383 ? 32.875 10.414 -5.223 1 91.44 383 LYS B N 1
ATOM 8807 C CA . LYS B 1 383 ? 33.656 9.25 -4.828 1 91.44 383 LYS B CA 1
ATOM 8808 C C . LYS B 1 383 ? 32.812 8.258 -4.027 1 91.44 383 LYS B C 1
ATOM 8810 O O . LYS B 1 383 ? 33.062 7.055 -4.051 1 91.44 383 LYS B O 1
ATOM 8815 N N . ASP B 1 384 ? 31.844 8.758 -3.303 1 93.81 384 ASP B N 1
ATOM 8816 C CA . ASP B 1 384 ? 30.953 7.938 -2.482 1 93.81 384 ASP B CA 1
ATOM 8817 C C . ASP B 1 384 ? 29.562 7.863 -3.094 1 93.81 384 ASP B C 1
ATOM 8819 O O . ASP B 1 384 ? 28.828 8.859 -3.123 1 93.81 384 ASP B O 1
ATOM 8823 N N . LYS B 1 385 ? 29.203 6.754 -3.512 1 92.88 385 LYS B N 1
ATOM 8824 C CA . LYS B 1 385 ? 27.938 6.594 -4.219 1 92.88 385 LYS B CA 1
ATOM 8825 C C . LYS B 1 385 ? 26.797 6.316 -3.246 1 92.88 385 LYS B C 1
ATOM 8827 O O . LYS B 1 385 ? 25.641 6.188 -3.658 1 92.88 385 LYS B O 1
ATOM 8832 N N . ARG B 1 386 ? 27.25 6.23 -1.974 1 96.19 386 ARG B N 1
ATOM 8833 C CA . ARG B 1 386 ? 26.234 6.047 -0.95 1 96.19 386 ARG B CA 1
ATOM 8834 C C . ARG B 1 386 ? 25.453 7.332 -0.722 1 96.19 386 ARG B C 1
ATOM 8836 O O . ARG B 1 386 ? 25.969 8.43 -0.923 1 96.19 386 ARG B O 1
ATOM 8843 N N . GLY B 1 387 ? 24.125 7.16 -0.252 1 98 387 GLY B N 1
ATOM 8844 C CA . GLY B 1 387 ? 23.281 8.305 0.068 1 98 387 GLY B CA 1
ATOM 8845 C C . GLY B 1 387 ? 22.297 8.648 -1.037 1 98 387 GLY B C 1
ATOM 8846 O O . GLY B 1 387 ? 21.766 7.758 -1.703 1 98 387 GLY B O 1
ATOM 8847 N N . LEU B 1 388 ? 21.969 9.961 -1.097 1 98.56 388 LEU B N 1
ATOM 8848 C CA . LEU B 1 388 ? 20.875 10.391 -1.954 1 98.56 388 LEU B CA 1
ATOM 8849 C C . LEU B 1 388 ? 21.359 11.406 -2.984 1 98.56 388 LEU B C 1
ATOM 8851 O O . LEU B 1 388 ? 22.328 12.117 -2.75 1 98.56 388 LEU B O 1
ATOM 8855 N N . PRO B 1 389 ? 20.656 11.492 -4.16 1 98.19 389 PRO B N 1
ATOM 8856 C CA . PRO B 1 389 ? 19.516 10.664 -4.531 1 98.19 389 PRO B CA 1
ATOM 8857 C C . PRO B 1 389 ? 19.906 9.242 -4.922 1 98.19 389 PRO B C 1
ATOM 8859 O O . PRO B 1 389 ? 21.078 8.992 -5.254 1 98.19 389 PRO B O 1
ATOM 8862 N N . LEU B 1 390 ? 18.922 8.367 -4.863 1 97.94 390 LEU B N 1
ATOM 8863 C CA . LEU B 1 390 ? 19.156 7.008 -5.344 1 97.94 390 LEU B CA 1
ATOM 8864 C C . LEU B 1 390 ? 19.391 6.996 -6.852 1 97.94 390 LEU B C 1
ATOM 8866 O O . LEU B 1 390 ? 18.516 7.426 -7.617 1 97.94 390 LEU B O 1
ATOM 8870 N N . GLU B 1 391 ? 20.484 6.633 -7.309 1 94.5 391 GLU B N 1
ATOM 8871 C CA . GLU B 1 391 ? 20.797 6.574 -8.734 1 94.5 391 GLU B CA 1
ATOM 8872 C C . GLU B 1 391 ? 20.594 5.164 -9.289 1 94.5 391 GLU B C 1
ATOM 8874 O O . GLU B 1 391 ? 21.516 4.344 -9.25 1 94.5 391 GLU B O 1
ATOM 8879 N N . LYS B 1 392 ? 19.453 4.926 -9.82 1 93.44 392 LYS B N 1
ATOM 8880 C CA . LYS B 1 392 ? 19.047 3.662 -10.43 1 93.44 392 LYS B CA 1
ATOM 8881 C C . LYS B 1 392 ? 19.344 2.484 -9.5 1 93.44 392 LYS B C 1
ATOM 8883 O O . LYS B 1 392 ? 20 1.526 -9.898 1 93.44 392 LYS B O 1
ATOM 8888 N N . PRO B 1 393 ? 18.797 2.639 -8.297 1 95.88 393 PRO B N 1
ATOM 8889 C CA . PRO B 1 393 ? 18.984 1.509 -7.387 1 95.88 393 PRO B CA 1
ATOM 8890 C C . PRO B 1 393 ? 18.422 0.203 -7.938 1 95.88 393 PRO B C 1
ATOM 8892 O O . PRO B 1 393 ? 17.531 0.224 -8.797 1 95.88 393 PRO B O 1
ATOM 8895 N N . SER B 1 394 ? 19.047 -0.911 -7.508 1 96.19 394 SER B N 1
ATOM 8896 C CA . SER B 1 394 ? 18.516 -2.221 -7.883 1 96.19 394 SER B CA 1
ATOM 8897 C C . SER B 1 394 ? 17.609 -2.783 -6.797 1 96.19 394 SER B C 1
ATOM 8899 O O . SER B 1 394 ? 16.406 -2.908 -6.996 1 96.19 394 SER B O 1
ATOM 8901 N N . ASP B 1 395 ? 18.266 -3.012 -5.527 1 97.38 395 ASP B N 1
ATOM 8902 C CA . ASP B 1 395 ? 17.547 -3.623 -4.414 1 97.38 395 ASP B CA 1
ATOM 8903 C C . ASP B 1 395 ? 17.422 -2.654 -3.24 1 97.38 395 ASP B C 1
ATOM 8905 O O . ASP B 1 395 ? 18.438 -2.242 -2.664 1 97.38 395 ASP B O 1
ATOM 8909 N N . ILE B 1 396 ? 16.188 -2.34 -2.867 1 98.5 396 ILE B N 1
ATOM 8910 C CA . ILE B 1 396 ? 15.93 -1.423 -1.764 1 98.5 396 ILE B CA 1
ATOM 8911 C C . ILE B 1 396 ? 15.164 -2.15 -0.66 1 98.5 396 ILE B C 1
ATOM 8913 O O . ILE B 1 396 ? 14.18 -2.838 -0.929 1 98.5 396 ILE B O 1
ATOM 8917 N N . LEU B 1 397 ? 15.602 -2.088 0.569 1 98.56 397 LEU B N 1
ATOM 8918 C CA . LEU B 1 397 ? 14.875 -2.609 1.72 1 98.56 397 LEU B CA 1
ATOM 8919 C C . LEU B 1 397 ? 14.258 -1.476 2.537 1 98.56 397 LEU B C 1
ATOM 8921 O O . LEU B 1 397 ? 14.961 -0.532 2.916 1 98.56 397 LEU B O 1
ATOM 8925 N N . ILE B 1 398 ? 12.969 -1.493 2.752 1 98.81 398 ILE B N 1
ATOM 8926 C CA . ILE B 1 398 ? 12.25 -0.547 3.6 1 98.81 398 ILE B CA 1
ATOM 8927 C C . ILE B 1 398 ? 12.031 -1.156 4.984 1 98.81 398 ILE B C 1
ATOM 8929 O O . ILE B 1 398 ? 11.484 -2.254 5.105 1 98.81 398 ILE B O 1
ATOM 8933 N N . VAL B 1 399 ? 12.461 -0.469 6.016 1 98.62 399 VAL B N 1
ATOM 8934 C CA . VAL B 1 399 ? 12.383 -1.002 7.371 1 98.62 399 VAL B CA 1
ATOM 8935 C C . VAL B 1 399 ? 11.602 -0.036 8.258 1 98.62 399 VAL B C 1
ATOM 8937 O O . VAL B 1 399 ? 11.781 1.181 8.18 1 98.62 399 VAL B O 1
ATOM 8940 N N . GLY B 1 400 ? 10.672 -0.541 9.086 1 97.94 400 GLY B N 1
ATOM 8941 C CA . GLY B 1 400 ? 10.008 0.246 10.109 1 97.94 400 GLY B CA 1
ATOM 8942 C C . GLY B 1 400 ? 8.5 0.293 9.953 1 97.94 400 GLY B C 1
ATOM 8943 O O . GLY B 1 400 ? 8 0.478 8.836 1 97.94 400 GLY B O 1
ATOM 8944 N N . PRO B 1 401 ? 7.746 0.194 11.062 1 96.06 401 PRO B N 1
ATOM 8945 C CA . PRO B 1 401 ? 6.281 0.168 10.992 1 96.06 401 PRO B CA 1
ATOM 8946 C C . PRO B 1 401 ? 5.695 1.48 10.477 1 96.06 401 PRO B C 1
ATOM 8948 O O . PRO B 1 401 ? 4.547 1.512 10.023 1 96.06 401 PRO B O 1
ATOM 8951 N N . GLN B 1 402 ? 6.465 2.557 10.469 1 95.25 402 GLN B N 1
ATOM 8952 C CA . GLN B 1 402 ? 5.984 3.871 10.055 1 95.25 402 GLN B CA 1
ATOM 8953 C C . GLN B 1 402 ? 5.883 3.963 8.539 1 95.25 402 GLN B C 1
ATOM 8955 O O . GLN B 1 402 ? 5.277 4.898 8.008 1 95.25 402 GLN B O 1
ATOM 8960 N N . ALA B 1 403 ? 6.426 2.953 7.855 1 97.69 403 ALA B N 1
ATOM 8961 C CA . ALA B 1 403 ? 6.441 2.973 6.395 1 97.69 403 ALA B CA 1
ATOM 8962 C C . ALA B 1 403 ? 5.16 2.377 5.824 1 97.69 403 ALA B C 1
ATOM 8964 O O . ALA B 1 403 ? 4.93 2.426 4.613 1 97.69 403 ALA B O 1
ATOM 8965 N N . VAL B 1 404 ? 4.266 1.815 6.699 1 97.12 404 VAL B N 1
ATOM 8966 C CA . VAL B 1 404 ? 3.107 1.057 6.234 1 97.12 404 VAL B CA 1
ATOM 8967 C C . VAL B 1 404 ? 1.848 1.551 6.941 1 97.12 404 VAL B C 1
ATOM 8969 O O . VAL B 1 404 ? 1.928 2.328 7.895 1 97.12 404 VAL B O 1
ATOM 8972 N N . PRO B 1 405 ? 0.59 1.085 6.449 1 95.56 405 PRO B N 1
ATOM 8973 C CA . PRO B 1 405 ? -0.643 1.426 7.164 1 95.56 405 PRO B CA 1
ATOM 8974 C C . PRO B 1 405 ? -0.668 0.878 8.586 1 95.56 405 PRO B C 1
ATOM 8976 O O . PRO B 1 405 ? -0.196 -0.235 8.836 1 95.56 405 PRO B O 1
ATOM 8979 N N . GLY B 1 406 ? -1.276 1.645 9.523 1 93.44 406 GLY B N 1
ATOM 8980 C CA . GLY B 1 406 ? -1.454 1.153 10.875 1 93.44 406 GLY B CA 1
ATOM 8981 C C . GLY B 1 406 ? -2.492 0.052 10.984 1 93.44 406 GLY B C 1
ATOM 8982 O O . GLY B 1 406 ? -3.369 -0.065 10.125 1 93.44 406 GLY B O 1
ATOM 8983 N N . PRO B 1 407 ? -2.447 -0.745 12.008 1 93.56 407 PRO B N 1
ATOM 8984 C CA . PRO B 1 407 ? -3.311 -1.927 12.086 1 93.56 407 PRO B CA 1
ATOM 8985 C C . PRO B 1 407 ? -4.773 -1.574 12.336 1 93.56 407 PRO B C 1
ATOM 8987 O O . PRO B 1 407 ? -5.664 -2.381 12.062 1 93.56 407 PRO B O 1
ATOM 8990 N N . TYR B 1 408 ? -5.078 -0.358 12.844 1 92.19 408 TYR B N 1
ATOM 8991 C CA . TYR B 1 408 ? -6.434 -0.03 13.273 1 92.19 408 TYR B CA 1
ATOM 8992 C C . TYR B 1 408 ? -7.066 0.995 12.344 1 92.19 408 TYR B C 1
ATOM 8994 O O . TYR B 1 408 ? -8.156 1.499 12.617 1 92.19 408 TYR B O 1
ATOM 9002 N N . GLY B 1 409 ? -6.379 1.357 11.273 1 92.81 409 GLY B N 1
ATOM 9003 C CA . GLY B 1 409 ? -6.891 2.334 10.328 1 92.81 409 GLY B CA 1
ATOM 9004 C C . GLY B 1 409 ? -6.098 3.627 10.312 1 92.81 409 GLY B C 1
ATOM 9005 O O . GLY B 1 409 ? -4.949 3.662 10.766 1 92.81 409 GLY B O 1
ATOM 9006 N N . ILE B 1 410 ? -6.66 4.617 9.719 1 90.12 410 ILE B N 1
ATOM 9007 C CA . ILE B 1 410 ? -6.039 5.938 9.703 1 90.12 410 ILE B CA 1
ATOM 9008 C C . ILE B 1 410 ? -6.066 6.539 11.102 1 90.12 410 ILE B C 1
ATOM 9010 O O . ILE B 1 410 ? -7.137 6.77 11.664 1 90.12 410 ILE B O 1
ATOM 9014 N N . THR B 1 411 ? -4.953 6.781 11.531 1 78.81 411 THR B N 1
ATOM 9015 C CA . THR B 1 411 ? -4.781 7.219 12.914 1 78.81 411 THR B CA 1
ATOM 9016 C C . THR B 1 411 ? -5.566 8.5 13.18 1 78.81 411 THR B C 1
ATOM 9018 O O . THR B 1 411 ? -6.211 8.633 14.227 1 78.81 411 THR B O 1
ATOM 9021 N N . SER B 1 412 ? -5.609 9.344 12.273 1 79.69 412 SER B N 1
ATOM 9022 C CA . SER B 1 412 ? -6.238 10.648 12.453 1 79.69 412 SER B CA 1
ATOM 9023 C C . SER B 1 412 ? -7.758 10.547 12.391 1 79.69 412 SER B C 1
ATOM 9025 O O . SER B 1 412 ? -8.469 11.516 12.672 1 79.69 412 SER B O 1
ATOM 9027 N N . ASN B 1 413 ? -8.305 9.422 12.031 1 78.81 413 ASN B N 1
ATOM 9028 C CA . ASN B 1 413 ? -9.75 9.266 11.898 1 78.81 413 ASN B CA 1
ATOM 9029 C C . ASN B 1 413 ? -10.383 8.734 13.18 1 78.81 413 ASN B C 1
ATOM 9031 O O . ASN B 1 413 ? -11.602 8.602 13.266 1 78.81 413 ASN B O 1
ATOM 9035 N N . PHE B 1 414 ? -9.562 8.492 14.109 1 67.38 414 PHE B N 1
ATOM 9036 C CA . PHE B 1 414 ? -10.117 7.98 15.359 1 67.38 414 PHE B CA 1
ATOM 9037 C C . PHE B 1 414 ? -10.672 9.109 16.203 1 67.38 414 PHE B C 1
ATOM 9039 O O . PHE B 1 414 ? -10.078 10.188 16.297 1 67.38 414 PHE B O 1
ATOM 9046 N N . ALA B 1 415 ? -11.969 8.938 16.516 1 55.62 415 ALA B N 1
ATOM 9047 C CA . ALA B 1 415 ? -12.578 9.891 17.438 1 55.62 415 ALA B CA 1
ATOM 9048 C C . ALA B 1 415 ? -11.656 10.172 18.609 1 55.62 415 ALA B C 1
ATOM 9050 O O . ALA B 1 415 ? -11.68 11.273 19.172 1 55.62 415 ALA B O 1
ATOM 9051 N N . SER B 1 416 ? -10.938 9.055 18.797 1 52.19 416 SER B N 1
ATOM 9052 C CA . SER B 1 416 ? -10.094 9.055 19.984 1 52.19 416 SER B CA 1
ATOM 9053 C C . SER B 1 416 ? -8.883 9.969 19.812 1 52.19 416 SER B C 1
ATOM 9055 O O . SER B 1 416 ? -8.094 10.148 20.75 1 52.19 416 SER B O 1
ATOM 9057 N N . ALA B 1 417 ? -8.797 10.422 18.578 1 53.72 417 ALA B N 1
ATOM 9058 C CA . ALA B 1 417 ? -7.699 11.359 18.375 1 53.72 417 ALA B CA 1
ATOM 9059 C C . ALA B 1 417 ? -7.68 12.422 19.469 1 53.72 417 ALA B C 1
ATOM 9061 O O . ALA B 1 417 ? -6.613 12.812 19.953 1 53.72 417 ALA B O 1
ATOM 9062 N N . PHE B 1 418 ? -8.852 12.664 19.969 1 51.22 418 PHE B N 1
ATOM 9063 C CA . PHE B 1 418 ? -8.945 13.586 21.078 1 51.22 418 PHE B CA 1
ATOM 9064 C C . PHE B 1 418 ? -8.617 12.883 22.406 1 51.22 418 PHE B C 1
ATOM 9066 O O . PHE B 1 418 ? -8.016 13.477 23.297 1 51.22 418 PHE B O 1
ATOM 9073 N N . PHE B 1 419 ? -8.883 11.562 22.391 1 56.5 419 PHE B N 1
ATOM 9074 C CA . PHE B 1 419 ? -8.672 10.906 23.672 1 56.5 419 PHE B CA 1
ATOM 9075 C C . PHE B 1 419 ? -7.492 9.945 23.609 1 56.5 419 PHE B C 1
ATOM 9077 O O . PHE B 1 419 ? -7.43 8.977 24.359 1 56.5 419 PHE B O 1
ATOM 9084 N N . ALA B 1 420 ? -6.676 10.344 22.766 1 64 420 ALA B N 1
ATOM 9085 C CA . ALA B 1 420 ? -5.484 9.508 22.609 1 64 420 ALA B CA 1
ATOM 9086 C C . ALA B 1 420 ? -4.535 9.688 23.797 1 64 420 ALA B C 1
ATOM 9088 O O . ALA B 1 420 ? -4.512 10.75 24.422 1 64 420 ALA B O 1
ATOM 9089 N N . LEU B 1 421 ? -3.947 8.609 24.203 1 69.88 421 LEU B N 1
ATOM 9090 C CA . LEU B 1 421 ? -2.938 8.617 25.25 1 69.88 421 LEU B CA 1
ATOM 9091 C C . LEU B 1 421 ? -1.542 8.43 24.672 1 69.88 421 LEU B C 1
ATOM 9093 O O . LEU B 1 421 ? -1.371 7.703 23.688 1 69.88 421 LEU B O 1
ATOM 9097 N N . PRO B 1 422 ? -0.615 9.133 25.281 1 74 422 PRO B N 1
ATOM 9098 C CA . PRO B 1 422 ? 0.759 8.984 24.797 1 74 422 PRO B CA 1
ATOM 9099 C C . PRO B 1 422 ? 1.234 7.535 24.797 1 74 422 PRO B C 1
ATOM 9101 O O . PRO B 1 422 ? 2.174 7.191 24.078 1 74 422 PRO B O 1
ATOM 9104 N N . THR B 1 423 ? 0.542 6.668 25.562 1 72.5 423 THR B N 1
ATOM 9105 C CA . THR B 1 423 ? 0.994 5.289 25.719 1 72.5 423 THR B CA 1
ATOM 9106 C C . THR B 1 423 ? 0.416 4.395 24.641 1 72.5 423 THR B C 1
ATOM 9108 O O . THR B 1 423 ? 0.75 3.211 24.547 1 72.5 423 THR B O 1
ATOM 9111 N N . ASN B 1 424 ? -0.411 5.02 23.781 1 76.12 424 ASN B N 1
ATOM 9112 C CA . ASN B 1 424 ? -0.976 4.203 22.703 1 76.12 424 ASN B CA 1
ATOM 9113 C C . ASN B 1 424 ? 0.096 3.76 21.719 1 76.12 424 ASN B C 1
ATOM 9115 O O . ASN B 1 424 ? 1.185 4.336 21.672 1 76.12 424 ASN B O 1
ATOM 9119 N N . ASP B 1 425 ? -0.238 2.674 21.078 1 76 425 ASP B N 1
ATOM 9120 C CA . ASP B 1 425 ? 0.649 2.199 20.016 1 76 425 ASP B CA 1
ATOM 9121 C C . ASP B 1 425 ? 0.444 2.994 18.734 1 76 425 ASP B C 1
ATOM 9123 O O . ASP B 1 425 ? -0.581 2.85 18.062 1 76 425 ASP B O 1
ATOM 9127 N N . TYR B 1 426 ? 1.343 3.844 18.5 1 84.88 426 TYR B N 1
ATOM 9128 C CA . TYR B 1 426 ? 1.256 4.648 17.281 1 84.88 426 TYR B CA 1
ATOM 9129 C C . TYR B 1 426 ? 2.084 4.035 16.172 1 84.88 426 TYR B C 1
ATOM 9131 O O . TYR B 1 426 ? 3.209 4.469 15.906 1 84.88 426 TYR B O 1
ATOM 9139 N N . ASN B 1 427 ? 1.494 3.045 15.578 1 87.44 427 ASN B N 1
ATOM 9140 C CA . ASN B 1 427 ? 2.08 2.395 14.406 1 87.44 427 ASN B CA 1
ATOM 9141 C C . ASN B 1 427 ? 1.471 2.916 13.109 1 87.44 427 ASN B C 1
ATOM 9143 O O . ASN B 1 427 ? 0.396 3.518 13.125 1 87.44 427 ASN B O 1
ATOM 9147 N N . GLY B 1 428 ? 2.277 2.754 12.039 1 93.38 428 GLY B N 1
ATOM 9148 C CA . GLY B 1 428 ? 1.799 3.199 10.742 1 93.38 428 GLY B CA 1
ATOM 9149 C C . GLY B 1 428 ? 2.23 4.613 10.398 1 93.38 428 GLY B C 1
ATOM 9150 O O . GLY B 1 428 ? 2.916 5.266 11.188 1 93.38 428 GLY B O 1
ATOM 9151 N N . THR B 1 429 ? 1.86 5.078 9.234 1 95.75 429 THR B N 1
ATOM 9152 C CA . THR B 1 429 ? 2.201 6.418 8.773 1 95.75 429 THR B CA 1
ATOM 9153 C C . THR B 1 429 ? 1.382 7.469 9.516 1 95.75 429 THR B C 1
ATOM 9155 O O . THR B 1 429 ? 0.152 7.477 9.438 1 95.75 429 THR B O 1
ATOM 9158 N N . ILE B 1 430 ? 2.049 8.336 10.219 1 93.38 430 ILE B N 1
ATOM 9159 C CA . ILE B 1 430 ? 1.416 9.383 11.008 1 93.38 430 ILE B CA 1
ATOM 9160 C C . ILE B 1 430 ? 1.465 10.711 10.25 1 93.38 430 ILE B C 1
ATOM 9162 O O . ILE B 1 430 ? 2.539 11.289 10.07 1 93.38 430 ILE B O 1
ATOM 9166 N N . THR B 1 431 ? 0.282 11.18 9.906 1 95.19 431 THR B N 1
ATOM 9167 C CA . THR B 1 431 ? 0.25 12.297 8.969 1 95.19 431 THR B CA 1
ATOM 9168 C C . THR B 1 431 ? -0.016 13.609 9.695 1 95.19 431 THR B C 1
ATOM 9170 O O . THR B 1 431 ? 0.085 14.688 9.109 1 95.19 431 THR B O 1
ATOM 9173 N N . ASN B 1 432 ? -0.369 13.508 10.961 1 92.25 432 ASN B N 1
ATOM 9174 C CA . ASN B 1 432 ? -0.768 14.664 11.75 1 92.25 432 ASN B CA 1
ATOM 9175 C C . ASN B 1 432 ? -0.641 14.398 13.25 1 92.25 432 ASN B C 1
ATOM 9177 O O . ASN B 1 432 ? -0.468 13.25 13.664 1 92.25 432 ASN B O 1
ATOM 9181 N N . GLY B 1 433 ? -0.594 15.516 14.07 1 92.31 433 GLY B N 1
ATOM 9182 C CA . GLY B 1 433 ? -0.679 15.344 15.516 1 92.31 433 GLY B CA 1
ATOM 9183 C C . GLY B 1 433 ? -2.09 15.07 16 1 92.31 433 GLY B C 1
ATOM 9184 O O . GLY B 1 433 ? -3.02 14.961 15.195 1 92.31 433 GLY B O 1
ATOM 9185 N N . LEU B 1 434 ? -2.221 14.852 17.344 1 89.62 434 LEU B N 1
ATOM 9186 C CA . LEU B 1 434 ? -3.525 14.508 17.906 1 89.62 434 LEU B CA 1
ATOM 9187 C C . LEU B 1 434 ? -4.039 15.609 18.828 1 89.62 434 LEU B C 1
ATOM 9189 O O . LEU B 1 434 ? -3.307 16.547 19.141 1 89.62 434 LEU B O 1
ATOM 9193 N N . GLY B 1 435 ? -5.293 15.508 19.156 1 88.31 435 GLY B N 1
ATOM 9194 C CA . GLY B 1 435 ? -5.992 16.562 19.875 1 88.31 435 GLY B CA 1
ATOM 9195 C C . GLY B 1 435 ? -6.867 17.422 18.984 1 88.31 435 GLY B C 1
ATOM 9196 O O . GLY B 1 435 ? -7.219 17.016 17.875 1 88.31 435 GLY B O 1
ATOM 9197 N N . SER B 1 436 ? -7.172 18.594 19.406 1 87.62 436 SER B N 1
ATOM 9198 C CA . SER B 1 436 ? -8.07 19.469 18.656 1 87.62 436 SER B CA 1
ATOM 9199 C C . SER B 1 436 ? -7.375 20.047 17.438 1 87.62 436 SER B C 1
ATOM 9201 O O . SER B 1 436 ? -8.031 20.594 16.531 1 87.62 436 SER B O 1
ATOM 9203 N N . GLY B 1 437 ? -6.055 19.922 17.406 1 90.94 437 GLY B N 1
ATOM 9204 C CA . GLY B 1 437 ? -5.305 20.484 16.297 1 90.94 437 GLY B CA 1
ATOM 9205 C C . GLY B 1 437 ? -5.289 19.594 15.078 1 90.94 437 GLY B C 1
ATOM 9206 O O . GLY B 1 437 ? -4.961 20.031 13.977 1 90.94 437 GLY B O 1
ATOM 9207 N N . GLY B 1 438 ? -5.605 18.344 15.289 1 91.81 438 GLY B N 1
ATOM 9208 C CA . GLY B 1 438 ? -5.59 17.391 14.195 1 91.81 438 GLY B CA 1
ATOM 9209 C C . GLY B 1 438 ? -6.91 17.312 13.453 1 91.81 438 GLY B C 1
ATOM 9210 O O . GLY B 1 438 ? -7.957 17.672 14 1 91.81 438 GLY B O 1
ATOM 9211 N N . SER B 1 439 ? -6.867 16.938 12.148 1 93.5 439 SER B N 1
ATOM 9212 C CA . SER B 1 439 ? -8.07 16.688 11.359 1 93.5 439 SER B CA 1
ATOM 9213 C C . SER B 1 439 ? -8.023 15.297 10.719 1 93.5 439 SER B C 1
ATOM 9215 O O . SER B 1 439 ? -6.941 14.75 10.5 1 93.5 439 SER B O 1
ATOM 9217 N N . PRO B 1 440 ? -9.156 14.711 10.516 1 93.62 440 PRO B N 1
ATOM 9218 C CA . PRO B 1 440 ? -9.188 13.414 9.836 1 93.62 440 PRO B CA 1
ATOM 9219 C C . PRO B 1 440 ? -8.609 13.477 8.422 1 93.62 440 PRO B C 1
ATOM 9221 O O . PRO B 1 440 ? -8.562 14.555 7.816 1 93.62 440 PRO B O 1
ATOM 9224 N N . ALA B 1 441 ? -8.133 12.391 7.938 1 96.12 441 ALA B N 1
ATOM 9225 C CA . ALA B 1 441 ? -7.566 12.297 6.594 1 96.12 441 ALA B CA 1
ATOM 9226 C C . ALA B 1 441 ? -8.508 11.547 5.652 1 96.12 441 ALA B C 1
ATOM 9228 O O . ALA B 1 441 ? -9.086 10.523 6.031 1 96.12 441 ALA B O 1
ATOM 9229 N N . PRO B 1 442 ? -8.664 12.047 4.426 1 96.69 442 PRO B N 1
ATOM 9230 C CA . PRO B 1 442 ? -9.5 11.336 3.455 1 96.69 442 PRO B CA 1
ATOM 9231 C C . PRO B 1 442 ? -8.836 10.078 2.908 1 96.69 442 PRO B C 1
ATOM 9233 O O . PRO B 1 442 ? -9.523 9.156 2.455 1 96.69 442 PRO B O 1
ATOM 9236 N N . TYR B 1 443 ? -7.539 10.062 2.881 1 96.5 443 TYR B N 1
ATOM 9237 C CA . TYR B 1 443 ? -6.691 8.969 2.422 1 96.5 443 TYR B CA 1
ATOM 9238 C C . TYR B 1 443 ? -5.258 9.156 2.906 1 96.5 443 TYR B C 1
ATOM 9240 O O . TYR B 1 443 ? -4.906 10.211 3.443 1 96.5 443 TYR B O 1
ATOM 9248 N N . VAL B 1 444 ? -4.426 8.109 2.799 1 97.12 444 VAL B N 1
ATOM 9249 C CA . VAL B 1 444 ? -2.994 8.195 3.066 1 97.12 444 VAL B CA 1
ATOM 9250 C C . VAL B 1 444 ? -2.225 7.359 2.045 1 97.12 444 VAL B C 1
ATOM 9252 O O . VAL B 1 444 ? -2.543 6.188 1.827 1 97.12 444 VAL B O 1
ATOM 9255 N N . VAL B 1 445 ? -1.302 7.949 1.308 1 98.19 445 VAL B N 1
ATOM 9256 C CA . VAL B 1 445 ? -0.289 7.207 0.564 1 98.19 445 VAL B CA 1
ATOM 9257 C C . VAL B 1 445 ? 0.93 6.965 1.451 1 98.19 445 VAL B C 1
ATOM 9259 O O . VAL B 1 445 ? 1.749 7.867 1.65 1 98.19 445 VAL B O 1
ATOM 9262 N N . ASP B 1 446 ? 1.042 5.77 2.004 1 98.12 446 ASP B N 1
ATOM 9263 C CA . ASP B 1 446 ? 2.135 5.473 2.924 1 98.12 446 ASP B CA 1
ATOM 9264 C C . ASP B 1 446 ? 3.459 5.332 2.178 1 98.12 446 ASP B C 1
ATOM 9266 O O . ASP B 1 446 ? 3.475 5.113 0.965 1 98.12 446 ASP B O 1
ATOM 9270 N N . PRO B 1 447 ? 4.602 5.43 2.812 1 98.69 447 PRO B N 1
ATOM 9271 C CA . PRO B 1 447 ? 5.922 5.418 2.18 1 98.69 447 PRO B CA 1
ATOM 9272 C C . PRO B 1 447 ? 6.18 4.152 1.368 1 98.69 447 PRO B C 1
ATOM 9274 O O . PRO B 1 447 ? 6.727 4.219 0.263 1 98.69 447 PRO B O 1
ATOM 9277 N N . LEU B 1 448 ? 5.816 2.992 1.866 1 98.75 448 LEU B N 1
ATOM 9278 C CA . LEU B 1 448 ? 6.039 1.761 1.117 1 98.75 448 LEU B CA 1
ATOM 9279 C C . LEU B 1 448 ? 5.32 1.802 -0.226 1 98.75 448 LEU B C 1
ATOM 9281 O O . LEU B 1 448 ? 5.895 1.44 -1.256 1 98.75 448 LEU B O 1
ATOM 9285 N N . THR B 1 449 ? 4.074 2.193 -0.211 1 98.44 449 THR B N 1
ATOM 9286 C CA . THR B 1 449 ? 3.281 2.283 -1.432 1 98.44 449 THR B CA 1
ATOM 9287 C C . THR B 1 449 ? 3.93 3.236 -2.432 1 98.44 449 THR B C 1
ATOM 9289 O O . THR B 1 449 ? 4.129 2.883 -3.594 1 98.44 449 THR B O 1
ATOM 9292 N N . GLY B 1 450 ? 4.266 4.457 -1.985 1 98.69 450 GLY B N 1
ATOM 9293 C CA . GLY B 1 450 ? 4.836 5.453 -2.879 1 98.69 450 GLY B CA 1
ATOM 9294 C C . GLY B 1 450 ? 6.176 5.043 -3.455 1 98.69 450 GLY B C 1
ATOM 9295 O O . GLY B 1 450 ? 6.422 5.211 -4.652 1 98.69 450 GLY B O 1
ATOM 9296 N N . ILE B 1 451 ? 7.047 4.504 -2.633 1 98.81 451 ILE B N 1
ATOM 9297 C CA . ILE B 1 451 ? 8.383 4.102 -3.053 1 98.81 451 ILE B CA 1
ATOM 9298 C C . ILE B 1 451 ? 8.281 2.924 -4.023 1 98.81 451 ILE B C 1
ATOM 9300 O O . ILE B 1 451 ? 8.969 2.898 -5.051 1 98.81 451 ILE B O 1
ATOM 9304 N N . SER B 1 452 ? 7.422 1.918 -3.664 1 98.31 452 SER B N 1
ATOM 9305 C CA . SER B 1 452 ? 7.246 0.759 -4.535 1 98.31 452 SER B CA 1
ATOM 9306 C C . SER B 1 452 ? 6.73 1.171 -5.906 1 98.31 452 SER B C 1
ATOM 9308 O O . SER B 1 452 ? 7.18 0.647 -6.93 1 98.31 452 SER B O 1
ATOM 9310 N N . GLU B 1 453 ? 5.766 2.041 -5.945 1 97.75 453 GLU B N 1
ATOM 9311 C CA . GLU B 1 453 ? 5.211 2.516 -7.211 1 97.75 453 GLU B CA 1
ATOM 9312 C C . GLU B 1 453 ? 6.277 3.211 -8.055 1 97.75 453 GLU B C 1
ATOM 9314 O O . GLU B 1 453 ? 6.387 2.961 -9.25 1 97.75 453 GLU B O 1
ATOM 9319 N N . ARG B 1 454 ? 7.02 4.129 -7.418 1 98.31 454 ARG B N 1
ATOM 9320 C CA . ARG B 1 454 ? 8.062 4.84 -8.156 1 98.31 454 ARG B CA 1
ATOM 9321 C C . ARG B 1 454 ? 9.148 3.887 -8.625 1 98.31 454 ARG B C 1
ATOM 9323 O O . ARG B 1 454 ? 9.711 4.059 -9.711 1 98.31 454 ARG B O 1
ATOM 9330 N N . ALA B 1 455 ? 9.531 2.938 -7.793 1 98.12 455 ALA B N 1
ATOM 9331 C CA . ALA B 1 455 ? 10.547 1.943 -8.117 1 98.12 455 ALA B CA 1
ATOM 9332 C C . ALA B 1 455 ? 10.172 1.15 -9.359 1 98.12 455 ALA B C 1
ATOM 9334 O O . ALA B 1 455 ? 11.016 0.875 -10.211 1 98.12 455 ALA B O 1
ATOM 9335 N N . ARG B 1 456 ? 8.953 0.743 -9.516 1 96.19 456 ARG B N 1
ATOM 9336 C CA . ARG B 1 456 ? 8.477 -0.061 -10.641 1 96.19 456 ARG B CA 1
ATOM 9337 C C . ARG B 1 456 ? 8.555 0.724 -11.945 1 96.19 456 ARG B C 1
ATOM 9339 O O . ARG B 1 456 ? 8.617 0.136 -13.031 1 96.19 456 ARG B O 1
ATOM 9346 N N . LYS B 1 457 ? 8.586 2.053 -11.859 1 95.88 457 LYS B N 1
ATOM 9347 C CA . LYS B 1 457 ? 8.602 2.898 -13.055 1 95.88 457 LYS B CA 1
ATOM 9348 C C . LYS B 1 457 ? 10.016 3.066 -13.586 1 95.88 457 LYS B C 1
ATOM 9350 O O . LYS B 1 457 ? 10.211 3.521 -14.719 1 95.88 457 LYS B O 1
ATOM 9355 N N . GLN B 1 458 ? 10.961 2.719 -12.758 1 95.94 458 GLN B N 1
ATOM 9356 C CA . GLN B 1 458 ? 12.352 2.768 -13.211 1 95.94 458 GLN B CA 1
ATOM 9357 C C . GLN B 1 458 ? 12.602 1.75 -14.32 1 95.94 458 GLN B C 1
ATOM 9359 O O . GLN B 1 458 ? 11.977 0.688 -14.352 1 95.94 458 GLN B O 1
ATOM 9364 N N . ASP B 1 459 ? 13.531 1.979 -15.242 1 91.94 459 ASP B N 1
ATOM 9365 C CA . ASP B 1 459 ? 13.953 1.059 -16.297 1 91.94 459 ASP B CA 1
ATOM 9366 C C . ASP B 1 459 ? 15.445 0.778 -16.219 1 91.94 459 ASP B C 1
ATOM 9368 O O . ASP B 1 459 ? 16.266 1.636 -16.562 1 91.94 459 ASP B O 1
ATOM 9372 N N . PRO B 1 460 ? 15.844 -0.451 -15.867 1 91.81 460 PRO B N 1
ATOM 9373 C CA . PRO B 1 460 ? 15.016 -1.535 -15.328 1 91.81 460 PRO B CA 1
ATOM 9374 C C . PRO B 1 460 ? 14.445 -1.211 -13.953 1 91.81 460 PRO B C 1
ATOM 9376 O O . PRO B 1 460 ? 14.945 -0.314 -13.266 1 91.81 460 PRO B O 1
ATOM 9379 N N . PRO B 1 461 ? 13.445 -1.922 -13.539 1 95.56 461 PRO B N 1
ATOM 9380 C CA . PRO B 1 461 ? 12.812 -1.611 -12.25 1 95.56 461 PRO B CA 1
ATOM 9381 C C . PRO B 1 461 ? 13.742 -1.834 -11.062 1 95.56 461 PRO B C 1
ATOM 9383 O O . PRO B 1 461 ? 14.664 -2.65 -11.141 1 95.56 461 PRO B O 1
ATOM 9386 N N . ALA B 1 462 ? 13.477 -1.043 -10.023 1 97.19 462 ALA B N 1
ATOM 9387 C CA . ALA B 1 462 ? 14.07 -1.362 -8.727 1 97.19 462 ALA B CA 1
ATOM 9388 C C . ALA B 1 462 ? 13.195 -2.346 -7.957 1 97.19 462 ALA B C 1
ATOM 9390 O O . ALA B 1 462 ? 11.961 -2.291 -8.039 1 97.19 462 ALA B O 1
ATOM 9391 N N . TYR B 1 463 ? 13.844 -3.227 -7.25 1 97.38 463 TYR B N 1
ATOM 9392 C CA . TYR B 1 463 ? 13.148 -4.254 -6.484 1 97.38 463 TYR B CA 1
ATOM 9393 C C . TYR B 1 463 ? 13.062 -3.873 -5.008 1 97.38 463 TYR B C 1
ATOM 9395 O O . TYR B 1 463 ? 14.086 -3.764 -4.328 1 97.38 463 TYR B O 1
ATOM 9403 N N . VAL B 1 464 ? 11.797 -3.715 -4.516 1 98.06 464 VAL B N 1
ATOM 9404 C CA . VAL B 1 464 ? 11.562 -3.23 -3.16 1 98.06 464 VAL B CA 1
ATOM 9405 C C . VAL B 1 464 ? 11.039 -4.367 -2.289 1 98.06 464 VAL B C 1
ATOM 9407 O O . VAL B 1 464 ? 10.086 -5.059 -2.666 1 98.06 464 VAL B O 1
ATOM 9410 N N . ASP B 1 465 ? 11.648 -4.656 -1.165 1 96.56 465 ASP B N 1
ATOM 9411 C CA . ASP B 1 465 ? 11.148 -5.496 -0.08 1 96.56 465 ASP B CA 1
ATOM 9412 C C . ASP B 1 465 ? 11.055 -4.707 1.226 1 96.56 465 ASP B C 1
ATOM 9414 O O . ASP B 1 465 ? 11.367 -3.516 1.26 1 96.56 465 ASP B O 1
ATOM 9418 N N . TRP B 1 466 ? 10.5 -5.328 2.248 1 97.75 466 TRP B N 1
ATOM 9419 C CA . TRP B 1 466 ? 10.281 -4.547 3.461 1 97.75 466 TRP B CA 1
ATOM 9420 C C . TRP B 1 466 ? 10.391 -5.426 4.703 1 97.75 466 TRP B C 1
ATOM 9422 O O . TRP B 1 466 ? 10.484 -6.652 4.594 1 97.75 466 TRP B O 1
ATOM 9432 N N . TYR B 1 467 ? 10.516 -4.852 5.793 1 96.75 467 TYR B N 1
ATOM 9433 C CA . TYR B 1 467 ? 10.453 -5.418 7.133 1 96.75 467 TYR B CA 1
ATOM 9434 C C . TYR B 1 467 ? 9.93 -4.395 8.133 1 96.75 467 TYR B C 1
ATOM 9436 O O . TYR B 1 467 ? 10.656 -3.486 8.539 1 96.75 467 TYR B O 1
ATOM 9444 N N . TYR B 1 468 ? 8.633 -4.566 8.594 1 96 468 TYR B N 1
ATOM 9445 C CA . TYR B 1 468 ? 8.141 -3.496 9.453 1 96 468 TYR B CA 1
ATOM 9446 C C . TYR B 1 468 ? 7.801 -4.027 10.844 1 96 468 TYR B C 1
ATOM 9448 O O . TYR B 1 468 ? 7.273 -3.293 11.68 1 96 468 TYR B O 1
ATOM 9456 N N . SER B 1 469 ? 8.125 -5.297 11.156 1 92.81 469 SER B N 1
ATOM 9457 C CA . SER B 1 469 ? 8.078 -5.797 12.523 1 92.81 469 SER B CA 1
ATOM 9458 C C . SER B 1 469 ? 9.172 -5.176 13.383 1 92.81 469 SER B C 1
ATOM 9460 O O . SER B 1 469 ? 10.289 -4.961 12.906 1 92.81 469 SER B O 1
ATOM 9462 N N . SER B 1 470 ? 8.805 -4.93 14.633 1 91.25 470 SER B N 1
ATOM 9463 C CA . SER B 1 470 ? 9.812 -4.43 15.562 1 91.25 470 SER B CA 1
ATOM 9464 C C . SER B 1 470 ? 10.68 -5.566 16.094 1 91.25 470 SER B C 1
ATOM 9466 O O . SER B 1 470 ? 11.688 -5.324 16.766 1 91.25 470 SER B O 1
ATOM 9468 N N . ASP B 1 471 ? 10.289 -6.805 15.805 1 91.38 471 ASP B N 1
ATOM 9469 C CA . ASP B 1 471 ? 11.016 -7.988 16.25 1 91.38 471 ASP B CA 1
ATOM 9470 C C . ASP B 1 471 ? 12.18 -8.312 15.32 1 91.38 471 ASP B C 1
ATOM 9472 O O . ASP B 1 471 ? 11.992 -8.938 14.281 1 91.38 471 ASP B O 1
ATOM 9476 N N . THR B 1 472 ? 13.438 -8.039 15.797 1 93.06 472 THR B N 1
ATOM 9477 C CA . THR B 1 472 ? 14.617 -8.273 14.977 1 93.06 472 THR B CA 1
ATOM 9478 C C . THR B 1 472 ? 15.039 -9.742 15.055 1 93.06 472 THR B C 1
ATOM 9480 O O . THR B 1 472 ? 15.945 -10.172 14.336 1 93.06 472 THR B O 1
ATOM 9483 N N . SER B 1 473 ? 14.352 -10.523 15.938 1 91 473 SER B N 1
ATOM 9484 C CA . SER B 1 473 ? 14.773 -11.898 16.172 1 91 473 SER B CA 1
ATOM 9485 C C . SER B 1 473 ? 13.953 -12.875 15.336 1 91 473 SER B C 1
ATOM 9487 O O . SER B 1 473 ? 14.289 -14.055 15.242 1 91 473 SER B O 1
ATOM 9489 N N . ALA B 1 474 ? 12.883 -12.352 14.711 1 86.62 474 ALA B N 1
ATOM 9490 C CA . ALA B 1 474 ? 12.062 -13.25 13.906 1 86.62 474 ALA B CA 1
ATOM 9491 C C . ALA B 1 474 ? 12.898 -13.945 12.836 1 86.62 474 ALA B C 1
ATOM 9493 O O . ALA B 1 474 ? 13.789 -13.336 12.242 1 86.62 474 ALA B O 1
ATOM 9494 N N . GLY B 1 475 ? 12.711 -15.234 12.672 1 82.94 475 GLY B N 1
ATOM 9495 C CA . GLY B 1 475 ? 13.469 -16.016 11.711 1 82.94 475 GLY B CA 1
ATOM 9496 C C . GLY B 1 475 ? 12.992 -17.453 11.617 1 82.94 475 GLY B C 1
ATOM 9497 O O . GLY B 1 475 ? 11.859 -17.766 11.992 1 82.94 475 GLY B O 1
ATOM 9498 N N . VAL B 1 476 ? 13.656 -18.234 10.828 1 74.62 476 VAL B N 1
ATOM 9499 C CA . VAL B 1 476 ? 13.344 -19.656 10.664 1 74.62 476 VAL B CA 1
ATOM 9500 C C . VAL B 1 476 ? 14.586 -20.5 10.945 1 74.62 476 VAL B C 1
ATOM 9502 O O . VAL B 1 476 ? 15.711 -20.062 10.688 1 74.62 476 VAL B O 1
ATOM 9505 N N . ASP B 1 477 ? 14.32 -21.547 11.703 1 70.44 477 ASP B N 1
ATOM 9506 C CA . ASP B 1 477 ? 15.344 -22.578 11.883 1 70.44 477 ASP B CA 1
ATOM 9507 C C . ASP B 1 477 ? 15.172 -23.703 10.867 1 70.44 477 ASP B C 1
ATOM 9509 O O . ASP B 1 477 ? 14.18 -24.438 10.906 1 70.44 477 ASP B O 1
ATOM 9513 N N . LEU B 1 478 ? 16.016 -23.766 9.859 1 62.12 478 LEU B N 1
ATOM 9514 C CA . LEU B 1 478 ? 15.914 -24.75 8.781 1 62.12 478 LEU B CA 1
ATOM 9515 C C . LEU B 1 478 ? 16.422 -26.109 9.234 1 62.12 478 LEU B C 1
ATOM 9517 O O . LEU B 1 478 ? 16.359 -27.078 8.477 1 62.12 478 LEU B O 1
ATOM 9521 N N . GLY B 1 479 ? 16.719 -26.094 10.422 1 61.53 479 GLY B N 1
ATOM 9522 C CA . GLY B 1 479 ? 17.375 -27.312 10.906 1 61.53 479 GLY B CA 1
ATOM 9523 C C . GLY B 1 479 ? 18.797 -27.469 10.406 1 61.53 479 GLY B C 1
ATOM 9524 O O . GLY B 1 479 ? 19.25 -26.688 9.57 1 61.53 479 GLY B O 1
ATOM 9525 N N . PHE B 1 480 ? 19.469 -28.359 10.797 1 56.41 480 PHE B N 1
ATOM 9526 C CA . PHE B 1 480 ? 20.812 -28.75 10.398 1 56.41 480 PHE B CA 1
ATOM 9527 C C . PHE B 1 480 ? 21.797 -27.609 10.602 1 56.41 480 PHE B C 1
ATOM 9529 O O . PHE B 1 480 ? 22.719 -27.422 9.805 1 56.41 480 PHE B O 1
ATOM 9536 N N . GLY B 1 481 ? 21.391 -26.734 11.523 1 59.06 481 GLY B N 1
ATOM 9537 C CA . GLY B 1 481 ? 22.297 -25.641 11.859 1 59.06 481 GLY B CA 1
ATOM 9538 C C . GLY B 1 481 ? 22.078 -24.391 11.031 1 59.06 481 GLY B C 1
ATOM 9539 O O . GLY B 1 481 ? 22.812 -23.406 11.164 1 59.06 481 GLY B O 1
ATOM 9540 N N . PHE B 1 482 ? 21.078 -24.5 10.195 1 64.81 482 PHE B N 1
ATOM 9541 C CA . PHE B 1 482 ? 20.828 -23.328 9.352 1 64.81 482 PHE B CA 1
ATOM 9542 C C . PHE B 1 482 ? 19.656 -22.516 9.875 1 64.81 482 PHE B C 1
ATOM 9544 O O . PHE B 1 482 ? 18.516 -23.016 9.922 1 64.81 482 PHE B O 1
ATOM 9551 N N . ALA B 1 483 ? 20 -21.547 10.703 1 73.12 483 ALA B N 1
ATOM 9552 C CA . ALA B 1 483 ? 19 -20.578 11.148 1 73.12 483 ALA B CA 1
ATOM 9553 C C . ALA B 1 483 ? 19.281 -19.203 10.547 1 73.12 483 ALA B C 1
ATOM 9555 O O . ALA B 1 483 ? 20.438 -18.828 10.336 1 73.12 483 ALA B O 1
ATOM 9556 N N . THR B 1 484 ? 18.234 -18.547 10.078 1 81.81 484 THR B N 1
ATOM 9557 C CA . THR B 1 484 ? 18.406 -17.219 9.5 1 81.81 484 THR B CA 1
ATOM 9558 C C . THR B 1 484 ? 17.344 -16.266 10.039 1 81.81 484 THR B C 1
ATOM 9560 O O . THR B 1 484 ? 16.188 -16.641 10.203 1 81.81 484 THR B O 1
ATOM 9563 N N . LYS B 1 485 ? 17.859 -15.125 10.508 1 88.69 485 LYS B N 1
ATOM 9564 C CA . LYS B 1 485 ? 16.953 -14.039 10.828 1 88.69 485 LYS B CA 1
ATOM 9565 C C . LYS B 1 485 ? 16.453 -13.336 9.57 1 88.69 485 LYS B C 1
ATOM 9567 O O . LYS B 1 485 ? 17.25 -13.023 8.68 1 88.69 485 LYS B O 1
ATOM 9572 N N . PHE B 1 486 ? 15.148 -13.109 9.531 1 89.44 486 PHE B N 1
ATOM 9573 C CA . PHE B 1 486 ? 14.539 -12.539 8.336 1 89.44 486 PHE B CA 1
ATOM 9574 C C . PHE B 1 486 ? 15.148 -11.188 8.016 1 89.44 486 PHE B C 1
ATOM 9576 O O . PHE B 1 486 ? 15.539 -10.93 6.875 1 89.44 486 PHE B O 1
ATOM 9583 N N . LEU B 1 487 ? 15.258 -10.367 9.031 1 94.69 487 LEU B N 1
ATOM 9584 C CA . LEU B 1 487 ? 15.742 -9.016 8.797 1 94.69 487 LEU B CA 1
ATOM 9585 C C . LEU B 1 487 ? 17.203 -9.023 8.352 1 94.69 487 LEU B C 1
ATOM 9587 O O . LEU B 1 487 ? 17.578 -8.312 7.418 1 94.69 487 LEU B O 1
ATOM 9591 N N . ASP B 1 488 ? 18.094 -9.836 8.992 1 94.5 488 ASP B N 1
ATOM 9592 C CA . ASP B 1 488 ? 19.5 -9.922 8.617 1 94.5 488 ASP B CA 1
ATOM 9593 C C . ASP B 1 488 ? 19.656 -10.375 7.168 1 94.5 488 ASP B C 1
ATOM 9595 O O . ASP B 1 488 ? 20.484 -9.836 6.434 1 94.5 488 ASP B O 1
ATOM 9599 N N . ALA B 1 489 ? 18.859 -11.352 6.789 1 91.31 489 ALA B N 1
ATOM 9600 C CA . ALA B 1 489 ? 18.906 -11.859 5.418 1 91.31 489 ALA B CA 1
ATOM 9601 C C . ALA B 1 489 ? 18.516 -10.773 4.422 1 91.31 489 ALA B C 1
ATOM 9603 O O . ALA B 1 489 ? 19.156 -10.625 3.373 1 91.31 489 ALA B O 1
ATOM 9604 N N . LYS B 1 490 ? 17.562 -10.047 4.703 1 94.5 490 LYS B N 1
ATOM 9605 C CA . LYS B 1 490 ? 17.094 -8.992 3.807 1 94.5 490 LYS B CA 1
ATOM 9606 C C . LYS B 1 490 ? 18.094 -7.84 3.74 1 94.5 490 LYS B C 1
ATOM 9608 O O . LYS B 1 490 ? 18.312 -7.27 2.672 1 94.5 490 LYS B O 1
ATOM 9613 N N . ILE B 1 491 ? 18.641 -7.48 4.898 1 97.19 491 ILE B N 1
ATOM 9614 C CA . ILE B 1 491 ? 19.656 -6.434 4.93 1 97.19 491 ILE B CA 1
ATOM 9615 C C . ILE B 1 491 ? 20.828 -6.824 4.027 1 97.19 491 ILE B C 1
ATOM 9617 O O . ILE B 1 491 ? 21.281 -6.02 3.213 1 97.19 491 ILE B O 1
ATOM 9621 N N . SER B 1 492 ? 21.219 -8.086 4.109 1 94.62 492 SER B N 1
ATOM 9622 C CA . SER B 1 492 ? 22.391 -8.562 3.379 1 94.62 492 SER B CA 1
ATOM 9623 C C . SER B 1 492 ? 22.141 -8.594 1.876 1 94.62 492 SER B C 1
ATOM 9625 O O . SER B 1 492 ? 23.062 -8.492 1.076 1 94.62 492 SER B O 1
ATOM 9627 N N . SER B 1 493 ? 20.859 -8.68 1.475 1 92 493 SER B N 1
ATOM 9628 C CA . SER B 1 493 ? 20.516 -8.82 0.064 1 92 493 SER B CA 1
ATOM 9629 C C . SER B 1 493 ? 20.141 -7.48 -0.554 1 92 493 SER B C 1
ATOM 9631 O O . SER B 1 493 ? 19.719 -7.418 -1.712 1 92 493 SER B O 1
ATOM 9633 N N . SER B 1 494 ? 20.312 -6.379 0.143 1 96.5 494 SER B N 1
ATOM 9634 C CA . SER B 1 494 ? 19.859 -5.082 -0.345 1 96.5 494 SER B CA 1
ATOM 9635 C C . SER B 1 494 ? 21.031 -4.172 -0.675 1 96.5 494 SER B C 1
ATOM 9637 O O . SER B 1 494 ? 22.125 -4.34 -0.128 1 96.5 494 SER B O 1
ATOM 9639 N N . GLY B 1 495 ? 20.812 -3.311 -1.712 1 97.44 495 GLY B N 1
ATOM 9640 C CA . GLY B 1 495 ? 21.797 -2.289 -2.027 1 97.44 495 GLY B CA 1
ATOM 9641 C C . GLY B 1 495 ? 21.719 -1.079 -1.116 1 97.44 495 GLY B C 1
ATOM 9642 O O . GLY B 1 495 ? 22.734 -0.472 -0.789 1 97.44 495 GLY B O 1
ATOM 9643 N N . GLN B 1 496 ? 20.547 -0.674 -0.721 1 98.12 496 GLN B N 1
ATOM 9644 C CA . GLN B 1 496 ? 20.266 0.394 0.232 1 98.12 496 GLN B CA 1
ATOM 9645 C C . GLN B 1 496 ? 19.172 -0.021 1.217 1 98.12 496 GLN B C 1
ATOM 9647 O O . GLN B 1 496 ? 18.266 -0.771 0.863 1 98.12 496 GLN B O 1
ATOM 9652 N N . VAL B 1 497 ? 19.297 0.419 2.406 1 98.81 497 VAL B N 1
ATOM 9653 C CA . VAL B 1 497 ? 18.25 0.218 3.41 1 98.81 497 VAL B CA 1
ATOM 9654 C C . VAL B 1 497 ? 17.688 1.567 3.854 1 98.81 497 VAL B C 1
ATOM 9656 O O . VAL B 1 497 ? 18.438 2.449 4.273 1 98.81 497 VAL B O 1
ATOM 9659 N N . VAL B 1 498 ? 16.422 1.787 3.707 1 98.94 498 VAL B N 1
ATOM 9660 C CA . VAL B 1 498 ? 15.742 2.992 4.172 1 98.94 498 VAL B CA 1
ATOM 9661 C C . VAL B 1 498 ? 14.961 2.689 5.445 1 98.94 498 VAL B C 1
ATOM 9663 O O . VAL B 1 498 ? 14.008 1.903 5.426 1 98.94 498 VAL B O 1
ATOM 9666 N N . VAL B 1 499 ? 15.297 3.258 6.531 1 98.88 499 VAL B N 1
ATOM 9667 C CA . VAL B 1 499 ? 14.656 3.035 7.82 1 98.88 499 VAL B CA 1
ATOM 9668 C C . VAL B 1 499 ? 13.719 4.199 8.141 1 98.88 499 VAL B C 1
ATOM 9670 O O . VAL B 1 499 ? 14.148 5.355 8.164 1 98.88 499 VAL B O 1
ATOM 9673 N N . PHE B 1 500 ? 12.461 3.867 8.383 1 98.69 500 PHE B N 1
ATOM 9674 C CA . PHE B 1 500 ? 11.461 4.859 8.742 1 98.69 500 PHE B CA 1
ATOM 9675 C C . PHE B 1 500 ? 11.219 4.867 10.25 1 98.69 500 PHE B C 1
ATOM 9677 O O . PHE B 1 500 ? 10.984 3.818 10.852 1 98.69 500 PHE B O 1
ATOM 9684 N N . ALA B 1 501 ? 11.273 6.059 10.852 1 97.69 501 ALA B N 1
ATOM 9685 C CA . ALA B 1 501 ? 11.086 6.266 12.281 1 97.69 501 ALA B CA 1
ATOM 9686 C C . ALA B 1 501 ? 10.203 7.48 12.547 1 97.69 501 ALA B C 1
ATOM 9688 O O . ALA B 1 501 ? 10.273 8.477 11.828 1 97.69 501 ALA B O 1
ATOM 9689 N N . SER B 1 502 ? 9.352 7.336 13.539 1 96.19 502 SER B N 1
ATOM 9690 C CA . SER B 1 502 ? 8.469 8.453 13.836 1 96.19 502 SER B CA 1
ATOM 9691 C C . SER B 1 502 ? 8.188 8.562 15.328 1 96.19 502 SER B C 1
ATOM 9693 O O . SER B 1 502 ? 8.547 7.668 16.094 1 96.19 502 SER B O 1
ATOM 9695 N N . THR B 1 503 ? 7.648 9.641 15.695 1 95 503 THR B N 1
ATOM 9696 C CA . THR B 1 503 ? 7.031 9.852 17 1 95 503 THR B CA 1
ATOM 9697 C C . THR B 1 503 ? 5.824 10.773 16.891 1 95 503 THR B C 1
ATOM 9699 O O . THR B 1 503 ? 5.559 11.328 15.82 1 95 503 THR B O 1
ATOM 9702 N N . MET B 1 504 ? 5.047 10.828 18 1 92.25 504 MET B N 1
ATOM 9703 C CA . MET B 1 504 ? 3.764 11.523 18 1 92.25 504 MET B CA 1
ATOM 9704 C C . MET B 1 504 ? 3.764 12.641 19.047 1 92.25 504 MET B C 1
ATOM 9706 O O . MET B 1 504 ? 4.598 12.656 19.953 1 92.25 504 MET B O 1
ATOM 9710 N N . ALA B 1 505 ? 2.957 13.617 18.828 1 93.12 505 ALA B N 1
ATOM 9711 C CA . ALA B 1 505 ? 2.645 14.656 19.797 1 93.12 505 ALA B CA 1
ATOM 9712 C C . ALA B 1 505 ? 1.151 14.977 19.812 1 93.12 505 ALA B C 1
ATOM 9714 O O . ALA B 1 505 ? 0.46 14.758 18.812 1 93.12 505 ALA B O 1
ATOM 9715 N N . MET B 1 506 ? 0.674 15.445 20.984 1 91.75 506 MET B N 1
ATOM 9716 C CA . MET B 1 506 ? -0.761 15.688 21.109 1 91.75 506 MET B CA 1
ATOM 9717 C C . MET B 1 506 ? -1.045 16.734 22.172 1 91.75 506 MET B C 1
ATOM 9719 O O . MET B 1 506 ? -0.248 16.938 23.094 1 91.75 506 MET B O 1
ATOM 9723 N N . GLU B 1 507 ? -2.152 17.344 22 1 91.69 507 GLU B N 1
ATOM 9724 C CA . GLU B 1 507 ? -2.689 18.219 23.031 1 91.69 507 GLU B CA 1
ATOM 9725 C C . GLU B 1 507 ? -2.939 17.469 24.328 1 91.69 507 GLU B C 1
ATOM 9727 O O . GLU B 1 507 ? -3.408 16.328 24.312 1 91.69 507 GLU B O 1
ATOM 9732 N N . GLY B 1 508 ? -2.586 18.109 25.406 1 91.06 508 GLY B N 1
ATOM 9733 C CA . GLY B 1 508 ? -2.877 17.531 26.719 1 91.06 508 GLY B CA 1
ATOM 9734 C C . GLY B 1 508 ? -1.667 16.891 27.375 1 91.06 508 GLY B C 1
ATOM 9735 O O . GLY B 1 508 ? -1.662 16.656 28.578 1 91.06 508 GLY B O 1
ATOM 9736 N N . TYR B 1 509 ? -0.627 16.672 26.547 1 92.75 509 TYR B N 1
ATOM 9737 C CA . TYR B 1 509 ? 0.542 15.984 27.078 1 92.75 509 TYR B CA 1
ATOM 9738 C C . TYR B 1 509 ? 1.825 16.531 26.469 1 92.75 509 TYR B C 1
ATOM 9740 O O . TYR B 1 509 ? 1.94 16.641 25.234 1 92.75 509 TYR B O 1
ATOM 9748 N N . ASP B 1 510 ? 2.801 16.844 27.375 1 95.12 510 ASP B N 1
ATOM 9749 C CA . ASP B 1 510 ? 4.148 17.078 26.875 1 95.12 510 ASP B CA 1
ATOM 9750 C C . ASP B 1 510 ? 4.793 15.781 26.391 1 95.12 510 ASP B C 1
ATOM 9752 O O . ASP B 1 510 ? 4.414 14.695 26.828 1 95.12 510 ASP B O 1
ATOM 9756 N N . ARG B 1 511 ? 5.68 15.914 25.453 1 94.06 511 ARG B N 1
ATOM 9757 C CA . ARG B 1 511 ? 6.395 14.75 24.938 1 94.06 511 ARG B CA 1
ATOM 9758 C C . ARG B 1 511 ? 7.336 14.188 26 1 94.06 511 ARG B C 1
ATOM 9760 O O . ARG B 1 511 ? 7.645 14.852 26.984 1 94.06 511 ARG B O 1
ATOM 9767 N N . ASP B 1 512 ? 7.762 12.977 25.766 1 92.94 512 ASP B N 1
ATOM 9768 C CA . ASP B 1 512 ? 8.68 12.305 26.672 1 92.94 512 ASP B CA 1
ATOM 9769 C C . ASP B 1 512 ? 10.008 13.062 26.781 1 92.94 512 ASP B C 1
ATOM 9771 O O . ASP B 1 512 ? 10.531 13.547 25.766 1 92.94 512 ASP B O 1
ATOM 9775 N N . ALA B 1 513 ? 10.57 13.078 27.953 1 93.69 513 ALA B N 1
ATOM 9776 C CA . ALA B 1 513 ? 11.773 13.859 28.25 1 93.69 513 ALA B CA 1
ATOM 9777 C C . ALA B 1 513 ? 12.977 13.32 27.469 1 93.69 513 ALA B C 1
ATOM 9779 O O . ALA B 1 513 ? 13.969 14.023 27.281 1 93.69 513 ALA B O 1
ATOM 9780 N N . SER B 1 514 ? 12.898 12.102 27.062 1 94.94 514 SER B N 1
ATOM 9781 C CA . SER B 1 514 ? 14.016 11.516 26.328 1 94.94 514 SER B CA 1
ATOM 9782 C C . SER B 1 514 ? 14.016 11.961 24.875 1 94.94 514 SER B C 1
ATOM 9784 O O . SER B 1 514 ? 15.023 11.82 24.188 1 94.94 514 SER B O 1
ATOM 9786 N N . LEU B 1 515 ? 12.859 12.422 24.375 1 96.5 515 LEU B N 1
ATOM 9787 C CA . LEU B 1 515 ? 12.664 12.812 22.984 1 96.5 515 LEU B CA 1
ATOM 9788 C C . LEU B 1 515 ? 13.023 11.672 22.031 1 96.5 515 LEU B C 1
ATOM 9790 O O . LEU B 1 515 ? 13.438 11.914 20.906 1 96.5 515 LEU B O 1
ATOM 9794 N N . LYS B 1 516 ? 12.859 10.406 22.5 1 96.19 516 LYS B N 1
ATOM 9795 C CA . LYS B 1 516 ? 13.141 9.227 21.688 1 96.19 516 LYS B CA 1
ATOM 9796 C C . LYS B 1 516 ? 12.039 8.992 20.656 1 96.19 516 LYS B C 1
ATOM 9798 O O . LYS B 1 516 ? 10.914 9.453 20.828 1 96.19 516 LYS B O 1
ATOM 9803 N N . LEU B 1 517 ? 12.414 8.328 19.594 1 96.38 517 LEU B N 1
ATOM 9804 C CA . LEU B 1 517 ? 11.453 7.891 18.594 1 96.38 517 LEU B CA 1
ATOM 9805 C C . LEU B 1 517 ? 10.609 6.73 19.109 1 96.38 517 LEU B C 1
ATOM 9807 O O . LEU B 1 517 ? 11 6.059 20.078 1 96.38 517 LEU B O 1
ATOM 9811 N N . SER B 1 518 ? 9.453 6.527 18.516 1 93 518 SER B N 1
ATOM 9812 C CA . SER B 1 518 ? 8.477 5.555 18.984 1 93 518 SER B CA 1
ATOM 9813 C C . SER B 1 518 ? 8.836 4.145 18.531 1 93 518 SER B C 1
ATOM 9815 O O . SER B 1 518 ? 9.602 3.967 17.594 1 93 518 SER B O 1
ATOM 9817 N N . ASN B 1 519 ? 8.305 3.123 19.234 1 91.69 519 ASN B N 1
ATOM 9818 C CA . ASN B 1 519 ? 8.297 1.712 18.859 1 91.69 519 ASN B CA 1
ATOM 9819 C C . ASN B 1 519 ? 9.711 1.16 18.719 1 91.69 519 ASN B C 1
ATOM 9821 O O . ASN B 1 519 ? 9.977 0.346 17.828 1 91.69 519 ASN B O 1
ATOM 9825 N N . GLY B 1 520 ? 10.648 1.706 19.469 1 94.25 520 GLY B N 1
ATOM 9826 C CA . GLY B 1 520 ? 12.008 1.188 19.453 1 94.25 520 GLY B CA 1
ATOM 9827 C C . GLY B 1 520 ? 12.773 1.549 18.188 1 94.25 520 GLY B C 1
ATOM 9828 O O . GLY B 1 520 ? 13.734 0.87 17.828 1 94.25 520 GLY B O 1
ATOM 9829 N N . ALA B 1 521 ? 12.398 2.582 17.547 1 96.88 521 ALA B N 1
ATOM 9830 C CA . ALA B 1 521 ? 12.969 2.932 16.234 1 96.88 521 ALA B CA 1
ATOM 9831 C C . ALA B 1 521 ? 14.445 3.301 16.375 1 96.88 521 ALA B C 1
ATOM 9833 O O . ALA B 1 521 ? 15.234 3.037 15.461 1 96.88 521 ALA B O 1
ATOM 9834 N N . ASP B 1 522 ? 14.844 3.934 17.516 1 98 522 ASP B N 1
ATOM 9835 C CA . ASP B 1 522 ? 16.25 4.254 17.719 1 98 522 ASP B CA 1
ATOM 9836 C C . ASP B 1 522 ? 17.109 2.99 17.688 1 98 522 ASP B C 1
ATOM 9838 O O . ASP B 1 522 ? 18.156 2.961 17.016 1 98 522 ASP B O 1
ATOM 9842 N N . GLU B 1 523 ? 16.641 1.969 18.359 1 97.88 523 GLU B N 1
ATOM 9843 C CA . GLU B 1 523 ? 17.359 0.698 18.406 1 97.88 523 GLU B CA 1
ATOM 9844 C C . GLU B 1 523 ? 17.375 0.026 17.031 1 97.88 523 GLU B C 1
ATOM 9846 O O . GLU B 1 523 ? 18.375 -0.593 16.641 1 97.88 523 GLU B O 1
ATOM 9851 N N . MET B 1 524 ? 16.297 0.133 16.312 1 98.12 524 MET B N 1
ATOM 9852 C CA . MET B 1 524 ? 16.219 -0.441 14.969 1 98.12 524 MET B CA 1
ATOM 9853 C C . MET B 1 524 ? 17.203 0.245 14.023 1 98.12 524 MET B C 1
ATOM 9855 O O . MET B 1 524 ? 17.859 -0.417 13.227 1 98.12 524 MET B O 1
ATOM 9859 N N . ILE B 1 525 ? 17.312 1.585 14.078 1 98.75 525 ILE B N 1
ATOM 9860 C CA . ILE B 1 525 ? 18.266 2.338 13.266 1 98.75 525 ILE B CA 1
ATOM 9861 C C . ILE B 1 525 ? 19.688 1.848 13.539 1 98.75 525 ILE B C 1
ATOM 9863 O O . ILE B 1 525 ? 20.438 1.552 12.609 1 98.75 525 ILE B O 1
ATOM 9867 N N . LYS B 1 526 ? 20.047 1.724 14.797 1 98.69 526 LYS B N 1
ATOM 9868 C CA . LYS B 1 526 ? 21.375 1.258 15.172 1 98.69 526 LYS B CA 1
ATOM 9869 C C . LYS B 1 526 ? 21.609 -0.177 14.711 1 98.69 526 LYS B C 1
ATOM 9871 O O . LYS B 1 526 ? 22.703 -0.52 14.266 1 98.69 526 LYS B O 1
ATOM 9876 N N . TYR B 1 527 ? 20.547 -1.009 14.836 1 98.56 527 TYR B N 1
ATOM 9877 C CA . TYR B 1 527 ? 20.625 -2.402 14.414 1 98.56 527 TYR B CA 1
ATOM 9878 C C . TYR B 1 527 ? 20.969 -2.502 12.93 1 98.56 527 TYR B C 1
ATOM 9880 O O . TYR B 1 527 ? 21.875 -3.238 12.547 1 98.56 527 TYR B O 1
ATOM 9888 N N . VAL B 1 528 ? 20.25 -1.774 12.102 1 98.75 528 VAL B N 1
ATOM 9889 C CA . VAL B 1 528 ? 20.438 -1.811 10.656 1 98.75 528 VAL B CA 1
ATOM 9890 C C . VAL B 1 528 ? 21.781 -1.184 10.297 1 98.75 528 VAL B C 1
ATOM 9892 O O . VAL B 1 528 ? 22.516 -1.715 9.461 1 98.75 528 VAL B O 1
ATOM 9895 N N . ALA B 1 529 ? 22.172 -0.067 10.93 1 98.75 529 ALA B N 1
ATOM 9896 C CA . ALA B 1 529 ? 23.422 0.638 10.633 1 98.75 529 ALA B CA 1
ATOM 9897 C C . ALA B 1 529 ? 24.625 -0.232 10.953 1 98.75 529 ALA B C 1
ATOM 9899 O O . ALA B 1 529 ? 25.672 -0.113 10.312 1 98.75 529 ALA B O 1
ATOM 9900 N N . ALA B 1 530 ? 24.469 -1.071 11.898 1 98.56 530 ALA B N 1
ATOM 9901 C CA . ALA B 1 530 ? 25.562 -1.967 12.273 1 98.56 530 ALA B CA 1
ATOM 9902 C C . ALA B 1 530 ? 25.75 -3.066 11.227 1 98.56 530 ALA B C 1
ATOM 9904 O O . ALA B 1 530 ? 26.781 -3.738 11.211 1 98.56 530 ALA B O 1
ATOM 9905 N N . ARG B 1 531 ? 24.859 -3.238 10.258 1 98.25 531 ARG B N 1
ATOM 9906 C CA . ARG B 1 531 ? 24.844 -4.43 9.422 1 98.25 531 ARG B CA 1
ATOM 9907 C C . ARG B 1 531 ? 24.859 -4.059 7.941 1 98.25 531 ARG B C 1
ATOM 9909 O O . ARG B 1 531 ? 24.953 -4.93 7.078 1 98.25 531 ARG B O 1
ATOM 9916 N N . HIS B 1 532 ? 24.703 -2.812 7.652 1 98.56 532 HIS B N 1
ATOM 9917 C CA . HIS B 1 532 ? 24.688 -2.383 6.258 1 98.56 532 HIS B CA 1
ATOM 9918 C C . HIS B 1 532 ? 25.422 -1.061 6.082 1 98.56 532 HIS B C 1
ATOM 9920 O O . HIS B 1 532 ? 25.312 -0.164 6.922 1 98.56 532 HIS B O 1
ATOM 9926 N N . LYS B 1 533 ? 26.078 -0.817 4.992 1 98.19 533 LYS B N 1
ATOM 9927 C CA . LYS B 1 533 ? 26.984 0.313 4.816 1 98.19 533 LYS B CA 1
ATOM 9928 C C . LYS B 1 533 ? 26.266 1.515 4.223 1 98.19 533 LYS B C 1
ATOM 9930 O O . LYS B 1 533 ? 26.812 2.615 4.164 1 98.19 533 LYS B O 1
ATOM 9935 N N . ASP B 1 534 ? 25.047 1.394 3.652 1 98.62 534 ASP B N 1
ATOM 9936 C CA . ASP B 1 534 ? 24.281 2.467 3.031 1 98.62 534 ASP B CA 1
ATOM 9937 C C . ASP B 1 534 ? 22.875 2.533 3.607 1 98.62 534 ASP B C 1
ATOM 9939 O O . ASP B 1 534 ? 21.906 2.102 2.965 1 98.62 534 ASP B O 1
ATOM 9943 N N . VAL B 1 535 ? 22.781 3.123 4.805 1 98.88 535 VAL B N 1
ATOM 9944 C CA . VAL B 1 535 ? 21.516 3.244 5.527 1 98.88 535 VAL B CA 1
ATOM 9945 C C . VAL B 1 535 ? 21 4.672 5.41 1 98.88 535 VAL B C 1
ATOM 9947 O O . VAL B 1 535 ? 21.688 5.629 5.75 1 98.88 535 VAL B O 1
ATOM 9950 N N . ILE B 1 536 ? 19.844 4.859 4.875 1 98.94 536 ILE B N 1
ATOM 9951 C CA . ILE B 1 536 ? 19.125 6.125 4.809 1 98.94 536 ILE B CA 1
ATOM 9952 C C . ILE B 1 536 ? 18.031 6.164 5.883 1 98.94 536 ILE B C 1
ATOM 9954 O O . ILE B 1 536 ? 17.203 5.258 5.969 1 98.94 536 ILE B O 1
ATOM 9958 N N . VAL B 1 537 ? 18.016 7.117 6.742 1 98.94 537 VAL B N 1
ATOM 9959 C CA . VAL B 1 537 ? 17.016 7.23 7.805 1 98.94 537 VAL B CA 1
ATOM 9960 C C . VAL B 1 537 ? 16.031 8.344 7.469 1 98.94 537 VAL B C 1
ATOM 9962 O O . VAL B 1 537 ? 16.438 9.461 7.133 1 98.94 537 VAL B O 1
ATOM 9965 N N . VAL B 1 538 ? 14.75 8.07 7.488 1 98.94 538 VAL B N 1
ATOM 9966 C CA . VAL B 1 538 ? 13.68 9.055 7.332 1 98.94 538 VAL B CA 1
ATOM 9967 C C . VAL B 1 538 ? 12.961 9.25 8.664 1 98.94 538 VAL B C 1
ATOM 9969 O O . VAL B 1 538 ? 12.336 8.32 9.18 1 98.94 538 VAL B O 1
ATOM 9972 N N . VAL B 1 539 ? 12.984 10.406 9.211 1 98.75 539 VAL B N 1
ATOM 9973 C CA . VAL B 1 539 ? 12.391 10.734 10.5 1 98.75 539 VAL B CA 1
ATOM 9974 C C . VAL B 1 539 ? 11.148 11.602 10.297 1 98.75 539 VAL B C 1
ATOM 9976 O O . VAL B 1 539 ? 11.219 12.656 9.664 1 98.75 539 VAL B O 1
ATOM 9979 N N . SER B 1 540 ? 10.047 11.172 10.781 1 97.81 540 SER B N 1
ATOM 9980 C CA . SER B 1 540 ? 8.836 11.977 10.875 1 97.81 540 SER B CA 1
ATOM 9981 C C . SER B 1 540 ? 8.523 12.336 12.32 1 97.81 540 SER B C 1
ATOM 9983 O O . SER B 1 540 ? 8.102 11.484 13.102 1 97.81 540 SER B O 1
ATOM 9985 N N . ALA B 1 541 ? 8.617 13.586 12.664 1 97.12 541 ALA B N 1
ATOM 9986 C CA . ALA B 1 541 ? 8.477 13.992 14.062 1 97.12 541 ALA B CA 1
ATOM 9987 C C . ALA B 1 541 ? 7.836 15.375 14.164 1 97.12 541 ALA B C 1
ATOM 9989 O O . ALA B 1 541 ? 7.973 16.203 13.258 1 97.12 541 ALA B O 1
ATOM 9990 N N . PRO B 1 542 ? 7.152 15.656 15.297 1 95.5 542 PRO B N 1
ATOM 9991 C CA . PRO B 1 542 ? 6.473 16.938 15.516 1 95.5 542 PRO B CA 1
ATOM 9992 C C . PRO B 1 542 ? 7.441 18.078 15.836 1 95.5 542 PRO B C 1
ATOM 9994 O O . PRO B 1 542 ? 7.059 19.25 15.805 1 95.5 542 PRO B O 1
ATOM 9997 N N . GLY B 1 543 ? 8.602 17.844 16.156 1 95.69 543 GLY B N 1
ATOM 9998 C CA . GLY B 1 543 ? 9.68 18.719 16.594 1 95.69 543 GLY B CA 1
ATOM 9999 C C . GLY B 1 543 ? 11.008 18 16.766 1 95.69 543 GLY B C 1
ATOM 10000 O O . GLY B 1 543 ? 11.203 16.906 16.219 1 95.69 543 GLY B O 1
ATOM 10001 N N . PRO B 1 544 ? 11.883 18.578 17.531 1 96.94 544 PRO B N 1
ATOM 10002 C CA . PRO B 1 544 ? 13.203 17.969 17.719 1 96.94 544 PRO B CA 1
ATOM 10003 C C . PRO B 1 544 ? 13.125 16.594 18.391 1 96.94 544 PRO B C 1
ATOM 10005 O O . PRO B 1 544 ? 12.305 16.375 19.281 1 96.94 544 PRO B O 1
ATOM 10008 N N . VAL B 1 545 ? 13.922 15.719 17.953 1 97.94 545 VAL B N 1
ATOM 10009 C CA . VAL B 1 545 ? 14.078 14.406 18.562 1 97.94 545 VAL B CA 1
ATOM 10010 C C . VAL B 1 545 ? 15.562 14.133 18.828 1 97.94 545 VAL B C 1
ATOM 10012 O O . VAL B 1 545 ? 16.438 14.797 18.266 1 97.94 545 VAL B O 1
ATOM 10015 N N . ALA B 1 546 ? 15.766 13.18 19.75 1 98 546 ALA B N 1
ATOM 10016 C CA . ALA B 1 546 ? 17.141 12.719 19.969 1 98 546 ALA B CA 1
ATOM 10017 C C . ALA B 1 546 ? 17.641 11.891 18.797 1 98 546 ALA B C 1
ATOM 10019 O O . ALA B 1 546 ? 16.906 11.047 18.266 1 98 546 ALA B O 1
ATOM 10020 N N . MET B 1 547 ? 18.812 12.227 18.328 1 98.19 547 MET B N 1
ATOM 10021 C CA . MET B 1 547 ? 19.391 11.523 17.188 1 98.19 547 MET B CA 1
ATOM 10022 C C . MET B 1 547 ? 20.828 11.094 17.484 1 98.19 547 MET B C 1
ATOM 10024 O O . MET B 1 547 ? 21.734 11.391 16.719 1 98.19 547 MET B O 1
ATOM 10028 N N . ASP B 1 548 ? 21.047 10.344 18.547 1 97.12 548 ASP B N 1
ATOM 10029 C CA . ASP B 1 548 ? 22.391 9.953 18.969 1 97.12 548 ASP B CA 1
ATOM 10030 C C . ASP B 1 548 ? 23 8.961 17.984 1 97.12 548 ASP B C 1
ATOM 10032 O O . ASP B 1 548 ? 24.188 8.648 18.062 1 97.12 548 ASP B O 1
ATOM 10036 N N . TRP B 1 549 ? 22.25 8.484 17.016 1 98.25 549 TRP B N 1
ATOM 10037 C CA . TRP B 1 549 ? 22.688 7.566 15.961 1 98.25 549 TRP B CA 1
ATOM 10038 C C . TRP B 1 549 ? 23.125 8.328 14.719 1 98.25 549 TRP B C 1
ATOM 10040 O O . TRP B 1 549 ? 23.688 7.746 13.789 1 98.25 549 TRP B O 1
ATOM 10050 N N . ALA B 1 550 ? 22.984 9.633 14.609 1 98.62 550 ALA B N 1
ATOM 10051 C CA . ALA B 1 550 ? 23.094 10.422 13.383 1 98.62 550 ALA B CA 1
ATOM 10052 C C . ALA B 1 550 ? 24.531 10.383 12.852 1 98.62 550 ALA B C 1
ATOM 10054 O O . ALA B 1 550 ? 24.75 10.492 11.641 1 98.62 550 ALA B O 1
ATOM 10055 N N . SER B 1 551 ? 25.5 10.266 13.719 1 97.31 551 SER B N 1
ATOM 10056 C CA . SER B 1 551 ? 26.891 10.352 13.305 1 97.31 551 SER B CA 1
ATOM 10057 C C . SER B 1 551 ? 27.438 8.992 12.875 1 97.31 551 SER B C 1
ATOM 10059 O O . SER B 1 551 ? 28.594 8.883 12.453 1 97.31 551 SER B O 1
ATOM 10061 N N . HIS B 1 552 ? 26.641 7.945 13.016 1 98.12 552 HIS B N 1
ATOM 10062 C CA . HIS B 1 552 ? 27.094 6.621 12.602 1 98.12 552 HIS B CA 1
ATOM 10063 C C . HIS B 1 552 ? 27.578 6.629 11.148 1 98.12 552 HIS B C 1
ATOM 10065 O O . HIS B 1 552 ? 26.875 7.141 10.266 1 98.12 552 HIS B O 1
ATOM 10071 N N . ALA B 1 553 ? 28.688 6.047 10.828 1 97.69 553 ALA B N 1
ATOM 10072 C CA . ALA B 1 553 ? 29.359 6.152 9.539 1 97.69 553 ALA B CA 1
ATOM 10073 C C . ALA B 1 553 ? 28.547 5.484 8.438 1 97.69 553 ALA B C 1
ATOM 10075 O O . ALA B 1 553 ? 28.609 5.883 7.273 1 97.69 553 ALA B O 1
ATOM 10076 N N . ASN B 1 554 ? 27.734 4.492 8.82 1 98.62 554 ASN B N 1
ATOM 10077 C CA . ASN B 1 554 ? 26.969 3.732 7.836 1 98.62 554 ASN B CA 1
ATOM 10078 C C . ASN B 1 554 ? 25.641 4.41 7.516 1 98.62 554 ASN B C 1
ATOM 10080 O O . ASN B 1 554 ? 24.938 4.012 6.578 1 98.62 554 ASN B O 1
ATOM 10084 N N . ILE B 1 555 ? 25.25 5.367 8.289 1 98.81 555 ILE B N 1
ATOM 10085 C CA . ILE B 1 555 ? 24.109 6.203 7.934 1 98.81 555 ILE B CA 1
ATOM 10086 C C . ILE B 1 555 ? 24.531 7.238 6.895 1 98.81 555 ILE B C 1
ATOM 10088 O O . ILE B 1 555 ? 25.234 8.203 7.219 1 98.81 555 ILE B O 1
ATOM 10092 N N . SER B 1 556 ? 24.094 7.027 5.707 1 98.75 556 SER B N 1
ATOM 10093 C CA . SER B 1 556 ? 24.609 7.781 4.574 1 98.75 556 SER B CA 1
ATOM 10094 C C . SER B 1 556 ? 23.75 9.008 4.285 1 98.75 556 SER B C 1
ATOM 10096 O O . SER B 1 556 ? 24.219 9.969 3.664 1 98.75 556 SER B O 1
ATOM 10098 N N . ALA B 1 557 ? 22.516 8.984 4.688 1 98.88 557 ALA B N 1
ATOM 10099 C CA . ALA B 1 557 ? 21.641 10.141 4.52 1 98.88 557 ALA B CA 1
ATOM 10100 C C . ALA B 1 557 ? 20.562 10.164 5.598 1 98.88 557 ALA B C 1
ATOM 10102 O O . ALA B 1 557 ? 20.172 9.117 6.133 1 98.88 557 ALA B O 1
ATOM 10103 N N . ILE B 1 558 ? 20.078 11.297 5.973 1 98.94 558 ILE B N 1
ATOM 10104 C CA . ILE B 1 558 ? 18.984 11.5 6.902 1 98.94 558 ILE B CA 1
ATOM 10105 C C . ILE B 1 558 ? 17.984 12.508 6.328 1 98.94 558 ILE B C 1
ATOM 10107 O O . ILE B 1 558 ? 18.375 13.617 5.941 1 98.94 558 ILE B O 1
ATOM 10111 N N . LEU B 1 559 ? 16.75 12.125 6.195 1 98.94 559 LEU B N 1
ATOM 10112 C CA . LEU B 1 559 ? 15.656 13.016 5.828 1 98.94 559 LEU B CA 1
ATOM 10113 C C . LEU B 1 559 ? 14.758 13.289 7.023 1 98.94 559 LEU B C 1
ATOM 10115 O O . LEU B 1 559 ? 14.469 12.391 7.812 1 98.94 559 LEU B O 1
ATOM 10119 N N . TYR B 1 560 ? 14.383 14.469 7.207 1 98.88 560 TYR B N 1
ATOM 10120 C CA . TYR B 1 560 ? 13.391 14.898 8.188 1 98.88 560 TYR B CA 1
ATOM 10121 C C . TYR B 1 560 ? 12.102 15.344 7.5 1 98.88 560 TYR B C 1
ATOM 10123 O O . TYR B 1 560 ? 12.125 16.234 6.641 1 98.88 560 TYR B O 1
ATOM 10131 N N . THR B 1 561 ? 10.945 14.727 7.914 1 98.62 561 THR B N 1
ATOM 10132 C CA . THR B 1 561 ? 9.727 14.961 7.152 1 98.62 561 THR B CA 1
ATOM 10133 C C . THR B 1 561 ? 8.633 15.531 8.055 1 98.62 561 THR B C 1
ATOM 10135 O O . THR B 1 561 ? 7.488 15.688 7.621 1 98.62 561 THR B O 1
ATOM 10138 N N . TYR B 1 562 ? 8.953 15.789 9.398 1 97.94 562 TYR B N 1
ATOM 10139 C CA . TYR B 1 562 ? 7.969 16.328 10.328 1 97.94 562 TYR B CA 1
ATOM 10140 C C . TYR B 1 562 ? 6.715 15.469 10.367 1 97.94 562 TYR B C 1
ATOM 10142 O O . TYR B 1 562 ? 6.789 14.258 10.602 1 97.94 562 TYR B O 1
ATOM 10150 N N . PHE B 1 563 ? 5.508 16.016 10.117 1 95.69 563 PHE B N 1
ATOM 10151 C CA . PHE B 1 563 ? 4.387 15.18 9.695 1 95.69 563 PHE B CA 1
ATOM 10152 C C . PHE B 1 563 ? 4.266 15.172 8.172 1 95.69 563 PHE B C 1
ATOM 10154 O O . PHE B 1 563 ? 4.062 16.219 7.555 1 95.69 563 PHE B O 1
ATOM 10161 N N . PRO B 1 564 ? 4.453 14.055 7.582 1 94.19 564 PRO B N 1
ATOM 10162 C CA . PRO B 1 564 ? 4.703 13.984 6.141 1 94.19 564 PRO B CA 1
ATOM 10163 C C . PRO B 1 564 ? 3.436 14.172 5.312 1 94.19 564 PRO B C 1
ATOM 10165 O O . PRO B 1 564 ? 3.506 14.273 4.082 1 94.19 564 PRO B O 1
ATOM 10168 N N . THR B 1 565 ? 2.229 14.234 5.844 1 95.44 565 THR B N 1
ATOM 10169 C CA . THR B 1 565 ? 0.954 14.531 5.199 1 95.44 565 THR B CA 1
ATOM 10170 C C . THR B 1 565 ? 0.333 13.266 4.621 1 95.44 565 THR B C 1
ATOM 10172 O O . THR B 1 565 ? 0.857 12.164 4.816 1 95.44 565 THR B O 1
ATOM 10175 N N . THR B 1 566 ? -0.77 13.461 3.908 1 97.31 566 THR B N 1
ATOM 10176 C CA . THR B 1 566 ? -1.474 12.352 3.275 1 97.31 566 THR B CA 1
ATOM 10177 C C . THR B 1 566 ? -0.729 11.875 2.031 1 97.31 566 THR B C 1
ATOM 10179 O O . THR B 1 566 ? -0.972 10.773 1.54 1 97.31 566 THR B O 1
ATOM 10182 N N . GLU B 1 567 ? 0.208 12.688 1.506 1 98 567 GLU B N 1
ATOM 10183 C CA . GLU B 1 567 ? 0.995 12.367 0.321 1 98 567 GLU B CA 1
ATOM 10184 C C . GLU B 1 567 ? 2.406 11.93 0.7 1 98 567 GLU B C 1
ATOM 10186 O O . GLU B 1 567 ? 3.33 12.023 -0.111 1 98 567 GLU B O 1
ATOM 10191 N N . ALA B 1 568 ? 2.586 11.422 1.896 1 98.25 568 ALA B N 1
ATOM 10192 C CA . ALA B 1 568 ? 3.895 11.062 2.432 1 98.25 568 ALA B CA 1
ATOM 10193 C C . ALA B 1 568 ? 4.664 10.18 1.451 1 98.25 568 ALA B C 1
ATOM 10195 O O . ALA B 1 568 ? 5.812 10.484 1.11 1 98.25 568 ALA B O 1
ATOM 10196 N N . GLY B 1 569 ? 4.02 9.078 1.005 1 98.62 569 GLY B N 1
ATOM 10197 C CA . GLY B 1 569 ? 4.691 8.133 0.127 1 98.62 569 GLY B CA 1
ATOM 10198 C C . GLY B 1 569 ? 5.156 8.758 -1.176 1 98.62 569 GLY B C 1
ATOM 10199 O O . GLY B 1 569 ? 6.297 8.555 -1.594 1 98.62 569 GLY B O 1
ATOM 10200 N N . THR B 1 570 ? 4.344 9.508 -1.838 1 98.44 570 THR B N 1
ATOM 10201 C CA . THR B 1 570 ? 4.656 10.133 -3.115 1 98.44 570 THR B CA 1
ATOM 10202 C C . THR B 1 570 ? 5.801 11.133 -2.961 1 98.44 570 THR B C 1
ATOM 10204 O O . THR B 1 570 ? 6.746 11.133 -3.756 1 98.44 570 THR B O 1
ATOM 10207 N N . ALA B 1 571 ? 5.711 11.945 -1.909 1 98.81 571 ALA B N 1
ATOM 10208 C CA . ALA B 1 571 ? 6.703 13 -1.703 1 98.81 571 ALA B CA 1
ATOM 10209 C C . ALA B 1 571 ? 8.062 12.406 -1.351 1 98.81 571 ALA B C 1
ATOM 10211 O O . ALA B 1 571 ? 9.086 12.812 -1.906 1 98.81 571 ALA B O 1
ATOM 10212 N N . ILE B 1 572 ? 8.109 11.5 -0.469 1 98.88 572 ILE B N 1
ATOM 10213 C CA . ILE B 1 572 ? 9.367 10.898 -0.034 1 98.88 572 ILE B CA 1
ATOM 10214 C C . ILE B 1 572 ? 10.016 10.156 -1.2 1 98.88 572 ILE B C 1
ATOM 10216 O O . ILE B 1 572 ? 11.234 10.242 -1.399 1 98.88 572 ILE B O 1
ATOM 10220 N N . ALA B 1 573 ? 9.188 9.422 -1.965 1 98.88 573 ALA B N 1
ATOM 10221 C CA . ALA B 1 573 ? 9.711 8.727 -3.139 1 98.88 573 ALA B CA 1
ATOM 10222 C C . ALA B 1 573 ? 10.352 9.711 -4.117 1 98.88 573 ALA B C 1
ATOM 10224 O O . ALA B 1 573 ? 11.43 9.453 -4.656 1 98.88 573 ALA B O 1
ATOM 10225 N N . SER B 1 574 ? 9.703 10.836 -4.383 1 98.69 574 SER B N 1
ATOM 10226 C CA . SER B 1 574 ? 10.219 11.836 -5.309 1 98.69 574 SER B CA 1
ATOM 10227 C C . SER B 1 574 ? 11.594 12.336 -4.875 1 98.69 574 SER B C 1
ATOM 10229 O O . SER B 1 574 ? 12.484 12.523 -5.711 1 98.69 574 SER B O 1
ATOM 10231 N N . VAL B 1 575 ? 11.75 12.508 -3.615 1 98.81 575 VAL B N 1
ATOM 10232 C CA . VAL B 1 575 ? 13.016 13.008 -3.1 1 98.81 575 VAL B CA 1
ATOM 10233 C C . VAL B 1 575 ? 14.055 11.891 -3.111 1 98.81 575 VAL B C 1
ATOM 10235 O O . VAL B 1 575 ? 15.203 12.102 -3.525 1 98.81 575 VAL B O 1
ATOM 10238 N N . LEU B 1 576 ? 13.664 10.68 -2.689 1 98.88 576 LEU B N 1
ATOM 10239 C CA . LEU B 1 576 ? 14.594 9.555 -2.658 1 98.88 576 LEU B CA 1
ATOM 10240 C C . LEU B 1 576 ? 15.195 9.312 -4.035 1 98.88 576 LEU B C 1
ATOM 10242 O O . LEU B 1 576 ? 16.406 9.102 -4.16 1 98.88 576 LEU B O 1
ATOM 10246 N N . PHE B 1 577 ? 14.398 9.359 -5.047 1 98.5 577 PHE B N 1
ATOM 10247 C CA . PHE B 1 577 ? 14.828 8.977 -6.387 1 98.5 577 PHE B CA 1
ATOM 10248 C C . PHE B 1 577 ? 15.359 10.188 -7.152 1 98.5 577 PHE B C 1
ATOM 10250 O O . PHE B 1 577 ? 15.82 10.055 -8.289 1 98.5 577 PHE B O 1
ATOM 10257 N N . GLY B 1 578 ? 15.234 11.43 -6.582 1 98.25 578 GLY B N 1
ATOM 10258 C CA . GLY B 1 578 ? 15.82 12.625 -7.176 1 98.25 578 GLY B CA 1
ATOM 10259 C C . GLY B 1 578 ? 14.914 13.289 -8.195 1 98.25 578 GLY B C 1
ATOM 10260 O O . GLY B 1 578 ? 15.359 14.125 -8.977 1 98.25 578 GLY B O 1
ATOM 10261 N N . ASP B 1 579 ? 13.633 12.844 -8.195 1 98.12 579 ASP B N 1
ATOM 10262 C CA . ASP B 1 579 ? 12.68 13.555 -9.047 1 98.12 579 ASP B CA 1
ATOM 10263 C C . ASP B 1 579 ? 12.523 15.008 -8.594 1 98.12 579 ASP B C 1
ATOM 10265 O O . ASP B 1 579 ? 12.25 15.883 -9.414 1 98.12 579 ASP B O 1
ATOM 10269 N N . VAL B 1 580 ? 12.672 15.188 -7.285 1 98.12 580 VAL B N 1
ATOM 10270 C CA . VAL B 1 580 ? 12.648 16.5 -6.652 1 98.12 580 VAL B CA 1
ATOM 10271 C C . VAL B 1 580 ? 13.867 16.656 -5.738 1 98.12 580 VAL B C 1
ATOM 10273 O O . VAL B 1 580 ? 14.195 15.75 -4.977 1 98.12 580 VAL B O 1
ATOM 10276 N N . SER B 1 581 ? 14.578 17.797 -5.91 1 98.75 581 SER B N 1
ATOM 10277 C CA . SER B 1 581 ? 15.641 18.109 -4.957 1 98.75 581 SER B CA 1
ATOM 10278 C C . SER B 1 581 ? 15.062 18.578 -3.625 1 98.75 581 SER B C 1
ATOM 10280 O O . SER B 1 581 ? 14.203 19.469 -3.594 1 98.75 581 SER B O 1
ATOM 10282 N N . PRO B 1 582 ? 15.453 17.922 -2.531 1 98.81 582 PRO B N 1
ATOM 10283 C CA . PRO B 1 582 ? 14.984 18.453 -1.255 1 98.81 582 PRO B CA 1
ATOM 10284 C C . PRO B 1 582 ? 15.336 19.938 -1.079 1 98.81 582 PRO B C 1
ATOM 10286 O O . PRO B 1 582 ? 16.391 20.391 -1.53 1 98.81 582 PRO B O 1
ATOM 10289 N N . SER B 1 583 ? 14.453 20.641 -0.442 1 98.81 583 SER B N 1
ATOM 10290 C CA . SER B 1 583 ? 14.672 22.078 -0.295 1 98.81 583 SER B CA 1
ATOM 10291 C C . SER B 1 583 ? 14.133 22.594 1.036 1 98.81 583 SER B C 1
ATOM 10293 O O . SER B 1 583 ? 14.055 23.797 1.26 1 98.81 583 SER B O 1
ATOM 10295 N N . GLY B 1 584 ? 13.648 21.688 1.894 1 98.88 584 GLY B N 1
ATOM 10296 C CA . GLY B 1 584 ? 13.188 22.094 3.215 1 98.88 584 GLY B CA 1
ATOM 10297 C C . GLY B 1 584 ? 14.305 22.594 4.105 1 98.88 584 GLY B C 1
ATOM 10298 O O . GLY B 1 584 ? 15.469 22.219 3.93 1 98.88 584 GLY B O 1
ATOM 10299 N N . LYS B 1 585 ? 14.008 23.469 5 1 98.81 585 LYS B N 1
ATOM 10300 C CA . LYS B 1 585 ? 14.922 23.984 6.016 1 98.81 585 LYS B CA 1
ATOM 10301 C C . LYS B 1 585 ? 14.359 23.781 7.418 1 98.81 585 LYS B C 1
ATOM 10303 O O . LYS B 1 585 ? 13.148 23.891 7.629 1 98.81 585 LYS B O 1
ATOM 10308 N N . LEU B 1 586 ? 15.219 23.531 8.336 1 98.69 586 LEU B N 1
ATOM 10309 C CA . LEU B 1 586 ? 14.805 23.266 9.711 1 98.69 586 LEU B CA 1
ATOM 10310 C C . LEU B 1 586 ? 14.133 24.5 10.312 1 98.69 586 LEU B C 1
ATOM 10312 O O . LEU B 1 586 ? 14.719 25.594 10.328 1 98.69 586 LEU B O 1
ATOM 10316 N N . PRO B 1 587 ? 12.945 24.297 10.859 1 97.69 587 PRO B N 1
ATOM 10317 C CA . PRO B 1 587 ? 12.297 25.406 11.57 1 97.69 587 PRO B CA 1
ATOM 10318 C C . PRO B 1 587 ? 12.688 25.484 13.047 1 97.69 587 PRO B C 1
ATOM 10320 O O . PRO B 1 587 ? 12.18 26.328 13.781 1 97.69 587 PRO B O 1
ATOM 10323 N N . SER B 1 588 ? 13.508 24.625 13.5 1 97.56 588 SER B N 1
ATOM 10324 C CA . SER B 1 588 ? 14.102 24.594 14.836 1 97.56 588 SER B CA 1
ATOM 10325 C C . SER B 1 588 ? 15.461 23.906 14.828 1 97.56 588 SER B C 1
ATOM 10327 O O . SER B 1 588 ? 15.734 23.078 13.969 1 97.56 588 SER B O 1
ATOM 10329 N N . THR B 1 589 ? 16.266 24.281 15.773 1 98 589 THR B N 1
ATOM 10330 C CA . THR B 1 589 ? 17.594 23.703 15.922 1 98 589 THR B CA 1
ATOM 10331 C C . THR B 1 589 ? 17.516 22.266 16.422 1 98 589 THR B C 1
ATOM 10333 O O . THR B 1 589 ? 16.688 21.953 17.281 1 98 589 THR B O 1
ATOM 10336 N N . LEU B 1 590 ? 18.297 21.359 15.859 1 98.44 590 LEU B N 1
ATOM 10337 C CA . LEU B 1 590 ? 18.469 20.016 16.406 1 98.44 590 LEU B CA 1
ATOM 10338 C C . LEU B 1 590 ? 19.781 19.906 17.188 1 98.44 590 LEU B C 1
ATOM 10340 O O . LEU B 1 590 ? 20.844 20.172 16.641 1 98.44 590 LEU B O 1
ATOM 10344 N N . ALA B 1 591 ? 19.672 19.453 18.375 1 98 591 ALA B N 1
ATOM 10345 C CA . ALA B 1 591 ? 20.828 19.438 19.281 1 98 591 ALA B CA 1
ATOM 10346 C C . ALA B 1 591 ? 21.547 18.094 19.219 1 98 591 ALA B C 1
ATOM 10348 O O . ALA B 1 591 ? 20.984 17.094 18.766 1 98 591 ALA B O 1
ATOM 10349 N N . ASN B 1 592 ? 22.812 18.141 19.734 1 97.5 592 ASN B N 1
ATOM 10350 C CA . ASN B 1 592 ? 23.562 16.906 19.891 1 97.5 592 ASN B CA 1
ATOM 10351 C C . ASN B 1 592 ? 23.016 16.047 21.031 1 97.5 592 ASN B C 1
ATOM 10353 O O . ASN B 1 592 ? 22.969 14.82 20.922 1 97.5 592 ASN B O 1
ATOM 10357 N N . LYS B 1 593 ? 22.688 16.719 22.078 1 96.31 593 LYS B N 1
ATOM 10358 C CA . LYS B 1 593 ? 22.125 16.078 23.266 1 96.31 593 LYS B CA 1
ATOM 10359 C C . LYS B 1 593 ? 20.875 16.812 23.75 1 96.31 593 LYS B C 1
ATOM 10361 O O . LYS B 1 593 ? 20.781 18.031 23.625 1 96.31 593 LYS B O 1
ATOM 10366 N N . VAL B 1 594 ? 20.031 16.047 24.328 1 96.19 594 VAL B N 1
ATOM 10367 C CA . VAL B 1 594 ? 18.781 16.625 24.812 1 96.19 594 VAL B CA 1
ATOM 10368 C C . VAL B 1 594 ? 19.062 17.703 25.859 1 96.19 594 VAL B C 1
ATOM 10370 O O . VAL B 1 594 ? 18.359 18.703 25.922 1 96.19 594 VAL B O 1
ATOM 10373 N N . SER B 1 595 ? 20.125 17.531 26.641 1 95.62 595 SER B N 1
ATOM 10374 C CA . SER B 1 595 ? 20.484 18.469 27.703 1 95.62 595 SER B CA 1
ATOM 10375 C C . SER B 1 595 ? 20.938 19.812 27.141 1 95.62 595 SER B C 1
ATOM 10377 O O . SER B 1 595 ? 21.047 20.797 27.891 1 95.62 595 SER B O 1
ATOM 10379 N N . ASP B 1 596 ? 21.203 19.875 25.828 1 96.5 596 ASP B N 1
ATOM 10380 C CA . ASP B 1 596 ? 21.641 21.125 25.203 1 96.5 596 ASP B CA 1
ATOM 10381 C C . ASP B 1 596 ? 20.469 22.094 25.031 1 96.5 596 ASP B C 1
ATOM 10383 O O . ASP B 1 596 ? 20.688 23.297 24.844 1 96.5 596 ASP B O 1
ATOM 10387 N N . TYR B 1 597 ? 19.281 21.578 25 1 94.94 597 TYR B N 1
ATOM 10388 C CA . TYR B 1 597 ? 18.109 22.438 24.938 1 94.94 597 TYR B CA 1
ATOM 10389 C C . TYR B 1 597 ? 17.875 23.141 26.266 1 94.94 597 TYR B C 1
ATOM 10391 O O . TYR B 1 597 ? 18.281 22.641 27.312 1 94.94 597 TYR B O 1
ATOM 10399 N N . PRO B 1 598 ? 17.125 24.266 26.141 1 87 598 PRO B N 1
ATOM 10400 C CA . PRO B 1 598 ? 16.75 24.875 27.422 1 87 598 PRO B CA 1
ATOM 10401 C C . PRO B 1 598 ? 15.711 24.047 28.172 1 87 598 PRO B C 1
ATOM 10403 O O . PRO B 1 598 ? 14.742 23.578 27.594 1 87 598 PRO B O 1
ATOM 10406 N N . LEU B 1 599 ? 15.977 23.562 29.297 1 78.69 599 LEU B N 1
ATOM 10407 C CA . LEU B 1 599 ? 15.031 22.781 30.094 1 78.69 599 LEU B CA 1
ATOM 10408 C C . LEU B 1 599 ? 14.133 23.703 30.922 1 78.69 599 LEU B C 1
ATOM 10410 O O . LEU B 1 599 ? 14.102 23.594 32.156 1 78.69 599 LEU B O 1
ATOM 10414 N N . ASN B 1 600 ? 13.289 24.5 30.203 1 78.38 600 ASN B N 1
ATOM 10415 C CA . ASN B 1 600 ? 12.547 25.594 30.797 1 78.38 600 ASN B CA 1
ATOM 10416 C C . ASN B 1 600 ? 11.148 25.172 31.219 1 78.38 600 ASN B C 1
ATOM 10418 O O . ASN B 1 600 ? 10.43 25.922 31.891 1 78.38 600 ASN B O 1
ATOM 10422 N N . LYS B 1 601 ? 10.758 24 30.938 1 81.31 601 LYS B N 1
ATOM 10423 C CA . LYS B 1 601 ? 9.445 23.5 31.328 1 81.31 601 LYS B CA 1
ATOM 10424 C C . LYS B 1 601 ? 9.336 23.359 32.844 1 81.31 601 LYS B C 1
ATOM 10426 O O . LYS B 1 601 ? 10.25 22.828 33.469 1 81.31 601 LYS B O 1
ATOM 10431 N N . TYR B 1 602 ? 8.258 23.938 33.375 1 87.94 602 TYR B N 1
ATOM 10432 C CA . TYR B 1 602 ? 7.945 23.625 34.75 1 87.94 602 TYR B CA 1
ATOM 10433 C C . TYR B 1 602 ? 7.582 22.141 34.938 1 87.94 602 TYR B C 1
ATOM 10435 O O . TYR B 1 602 ? 6.668 21.656 34.25 1 87.94 602 TYR B O 1
ATOM 10443 N N . ASP B 1 603 ? 8.359 21.5 35.781 1 87.44 603 ASP B N 1
ATOM 10444 C CA . ASP B 1 603 ? 8.102 20.094 36.031 1 87.44 603 ASP B CA 1
ATOM 10445 C C . ASP B 1 603 ? 7.969 19.812 37.531 1 87.44 603 ASP B C 1
ATOM 10447 O O . ASP B 1 603 ? 8.227 18.703 37.969 1 87.44 603 ASP B O 1
ATOM 10451 N N . GLY B 1 604 ? 7.566 20.828 38.219 1 91.44 604 GLY B N 1
ATOM 10452 C CA . GLY B 1 604 ? 7.426 20.719 39.688 1 91.44 604 GLY B CA 1
ATOM 10453 C C . GLY B 1 604 ? 6.102 20.109 40.094 1 91.44 604 GLY B C 1
ATOM 10454 O O . GLY B 1 604 ? 5.348 19.609 39.25 1 91.44 604 GLY B O 1
ATOM 10455 N N . PRO B 1 605 ? 5.859 20.125 41.406 1 93.38 605 PRO B N 1
ATOM 10456 C CA . PRO B 1 605 ? 4.625 19.547 41.938 1 93.38 605 PRO B CA 1
ATOM 10457 C C . PRO B 1 605 ? 3.385 20.344 41.562 1 93.38 605 PRO B C 1
ATOM 10459 O O . PRO B 1 605 ? 3.477 21.547 41.312 1 93.38 605 PRO B O 1
ATOM 10462 N N . ILE B 1 606 ? 2.326 19.688 41.5 1 94.25 606 ILE B N 1
ATOM 10463 C CA . ILE B 1 606 ? 1.038 20.344 41.344 1 94.25 606 ILE B CA 1
ATOM 10464 C C . ILE B 1 606 ? 0.688 21.078 42.625 1 94.25 606 ILE B C 1
ATOM 10466 O O . ILE B 1 606 ? 0.435 20.453 43.656 1 94.25 606 ILE B O 1
ATOM 10470 N N . LYS B 1 607 ? 0.728 22.281 42.625 1 94.31 607 LYS B N 1
ATOM 10471 C CA . LYS B 1 607 ? 0.452 23.141 43.75 1 94.31 607 LYS B CA 1
ATOM 10472 C C . LYS B 1 607 ? -0.312 24.391 43.344 1 94.31 607 LYS B C 1
ATOM 10474 O O . LYS B 1 607 ? -0.563 24.609 42.156 1 94.31 607 LYS B O 1
ATOM 10479 N N . SER B 1 608 ? -0.647 25.125 44.312 1 94.69 608 SER B N 1
ATOM 10480 C CA . SER B 1 608 ? -1.343 26.375 44.031 1 94.69 608 SER B CA 1
ATOM 10481 C C . SER B 1 608 ? -0.406 27.391 43.375 1 94.69 608 SER B C 1
ATOM 10483 O O . SER B 1 608 ? 0.727 27.578 43.812 1 94.69 608 SER B O 1
ATOM 10485 N N . ASN B 1 609 ? -0.812 27.922 42.375 1 92.94 609 ASN B N 1
ATOM 10486 C CA . ASN B 1 609 ? -0.154 29 41.625 1 92.94 609 ASN B CA 1
ATOM 10487 C C . ASN B 1 609 ? 1.257 28.594 41.188 1 92.94 609 ASN B C 1
ATOM 10489 O O . ASN B 1 609 ? 2.221 29.312 41.5 1 92.94 609 ASN B O 1
ATOM 10493 N N . PRO B 1 610 ? 1.35 27.453 40.562 1 96.44 610 PRO B N 1
ATOM 10494 C CA . PRO B 1 610 ? 2.66 27.109 40 1 96.44 610 PRO B CA 1
ATOM 10495 C C . PRO B 1 610 ? 3.164 28.156 39 1 96.44 610 PRO B C 1
ATOM 10497 O O . PRO B 1 610 ? 2.373 28.703 38.25 1 96.44 610 PRO B O 1
ATOM 10500 N N . VAL B 1 611 ? 4.52 28.438 39 1 96.12 611 VAL B N 1
ATOM 10501 C CA . VAL B 1 611 ? 5.066 29.516 38.219 1 96.12 611 VAL B CA 1
ATOM 10502 C C . VAL B 1 611 ? 6.133 28.969 37.25 1 96.12 611 VAL B C 1
ATOM 10504 O O . VAL B 1 611 ? 7.078 28.297 37.688 1 96.12 611 VAL B O 1
ATOM 10507 N N . ALA B 1 612 ? 5.988 29.156 36.094 1 96.38 612 ALA B N 1
ATOM 10508 C CA . ALA B 1 612 ? 7.043 29.016 35.094 1 96.38 612 ALA B CA 1
ATOM 10509 C C . ALA B 1 612 ? 7.695 30.359 34.781 1 96.38 612 ALA B C 1
ATOM 10511 O O . ALA B 1 612 ? 7.066 31.234 34.188 1 96.38 612 ALA B O 1
ATOM 10512 N N . LYS B 1 613 ? 8.906 30.484 35.125 1 96 613 LYS B N 1
ATOM 10513 C CA . LYS B 1 613 ? 9.625 31.734 34.906 1 96 613 LYS B CA 1
ATOM 10514 C C . LYS B 1 613 ? 10.258 31.75 33.5 1 96 613 LYS B C 1
ATOM 10516 O O . LYS B 1 613 ? 11.008 30.844 33.125 1 96 613 LYS B O 1
ATOM 10521 N N . PHE B 1 614 ? 9.953 32.75 32.812 1 96.94 614 PHE B N 1
ATOM 10522 C CA . PHE B 1 614 ? 10.484 32.906 31.453 1 96.94 614 PHE B CA 1
ATOM 10523 C C . PHE B 1 614 ? 11.773 33.719 31.469 1 96.94 614 PHE B C 1
ATOM 10525 O O . PHE B 1 614 ? 11.883 34.75 30.797 1 96.94 614 PHE B O 1
ATOM 10532 N N . SER B 1 615 ? 12.734 33.188 32.125 1 94.81 615 SER B N 1
ATOM 10533 C CA . SER B 1 615 ? 13.969 33.906 32.406 1 94.81 615 SER B CA 1
ATOM 10534 C C . SER B 1 615 ? 14.891 33.906 31.188 1 94.81 615 SER B C 1
ATOM 10536 O O . SER B 1 615 ? 15.812 34.719 31.094 1 94.81 615 SER B O 1
ATOM 10538 N N . GLU B 1 616 ? 14.672 33.031 30.234 1 94.62 616 GLU B N 1
ATOM 10539 C CA . GLU B 1 616 ? 15.5 32.969 29.031 1 94.62 616 GLU B CA 1
ATOM 10540 C C . GLU B 1 616 ? 15.266 34.188 28.141 1 94.62 616 GLU B C 1
ATOM 10542 O O . GLU B 1 616 ? 16.062 34.469 27.234 1 94.62 616 GLU B O 1
ATOM 10547 N N . GLY B 1 617 ? 14.141 34.906 28.328 1 95.25 617 GLY B N 1
ATOM 10548 C CA . GLY B 1 617 ? 13.852 36.062 27.5 1 95.25 617 GLY B CA 1
ATOM 10549 C C . GLY B 1 617 ? 13.727 35.719 26.016 1 95.25 617 GLY B C 1
ATOM 10550 O O . GLY B 1 617 ? 13.016 34.781 25.656 1 95.25 617 GLY B O 1
ATOM 10551 N N . VAL B 1 618 ? 14.492 36.5 25.234 1 96.44 618 VAL B N 1
ATOM 10552 C CA . VAL B 1 618 ? 14.359 36.375 23.797 1 96.44 618 VAL B CA 1
ATOM 10553 C C . VAL B 1 618 ? 15.328 35.312 23.281 1 96.44 618 VAL B C 1
ATOM 10555 O O . VAL B 1 618 ? 15.414 35.062 22.078 1 96.44 618 VAL B O 1
ATOM 10558 N N . PHE B 1 619 ? 16.094 34.688 24.156 1 96.88 619 PHE B N 1
ATOM 10559 C CA . PHE B 1 619 ? 17.109 33.688 23.766 1 96.88 619 PHE B CA 1
ATOM 10560 C C . PHE B 1 619 ? 16.5 32.312 23.672 1 96.88 619 PHE B C 1
ATOM 10562 O O . PHE B 1 619 ? 16.828 31.422 24.484 1 96.88 619 PHE B O 1
ATOM 10569 N N . LEU B 1 620 ? 15.758 32.094 22.672 1 95.69 620 LEU B N 1
ATOM 10570 C CA . LEU B 1 620 ? 15.141 30.812 22.375 1 95.69 620 LEU B CA 1
ATOM 10571 C C . LEU B 1 620 ? 15.805 30.141 21.172 1 95.69 620 LEU B C 1
ATOM 10573 O O . LEU B 1 620 ? 16.312 30.828 20.281 1 95.69 620 LEU B O 1
ATOM 10577 N N . ASP B 1 621 ? 15.852 28.812 21.203 1 96.5 621 ASP B N 1
ATOM 10578 C CA . ASP B 1 621 ? 16.328 28 20.078 1 96.5 621 ASP B CA 1
ATOM 10579 C C . ASP B 1 621 ? 17.719 28.422 19.641 1 96.5 621 ASP B C 1
ATOM 10581 O O . ASP B 1 621 ? 18.641 28.469 20.469 1 96.5 621 ASP B O 1
ATOM 10585 N N . TYR B 1 622 ? 17.891 28.812 18.281 1 97.44 622 TYR B N 1
ATOM 10586 C CA . TYR B 1 622 ? 19.234 29.094 17.797 1 97.44 622 TYR B CA 1
ATOM 10587 C C . TYR B 1 622 ? 19.859 30.25 18.562 1 97.44 622 TYR B C 1
ATOM 10589 O O . TYR B 1 622 ? 21.078 30.297 18.734 1 97.44 622 TYR B O 1
ATOM 10597 N N . LYS B 1 623 ? 19.047 31.141 19.078 1 97.81 623 LYS B N 1
ATOM 10598 C CA . LYS B 1 623 ? 19.547 32.25 19.859 1 97.81 623 LYS B CA 1
ATOM 10599 C C . LYS B 1 623 ? 20.109 31.781 21.188 1 97.81 623 LYS B C 1
ATOM 10601 O O . LYS B 1 623 ? 21.109 32.344 21.688 1 97.81 623 LYS B O 1
ATOM 10606 N N . HIS B 1 624 ? 19.438 30.844 21.766 1 97.06 624 HIS B N 1
ATOM 10607 C CA . HIS B 1 624 ? 19.953 30.203 22.969 1 97.06 624 HIS B CA 1
ATOM 10608 C C . HIS B 1 624 ? 21.297 29.516 22.703 1 97.06 624 HIS B C 1
ATOM 10610 O O . HIS B 1 624 ? 22.25 29.703 23.453 1 97.06 624 HIS B O 1
ATOM 10616 N N . PHE B 1 625 ? 21.391 28.75 21.656 1 97.69 625 PHE B N 1
ATOM 10617 C CA . PHE B 1 625 ? 22.594 28.016 21.312 1 97.69 625 PHE B CA 1
ATOM 10618 C C . PHE B 1 625 ? 23.766 28.969 21.094 1 97.69 625 PHE B C 1
ATOM 10620 O O . PHE B 1 625 ? 24.875 28.734 21.594 1 97.69 625 PHE B O 1
ATOM 10627 N N . GLU B 1 626 ? 23.531 30.031 20.375 1 97.19 626 GLU B N 1
ATOM 10628 C CA . GLU B 1 626 ? 24.562 31.016 20.109 1 97.19 626 GLU B CA 1
ATOM 10629 C C . GLU B 1 626 ? 25 31.719 21.391 1 97.19 626 GLU B C 1
ATOM 10631 O O . GLU B 1 626 ? 26.188 31.922 21.609 1 97.19 626 GLU B O 1
ATOM 10636 N N . GLN B 1 627 ? 24.016 32.125 22.156 1 95.94 627 GLN B N 1
ATOM 10637 C CA . GLN B 1 627 ? 24.312 32.812 23.406 1 95.94 627 GLN B CA 1
ATOM 10638 C C . GLN B 1 627 ? 25.156 31.953 24.344 1 95.94 627 GLN B C 1
ATOM 10640 O O . GLN B 1 627 ? 26.016 32.469 25.062 1 95.94 627 GLN B O 1
ATOM 10645 N N . LYS B 1 628 ? 24.891 30.688 24.359 1 96.38 628 LYS B N 1
ATOM 10646 C CA . LYS B 1 628 ? 25.578 29.781 25.266 1 96.38 628 LYS B CA 1
ATOM 10647 C C . LYS B 1 628 ? 26.812 29.156 24.609 1 96.38 628 LYS B C 1
ATOM 10649 O O . LYS B 1 628 ? 27.547 28.406 25.25 1 96.38 628 LYS B O 1
ATOM 10654 N N . GLY B 1 629 ? 27.047 29.422 23.406 1 97.12 629 GLY B N 1
ATOM 10655 C CA . GLY B 1 629 ? 28.172 28.844 22.688 1 97.12 629 GLY B CA 1
ATOM 10656 C C . GLY B 1 629 ? 28.047 27.344 22.484 1 97.12 629 GLY B C 1
ATOM 10657 O O . GLY B 1 629 ? 29.047 26.625 22.531 1 97.12 629 GLY B O 1
ATOM 10658 N N . ILE B 1 630 ? 26.859 26.828 22.328 1 97.62 630 ILE B N 1
ATOM 10659 C CA . ILE B 1 630 ? 26.609 25.406 22.109 1 97.62 630 ILE B CA 1
ATOM 10660 C C . ILE B 1 630 ? 26.516 25.125 20.609 1 97.62 630 ILE B C 1
ATOM 10662 O O . ILE B 1 630 ? 25.703 25.719 19.906 1 97.62 630 ILE B O 1
ATOM 10666 N N . LYS B 1 631 ? 27.344 24.281 20.172 1 97.44 631 LYS B N 1
ATOM 10667 C CA . LYS B 1 631 ? 27.281 23.875 18.766 1 97.44 631 LYS B CA 1
ATOM 10668 C C . LYS B 1 631 ? 26.141 22.875 18.531 1 97.44 631 LYS B C 1
ATOM 10670 O O . LYS B 1 631 ? 26.125 21.797 19.141 1 97.44 631 LYS B O 1
ATOM 10675 N N . PRO B 1 632 ? 25.188 23.219 17.75 1 97.94 632 PRO B N 1
ATOM 10676 C CA . PRO B 1 632 ? 24.094 22.266 17.484 1 97.94 632 PRO B CA 1
ATOM 10677 C C . PRO B 1 632 ? 24.516 21.125 16.562 1 97.94 632 PRO B C 1
ATOM 10679 O O . PRO B 1 632 ? 25.547 21.219 15.898 1 97.94 632 PRO B O 1
ATOM 10682 N N . LEU B 1 633 ? 23.75 20 16.547 1 98.38 633 LEU B N 1
ATOM 10683 C CA . LEU B 1 633 ? 23.906 18.984 15.523 1 98.38 633 LEU B CA 1
ATOM 10684 C C . LEU B 1 633 ? 23.578 19.547 14.148 1 98.38 633 LEU B C 1
ATOM 10686 O O . LEU B 1 633 ? 24.359 19.391 13.211 1 98.38 633 LEU B O 1
ATOM 10690 N N . TYR B 1 634 ? 22.422 20.156 14.008 1 98.62 634 TYR B N 1
ATOM 10691 C CA . TYR B 1 634 ? 22.016 20.906 12.82 1 98.62 634 TYR B CA 1
ATOM 10692 C C . TYR B 1 634 ? 21.438 22.266 13.203 1 98.62 634 TYR B C 1
ATOM 10694 O O . TYR B 1 634 ? 20.484 22.344 13.977 1 98.62 634 TYR B O 1
ATOM 10702 N N . PRO B 1 635 ? 21.922 23.375 12.664 1 98.56 635 PRO B N 1
ATOM 10703 C CA . PRO B 1 635 ? 21.469 24.703 13.062 1 98.56 635 PRO B CA 1
ATOM 10704 C C . PRO B 1 635 ? 20.109 25.078 12.477 1 98.56 635 PRO B C 1
ATOM 10706 O O . PRO B 1 635 ? 19.641 24.422 11.539 1 98.56 635 PRO B O 1
ATOM 10709 N N . TYR B 1 636 ? 19.547 26.094 13.055 1 98.31 636 TYR B N 1
ATOM 10710 C CA . TYR B 1 636 ? 18.297 26.672 12.578 1 98.31 636 TYR B CA 1
ATOM 10711 C C . TYR B 1 636 ? 18.422 27.094 11.117 1 98.31 636 TYR B C 1
ATOM 10713 O O . TYR B 1 636 ? 19.406 27.703 10.719 1 98.31 636 TYR B O 1
ATOM 10721 N N . GLY B 1 637 ? 17.453 26.625 10.312 1 98.62 637 GLY B N 1
ATOM 10722 C CA . GLY B 1 637 ? 17.422 27 8.906 1 98.62 637 GLY B CA 1
ATOM 10723 C C . GLY B 1 637 ? 18.266 26.094 8.031 1 98.62 637 GLY B C 1
ATOM 10724 O O . GLY B 1 637 ? 18.344 26.297 6.82 1 98.62 637 GLY B O 1
ATOM 10725 N N . PHE B 1 638 ? 18.812 25.078 8.57 1 98.69 638 PHE B N 1
ATOM 10726 C CA . PHE B 1 638 ? 19.688 24.172 7.844 1 98.69 638 PHE B CA 1
ATOM 10727 C C . PHE B 1 638 ? 18.875 23.219 6.965 1 98.69 638 PHE B C 1
ATOM 10729 O O . PHE B 1 638 ? 17.797 22.781 7.359 1 98.69 638 PHE B O 1
ATOM 10736 N N . GLY B 1 639 ? 19.359 22.812 5.863 1 98.88 639 GLY B N 1
ATOM 10737 C CA . GLY B 1 639 ? 18.859 21.797 4.938 1 98.88 639 GLY B CA 1
ATOM 10738 C C . GLY B 1 639 ? 19.688 21.703 3.67 1 98.88 639 GLY B C 1
ATOM 10739 O O . GLY B 1 639 ? 19.969 22.719 3.023 1 98.88 639 GLY B O 1
ATOM 10740 N N . MET B 1 640 ? 20.016 20.516 3.367 1 98.56 640 MET B N 1
ATOM 10741 C CA . MET B 1 640 ? 20.844 20.266 2.184 1 98.56 640 MET B CA 1
ATOM 10742 C C . MET B 1 640 ? 19.969 20.109 0.94 1 98.56 640 MET B C 1
ATOM 10744 O O . MET B 1 640 ? 18.734 20.188 1.025 1 98.56 640 MET B O 1
ATOM 10748 N N . THR B 1 641 ? 20.547 20.047 -0.191 1 98.56 641 THR B N 1
ATOM 10749 C CA . THR B 1 641 ? 19.906 19.859 -1.487 1 98.56 641 THR B CA 1
ATOM 10750 C C . THR B 1 641 ? 20.797 19.031 -2.408 1 98.56 641 THR B C 1
ATOM 10752 O O . THR B 1 641 ? 21.891 18.625 -2.029 1 98.56 641 THR B O 1
ATOM 10755 N N . TYR B 1 642 ? 20.312 18.609 -3.561 1 98.19 642 TYR B N 1
ATOM 10756 C CA . TYR B 1 642 ? 21.078 17.781 -4.488 1 98.19 642 TYR B CA 1
ATOM 10757 C C . TYR B 1 642 ? 21.875 18.656 -5.453 1 98.19 642 TYR B C 1
ATOM 10759 O O . TYR B 1 642 ? 22.656 18.141 -6.258 1 98.19 642 TYR B O 1
ATOM 10767 N N . THR B 1 643 ? 21.719 19.906 -5.352 1 97.75 643 THR B N 1
ATOM 10768 C CA . THR B 1 643 ? 22.516 20.875 -6.098 1 97.75 643 THR B CA 1
ATOM 10769 C C . THR B 1 643 ? 23.25 21.812 -5.148 1 97.75 643 THR B C 1
ATOM 10771 O O . THR B 1 643 ? 23.453 21.484 -3.979 1 97.75 643 THR B O 1
ATOM 10774 N N . SER B 1 644 ? 23.906 22.859 -5.695 1 97.44 644 SER B N 1
ATOM 10775 C CA . SER B 1 644 ? 24.609 23.859 -4.887 1 97.44 644 SER B CA 1
ATOM 10776 C C . SER B 1 644 ? 24.219 25.266 -5.305 1 97.44 644 SER B C 1
ATOM 10778 O O . SER B 1 644 ? 23.812 25.5 -6.445 1 97.44 644 SER B O 1
ATOM 10780 N N . PHE B 1 645 ? 24.328 26.125 -4.387 1 98.31 645 PHE B N 1
ATOM 10781 C CA . PHE B 1 645 ? 23.984 27.516 -4.637 1 98.31 645 PHE B CA 1
ATOM 10782 C C . PHE B 1 645 ? 25.094 28.438 -4.121 1 98.31 645 PHE B C 1
ATOM 10784 O O . PHE B 1 645 ? 25.766 28.125 -3.139 1 98.31 645 PHE B O 1
ATOM 10791 N N . SER B 1 646 ? 25.25 29.516 -4.754 1 98.44 646 SER B N 1
ATOM 10792 C CA . SER B 1 646 ? 26.109 30.594 -4.262 1 98.44 646 SER B CA 1
ATOM 10793 C C . SER B 1 646 ? 25.312 31.875 -4.059 1 98.44 646 SER B C 1
ATOM 10795 O O . SER B 1 646 ? 24.328 32.125 -4.75 1 98.44 646 SER B O 1
ATOM 10797 N N . LEU B 1 647 ? 25.719 32.625 -3.068 1 98.69 647 LEU B N 1
ATOM 10798 C CA . LEU B 1 647 ? 25.172 33.969 -2.803 1 98.69 647 LEU B CA 1
ATOM 10799 C C . LEU B 1 647 ? 26.188 35.031 -3.154 1 98.69 647 LEU B C 1
ATOM 10801 O O . LEU B 1 647 ? 27.391 34.875 -2.881 1 98.69 647 LEU B O 1
ATOM 10805 N N . SER B 1 648 ? 25.672 36.062 -3.83 1 98.5 648 SER B N 1
ATOM 10806 C CA . SER B 1 648 ? 26.562 37.156 -4.211 1 98.5 648 SER B CA 1
ATOM 10807 C C . SER B 1 648 ? 25.797 38.469 -4.324 1 98.5 648 SER B C 1
ATOM 10809 O O . SER B 1 648 ? 24.578 38.5 -4.168 1 98.5 648 SER B O 1
ATOM 10811 N N . ASP B 1 649 ? 26.547 39.594 -4.527 1 98.38 649 ASP B N 1
ATOM 10812 C CA . ASP B 1 649 ? 26.016 40.938 -4.82 1 98.38 649 ASP B CA 1
ATOM 10813 C C . ASP B 1 649 ? 25.078 41.406 -3.711 1 98.38 649 ASP B C 1
ATOM 10815 O O . ASP B 1 649 ? 23.953 41.812 -3.977 1 98.38 649 ASP B O 1
ATOM 10819 N N . PHE B 1 650 ? 25.641 41.188 -2.531 1 98.19 650 PHE B N 1
ATOM 10820 C CA . PHE B 1 650 ? 24.828 41.562 -1.379 1 98.19 650 PHE B CA 1
ATOM 10821 C C . PHE B 1 650 ? 24.891 43.094 -1.176 1 98.19 650 PHE B C 1
ATOM 10823 O O . PHE B 1 650 ? 25.969 43.688 -1.177 1 98.19 650 PHE B O 1
ATOM 10830 N N . SER B 1 651 ? 23.656 43.688 -1.047 1 98.38 651 SER B N 1
ATOM 10831 C CA . SER B 1 651 ? 23.594 45.125 -0.816 1 98.38 651 SER B CA 1
ATOM 10832 C C . SER B 1 651 ? 22.484 45.469 0.173 1 98.38 651 SER B C 1
ATOM 10834 O O . SER B 1 651 ? 21.531 44.719 0.336 1 98.38 651 SER B O 1
ATOM 10836 N N . ILE B 1 652 ? 22.672 46.531 0.87 1 97.94 652 ILE B N 1
ATOM 10837 C CA . ILE B 1 652 ? 21.656 47.125 1.732 1 97.94 652 ILE B CA 1
ATOM 10838 C C . ILE B 1 652 ? 21.594 48.625 1.505 1 97.94 652 ILE B C 1
ATOM 10840 O O . ILE B 1 652 ? 22.641 49.281 1.486 1 97.94 652 ILE B O 1
ATOM 10844 N N . LEU B 1 653 ? 20.406 49.156 1.234 1 97.69 653 LEU B N 1
ATOM 10845 C CA . LEU B 1 653 ? 20.203 50.562 0.967 1 97.69 653 LEU B CA 1
ATOM 10846 C C . LEU B 1 653 ? 19.078 51.125 1.817 1 97.69 653 LEU B C 1
ATOM 10848 O O . LEU B 1 653 ? 18.078 50.438 2.049 1 97.69 653 LEU B O 1
ATOM 10852 N N . ARG B 1 654 ? 19.281 52.312 2.305 1 97.31 654 ARG B N 1
ATOM 10853 C CA . ARG B 1 654 ? 18.172 53 2.957 1 97.31 654 ARG B CA 1
ATOM 10854 C C . ARG B 1 654 ? 17.078 53.344 1.958 1 97.31 654 ARG B C 1
ATOM 10856 O O . ARG B 1 654 ? 17.312 54.062 0.994 1 97.31 654 ARG B O 1
ATOM 10863 N N . THR B 1 655 ? 15.953 52.781 2.109 1 96.5 655 THR B N 1
ATOM 10864 C CA . THR B 1 655 ? 14.828 53 1.198 1 96.5 655 THR B CA 1
ATOM 10865 C C . THR B 1 655 ? 13.539 53.219 1.976 1 96.5 655 THR B C 1
ATOM 10867 O O . THR B 1 655 ? 12.602 52.438 1.893 1 96.5 655 THR B O 1
ATOM 10870 N N . PRO B 1 656 ? 13.438 54.312 2.689 1 96.38 656 PRO B N 1
ATOM 10871 C CA . PRO B 1 656 ? 12.227 54.562 3.469 1 96.38 656 PRO B CA 1
ATOM 10872 C C . PRO B 1 656 ? 10.961 54.531 2.615 1 96.38 656 PRO B C 1
ATOM 10874 O O . PRO B 1 656 ? 10.914 55.156 1.551 1 96.38 656 PRO B O 1
ATOM 10877 N N . LYS B 1 657 ? 10.047 53.781 2.949 1 97.38 657 LYS B N 1
ATOM 10878 C CA . LYS B 1 657 ? 8.75 53.656 2.287 1 97.38 657 LYS B CA 1
ATOM 10879 C C . LYS B 1 657 ? 7.633 53.406 3.303 1 97.38 657 LYS B C 1
ATOM 10881 O O . LYS B 1 657 ? 7.754 52.562 4.184 1 97.38 657 LYS B O 1
ATOM 10886 N N . HIS B 1 658 ? 6.625 54.219 3.154 1 96.94 658 HIS B N 1
ATOM 10887 C CA . HIS B 1 658 ? 5.469 54.031 4.02 1 96.94 658 HIS B CA 1
ATOM 10888 C C . HIS B 1 658 ? 4.758 52.719 3.713 1 96.94 658 HIS B C 1
ATOM 10890 O O . HIS B 1 658 ? 4.543 52.375 2.547 1 96.94 658 HIS B O 1
ATOM 10896 N N . ARG B 1 659 ? 4.43 51.969 4.75 1 96.25 659 ARG B N 1
ATOM 10897 C CA . ARG B 1 659 ? 3.695 50.719 4.609 1 96.25 659 ARG B CA 1
ATOM 10898 C C . ARG B 1 659 ? 2.424 50.75 5.453 1 96.25 659 ARG B C 1
ATOM 10900 O O . ARG B 1 659 ? 2.479 50.531 6.668 1 96.25 659 ARG B O 1
ATOM 10907 N N . LYS B 1 660 ? 1.344 50.812 4.773 1 95.69 660 LYS B N 1
ATOM 10908 C CA . LYS B 1 660 ? 0.042 50.781 5.434 1 95.69 660 LYS B CA 1
ATOM 10909 C C . LYS B 1 660 ? -0.345 49.344 5.801 1 95.69 660 LYS B C 1
ATOM 10911 O O . LYS B 1 660 ? -0.026 48.406 5.07 1 95.69 660 LYS B O 1
ATOM 10916 N N . ALA B 1 661 ? -0.996 49.219 7.02 1 97.56 661 ALA B N 1
ATOM 10917 C CA . ALA B 1 661 ? -1.533 47.906 7.359 1 97.56 661 ALA B CA 1
ATOM 10918 C C . ALA B 1 661 ? -2.594 47.469 6.355 1 97.56 661 ALA B C 1
ATOM 10920 O O . ALA B 1 661 ? -3.264 48.312 5.746 1 97.56 661 ALA B O 1
ATOM 10921 N N . ALA B 1 662 ? -2.744 46.188 6.145 1 97.06 662 ALA B N 1
ATOM 10922 C CA . ALA B 1 662 ? -3.773 45.656 5.242 1 97.06 662 ALA B CA 1
ATOM 10923 C C . ALA B 1 662 ? -5.168 46.031 5.746 1 97.06 662 ALA B C 1
ATOM 10925 O O . ALA B 1 662 ? -6.051 46.375 4.953 1 97.06 662 ALA B O 1
ATOM 10926 N N . VAL B 1 663 ? -5.395 45.969 7.148 1 98.25 663 VAL B N 1
ATOM 10927 C CA . VAL B 1 663 ? -6.75 46.156 7.641 1 98.25 663 VAL B CA 1
ATOM 10928 C C . VAL B 1 663 ? -6.73 47.125 8.836 1 98.25 663 VAL B C 1
ATOM 10930 O O . VAL B 1 663 ? -7.609 47.969 8.977 1 98.25 663 VAL B O 1
ATOM 10933 N N . ARG B 1 664 ? -5.723 46.969 9.75 1 98.12 664 ARG B N 1
ATOM 10934 C CA . ARG B 1 664 ? -5.773 47.688 11.031 1 98.12 664 ARG B CA 1
ATOM 10935 C C . ARG B 1 664 ? -4.391 48.188 11.438 1 98.12 664 ARG B C 1
ATOM 10937 O O . ARG B 1 664 ? -3.461 47.375 11.586 1 98.12 664 ARG B O 1
ATOM 10944 N N . GLU B 1 665 ? -4.254 49.438 11.656 1 98 665 GLU B N 1
ATOM 10945 C CA . GLU B 1 665 ? -3.016 49.969 12.203 1 98 665 GLU B CA 1
ATOM 10946 C C . GLU B 1 665 ? -2.947 49.781 13.719 1 98 665 GLU B C 1
ATOM 10948 O O . GLU B 1 665 ? -3.959 49.906 14.406 1 98 665 GLU B O 1
ATOM 10953 N N . THR B 1 666 ? -1.824 49.5 14.25 1 97.94 666 THR B N 1
ATOM 10954 C CA . THR B 1 666 ? -1.64 49.406 15.695 1 97.94 666 THR B CA 1
ATOM 10955 C C . THR B 1 666 ? -1.318 50.75 16.312 1 97.94 666 THR B C 1
ATOM 10957 O O . THR B 1 666 ? -1.064 51.719 15.594 1 97.94 666 THR B O 1
ATOM 10960 N N . ASN B 1 667 ? -1.382 50.781 17.672 1 97.5 667 ASN B N 1
ATOM 10961 C CA . ASN B 1 667 ? -1.023 51.969 18.406 1 97.5 667 ASN B CA 1
ATOM 10962 C C . ASN B 1 667 ? 0.356 51.844 19.047 1 97.5 667 ASN B C 1
ATOM 10964 O O . ASN B 1 667 ? 0.716 52.656 19.922 1 97.5 667 ASN B O 1
ATOM 10968 N N . GLU B 1 668 ? 1.083 50.844 18.641 1 98.06 668 GLU B N 1
ATOM 10969 C CA . GLU B 1 668 ? 2.436 50.688 19.172 1 98.06 668 GLU B CA 1
ATOM 10970 C C . GLU B 1 668 ? 3.268 51.938 18.906 1 98.06 668 GLU B C 1
ATOM 10972 O O . GLU B 1 668 ? 3.17 52.531 17.828 1 98.06 668 GLU B O 1
ATOM 10977 N N . ARG B 1 669 ? 4.09 52.25 19.844 1 98.12 669 ARG B N 1
ATOM 10978 C CA . ARG B 1 669 ? 4.875 53.469 19.719 1 98.12 669 ARG B CA 1
ATOM 10979 C C . ARG B 1 669 ? 6.301 53.188 19.281 1 98.12 669 ARG B C 1
ATOM 10981 O O . ARG B 1 669 ? 6.852 52.125 19.625 1 98.12 669 ARG B O 1
ATOM 10988 N N . LEU B 1 670 ? 6.828 54.094 18.562 1 98.31 670 LEU B N 1
ATOM 10989 C CA . LEU B 1 670 ? 8.211 54.031 18.094 1 98.31 670 LEU B CA 1
ATOM 10990 C C . LEU B 1 670 ? 8.992 55.25 18.562 1 98.31 670 LEU B C 1
ATOM 10992 O O . LEU B 1 670 ? 8.5 56.375 18.469 1 98.31 670 LEU B O 1
ATOM 10996 N N . PHE B 1 671 ? 10.148 55.031 19.062 1 97.69 671 PHE B N 1
ATOM 10997 C CA . PHE B 1 671 ? 11.047 56.094 19.484 1 97.69 671 PHE B CA 1
ATOM 10998 C C . PHE B 1 671 ? 12.375 56 18.734 1 97.69 671 PHE B C 1
ATOM 11000 O O . PHE B 1 671 ? 12.938 54.906 18.578 1 97.69 671 PHE B O 1
ATOM 11007 N N . VAL B 1 672 ? 12.844 57.062 18.25 1 95.56 672 VAL B N 1
ATOM 11008 C CA . VAL B 1 672 ? 14.164 57.219 17.641 1 95.56 672 VAL B CA 1
ATOM 11009 C C . VAL B 1 672 ? 14.906 58.344 18.328 1 95.56 672 VAL B C 1
ATOM 11011 O O . VAL B 1 672 ? 14.414 59.5 18.391 1 95.56 672 VAL B O 1
ATOM 11014 N N . ALA B 1 673 ? 16.047 58.094 18.859 1 92.38 673 ALA B N 1
ATOM 11015 C CA . ALA B 1 673 ? 16.844 59.094 19.594 1 92.38 673 ALA B CA 1
ATOM 11016 C C . ALA B 1 673 ? 16.031 59.75 20.703 1 92.38 673 ALA B C 1
ATOM 11018 O O . ALA B 1 673 ? 16.062 60.969 20.859 1 92.38 673 ALA B O 1
ATOM 11019 N N . GLY B 1 674 ? 15.203 58.969 21.266 1 91.56 674 GLY B N 1
ATOM 11020 C CA . GLY B 1 674 ? 14.461 59.406 22.438 1 91.56 674 GLY B CA 1
ATOM 11021 C C . GLY B 1 674 ? 13.188 60.156 22.078 1 91.56 674 GLY B C 1
ATOM 11022 O O . GLY B 1 674 ? 12.422 60.531 22.969 1 91.56 674 GLY B O 1
ATOM 11023 N N . LYS B 1 675 ? 12.867 60.312 20.891 1 96.31 675 LYS B N 1
ATOM 11024 C CA . LYS B 1 675 ? 11.68 61.062 20.453 1 96.31 675 LYS B CA 1
ATOM 11025 C C . LYS B 1 675 ? 10.656 60.125 19.828 1 96.31 675 LYS B C 1
ATOM 11027 O O . LYS B 1 675 ? 11.023 59.219 19.062 1 96.31 675 LYS B O 1
ATOM 11032 N N . ALA B 1 676 ? 9.422 60.344 20.156 1 97 676 ALA B N 1
ATOM 11033 C CA . ALA B 1 676 ? 8.352 59.562 19.547 1 97 676 ALA B CA 1
ATOM 11034 C C . ALA B 1 676 ? 8.195 59.875 18.078 1 97 676 ALA B C 1
ATOM 11036 O O . ALA B 1 676 ? 8.148 61.062 17.703 1 97 676 ALA B O 1
ATOM 11037 N N . VAL B 1 677 ? 8.172 58.938 17.219 1 96.81 677 VAL B N 1
ATOM 11038 C CA . VAL B 1 677 ? 7.973 59.125 15.789 1 96.81 677 VAL B CA 1
ATOM 11039 C C . VAL B 1 677 ? 6.941 58.125 15.281 1 96.81 677 VAL B C 1
ATOM 11041 O O . VAL B 1 677 ? 6.555 57.188 16 1 96.81 677 VAL B O 1
ATOM 11044 N N . SER B 1 678 ? 6.449 58.344 14.055 1 95.94 678 SER B N 1
ATOM 11045 C CA . SER B 1 678 ? 5.535 57.406 13.406 1 95.94 678 SER B CA 1
ATOM 11046 C C . SER B 1 678 ? 6.285 56.438 12.477 1 95.94 678 SER B C 1
ATOM 11048 O O . SER B 1 678 ? 7.484 56.625 12.234 1 95.94 678 SER B O 1
ATOM 11050 N N . GLY B 1 679 ? 5.637 55.344 12.07 1 97.62 679 GLY B N 1
ATOM 11051 C CA . GLY B 1 679 ? 6.164 54.531 11 1 97.62 679 GLY B CA 1
ATOM 11052 C C . GLY B 1 679 ? 6.836 53.25 11.516 1 97.62 679 GLY B C 1
ATOM 11053 O O . GLY B 1 679 ? 7.832 52.812 10.945 1 97.62 679 GLY B O 1
ATOM 11054 N N . LEU B 1 680 ? 6.344 52.688 12.562 1 98.38 680 LEU B N 1
ATOM 11055 C CA . LEU B 1 680 ? 6.922 51.469 13.117 1 98.38 680 LEU B CA 1
ATOM 11056 C C . LEU B 1 680 ? 7.039 50.375 12.055 1 98.38 680 LEU B C 1
ATOM 11058 O O . LEU B 1 680 ? 8.023 49.625 12.023 1 98.38 680 LEU B O 1
ATOM 11062 N N . TYR B 1 681 ? 6.066 50.344 11.164 1 98.44 681 TYR B N 1
ATOM 11063 C CA . TYR B 1 681 ? 6.027 49.25 10.195 1 98.44 681 TYR B CA 1
ATOM 11064 C C . TYR B 1 681 ? 6.461 49.719 8.82 1 98.44 681 TYR B C 1
ATOM 11066 O O . TYR B 1 681 ? 6.355 48.969 7.836 1 98.44 681 TYR B O 1
ATOM 11074 N N . ASP B 1 682 ? 6.918 50.969 8.688 1 98.44 682 ASP B N 1
ATOM 11075 C CA . ASP B 1 682 ? 7.465 51.469 7.43 1 98.44 682 ASP B CA 1
ATOM 11076 C C . ASP B 1 682 ? 8.805 50.812 7.113 1 98.44 682 ASP B C 1
ATOM 11078 O O . ASP B 1 682 ? 9.555 50.438 8.023 1 98.44 682 ASP B O 1
ATOM 11082 N N . VAL B 1 683 ? 9.094 50.719 5.848 1 98.38 683 VAL B N 1
ATOM 11083 C CA . VAL B 1 683 ? 10.383 50.188 5.41 1 98.38 683 VAL B CA 1
ATOM 11084 C C . VAL B 1 683 ? 11.477 51.219 5.668 1 98.38 683 VAL B C 1
ATOM 11086 O O . VAL B 1 683 ? 11.312 52.406 5.363 1 98.38 683 VAL B O 1
ATOM 11089 N N . ALA B 1 684 ? 12.5 50.719 6.285 1 98.19 684 ALA B N 1
ATOM 11090 C CA . ALA B 1 684 ? 13.648 51.594 6.531 1 98.19 684 ALA B CA 1
ATOM 11091 C C . ALA B 1 684 ? 14.773 51.312 5.547 1 98.19 684 ALA B C 1
ATOM 11093 O O . ALA B 1 684 ? 15.406 52.219 5.016 1 98.19 684 ALA B O 1
ATOM 11094 N N . TYR B 1 685 ? 15.031 50.062 5.301 1 98.19 685 TYR B N 1
ATOM 11095 C CA . TYR B 1 685 ? 16.094 49.594 4.422 1 98.19 685 TYR B CA 1
ATOM 11096 C C . TYR B 1 685 ? 15.617 48.469 3.516 1 98.19 685 TYR B C 1
ATOM 11098 O O . TYR B 1 685 ? 14.641 47.781 3.828 1 98.19 685 TYR B O 1
ATOM 11106 N N . THR B 1 686 ? 16.234 48.312 2.422 1 98.31 686 THR B N 1
ATOM 11107 C CA . THR B 1 686 ? 16.047 47.156 1.536 1 98.31 686 THR B CA 1
ATOM 11108 C C . THR B 1 686 ? 17.375 46.469 1.286 1 98.31 686 THR B C 1
ATOM 11110 O O . THR B 1 686 ? 18.359 47.094 0.912 1 98.31 686 THR B O 1
ATOM 11113 N N . ALA B 1 687 ? 17.422 45.188 1.565 1 98.5 687 ALA B N 1
ATOM 11114 C CA . ALA B 1 687 ? 18.594 44.344 1.267 1 98.5 687 ALA B CA 1
ATOM 11115 C C . ALA B 1 687 ? 18.328 43.438 0.069 1 98.5 687 ALA B C 1
ATOM 11117 O O . ALA B 1 687 ? 17.188 43 -0.133 1 98.5 687 ALA B O 1
ATOM 11118 N N . ARG B 1 688 ? 19.312 43.219 -0.729 1 98.5 688 ARG B N 1
ATOM 11119 C CA . ARG B 1 688 ? 19.203 42.344 -1.893 1 98.5 688 ARG B CA 1
ATOM 11120 C C . ARG B 1 688 ? 20.391 41.375 -1.965 1 98.5 688 ARG B C 1
ATOM 11122 O O . ARG B 1 688 ? 21.516 41.75 -1.595 1 98.5 688 ARG B O 1
ATOM 11129 N N . VAL B 1 689 ? 20.125 40.219 -2.436 1 98.75 689 VAL B N 1
ATOM 11130 C CA . VAL B 1 689 ? 21.172 39.219 -2.621 1 98.75 689 VAL B CA 1
ATOM 11131 C C . VAL B 1 689 ? 20.875 38.375 -3.859 1 98.75 689 VAL B C 1
ATOM 11133 O O . VAL B 1 689 ? 19.719 38.062 -4.133 1 98.75 689 VAL B O 1
ATOM 11136 N N . LYS B 1 690 ? 21.859 38.094 -4.586 1 98.69 690 LYS B N 1
ATOM 11137 C CA . LYS B 1 690 ? 21.719 37.219 -5.754 1 98.69 690 LYS B CA 1
ATOM 11138 C C . LYS B 1 690 ? 22 35.75 -5.391 1 98.69 690 LYS B C 1
ATOM 11140 O O . LYS B 1 690 ? 22.984 35.469 -4.711 1 98.69 690 LYS B O 1
ATOM 11145 N N . VAL B 1 691 ? 21.125 34.875 -5.754 1 98.75 691 VAL B N 1
ATOM 11146 C CA . VAL B 1 691 ? 21.281 33.438 -5.574 1 98.75 691 VAL B CA 1
ATOM 11147 C C . VAL B 1 691 ? 21.531 32.781 -6.926 1 98.75 691 VAL B C 1
ATOM 11149 O O . VAL B 1 691 ? 20.812 33.031 -7.891 1 98.75 691 VAL B O 1
ATOM 11152 N N . HIS B 1 692 ? 22.531 32 -7.012 1 98.69 692 HIS B N 1
ATOM 11153 C CA . HIS B 1 692 ? 22.906 31.312 -8.242 1 98.69 692 HIS B CA 1
ATOM 11154 C C . HIS B 1 692 ? 22.984 29.812 -8.023 1 98.69 692 HIS B C 1
ATOM 11156 O O . HIS B 1 692 ? 23.656 29.359 -7.086 1 98.69 692 HIS B O 1
ATOM 11162 N N . ASN B 1 693 ? 22.25 28.984 -8.859 1 98.75 693 ASN B N 1
ATOM 11163 C CA . ASN B 1 693 ? 22.406 27.547 -8.828 1 98.75 693 ASN B CA 1
ATOM 11164 C C . ASN B 1 693 ? 23.688 27.094 -9.523 1 98.75 693 ASN B C 1
ATOM 11166 O O . ASN B 1 693 ? 23.75 27.094 -10.758 1 98.75 693 ASN B O 1
ATOM 11170 N N . THR B 1 694 ? 24.562 26.688 -8.828 1 98.5 694 THR B N 1
ATOM 11171 C CA . THR B 1 694 ? 25.875 26.344 -9.344 1 98.5 694 THR B CA 1
ATOM 11172 C C . THR B 1 694 ? 25.969 24.859 -9.672 1 98.5 694 THR B C 1
ATOM 11174 O O . THR B 1 694 ? 26.984 24.391 -10.172 1 98.5 694 THR B O 1
ATOM 11177 N N . GLY B 1 695 ? 24.906 24.172 -9.336 1 97.69 695 GLY B N 1
ATOM 11178 C CA . GLY B 1 695 ? 24.938 22.734 -9.531 1 97.69 695 GLY B CA 1
ATOM 11179 C C . GLY B 1 695 ? 24.344 22.297 -10.859 1 97.69 695 GLY B C 1
ATOM 11180 O O . GLY B 1 695 ? 24.25 23.094 -11.797 1 97.69 695 GLY B O 1
ATOM 11181 N N . LYS B 1 696 ? 23.969 20.969 -11.039 1 96.62 696 LYS B N 1
ATOM 11182 C CA . LYS B 1 696 ? 23.641 20.359 -12.328 1 96.62 696 LYS B CA 1
ATOM 11183 C C . LYS B 1 696 ? 22.156 20 -12.406 1 96.62 696 LYS B C 1
ATOM 11185 O O . LYS B 1 696 ? 21.672 19.609 -13.461 1 96.62 696 LYS B O 1
ATOM 11190 N N . VAL B 1 697 ? 21.453 20.125 -11.25 1 97.94 697 VAL B N 1
ATOM 11191 C CA . VAL B 1 697 ? 20.031 19.812 -11.258 1 97.94 697 VAL B CA 1
ATOM 11192 C C . VAL B 1 697 ? 19.234 21 -10.703 1 97.94 697 VAL B C 1
ATOM 11194 O O . VAL B 1 697 ? 19.797 21.891 -10.078 1 97.94 697 VAL B O 1
ATOM 11197 N N . ALA B 1 698 ? 17.953 21 -11.047 1 98.44 698 ALA B N 1
ATOM 11198 C CA . ALA B 1 698 ? 17.078 22.031 -10.523 1 98.44 698 ALA B CA 1
ATOM 11199 C C . ALA B 1 698 ? 16.891 21.891 -9.016 1 98.44 698 ALA B C 1
ATOM 11201 O O . ALA B 1 698 ? 16.953 20.781 -8.477 1 98.44 698 ALA B O 1
ATOM 11202 N N . GLY B 1 699 ? 16.781 22.953 -8.344 1 98.44 699 GLY B N 1
ATOM 11203 C CA . GLY B 1 699 ? 16.547 22.984 -6.91 1 98.44 699 GLY B CA 1
ATOM 11204 C C . GLY B 1 699 ? 16.047 24.344 -6.41 1 98.44 699 GLY B C 1
ATOM 11205 O O . GLY B 1 699 ? 15.812 25.25 -7.207 1 98.44 699 GLY B O 1
ATOM 11206 N N . ALA B 1 700 ? 15.836 24.359 -5.152 1 98.81 700 ALA B N 1
ATOM 11207 C CA . ALA B 1 700 ? 15.406 25.609 -4.512 1 98.81 700 ALA B CA 1
ATOM 11208 C C . ALA B 1 700 ? 16.281 25.938 -3.309 1 98.81 700 ALA B C 1
ATOM 11210 O O . ALA B 1 700 ? 16.828 25.031 -2.66 1 98.81 700 ALA B O 1
ATOM 11211 N N . GLU B 1 701 ? 16.422 27.234 -3.102 1 98.5 701 GLU B N 1
ATOM 11212 C CA . GLU B 1 701 ? 17.188 27.719 -1.958 1 98.5 701 GLU B CA 1
ATOM 11213 C C . GLU B 1 701 ? 16.453 28.844 -1.238 1 98.5 701 GLU B C 1
ATOM 11215 O O . GLU B 1 701 ? 15.531 29.453 -1.8 1 98.5 701 GLU B O 1
ATOM 11220 N N . VAL B 1 702 ? 16.812 29 0.049 1 98.75 702 VAL B N 1
ATOM 11221 C CA . VAL B 1 702 ? 16.219 30.031 0.879 1 98.75 702 VAL B CA 1
ATOM 11222 C C . VAL B 1 702 ? 17.312 30.938 1.434 1 98.75 702 VAL B C 1
ATOM 11224 O O . VAL B 1 702 ? 17.875 30.656 2.492 1 98.75 702 VAL B O 1
ATOM 11227 N N . PRO B 1 703 ? 17.594 32.094 0.748 1 98.69 703 PRO B N 1
ATOM 11228 C CA . PRO B 1 703 ? 18.391 33.094 1.458 1 98.69 703 PRO B CA 1
ATOM 11229 C C . PRO B 1 703 ? 17.734 33.562 2.756 1 98.69 703 PRO B C 1
ATOM 11231 O O . PRO B 1 703 ? 16.531 33.844 2.777 1 98.69 703 PRO B O 1
ATOM 11234 N N . GLN B 1 704 ? 18.516 33.594 3.822 1 98.81 704 GLN B N 1
ATOM 11235 C CA . GLN B 1 704 ? 18.078 34 5.152 1 98.81 704 GLN B CA 1
ATOM 11236 C C . GLN B 1 704 ? 18.844 35.219 5.637 1 98.81 704 GLN B C 1
ATOM 11238 O O . GLN B 1 704 ? 20.078 35.219 5.66 1 98.81 704 GLN B O 1
ATOM 11243 N N . LEU B 1 705 ? 18.141 36.219 6.004 1 98.88 705 LEU B N 1
ATOM 11244 C CA . LEU B 1 705 ? 18.766 37.438 6.469 1 98.88 705 LEU B CA 1
ATOM 11245 C C . LEU B 1 705 ? 18.672 37.562 7.988 1 98.88 705 LEU B C 1
ATOM 11247 O O . LEU B 1 705 ? 17.578 37.469 8.555 1 98.88 705 LEU B O 1
ATOM 11251 N N . TYR B 1 706 ? 19.781 37.812 8.609 1 98.75 706 TYR B N 1
ATOM 11252 C CA . TYR B 1 706 ? 19.859 37.938 10.055 1 98.75 706 TYR B CA 1
ATOM 11253 C C . TYR B 1 706 ? 20.406 39.312 10.453 1 98.75 706 TYR B C 1
ATOM 11255 O O . TYR B 1 706 ? 21.297 39.844 9.797 1 98.75 706 TYR B O 1
ATOM 11263 N N . LEU B 1 707 ? 19.875 39.844 11.492 1 98.56 707 LEU B N 1
ATOM 11264 C CA . LEU B 1 707 ? 20.25 41.156 12.008 1 98.56 707 LEU B CA 1
ATOM 11265 C C . LEU B 1 707 ? 21.031 41.031 13.312 1 98.56 707 LEU B C 1
ATOM 11267 O O . LEU B 1 707 ? 20.688 40.219 14.172 1 98.56 707 LEU B O 1
ATOM 11271 N N . THR B 1 708 ? 22.078 41.781 13.453 1 98.19 708 THR B N 1
ATOM 11272 C CA . THR B 1 708 ? 22.812 42 14.703 1 98.19 708 THR B CA 1
ATOM 11273 C C . THR B 1 708 ? 22.656 43.469 15.172 1 98.19 708 THR B C 1
ATOM 11275 O O . THR B 1 708 ? 22.984 44.406 14.438 1 98.19 708 THR B O 1
ATOM 11278 N N . PHE B 1 709 ? 22.219 43.656 16.344 1 98 709 PHE B N 1
ATOM 11279 C CA . PHE B 1 709 ? 21.969 44.969 16.906 1 98 709 PHE B CA 1
ATOM 11280 C C . PHE B 1 709 ? 23.266 45.625 17.328 1 98 709 PHE B C 1
ATOM 11282 O O . PHE B 1 709 ? 24.266 44.938 17.578 1 98 709 PHE B O 1
ATOM 11289 N N . PRO B 1 710 ? 23.266 46.969 17.484 1 96.88 710 PRO B N 1
ATOM 11290 C CA . PRO B 1 710 ? 24.453 47.688 17.922 1 96.88 710 PRO B CA 1
ATOM 11291 C C . PRO B 1 710 ? 24.859 47.312 19.359 1 96.88 710 PRO B C 1
ATOM 11293 O O . PRO B 1 710 ? 23.984 47.031 20.188 1 96.88 710 PRO B O 1
ATOM 11296 N N . SER B 1 711 ? 26.094 47.5 19.656 1 93.38 711 SER B N 1
ATOM 11297 C CA . SER B 1 711 ? 26.609 47.25 21 1 93.38 711 SER B CA 1
ATOM 11298 C C . SER B 1 711 ? 26.016 48.25 22 1 93.38 711 SER B C 1
ATOM 11300 O O . SER B 1 711 ? 26.016 48 23.203 1 93.38 711 SER B O 1
ATOM 11302 N N . SER B 1 712 ? 25.531 49.344 21.484 1 92.25 712 SER B N 1
ATOM 11303 C CA . SER B 1 712 ? 24.969 50.375 22.328 1 92.25 712 SER B CA 1
ATOM 11304 C C . SER B 1 712 ? 23.562 50 22.812 1 92.25 712 SER B C 1
ATOM 11306 O O . SER B 1 712 ? 22.984 50.688 23.641 1 92.25 712 SER B O 1
ATOM 11308 N N . THR B 1 713 ? 23.016 48.938 22.297 1 93.94 713 THR B N 1
ATOM 11309 C CA . THR B 1 713 ? 21.703 48.5 22.75 1 93.94 713 THR B CA 1
ATOM 11310 C C . THR B 1 713 ? 21.719 48.219 24.25 1 93.94 713 THR B C 1
ATOM 11312 O O . THR B 1 713 ? 22.578 47.469 24.734 1 93.94 713 THR B O 1
ATOM 11315 N N . PRO B 1 714 ? 20.812 48.75 25.016 1 88.94 714 PRO B N 1
ATOM 11316 C CA . PRO B 1 714 ? 20.875 48.688 26.484 1 88.94 714 PRO B CA 1
ATOM 11317 C C . PRO B 1 714 ? 20.781 47.25 27.016 1 88.94 714 PRO B C 1
ATOM 11319 O O . PRO B 1 714 ? 21.344 46.969 28.078 1 88.94 714 PRO B O 1
ATOM 11322 N N . ARG B 1 715 ? 20.078 46.406 26.469 1 92.62 715 ARG B N 1
ATOM 11323 C CA . ARG B 1 715 ? 19.984 45.031 26.891 1 92.62 715 ARG B CA 1
ATOM 11324 C C . ARG B 1 715 ? 20.672 44.094 25.906 1 92.62 715 ARG B C 1
ATOM 11326 O O . ARG B 1 715 ? 20.766 44.406 24.719 1 92.62 715 ARG B O 1
ATOM 11333 N N . LYS B 1 716 ? 21.141 43 26.5 1 94 716 LYS B N 1
ATOM 11334 C CA . LYS B 1 716 ? 21.781 42 25.625 1 94 716 LYS B CA 1
ATOM 11335 C C . LYS B 1 716 ? 20.781 41.469 24.594 1 94 716 LYS B C 1
ATOM 11337 O O . LYS B 1 716 ? 19.656 41.125 24.938 1 94 716 LYS B O 1
ATOM 11342 N N . MET B 1 717 ? 21.203 41.5 23.391 1 96.88 717 MET B N 1
ATOM 11343 C CA . MET B 1 717 ? 20.391 41 22.297 1 96.88 717 MET B CA 1
ATOM 11344 C C . MET B 1 717 ? 21.031 39.781 21.672 1 96.88 717 MET B C 1
ATOM 11346 O O . MET B 1 717 ? 22.234 39.531 21.812 1 96.88 717 MET B O 1
ATOM 11350 N N . PRO B 1 718 ? 20.234 38.906 21.047 1 97.19 718 PRO B N 1
ATOM 11351 C CA . PRO B 1 718 ? 20.812 37.781 20.344 1 97.19 718 PRO B CA 1
ATOM 11352 C C . PRO B 1 718 ? 21.844 38.188 19.297 1 97.19 718 PRO B C 1
ATOM 11354 O O . PRO B 1 718 ? 21.734 39.25 18.703 1 97.19 718 PRO B O 1
ATOM 11357 N N . ALA B 1 719 ? 22.859 37.312 19.062 1 96.62 719 ALA B N 1
ATOM 11358 C CA . ALA B 1 719 ? 23.891 37.562 18.062 1 96.62 719 ALA B CA 1
ATOM 11359 C C . ALA B 1 719 ? 23.281 37.719 16.672 1 96.62 719 ALA B C 1
ATOM 11361 O O . ALA B 1 719 ? 23.781 38.5 15.859 1 96.62 719 ALA B O 1
ATOM 11362 N N . HIS B 1 720 ? 22.312 36.938 16.406 1 97.06 720 HIS B N 1
ATOM 11363 C CA . HIS B 1 720 ? 21.578 36.969 15.148 1 97.06 720 HIS B CA 1
ATOM 11364 C C . HIS B 1 720 ? 20.078 36.906 15.375 1 97.06 720 HIS B C 1
ATOM 11366 O O . HIS B 1 720 ? 19.609 36.125 16.219 1 97.06 720 HIS B O 1
ATOM 11372 N N . SER B 1 721 ? 19.328 37.688 14.68 1 98.12 721 SER B N 1
ATOM 11373 C CA . SER B 1 721 ? 17.875 37.656 14.664 1 98.12 721 SER B CA 1
ATOM 11374 C C . SER B 1 721 ? 17.328 37.625 13.234 1 98.12 721 SER B C 1
ATOM 11376 O O . SER B 1 721 ? 17.594 38.531 12.445 1 98.12 721 SER B O 1
ATOM 11378 N N . LEU B 1 722 ? 16.578 36.562 12.891 1 98.69 722 LEU B N 1
ATOM 11379 C CA . LEU B 1 722 ? 16.016 36.438 11.547 1 98.69 722 LEU B CA 1
ATOM 11380 C C . LEU B 1 722 ? 15.133 37.656 11.211 1 98.69 722 LEU B C 1
ATOM 11382 O O . LEU B 1 722 ? 14.273 38.031 12.008 1 98.69 722 LEU B O 1
ATOM 11386 N N . ARG B 1 723 ? 15.344 38.281 10.047 1 98.69 723 ARG B N 1
ATOM 11387 C CA . ARG B 1 723 ? 14.547 39.438 9.625 1 98.69 723 ARG B CA 1
ATOM 11388 C C . ARG B 1 723 ? 14.203 39.344 8.141 1 98.69 723 ARG B C 1
ATOM 11390 O O . ARG B 1 723 ? 13.742 40.312 7.539 1 98.69 723 ARG B O 1
ATOM 11397 N N . GLY B 1 724 ? 14.406 38.125 7.578 1 98.56 724 GLY B N 1
ATOM 11398 C CA . GLY B 1 724 ? 14.047 37.938 6.184 1 98.56 724 GLY B CA 1
ATOM 11399 C C . GLY B 1 724 ? 14.266 36.531 5.703 1 98.56 724 GLY B C 1
ATOM 11400 O O . GLY B 1 724 ? 15.227 35.875 6.113 1 98.56 724 GLY B O 1
ATOM 11401 N N . PHE B 1 725 ? 13.445 36.031 4.777 1 98.19 725 PHE B N 1
ATOM 11402 C CA . PHE B 1 725 ? 13.602 34.781 4.055 1 98.19 725 PHE B CA 1
ATOM 11403 C C . PHE B 1 725 ? 12.672 34.75 2.844 1 98.19 725 PHE B C 1
ATOM 11405 O O . PHE B 1 725 ? 11.609 35.375 2.848 1 98.19 725 PHE B O 1
ATOM 11412 N N . ASP B 1 726 ? 13.094 34.094 1.851 1 95.5 726 ASP B N 1
ATOM 11413 C CA . ASP B 1 726 ? 12.258 33.812 0.691 1 95.5 726 ASP B CA 1
ATOM 11414 C C . ASP B 1 726 ? 12.844 32.656 -0.137 1 95.5 726 ASP B C 1
ATOM 11416 O O . ASP B 1 726 ? 14.062 32.562 -0.311 1 95.5 726 ASP B O 1
ATOM 11420 N N . LYS B 1 727 ? 12 31.828 -0.619 1 98.38 727 LYS B N 1
ATOM 11421 C CA . LYS B 1 727 ? 12.453 30.656 -1.374 1 98.38 727 LYS B CA 1
ATOM 11422 C C . LYS B 1 727 ? 12.461 30.938 -2.873 1 98.38 727 LYS B C 1
ATOM 11424 O O . LYS B 1 727 ? 11.492 31.5 -3.408 1 98.38 727 LYS B O 1
ATOM 11429 N N . VAL B 1 728 ? 13.492 30.531 -3.566 1 98.5 728 VAL B N 1
ATOM 11430 C CA . VAL B 1 728 ? 13.57 30.672 -5.016 1 98.5 728 VAL B CA 1
ATOM 11431 C C . VAL B 1 728 ? 13.883 29.328 -5.66 1 98.5 728 VAL B C 1
ATOM 11433 O O . VAL B 1 728 ? 14.656 28.531 -5.117 1 98.5 728 VAL B O 1
ATOM 11436 N N . HIS B 1 729 ? 13.195 29.031 -6.742 1 98.62 729 HIS B N 1
ATOM 11437 C CA . HIS B 1 729 ? 13.414 27.844 -7.543 1 98.62 729 HIS B CA 1
ATOM 11438 C C . HIS B 1 729 ? 14.266 28.141 -8.766 1 98.62 729 HIS B C 1
ATOM 11440 O O . HIS B 1 729 ? 13.938 29.031 -9.562 1 98.62 729 HIS B O 1
ATOM 11446 N N . LEU B 1 730 ? 15.359 27.406 -8.938 1 98.81 730 LEU B N 1
ATOM 11447 C CA . LEU B 1 730 ? 16.297 27.75 -10 1 98.81 730 LEU B CA 1
ATOM 11448 C C . LEU B 1 730 ? 16.75 26.5 -10.758 1 98.81 730 LEU B C 1
ATOM 11450 O O . LEU B 1 730 ? 17.094 25.5 -10.141 1 98.81 730 LEU B O 1
ATOM 11454 N N . LYS B 1 731 ? 16.734 26.562 -12.039 1 98.44 731 LYS B N 1
ATOM 11455 C CA . LYS B 1 731 ? 17.375 25.578 -12.883 1 98.44 731 LYS B CA 1
ATOM 11456 C C . LYS B 1 731 ? 18.906 25.719 -12.82 1 98.44 731 LYS B C 1
ATOM 11458 O O . LYS B 1 731 ? 19.422 26.734 -12.352 1 98.44 731 LYS B O 1
ATOM 11463 N N . PRO B 1 732 ? 19.562 24.688 -13.297 1 98.5 732 PRO B N 1
ATOM 11464 C CA . PRO B 1 732 ? 21.031 24.797 -13.32 1 98.5 732 PRO B CA 1
ATOM 11465 C C . PRO B 1 732 ? 21.516 26.031 -14.07 1 98.5 732 PRO B C 1
ATOM 11467 O O . PRO B 1 732 ? 21.062 26.297 -15.188 1 98.5 732 PRO B O 1
ATOM 11470 N N . GLY B 1 733 ? 22.297 26.781 -13.445 1 98.44 733 GLY B N 1
ATOM 11471 C CA . GLY B 1 733 ? 22.938 27.906 -14.109 1 98.44 733 GLY B CA 1
ATOM 11472 C C . GLY B 1 733 ? 22.109 29.188 -14.031 1 98.44 733 GLY B C 1
ATOM 11473 O O . GLY B 1 733 ? 22.578 30.25 -14.414 1 98.44 733 GLY B O 1
ATOM 11474 N N . HIS B 1 734 ? 21 29.125 -13.523 1 98.75 734 HIS B N 1
ATOM 11475 C CA . HIS B 1 734 ? 20.141 30.312 -13.453 1 98.75 734 HIS B CA 1
ATOM 11476 C C . HIS B 1 734 ? 20.312 31.047 -12.133 1 98.75 734 HIS B C 1
ATOM 11478 O O . HIS B 1 734 ? 20.812 30.469 -11.164 1 98.75 734 HIS B O 1
ATOM 11484 N N . SER B 1 735 ? 19.938 32.344 -12.109 1 98.69 735 SER B N 1
ATOM 11485 C CA . SER B 1 735 ? 20.031 33.188 -10.938 1 98.69 735 SER B CA 1
ATOM 11486 C C . SER B 1 735 ? 18.734 33.938 -10.68 1 98.69 735 SER B C 1
ATOM 11488 O O . SER B 1 735 ? 17.906 34.094 -11.586 1 98.69 735 SER B O 1
ATOM 11490 N N . ALA B 1 736 ? 18.594 34.312 -9.5 1 98.56 736 ALA B N 1
ATOM 11491 C CA . ALA B 1 736 ? 17.516 35.219 -9.086 1 98.56 736 ALA B CA 1
ATOM 11492 C C . ALA B 1 736 ? 17.969 36.156 -7.988 1 98.56 736 ALA B C 1
ATOM 11494 O O . ALA B 1 736 ? 18.875 35.844 -7.215 1 98.56 736 ALA B O 1
ATOM 11495 N N . THR B 1 737 ? 17.406 37.281 -7.961 1 98.5 737 THR B N 1
ATOM 11496 C CA . THR B 1 737 ? 17.656 38.25 -6.879 1 98.5 737 THR B CA 1
ATOM 11497 C C . THR B 1 737 ? 16.531 38.188 -5.844 1 98.5 737 THR B C 1
ATOM 11499 O O . THR B 1 737 ? 15.352 38.281 -6.188 1 98.5 737 THR B O 1
ATOM 11502 N N . VAL B 1 738 ? 16.922 37.969 -4.633 1 98.56 738 VAL B N 1
ATOM 11503 C CA . VAL B 1 738 ? 15.969 38 -3.529 1 98.56 738 VAL B CA 1
ATOM 11504 C C . VAL B 1 738 ? 16.047 39.344 -2.805 1 98.56 738 VAL B C 1
ATOM 11506 O O . VAL B 1 738 ? 17.141 39.812 -2.488 1 98.56 738 VAL B O 1
ATOM 11509 N N . THR B 1 739 ? 14.914 39.906 -2.545 1 98.38 739 THR B N 1
ATOM 11510 C CA . THR B 1 739 ? 14.828 41.219 -1.895 1 98.38 739 THR B CA 1
ATOM 11511 C C . THR B 1 739 ? 14.172 41.062 -0.521 1 98.38 739 THR B C 1
ATOM 11513 O O . THR B 1 739 ? 13.125 40.438 -0.38 1 98.38 739 THR B O 1
ATOM 11516 N N . PHE B 1 740 ? 14.797 41.719 0.489 1 98.12 740 PHE B N 1
ATOM 11517 C CA . PHE B 1 740 ? 14.281 41.781 1.85 1 98.12 740 PHE B CA 1
ATOM 11518 C C . PHE B 1 740 ? 14 43.219 2.254 1 98.12 740 PHE B C 1
ATOM 11520 O O . PHE B 1 740 ? 14.891 44.062 2.17 1 98.12 740 PHE B O 1
ATOM 11527 N N . GLU B 1 741 ? 12.852 43.5 2.66 1 98.06 741 GLU B N 1
ATOM 11528 C CA . GLU B 1 741 ? 12.523 44.781 3.229 1 98.06 741 GLU B CA 1
ATOM 11529 C C . GLU B 1 741 ? 12.648 44.781 4.75 1 98.06 741 GLU B C 1
ATOM 11531 O O . GLU B 1 741 ? 12.016 43.969 5.422 1 98.06 741 GLU B O 1
ATOM 11536 N N . LEU B 1 742 ? 13.445 45.594 5.305 1 98.44 742 LEU B N 1
ATOM 11537 C CA . LEU B 1 742 ? 13.57 45.781 6.742 1 98.44 742 LEU B CA 1
ATOM 11538 C C . LEU B 1 742 ? 12.758 47 7.211 1 98.44 742 LEU B C 1
ATOM 11540 O O . LEU B 1 742 ? 13.031 48.125 6.809 1 98.44 742 LEU B O 1
ATOM 11544 N N . ARG B 1 743 ? 11.906 46.75 8.078 1 98.62 743 ARG B N 1
ATOM 11545 C CA . ARG B 1 743 ? 11.062 47.812 8.648 1 98.62 743 ARG B CA 1
ATOM 11546 C C . ARG B 1 743 ? 11.727 48.438 9.867 1 98.62 743 ARG B C 1
ATOM 11548 O O . ARG B 1 743 ? 12.695 47.875 10.414 1 98.62 743 ARG B O 1
ATOM 11555 N N . ASN B 1 744 ? 11.148 49.594 10.289 1 98.5 744 ASN B N 1
ATOM 11556 C CA . ASN B 1 744 ? 11.633 50.188 11.523 1 98.5 744 ASN B CA 1
ATOM 11557 C C . ASN B 1 744 ? 11.516 49.219 12.703 1 98.5 744 ASN B C 1
ATOM 11559 O O . ASN B 1 744 ? 12.414 49.156 13.547 1 98.5 744 ASN B O 1
ATOM 11563 N N . LYS B 1 745 ? 10.445 48.469 12.758 1 98.56 745 LYS B N 1
ATOM 11564 C CA . LYS B 1 745 ? 10.242 47.531 13.844 1 98.56 745 LYS B CA 1
ATOM 11565 C C . LYS B 1 745 ? 11.336 46.469 13.859 1 98.56 745 LYS B C 1
ATOM 11567 O O . LYS B 1 745 ? 11.758 46 14.93 1 98.56 745 LYS B O 1
ATOM 11572 N N . ASP B 1 746 ? 11.773 46.062 12.688 1 98.31 746 ASP B N 1
ATOM 11573 C CA . ASP B 1 746 ? 12.789 45 12.578 1 98.31 746 ASP B CA 1
ATOM 11574 C C . ASP B 1 746 ? 14.117 45.469 13.156 1 98.31 746 ASP B C 1
ATOM 11576 O O . ASP B 1 746 ? 14.945 44.656 13.562 1 98.31 746 ASP B O 1
ATOM 11580 N N . LEU B 1 747 ? 14.297 46.75 13.227 1 98 747 LEU B N 1
ATOM 11581 C CA . LEU B 1 747 ? 15.531 47.344 13.742 1 98 747 LEU B CA 1
ATOM 11582 C C . LEU B 1 747 ? 15.367 47.75 15.195 1 98 747 LEU B C 1
ATOM 11584 O O . LEU B 1 747 ? 16.328 48.219 15.828 1 98 747 LEU B O 1
ATOM 11588 N N . ALA B 1 748 ? 14.219 47.594 15.742 1 98.12 748 ALA B N 1
ATOM 11589 C CA . ALA B 1 748 ? 13.906 48.188 17.047 1 98.12 748 ALA B CA 1
ATOM 11590 C C . ALA B 1 748 ? 13.922 47.125 18.141 1 98.12 748 ALA B C 1
ATOM 11592 O O . ALA B 1 748 ? 13.836 45.906 17.844 1 98.12 748 ALA B O 1
ATOM 11593 N N . VAL B 1 749 ? 14.094 47.531 19.344 1 98 749 VAL B N 1
ATOM 11594 C CA . VAL B 1 749 ? 13.961 46.719 20.547 1 98 749 VAL B CA 1
ATOM 11595 C C . VAL B 1 749 ? 12.953 47.375 21.484 1 98 749 VAL B C 1
ATOM 11597 O O . VAL B 1 749 ? 12.68 48.594 21.391 1 98 749 VAL B O 1
ATOM 11600 N N . TRP B 1 750 ? 12.328 46.594 22.328 1 98.06 750 TRP B N 1
ATOM 11601 C CA . TRP B 1 750 ? 11.336 47.156 23.25 1 98.06 750 TRP B CA 1
ATOM 11602 C C . TRP B 1 750 ? 12.008 47.875 24.406 1 98.06 750 TRP B C 1
ATOM 11604 O O . TRP B 1 750 ? 12.883 47.312 25.078 1 98.06 750 TRP B O 1
ATOM 11614 N N . ASP B 1 751 ? 11.602 49.031 24.609 1 96.69 751 ASP B N 1
ATOM 11615 C CA . ASP B 1 751 ? 12.047 49.844 25.734 1 96.69 751 ASP B CA 1
ATOM 11616 C C . ASP B 1 751 ? 11.031 49.812 26.875 1 96.69 751 ASP B C 1
ATOM 11618 O O . ASP B 1 751 ? 9.984 50.438 26.797 1 96.69 751 ASP B O 1
ATOM 11622 N N . VAL B 1 752 ? 11.367 49.188 27.938 1 95.38 752 VAL B N 1
ATOM 11623 C CA . VAL B 1 752 ? 10.453 48.938 29.047 1 95.38 752 VAL B CA 1
ATOM 11624 C C . VAL B 1 752 ? 10.117 50.281 29.719 1 95.38 752 VAL B C 1
ATOM 11626 O O . VAL B 1 752 ? 8.992 50.469 30.203 1 95.38 752 VAL B O 1
ATOM 11629 N N . LYS B 1 753 ? 11.016 51.125 29.797 1 94.5 753 LYS B N 1
ATOM 11630 C CA . LYS B 1 753 ? 10.797 52.438 30.453 1 94.5 753 LYS B CA 1
ATOM 11631 C C . LYS B 1 753 ? 9.867 53.312 29.625 1 94.5 753 LYS B C 1
ATOM 11633 O O . LYS B 1 753 ? 8.945 53.938 30.172 1 94.5 753 LYS B O 1
ATOM 11638 N N . ARG B 1 754 ? 10.078 53.312 28.344 1 95.19 754 ARG B N 1
ATOM 11639 C CA . ARG B 1 754 ? 9.297 54.188 27.469 1 95.19 754 ARG B CA 1
ATOM 11640 C C . ARG B 1 754 ? 7.992 53.531 27.062 1 95.19 754 ARG B C 1
ATOM 11642 O O . ARG B 1 754 ? 7.082 54.188 26.547 1 95.19 754 ARG B O 1
ATOM 11649 N N . GLN B 1 755 ? 7.969 52.281 27.266 1 95.75 755 GLN B N 1
ATOM 11650 C CA . GLN B 1 755 ? 6.812 51.5 26.859 1 95.75 755 GLN B CA 1
ATOM 11651 C C . GLN B 1 755 ? 6.547 51.625 25.375 1 95.75 755 GLN B C 1
ATOM 11653 O O . GLN B 1 755 ? 5.434 51.938 24.953 1 95.75 755 GLN B O 1
ATOM 11658 N N . GLY B 1 756 ? 7.551 51.312 24.609 1 97.69 756 GLY B N 1
ATOM 11659 C CA . GLY B 1 756 ? 7.508 51.375 23.156 1 97.69 756 GLY B CA 1
ATOM 11660 C C . GLY B 1 756 ? 8.758 50.844 22.5 1 97.69 756 GLY B C 1
ATOM 11661 O O . GLY B 1 756 ? 9.727 50.5 23.188 1 97.69 756 GLY B O 1
ATOM 11662 N N . TRP B 1 757 ? 8.656 50.75 21.219 1 98.44 757 TRP B N 1
ATOM 11663 C CA . TRP B 1 757 ? 9.805 50.312 20.438 1 98.44 757 TRP B CA 1
ATOM 11664 C C . TRP B 1 757 ? 10.82 51.438 20.281 1 98.44 757 TRP B C 1
ATOM 11666 O O . TRP B 1 757 ? 10.453 52.594 20.109 1 98.44 757 TRP B O 1
ATOM 11676 N N . THR B 1 758 ? 12.07 51.062 20.359 1 97.88 758 THR B N 1
ATOM 11677 C CA . THR B 1 758 ? 13.141 52.031 20.188 1 97.88 758 THR B CA 1
ATOM 11678 C C . THR B 1 758 ? 14.211 51.5 19.234 1 97.88 758 THR B C 1
ATOM 11680 O O . THR B 1 758 ? 14.664 50.375 19.375 1 97.88 758 THR B O 1
ATOM 11683 N N . ILE B 1 759 ? 14.633 52.312 18.297 1 97.62 759 ILE B N 1
ATOM 11684 C CA . ILE B 1 759 ? 15.742 51.938 17.422 1 97.62 759 ILE B CA 1
ATOM 11685 C C . ILE B 1 759 ? 17.062 52.406 18.047 1 97.62 759 ILE B C 1
ATOM 11687 O O . ILE B 1 759 ? 17.328 53.594 18.156 1 97.62 759 ILE B O 1
ATOM 11691 N N . PRO B 1 760 ? 17.844 51.438 18.438 1 96.44 760 PRO B N 1
ATOM 11692 C CA . PRO B 1 760 ? 19.125 51.844 18.984 1 96.44 760 PRO B CA 1
ATOM 11693 C C . PRO B 1 760 ? 20.016 52.531 17.969 1 96.44 760 PRO B C 1
ATOM 11695 O O . PRO B 1 760 ? 20.047 52.156 16.797 1 96.44 760 PRO B O 1
ATOM 11698 N N . LYS B 1 761 ? 20.766 53.5 18.469 1 95.06 761 LYS B N 1
ATOM 11699 C CA . LYS B 1 761 ? 21.75 54.125 17.609 1 95.06 761 LYS B CA 1
ATOM 11700 C C . LYS B 1 761 ? 23.031 53.312 17.547 1 95.06 761 LYS B C 1
ATOM 11702 O O . LYS B 1 761 ? 23.438 52.688 18.547 1 95.06 761 LYS B O 1
ATOM 11707 N N . GLY B 1 762 ? 23.578 53.25 16.438 1 96.25 762 GLY B N 1
ATOM 11708 C CA . GLY B 1 762 ? 24.859 52.594 16.312 1 96.25 762 GLY B CA 1
ATOM 11709 C C . GLY B 1 762 ? 24.984 51.781 15.023 1 96.25 762 GLY B C 1
ATOM 11710 O O . GLY B 1 762 ? 24.234 52 14.07 1 96.25 762 GLY B O 1
ATOM 11711 N N . MET B 1 763 ? 26 50.969 15.047 1 97.25 763 MET B N 1
ATOM 11712 C CA . MET B 1 763 ? 26.312 50.156 13.859 1 97.25 763 MET B CA 1
ATOM 11713 C C . MET B 1 763 ? 25.547 48.844 13.867 1 97.25 763 MET B C 1
ATOM 11715 O O . MET B 1 763 ? 25.719 48.031 14.766 1 97.25 763 MET B O 1
ATOM 11719 N N . TYR B 1 764 ? 24.672 48.688 12.938 1 97.94 764 TYR B N 1
ATOM 11720 C CA . TYR B 1 764 ? 23.969 47.438 12.695 1 97.94 764 TYR B CA 1
ATOM 11721 C C . TYR B 1 764 ? 24.734 46.562 11.703 1 97.94 764 TYR B C 1
ATOM 11723 O O . TYR B 1 764 ? 25.422 47.094 10.82 1 97.94 764 TYR B O 1
ATOM 11731 N N . LYS B 1 765 ? 24.688 45.312 11.922 1 98.38 765 LYS B N 1
ATOM 11732 C CA . LYS B 1 765 ? 25.203 44.344 10.945 1 98.38 765 LYS B CA 1
ATOM 11733 C C . LYS B 1 765 ? 24.078 43.469 10.398 1 98.38 765 LYS B C 1
ATOM 11735 O O . LYS B 1 765 ? 23.219 43.031 11.148 1 98.38 765 LYS B O 1
ATOM 11740 N N . VAL B 1 766 ? 23.984 43.344 9.086 1 98.38 766 VAL B N 1
ATOM 11741 C CA . VAL B 1 766 ? 23.078 42.438 8.414 1 98.38 766 VAL B CA 1
ATOM 11742 C C . VAL B 1 766 ? 23.891 41.344 7.707 1 98.38 766 VAL B C 1
ATOM 11744 O O . VAL B 1 766 ? 24.859 41.625 7.012 1 98.38 766 VAL B O 1
ATOM 11747 N N . SER B 1 767 ? 23.516 40.094 7.996 1 98.62 767 SER B N 1
ATOM 11748 C CA . SER B 1 767 ? 24.188 38.938 7.387 1 98.62 767 SER B CA 1
ATOM 11749 C C . SER B 1 767 ? 23.188 38.062 6.625 1 98.62 767 SER B C 1
ATOM 11751 O O . SER B 1 767 ? 22.047 37.906 7.039 1 98.62 767 SER B O 1
ATOM 11753 N N . VAL B 1 768 ? 23.594 37.562 5.52 1 98.62 768 VAL B N 1
ATOM 11754 C CA . VAL B 1 768 ? 22.766 36.688 4.715 1 98.62 768 VAL B CA 1
ATOM 11755 C C . VAL B 1 768 ? 23.484 35.375 4.477 1 98.62 768 VAL B C 1
ATOM 11757 O O . VAL B 1 768 ? 24.688 35.344 4.234 1 98.62 768 VAL B O 1
ATOM 11760 N N . GLY B 1 769 ? 22.766 34.312 4.656 1 98.44 769 GLY B N 1
ATOM 11761 C CA . GLY B 1 769 ? 23.266 32.969 4.402 1 98.44 769 GLY B CA 1
ATOM 11762 C C . GLY B 1 769 ? 22.156 31.953 4.168 1 98.44 769 GLY B C 1
ATOM 11763 O O . GLY B 1 769 ? 21.109 32.312 3.631 1 98.44 769 GLY B O 1
ATOM 11764 N N . THR B 1 770 ? 22.516 30.734 4.434 1 98.06 770 THR B N 1
ATOM 11765 C CA . THR B 1 770 ? 21.562 29.672 4.105 1 98.06 770 THR B CA 1
ATOM 11766 C C . THR B 1 770 ? 21.094 28.953 5.371 1 98.06 770 THR B C 1
ATOM 11768 O O . THR B 1 770 ? 20.188 28.109 5.316 1 98.06 770 THR B O 1
ATOM 11771 N N . ASP B 1 771 ? 21.656 29.219 6.488 1 98.19 771 ASP B N 1
ATOM 11772 C CA . ASP B 1 771 ? 21.219 28.828 7.824 1 98.19 771 ASP B CA 1
ATOM 11773 C C . ASP B 1 771 ? 21.828 29.75 8.891 1 98.19 771 ASP B C 1
ATOM 11775 O O . ASP B 1 771 ? 22.625 30.625 8.578 1 98.19 771 ASP B O 1
ATOM 11779 N N . SER B 1 772 ? 21.438 29.547 10.125 1 98.06 772 SER B N 1
ATOM 11780 C CA . SER B 1 772 ? 21.797 30.484 11.18 1 98.06 772 SER B CA 1
ATOM 11781 C C . SER B 1 772 ? 23.297 30.453 11.469 1 98.06 772 SER B C 1
ATOM 11783 O O . SER B 1 772 ? 23.828 31.359 12.094 1 98.06 772 SER B O 1
ATOM 11785 N N . SER B 1 773 ? 24 29.422 11 1 97.12 773 SER B N 1
ATOM 11786 C CA . SER B 1 773 ? 25.422 29.281 11.289 1 97.12 773 SER B CA 1
ATOM 11787 C C . SER B 1 773 ? 26.266 29.531 10.047 1 97.12 773 SER B C 1
ATOM 11789 O O . SER B 1 773 ? 27.5 29.562 10.125 1 97.12 773 SER B O 1
ATOM 11791 N N . THR B 1 774 ? 25.688 29.625 8.906 1 97.31 774 THR B N 1
ATOM 11792 C CA . THR B 1 774 ? 26.375 29.859 7.641 1 97.31 774 THR B CA 1
ATOM 11793 C C . THR B 1 774 ? 25.938 31.172 7.008 1 97.31 774 THR B C 1
ATOM 11795 O O . THR B 1 774 ? 25 31.203 6.199 1 97.31 774 THR B O 1
ATOM 11798 N N . LEU B 1 775 ? 26.672 32.188 7.312 1 98.06 775 LEU B N 1
ATOM 11799 C CA . LEU B 1 775 ? 26.359 33.562 6.883 1 98.06 775 LEU B CA 1
ATOM 11800 C C . LEU B 1 775 ? 27.531 34.188 6.152 1 98.06 775 LEU B C 1
ATOM 11802 O O . LEU B 1 775 ? 28.203 35.062 6.688 1 98.06 775 LEU B O 1
ATOM 11806 N N . PRO B 1 776 ? 27.703 33.875 4.914 1 98 776 PRO B N 1
ATOM 11807 C CA . PRO B 1 776 ? 28.938 34.25 4.207 1 98 776 PRO B CA 1
ATOM 11808 C C . PRO B 1 776 ? 28.969 35.719 3.836 1 98 776 PRO B C 1
ATOM 11810 O O . PRO B 1 776 ? 30.031 36.25 3.547 1 98 776 PRO B O 1
ATOM 11813 N N . LEU B 1 777 ? 27.828 36.344 3.73 1 98.69 777 LEU B N 1
ATOM 11814 C CA . LEU B 1 777 ? 27.797 37.75 3.324 1 98.69 777 LEU B CA 1
ATOM 11815 C C . LEU B 1 777 ? 27.312 38.625 4.469 1 98.69 777 LEU B C 1
ATOM 11817 O O . LEU B 1 777 ? 26.406 38.25 5.211 1 98.69 777 LEU B O 1
ATOM 11821 N N . SER B 1 778 ? 27.922 39.781 4.621 1 98.31 778 SER B N 1
ATOM 11822 C CA . SER B 1 778 ? 27.5 40.75 5.645 1 98.31 778 SER B CA 1
ATOM 11823 C C . SER B 1 778 ? 27.75 42.188 5.203 1 98.31 778 SER B C 1
ATOM 11825 O O . SER B 1 778 ? 28.656 42.438 4.402 1 98.31 778 SER B O 1
ATOM 11827 N N . LYS B 1 779 ? 27 43.062 5.652 1 98.19 779 LYS B N 1
ATOM 11828 C CA . LYS B 1 779 ? 27.125 44.5 5.516 1 98.19 779 LYS B CA 1
ATOM 11829 C C . LYS B 1 779 ? 26.75 45.219 6.816 1 98.19 779 LYS B C 1
ATOM 11831 O O . LYS B 1 779 ? 26.094 44.625 7.684 1 98.19 779 LYS B O 1
ATOM 11836 N N . THR B 1 780 ? 27.219 46.406 6.949 1 97.56 780 THR B N 1
ATOM 11837 C CA . THR B 1 780 ? 26.891 47.188 8.117 1 97.56 780 THR B CA 1
ATOM 11838 C C . THR B 1 780 ? 26.281 48.531 7.688 1 97.56 780 THR B C 1
ATOM 11840 O O . THR B 1 780 ? 26.469 48.969 6.551 1 97.56 780 THR B O 1
ATOM 11843 N N . PHE B 1 781 ? 25.594 49.094 8.523 1 96.88 781 PHE B N 1
ATOM 11844 C CA . PHE B 1 781 ? 25.109 50.469 8.375 1 96.88 781 PHE B CA 1
ATOM 11845 C C . PHE B 1 781 ? 24.922 51.125 9.734 1 96.88 781 PHE B C 1
ATOM 11847 O O . PHE B 1 781 ? 24.828 50.438 10.758 1 96.88 781 PHE B O 1
ATOM 11854 N N . VAL B 1 782 ? 24.891 52.375 9.672 1 95.06 782 VAL B N 1
ATOM 11855 C CA . VAL B 1 782 ? 24.688 53.125 10.898 1 95.06 782 VAL B CA 1
ATOM 11856 C C . VAL B 1 782 ? 23.312 53.781 10.883 1 95.06 782 VAL B C 1
ATOM 11858 O O . VAL B 1 782 ? 22.906 54.375 9.875 1 95.06 782 VAL B O 1
ATOM 11861 N N . TYR B 1 783 ? 22.641 53.562 11.891 1 91.19 783 TYR B N 1
ATOM 11862 C CA . TYR B 1 783 ? 21.375 54.281 12.07 1 91.19 783 TYR B CA 1
ATOM 11863 C C . TYR B 1 783 ? 21.531 55.469 13.008 1 91.19 783 TYR B C 1
ATOM 11865 O O . TYR B 1 783 ? 22.188 55.375 14.047 1 91.19 783 TYR B O 1
#

Organism: Rhodotorula toruloides (NCBI:txid5286)

Foldseek 3Di:
DDDDDPPDDDDDPDPDDPPDPPPPVPPVCQQQLFADLPFFPDPLLSVLLVVLLVLLVPDDLQRLLQFQEFDDDPQQALTWGPADPPPGHIAGEADDQQAQQAQLAFRFAAQQLLLLLVALVLLLLLLQRRLQRCLQQLHQEYPHAELDPLFQDLQAQCRLRANFNFLQRRQSSLLSNQLNNLVNLHAAEYDDLWDQNHLQLQQLHRFADDDGDPFLFAEEEFDPQLCPRGICSNVLSNQLSPHLAYEYGQHHYNQHQRLLALCRQRVVASAFSVHLHQYEYDANRDQAQLSNLSSHHQHYYPDPPVRVHGRPVVSVCCVVPVDPPCSSSSSSSSNRSSCSSSVSVPRDDRHSHPNDYDDSSVVSRLVSLQQSKFWQFAQDDPVDNFGDQDDLFAFEEEEAQQQAADPVGQPLPDPCLSVDDQPDADGYHFQDAGHRHGHHHNAADGQLNLQQVLQVPDVPGHHYYYYHDLDQQDWDDPPPPDIDGPVLVSLVVGPEYEYEWEHHGYRTHGHDLQLATPPCSLVVQVVSLVRHQRYEYEYAYSGEGADLVCPRRSHRIYIYRHNSHRCNNNSVNCCNNVVAKHEGFRSFFHANHSVLAPPQDDPDDRDGHHYRYPPCRPCHTLLVCQVVVNDGSAFGLDGDTPFDKDKDDKDKDFDWAADRRSTGHGNFWEDEPRHTDDFQFTFGMKIKMKMWTQTQAKHKAKKWKWKAAFPQPPDDDGRTRTQDIHMDIDGHGDMDMDMGTGGNNNQWGADPVVRHTYHDFDKMKMFIDRGPVGTPDMDIDTD/DCPDDPDDDDDDDDPPDDPDDPPPVPVVCQQQLFADLPFFPDPLLSVLLVVLLVLLVPDDLQRLLQFQEFADDPQQALTWGPADPPPGHIAGEADDQQAQQAQLAFRFAAQQLQLLLVALVLLLLLLQRRLQRCLQQLHQEYPHAELDPLFQDLQAQCRLRANFNFLQRRQSSLLSNQLNNLVNLHAAEYDDLWDQNHLQLQQLHRFADDDGDPFLRAEEEFDPQLCPRGICSNVLSNQLSPHLAYEYGQHHYNQHQRLLALCRQRVVASAFSVHLHQYEYDANRDQAQLSNLSSHHQHYYPDPPVRVHGRPVVSVCCVVPVDPPCSSSSSSSSNRSSCSSSVSVPRDDRHSHPNDYDDSSVVSRLVSLQQSKFWQFAQDDPVDNFGDQDDLFAFEEEEAQQQAADPVGQPLPDPCLQVDDQPDADGYHFQDAGHRHGHHHNAADGQLNLQQVLQVPDVPGHHYYYYHDLDQQDWDDPPPPDIDGPVLVSLVVGPEYEYEWEHHGYRGHGHDLQLATPPCSLVVQVVSLVRAQRYEYEYAYSGEGADLVCPRRSHRIYIYRHNSHRCNNNSVNCCNNVVAKHEGFRSFFHANHSVLAPPQDDPDDRDGHHYRYPPCRPCHTLLVCQVVVNDGSAFGLDGDTPFDKDKDDKDKDFDWAADRRNTGHGNFWEDEPRDTDDFQFTFGMKIKMKMWTQTQAKHKAKKWKWKAAFPQPPDDDGRTRTQDIHMDIDGHGDMDMDMGTGGNNNQWGADPVVRHTYRDFDKMKMFIDRGPVGTPDMDIDTD

Nearest PDB structures (foldseek):
  6kj0-assembly1_A  TM=8.989E-01  e=1.148E-81  Lentinula edodes
  4i8d-assembly1_A  TM=9.186E-01  e=6.456E-79  Trichoderma reesei
  7ms2-assembly1_B  TM=8.929E-01  e=4.304E-66  Acetivibrio thermocellus AD2
  4i3g-assembly2_B  TM=8.226E-01  e=6.697E-59  Streptomyces venezuelae
  8idz-assembly1_A  TM=8.514E-01  e=2.513E-54  Segatella copri

Sequence (1566 aa):
MSPPFTLVLVALFAYLNASTAHAASSAHASKIGTLTAHGFTDEKWIKGFEMAKAVVAGMSLEQKVNFTGLWLTSTGCSGQTRPIEGKVPMLCFADTPTGVNSRYSTQFPAGVTTIATWSRDLISRRADAMGHEFSLVGAHTPMAIVAGPMGRSVFDGRTWEGFGVDPYMSGVATALSVEGFQKNGVSGMIKHYFGNEQEYLRIGVAGGYFPSNKDTTISSNIDAATVHEEYLWPFAEGVRAGAGHIMSSYNKLNGTLASESCHALVDLLKVELNAHSAVVSDWGAAYDTVEAAKNGLDFVEGGAPASNIFGGALGAAIKNGTLPKDIIDDKIVRMLTPYFALDQKKLPAVNIQRKILNKKSTQVVLDIAEESITLLKNARTKKDKRGLPLEKPSDILIVGPQAVPGPYGITSNFASAFFALPTNDYNGTITNGLGSGGSPAPYVVDPLTGISERARKQDPPAYVDWYYSSDTSAGVDLGFGFATKFLDAKISSSGQVVVFASTMAMEGYDRDASLKLSNGADEMIKYVAARHKDVIVVVSAPGPVAMDWASHANISAILYTYFPTTEAGTAIASVLFGDVSPSGKLPSTLANKVSDYPLNKYDGPIKSNPVAKFSEGVFLDYKHFEQKGIKPLYPYGFGMTYTSFSLSDFSILRTPKHRKAAVRETNERLFVAGKAVSGLYDVAYTARVKVHNTGKVAGAEVPQLYLTFPSSTPRKMPAHSLRGFDKVHLKPGHSATVTFELRNKDLAVWDVKRQGWTIPKGMYKVSVGTDSSTLPLSKTFVYMSPPFTLVLVALFAYLNASTAHAASSAHASKIGTLTAHGFTDEKWIKGFEMAKAVVAGMSLEQKVNFTGLWLTSTGCSGQTRPIEGKVPMLCFADTPTGVNSRYSTQFPAGVTTIATWSRDLISRRADAMGHEFSLVGAHTPMAIVAGPMGRSVFDGRTWEGFGVDPYMSGVATALSVEGFQKNGVSGMIKHYFGNEQEYLRIGVAGGYFPSNKDTTISSNIDAATVHEEYLWPFAEGVRAGAGHIMSSYNKLNGTLASESCHALVDLLKVELNAHSAVVSDWGAAYDTVEAAKNGLDFVEGGAPASNIFGGALGAAIKNGTLPKDIIDDKIVRMLTPYFALDQKKLPAVNIQRKILNKKSTQVVLDIAEESITLLKNARTKKDKRGLPLEKPSDILIVGPQAVPGPYGITSNFASAFFALPTNDYNGTITNGLGSGGSPAPYVVDPLTGISERARKQDPPAYVDWYYSSDTSAGVDLGFGFATKFLDAKISSSGQVVVFASTMAMEGYDRDASLKLSNGADEMIKYVAARHKDVIVVVSAPGPVAMDWASHANISAILYTYFPTTEAGTAIASVLFGDVSPSGKLPSTLANKVSDYPLNKYDGPIKSNPVAKFSEGVFLDYKHFEQKGIKPLYPYGFGMTYTSFSLSDFSILRTPKHRKAAVRETNERLFVAGKAVSGLYDVAYTARVKVHNTGKVAGAEVPQLYLTFPSSTPRKMPAHSLRGFDKVHLKPGHSATVTFELRNKDLAVWDVKRQGWTIPKGMYKVSVGTDSSTLPLSKTFVY

Radius of gyration: 41.91 Å; Cα contacts (8 Å, |Δi|>4): 4165; chains: 2; bounding box: 128×145×114 Å